Protein AF-A0AAD8XWZ9-F1 (afdb_monomer)

Nearest PDB structures (foldseek):
  2anh-assembly1_B  TM=2.831E-01  e=2.681E-04  Escherichia coli
  3dyc-assembly1_B  TM=2.894E-01  e=3.676E-04  Escherichia coli
  7tm9-assembly3_F  TM=2.768E-01  e=7.283E-04  Klebsiella pneumoniae subsp. pneumoniae HS11286
  3cmr-assembly1_B  TM=2.743E-01  e=2.712E-03  Escherichia coli
  4km4-assembly1_B  TM=2.842E-01  e=8.628E-03  Escherichia coli K-12

Organism: NCBI:txid267567

Sequence (1174 aa):
MTNTEPSVSEASLNFFKTPWTNGHFPSLNDCLSIGSCHVHDDESCICDTEVAVNDVFTSSSEISSIADLKAALHIGAADPNPSKMVILLTSAAVKLMAWLCILPVVTARASIWKSKPLFLKNIKSEVHISGSSFVFRNPVQFISVVQTEARDAYHETDEVLDSLFYHPSHPPYLAMVLAQRFGLSNASPSLIERAVTAYEAGSYESNNLQFGSGKYGDLGSLIAVILLDPESREAVLDADQSHGHAKAPLDKVISVFRSMGLKFESPLVMPTLLDSYDTIGQGSYESPSVFNFYLVEFAHPGAVQDASLTSPETSLYQSYRLLYLLDALSTTVKFGVNDCPRVPTFEGWKISSPFQCSTVEGNTNFSPARFSYWPSSVESVQSIVSELSLLLTSSRMTTSNEALITSLVQPIFDTGDISKAIRAAQQYILTTPEAHTTGIARISGNERQITGYESKPRGAYKALVFLNFAGGVDSYNLLVPKGQCGSGEDGYAAYAASRGNAVPLAGLTSISTSDQVCQEFGVHSDFSLLADLYNQTIFFANIGTLFKPLTRHDDWNNGDLFAHNAMQYNLARGDPHGEVPDTGVFGRLLDMLQKQGHHTSANNLKGEKQMLQGFPEYKNTITEVTLSNPKDLNQYPTVTNLFDVAKQLNGVGELGNSFFGEAWADSVSTALFEHEQLMAIAAAGIEVTDYPLNGDSSLSKGLNAIANHMLSRDFRNVNRDIYVLREGGFDMHFSSDGLAPAFQDMNAELGKFINEMKRQGIWEDVAIVFGSEFGRAIPTNSNGGTDHGWGGHAFLIGGGVNGGKILGDYPHPLNSAHDQYLRGRMIPTTPHEFVWNGVAQWLGVRADSDLDLVLPNRKSFSECDHFTDKDLFVDGACDCTIIDGACSCQCDTVTYSPTVTPTSSPSEPSPTDSPTADLPDGGTLVNSIIDSEGSYEPFGCNTSNRAYASVDGSLEKFSCDRTDRHDVSSGIVFSPPSVQATIAKKVRVYVGDGGTGLDPIRVALKGRINPEASWESIGSGALEYSNDDARNVRSSALYIESTYESGDVNYTYAEVGFPVTTKSILTTRYHSQQRGITIQLGSKLLKLRFLDFPDNAQAVNTVLYPGSVESFGCSRTVRAGDAIAPTTEKYMCDHLDMPQQDGMWVDSMIISPAHEKLSVAKDLRLTLIVIVKL

Radius of gyration: 38.25 Å; Cα contacts (8 Å, |Δi|>4): 2109; chains: 1; bounding box: 79×114×107 Å

Secondary structure (DSSP, 8-state):
---------TT--------BGGG----HHHHHHSTTEEEETTTEEEE-EEEEEEES-SSGGG---HHHHHHH--SB-----GGGEEEEEE-SSEEEEEE-SSSS--EEEEEETTSPPEEEESEEEEEEETTSS-EEEPPP----SS---HHHHHHHHHHHHHHHHT-TTHHHHHHHHHHHHTT-TT--HHHHHHHHHHHHHT-EEETTEEES-SSTT-HHHHHHHHHHSGGGT-GGGGGSTTSS-BPPHHHHHHHHHHHTTEEES-GGGGGGTT--HHHHS--TT--SSTT-SS-TT---TTHHHHTT---GGGGG--HHHHHHHHHHHHHHHHH-B-B-TTS-------S--S-BPPSSTT--TT-SEEE----S--SSHHHHHHHHHHHHHTT---HHHHHHHHHHHHHHHTTT-HHHHHHHHHHHHHHSHHHHBSSPP-B-SPPP-----SSPPSS--EEEEEEEETT---GGGTEEEEEEETTTEEHHHHHHHHHSSPPPGGGEEEEE-SSSSEEEEEEEGGGTHHHHTGGGEEEEEEEE--SS---TTS--TTS--S-HHHHHHHHHH--TT-SSTT--HHHHHHHHHHHTT--EEEEEESS-GGGG---GGG---EEE--SSPPP-TTSS-SSTTHHHHHHHHTSPBPTT--HHHHHHHHHHHHHHHHHHHHHHHHHTT-S-SS-------HHHHHHHHHHHHHHGGGTTT-SEEEEEEEE----TTS-STTHHHHHHHHHHHHHHHHHHHHHTT-GGGEEEEEE-S--EEEEE-TTSSEEE-S-EEEEEEETTB--SEEES---SSSSTTSTTEETTEEPPSEEHHHHHHHHHHHHT---HHHHHHH-GGGGGS-GGGSPPHHHHBTT--EEEEEETTEEEEEE--------------PPP----------PPPS----S-SS-TT-EEEEES-SEEEEPS--TTSS-PPEEEE-TT--SS-EEEEEE-SSSS----SEEEE---S--TT-S-SEEEEEEESSTTSPPEEEEEEE-----S--S-----PEEEE-SS-TT-TT--EEEEEEP--S-------------------TT-------PPPPS-----PPPP---------------S------------------------------------------------------

Solvent-accessible surface area (backbone atoms only — not comparable to full-atom values): 68471 Å² total; per-residue (Å²): 140,79,92,77,86,85,82,64,66,91,85,67,81,83,83,75,93,70,70,29,54,94,74,47,69,83,48,75,73,48,36,77,69,28,92,47,35,47,76,46,96,83,66,15,34,32,61,44,69,43,81,46,79,43,67,67,43,81,42,76,83,74,62,84,44,71,66,57,45,60,75,62,37,81,32,37,32,63,89,66,71,70,94,59,47,44,79,77,50,78,57,100,58,37,43,34,32,29,38,68,68,94,71,44,48,52,33,38,37,44,37,42,76,97,54,80,70,45,40,27,18,39,40,42,51,36,31,30,38,45,91,57,90,45,36,27,56,54,71,88,74,49,65,58,94,86,66,82,58,74,20,58,57,56,39,48,49,52,52,51,50,50,52,51,67,70,31,86,64,38,47,47,53,52,38,50,57,48,30,35,77,73,48,27,43,61,67,51,73,68,57,36,53,51,19,29,53,13,16,55,50,0,36,38,79,56,95,94,42,80,35,50,82,63,38,70,71,20,62,58,4,22,50,48,39,56,67,67,35,64,92,63,65,46,73,74,45,40,64,37,34,75,42,32,29,46,52,37,60,52,55,45,51,51,49,50,39,59,58,34,41,58,41,62,78,46,86,88,61,61,78,30,72,30,56,22,38,92,53,39,63,42,28,67,93,55,52,87,45,98,70,47,85,49,52,84,77,35,45,39,80,49,64,29,38,78,67,75,39,44,31,30,45,51,75,55,72,38,36,69,31,52,54,36,44,49,35,18,53,44,40,29,69,36,26,16,51,41,53,40,90,89,48,57,45,80,52,54,71,91,57,100,64,94,35,51,53,56,95,51,85,66,41,38,88,51,23,59,29,30,67,68,61,71,73,94,46,82,90,42,56,60,53,40,50,54,54,47,29,39,57,58,30,70,58,36,58,34,74,67,58,50,51,50,52,34,64,68,29,41,69,45,38,74,71,67,43,53,71,58,22,52,48,42,45,51,43,56,51,64,50,27,32,22,44,48,22,60,21,32,42,40,56,69,60,41,64,61,83,82,84,79,56,96,54,78,49,71,71,78,61,40,35,42,37,38,40,36,33,43,57,21,37,62,28,65,60,40,58,33,50,22,57,58,20,76,97,65,46,52,26,42,60,54,50,45,74,40,19,80,76,54,71,55,77,89,48,39,43,77,48,64,38,91,73,53,62,33,48,30,32,23,32,26,45,54,37,42,56,58,60,77,39,22,65,24,20,32,37,34,24,23,29,18,84,60,77,49,91,63,44,63,88,51,92,66,87,90,55,70,69,76,39,70,69,49,24,42,50,41,60,29,24,44,38,82,82,52,85,62,70,91,34,6,29,54,7,35,43,44,42,54,39,40,76,72,61,42,29,62,43,36,32,30,26,82,76,60,51,60,22,42,27,34,58,71,92,67,62,69,65,72,39,67,57,52,66,57,81,79,69,70,75,61,82,76,58,89,52,94,52,59,66,64,50,30,36,33,55,23,17,37,67,40,93,70,31,9,27,45,22,47,46,48,18,51,47,50,41,51,27,52,53,52,49,51,53,48,46,52,39,54,73,70,66,60,63,73,86,84,68,85,76,86,51,94,48,70,64,40,30,46,49,49,30,49,52,34,54,60,70,40,27,74,84,54,21,46,23,36,41,40,36,41,40,53,41,75,81,33,53,30,52,58,39,52,80,54,53,56,62,50,31,38,50,50,32,56,42,49,52,51,45,53,54,45,32,50,74,74,72,44,29,59,37,34,42,36,36,43,44,45,46,24,6,33,22,48,40,51,42,99,68,60,7,26,46,76,17,39,14,19,50,32,39,38,40,23,58,38,26,44,26,47,43,57,44,62,57,62,76,73,61,75,43,83,88,26,64,34,38,49,95,50,17,37,54,35,84,27,39,58,60,27,58,50,46,10,52,38,34,64,77,63,51,70,52,67,73,59,42,40,67,30,29,54,54,57,76,55,49,58,79,62,72,46,40,31,12,39,65,49,20,70,82,35,51,32,48,61,46,75,55,97,88,38,71,48,73,50,64,64,83,81,74,83,68,88,84,71,80,84,82,74,87,80,79,86,80,87,89,81,84,83,94,78,89,82,84,85,90,73,90,70,81,71,74,49,84,64,54,94,76,31,55,68,50,66,40,66,44,81,43,78,48,76,60,86,83,71,101,73,88,50,71,90,54,80,43,61,26,27,75,89,55,94,85,65,80,34,31,46,35,47,32,62,70,56,101,65,55,59,67,66,50,62,46,78,46,75,63,77,99,70,66,96,80,30,66,70,55,40,42,34,34,29,33,17,59,46,97,85,51,74,79,40,85,46,30,62,41,69,52,91,78,78,90,71,94,62,103,78,73,81,60,72,64,42,69,32,53,34,82,60,66,95,81,59,78,63,31,37,34,39,34,47,33,49,65,93,68,65,77,54,69,42,81,91,73,96,69,94,73,86,88,76,88,87,80,89,67,81,97,66,91,83,90,86,87,82,88,84,80,86,94,83,78,89,84,82,90,81,87,88,83,89,82,88,83,85,85,86,84,85,89,80,91,81,78,93,81,86,85,83,89,89,89,87,87,87,82,89,84,84,90,89,87,90,83,93,81,86,84,82,92,76,93,74,86,83,80,77,92,84,84,90,86,87,88,86,88,89,87,90,85,76,71,75,85,90,82,51,69,80

pLDDT: mean 71.76, std 23.34, range [20.38, 98.5]

Foldseek 3Di:
DDDDDDDDDPPDPPDFDFQWVVNDDDDLVNQVVFPQWDADPVSWIFFDKDKDKFFQDFALVVCPDPVVVVVRFLFFADDPDPVQWDFSDDDPFWTKIFRDDPTDGQWIWIDGPPDDITITGRMFMWMDRPRDPIITGDPQFFDDPVDDDPRSQVSSVVSVVVRCLPPPVNQLVVLQVVLVVLWWLPDDPVLSVQLSVQQQQQWDDDPNDIWGDRHHRNPRRSVCSSCRPCLNDPPVCLLPQNGTAFDALVRLVVLLCVLLVKDFPDPVPPPQLQPCCVQQVHGHVVAVDPCGSWDSLDAFPDPRVVVVTHHTRCLSLALRNLLLSLLQQLVCLFANQFDEVQTRHSDRDPDPDPLYGDPDTNHNVSPRMHGPDDQPDLPALLSLLQSLCCRQQVVLEDPVLSVVQRVQLRVVVVVVPSSLSSSSSSSLSSLFLSNGINHRFFFPLAFADPDDDPDFAPDAFFEEEEEAEEAAFQQCLFKFAAAAFAPGDGRRVLLCVQAVLHDDPVQFDWAAADPARGRIITGGNLQCVCVVQQQQKEKAAFEAADLFFDFPVDDPVLAPPQDRVRLLLCQLALCRPCPPPQAALQLLLQLVCVVVRAREAAEEEPRSCSNNGHDSVSVRDHHYQDLDQQGPRPPPDSPDCSLVSSSSSLRDTDPSGHSNSVSSSVSNSRSSVNSVLSVVCVVVVQADDPQPPPDPDPLLSQLRSVLSVVSCCRVSSHRYYYYYHYHYQSNQLQAPPSNSVVSNCVNVSVVSSLVSCVVSVCQLNYKYKYDYSAHFFSYADPNHGTGTAGTHMIMIGTNFWSGSHYDAYHDPSQDPVGRQDDPRHGNGSHYPLLVVAQVSVVSPPDDVVSSCSSNVSCVSDAPQSRHHVVNTGVPTFKDWDQDPNHIDIDGDPPDPDVPDDDDDDDDDDDDDDDDDDDDDDDPDPQLELEDPQWDKDWDQFPDWDFDPDDDPPRYTDIFGFNQPGQDDWGWMKTFHPDPAAGDDQKDKDWDDQDDPDQDQQKKWKWFALDPVGDTDTFWMDGDDDDPDDDSDDPTDIDITGGPDDPPDNGGRMMIITGDDDDHHGGDDDDDDDDDDDDDDDPDDDDDDDDDDDDDDDDDDDDDDDDDDDDDDDDDDDDDDDDDDDDDDDDDDDDDDDDDDDDDDDDDDDDDDDDDDDDDDDDDDGDRDDDTTID

Structure (mmCIF, N/CA/C/O backbone):
data_AF-A0AAD8XWZ9-F1
#
_entry.id   AF-A0AAD8XWZ9-F1
#
loop_
_atom_site.group_PDB
_atom_site.id
_atom_site.type_symbol
_atom_site.label_atom_id
_atom_site.label_alt_id
_atom_site.label_comp_id
_atom_site.label_asym_id
_atom_site.label_entity_id
_atom_site.label_seq_id
_atom_site.pdbx_PDB_ins_code
_atom_site.Cartn_x
_atom_site.Cartn_y
_atom_site.Cartn_z
_atom_site.occupancy
_atom_site.B_iso_or_equiv
_atom_site.auth_seq_id
_atom_site.auth_comp_id
_atom_site.auth_asym_id
_atom_site.auth_atom_id
_atom_site.pdbx_PDB_model_num
ATOM 1 N N . MET A 1 1 ? 22.453 23.728 -44.745 1.00 27.84 1 MET A N 1
ATOM 2 C CA . MET A 1 1 ? 22.728 25.185 -44.751 1.00 27.84 1 MET A CA 1
ATOM 3 C C . MET A 1 1 ? 21.422 25.834 -45.183 1.00 27.84 1 MET A C 1
ATOM 5 O O . MET A 1 1 ? 20.980 25.492 -46.264 1.00 27.84 1 MET A O 1
ATOM 9 N N . THR A 1 2 ? 20.682 26.607 -44.399 1.00 22.20 2 THR A N 1
ATOM 10 C CA . THR A 1 2 ? 21.031 27.611 -43.381 1.00 22.20 2 THR A CA 1
ATOM 11 C C . THR A 1 2 ? 20.010 27.621 -42.233 1.00 22.20 2 THR A C 1
ATOM 13 O O . THR A 1 2 ? 18.851 27.287 -42.442 1.00 22.20 2 THR A O 1
ATOM 16 N N . ASN A 1 3 ? 20.480 28.014 -41.046 1.00 30.30 3 ASN A N 1
ATOM 17 C CA . ASN A 1 3 ? 19.724 28.305 -39.823 1.00 30.30 3 ASN A CA 1
ATOM 18 C C . ASN A 1 3 ? 18.472 29.162 -40.058 1.00 30.30 3 ASN A C 1
ATOM 20 O O . ASN A 1 3 ? 18.602 30.175 -40.738 1.00 30.30 3 ASN A O 1
ATOM 24 N N . THR A 1 4 ? 17.364 28.805 -39.395 1.00 26.78 4 THR A N 1
ATOM 25 C CA . THR A 1 4 ? 16.493 29.676 -38.569 1.00 26.78 4 THR A CA 1
ATOM 26 C C . THR A 1 4 ? 15.402 28.809 -37.919 1.00 26.78 4 THR A C 1
ATOM 28 O O . THR A 1 4 ? 14.556 28.268 -38.622 1.00 26.78 4 THR A O 1
ATOM 31 N N . GLU A 1 5 ? 15.430 28.677 -36.591 1.00 23.91 5 GLU A N 1
ATOM 32 C CA . GLU A 1 5 ? 14.229 28.441 -35.765 1.00 23.91 5 GLU A CA 1
ATOM 33 C C . GLU A 1 5 ? 13.248 29.636 -35.890 1.00 23.91 5 GLU A C 1
ATOM 35 O O . GLU A 1 5 ? 13.718 30.700 -36.316 1.00 23.91 5 GLU A O 1
ATOM 40 N N . PRO A 1 6 ? 11.952 29.551 -35.485 1.00 31.11 6 PRO A N 1
ATOM 41 C CA . PRO A 1 6 ? 11.327 28.511 -34.643 1.00 31.11 6 PRO A CA 1
ATOM 42 C C . PRO A 1 6 ? 9.891 28.062 -35.049 1.00 31.11 6 PRO A C 1
ATOM 44 O O . PRO A 1 6 ? 9.222 28.722 -35.837 1.00 31.11 6 PRO A O 1
ATOM 47 N N . SER A 1 7 ? 9.344 27.008 -34.424 1.00 25.34 7 SER A N 1
ATOM 48 C CA . SER A 1 7 ? 7.879 26.869 -34.291 1.00 25.34 7 SER A CA 1
ATOM 49 C C . SER A 1 7 ? 7.469 26.161 -33.000 1.00 25.34 7 SER A C 1
ATOM 51 O O . SER A 1 7 ? 7.888 25.036 -32.732 1.00 25.34 7 SER A O 1
ATOM 53 N N . VAL A 1 8 ? 6.597 26.825 -32.251 1.00 28.89 8 VAL A N 1
ATOM 54 C CA . VAL A 1 8 ? 5.677 26.246 -31.266 1.00 28.89 8 VAL A CA 1
ATOM 55 C C . VAL A 1 8 ? 4.543 25.625 -32.039 1.00 28.89 8 VAL A C 1
ATOM 57 O O . VAL A 1 8 ? 4.032 26.237 -32.975 1.00 28.89 8 VAL A O 1
ATOM 60 N N . SER A 1 9 ? 4.179 24.401 -31.686 1.00 32.72 9 SER A N 1
ATOM 61 C CA . SER A 1 9 ? 3.035 23.735 -32.290 1.00 32.72 9 SER A CA 1
ATOM 62 C C . SER A 1 9 ? 1.741 24.463 -31.925 1.00 32.72 9 SER A C 1
ATOM 64 O O . SER A 1 9 ? 1.513 24.753 -30.752 1.00 32.72 9 SER A O 1
ATOM 66 N N . GLU A 1 10 ? 0.862 24.660 -32.908 1.00 32.09 10 GLU A N 1
ATOM 67 C CA . GLU A 1 10 ? -0.479 25.256 -32.764 1.00 32.09 10 GLU A CA 1
ATOM 68 C C . GLU A 1 10 ? -1.384 24.560 -31.719 1.00 32.09 10 GLU A C 1
ATOM 70 O O . GLU A 1 10 ? -2.413 25.108 -31.339 1.00 32.09 10 GLU A O 1
ATOM 75 N N . ALA A 1 11 ? -1.015 23.370 -31.230 1.00 31.36 11 ALA A N 1
ATOM 76 C CA . ALA A 1 11 ? -1.833 22.543 -30.341 1.00 31.36 11 ALA A CA 1
ATOM 77 C C . ALA A 1 11 ? -1.728 22.880 -28.838 1.00 31.36 11 ALA A C 1
ATOM 79 O O . ALA A 1 11 ? -2.572 22.431 -28.066 1.00 31.36 11 ALA A O 1
ATOM 80 N N . SER A 1 12 ? -0.736 23.665 -28.397 1.00 33.50 12 SER A N 1
ATOM 81 C CA . SER A 1 12 ? -0.554 24.016 -26.978 1.00 33.50 12 SER A CA 1
ATOM 82 C C . SER A 1 12 ? -0.741 25.516 -26.755 1.00 33.50 12 SER A C 1
ATOM 84 O O . SER A 1 12 ? 0.227 26.270 -26.625 1.00 33.50 12 SER A O 1
ATOM 86 N N . LEU A 1 13 ? -1.990 25.971 -26.724 1.00 36.59 13 LEU A N 1
ATOM 87 C CA . LEU A 1 13 ? -2.297 27.344 -26.331 1.00 36.59 13 LEU A CA 1
ATOM 88 C C . LEU A 1 13 ? -2.220 27.454 -24.799 1.00 36.59 13 LEU A C 1
ATOM 90 O O . LEU A 1 13 ? -3.223 27.353 -24.098 1.00 36.59 13 LEU A O 1
ATOM 94 N N . ASN A 1 14 ? -1.009 27.628 -24.267 1.00 38.09 14 ASN A N 1
ATOM 95 C CA . ASN A 1 14 ? -0.817 28.012 -22.869 1.00 38.09 14 ASN A CA 1
ATOM 96 C C . ASN A 1 14 ? -1.188 29.496 -22.723 1.00 38.09 14 ASN A C 1
ATOM 98 O O . ASN A 1 14 ? -0.430 30.375 -23.136 1.00 38.09 14 ASN A O 1
ATOM 102 N N . PHE A 1 15 ? -2.364 29.778 -22.166 1.00 43.88 15 PHE A N 1
ATOM 103 C CA . PHE A 1 15 ? -2.833 31.142 -21.926 1.00 43.88 15 PHE A CA 1
ATOM 104 C C . PHE A 1 15 ? -2.417 31.622 -20.533 1.00 43.88 15 PHE A C 1
ATOM 106 O O . PHE A 1 15 ? -2.672 30.949 -19.537 1.00 43.88 15 PHE A O 1
ATOM 113 N N . PHE A 1 16 ? -1.847 32.824 -20.449 1.00 43.16 16 PHE A N 1
ATOM 114 C CA . PHE A 1 16 ? -1.529 33.484 -19.182 1.00 43.16 16 PHE A CA 1
ATOM 115 C C . PHE A 1 16 ? -2.215 34.846 -19.135 1.00 43.16 16 PHE A C 1
ATOM 117 O O . PHE A 1 16 ? -2.169 35.608 -20.102 1.00 43.16 16 PHE A O 1
ATOM 124 N N . LYS A 1 17 ? -2.846 35.178 -18.004 1.00 49.78 17 LYS A N 1
ATOM 125 C CA . LYS A 1 17 ? -3.407 36.518 -17.801 1.00 49.78 17 LYS A CA 1
ATOM 126 C C . LYS A 1 17 ? -2.262 37.514 -17.644 1.00 49.78 17 LYS A C 1
ATOM 128 O O . LYS A 1 17 ? -1.539 37.477 -16.654 1.00 49.78 17 LYS A O 1
ATOM 133 N N . THR A 1 18 ? -2.120 38.433 -18.593 1.00 52.81 18 THR A N 1
ATOM 134 C CA . THR A 1 18 ? -1.148 39.525 -18.497 1.00 52.81 18 THR A CA 1
ATOM 135 C C . THR A 1 18 ? -1.808 40.775 -17.917 1.00 52.81 18 THR A C 1
ATOM 137 O O . THR A 1 18 ? -2.784 41.266 -18.494 1.00 52.81 18 THR A O 1
ATOM 140 N N . PRO A 1 19 ? -1.298 41.340 -16.809 1.00 57.91 19 PRO A N 1
ATOM 141 C CA . PRO A 1 19 ? -1.782 42.619 -16.315 1.00 57.91 19 PRO A CA 1
ATOM 142 C C . PRO A 1 19 ? -1.382 43.727 -17.297 1.00 57.91 19 PRO A C 1
ATOM 144 O O . PRO A 1 19 ? -0.201 44.006 -17.517 1.00 57.91 19 PRO A O 1
ATOM 147 N N . TRP A 1 20 ? -2.386 44.357 -17.901 1.00 71.88 20 TRP A N 1
ATOM 148 C CA . TRP A 1 20 ? -2.197 45.501 -18.784 1.00 71.88 20 TRP A CA 1
ATOM 149 C C . TRP A 1 20 ? -1.879 46.756 -17.979 1.00 71.88 20 TRP A C 1
ATOM 151 O O . TRP A 1 20 ? -2.440 46.984 -16.900 1.00 71.88 20 TRP A O 1
ATOM 161 N N . THR A 1 21 ? -0.997 47.601 -18.508 1.00 71.12 21 THR A N 1
ATOM 162 C CA . THR A 1 21 ? -0.609 48.845 -17.842 1.00 71.12 21 THR A CA 1
ATOM 163 C C . THR A 1 21 ? -1.847 49.720 -17.615 1.00 71.12 21 THR A C 1
ATOM 165 O O . THR A 1 21 ? -2.623 49.974 -18.534 1.00 71.12 21 THR A O 1
ATOM 168 N N . ASN A 1 22 ? -2.055 50.171 -16.371 1.00 70.00 22 ASN A N 1
ATOM 169 C CA . ASN A 1 22 ? -3.239 50.926 -15.925 1.00 70.00 22 ASN A CA 1
ATOM 170 C C . ASN A 1 22 ? -4.593 50.208 -16.128 1.00 70.00 22 ASN A C 1
ATOM 172 O O . ASN A 1 22 ? -5.630 50.870 -16.157 1.00 70.00 22 ASN A O 1
ATOM 176 N N . GLY A 1 23 ? -4.603 48.879 -16.285 1.00 66.88 23 GLY A N 1
ATOM 177 C CA . GLY A 1 23 ? -5.822 48.107 -16.557 1.00 66.88 23 GLY A CA 1
ATOM 178 C C . GLY A 1 23 ? -6.421 48.370 -17.942 1.00 66.88 23 GLY A C 1
ATOM 179 O O . GLY A 1 23 ? -7.591 48.072 -18.167 1.00 66.88 23 GLY A O 1
ATOM 180 N N . HIS A 1 24 ? -5.644 48.954 -18.858 1.00 73.88 24 HIS A N 1
ATOM 181 C CA . HIS A 1 24 ? -6.098 49.328 -20.191 1.00 73.88 24 HIS A CA 1
ATOM 182 C C . HIS A 1 24 ? -5.710 48.256 -21.216 1.00 73.88 24 HIS A C 1
ATOM 184 O O . HIS A 1 24 ? -4.563 48.196 -21.655 1.00 73.88 24 HIS A O 1
ATOM 190 N N . PHE A 1 25 ? -6.672 47.409 -21.576 1.00 74.62 25 PHE A N 1
ATOM 191 C CA . PHE A 1 25 ? -6.506 46.293 -22.508 1.00 74.62 25 PHE A CA 1
ATOM 192 C C . PHE A 1 25 ? -7.285 46.534 -23.812 1.00 74.62 25 PHE A C 1
ATOM 194 O O . PHE A 1 25 ? -8.304 47.231 -23.780 1.00 74.62 25 PHE A O 1
ATOM 201 N N . PRO A 1 26 ? -6.814 45.998 -24.952 1.00 70.88 26 PRO A N 1
ATOM 202 C CA . PRO A 1 26 ? -7.476 46.180 -26.239 1.00 70.88 26 PRO A CA 1
ATOM 203 C C . PRO A 1 26 ? -8.836 45.477 -26.261 1.00 70.88 26 PRO A C 1
ATOM 205 O O . PRO A 1 26 ? -8.955 44.317 -25.872 1.00 70.88 26 PRO A O 1
ATOM 208 N N . SER A 1 27 ? -9.866 46.182 -26.727 1.00 75.00 27 SER A N 1
ATOM 209 C CA . SER A 1 27 ? -11.171 45.599 -27.044 1.00 75.00 27 SER A CA 1
ATOM 210 C C . SER A 1 27 ? -11.212 45.070 -28.481 1.00 75.00 27 SER A C 1
ATOM 212 O O . SER A 1 27 ? -10.350 45.381 -29.308 1.00 75.00 27 SER A O 1
ATOM 214 N N . LEU A 1 28 ? -12.270 44.327 -28.819 1.00 70.38 28 LEU A N 1
ATOM 215 C CA . LEU A 1 28 ? -12.486 43.808 -30.173 1.00 70.38 28 LEU A CA 1
ATOM 216 C C . LEU A 1 28 ? -12.459 44.912 -31.246 1.00 70.38 28 LEU A C 1
ATOM 218 O O . LEU A 1 28 ? -11.893 44.748 -32.326 1.00 70.38 28 LEU A O 1
ATOM 222 N N . ASN A 1 29 ? -13.018 46.077 -30.913 1.00 76.44 29 ASN A N 1
ATOM 223 C CA . ASN A 1 29 ? -13.034 47.244 -31.792 1.00 76.44 29 ASN A CA 1
ATOM 224 C C . ASN A 1 29 ? -11.649 47.887 -31.937 1.00 76.44 29 ASN A C 1
ATOM 226 O O . ASN A 1 29 ? -11.332 48.416 -33.003 1.00 76.44 29 ASN A O 1
ATOM 230 N N . ASP A 1 30 ? -10.824 47.827 -30.891 1.00 76.38 30 ASP A N 1
ATOM 231 C CA . ASP A 1 30 ? -9.466 48.362 -30.930 1.00 76.38 30 ASP A CA 1
ATOM 232 C C . ASP A 1 30 ? -8.584 47.520 -31.854 1.00 76.38 30 ASP A C 1
ATOM 234 O O . ASP A 1 30 ? -7.868 48.083 -32.681 1.00 76.38 30 ASP A O 1
ATOM 238 N N . CYS A 1 31 ? -8.712 46.189 -31.815 1.00 74.88 31 CYS A N 1
ATOM 239 C CA . CYS A 1 31 ? -7.989 45.291 -32.719 1.00 74.88 31 CYS A CA 1
ATOM 240 C C . CYS A 1 31 ? -8.270 45.583 -34.201 1.00 74.88 31 CYS A C 1
ATOM 242 O O . CYS A 1 31 ? -7.342 45.668 -34.999 1.00 74.88 31 CYS A O 1
ATOM 244 N N . LEU A 1 32 ? -9.536 45.809 -34.569 1.00 75.75 32 LEU A N 1
ATOM 245 C CA . LEU A 1 32 ? -9.919 46.146 -35.948 1.00 75.75 32 LEU A CA 1
ATOM 246 C C . LEU A 1 32 ? -9.350 47.495 -36.420 1.00 75.75 32 LEU A C 1
ATOM 248 O O . LEU A 1 32 ? -9.280 47.754 -37.622 1.00 75.75 32 LEU A O 1
ATOM 252 N N . SER A 1 33 ? -8.977 48.371 -35.484 1.00 75.88 33 SER A N 1
ATOM 253 C CA . SER A 1 33 ? -8.453 49.710 -35.767 1.00 75.88 33 SER A CA 1
ATOM 254 C C . SER A 1 33 ? -6.923 49.774 -35.841 1.00 75.88 33 SER A C 1
ATOM 256 O O . SER A 1 33 ? -6.374 50.740 -36.379 1.00 75.88 33 SER A O 1
ATOM 258 N N . ILE A 1 34 ? -6.231 48.752 -35.330 1.00 80.19 34 ILE A N 1
ATOM 259 C CA . ILE A 1 34 ? -4.772 48.684 -35.287 1.00 80.19 34 ILE A CA 1
ATOM 260 C C . ILE A 1 34 ? -4.286 47.888 -36.502 1.00 80.19 34 ILE A C 1
ATOM 262 O O . ILE A 1 34 ? -4.568 46.707 -36.650 1.00 80.19 34 ILE A O 1
ATOM 266 N N . GLY A 1 35 ? -3.529 48.533 -37.392 1.00 75.88 35 GLY A N 1
ATOM 267 C CA . GLY A 1 35 ? -3.124 47.931 -38.672 1.00 75.88 35 GLY A CA 1
ATOM 268 C C . GLY A 1 35 ? -2.182 46.722 -38.578 1.00 75.88 35 GLY A C 1
ATOM 269 O O . GLY A 1 35 ? -1.980 46.053 -39.586 1.00 75.88 35 GLY A O 1
ATOM 270 N N . SER A 1 36 ? -1.608 46.457 -37.404 1.00 75.06 36 SER A N 1
ATOM 271 C CA . SER A 1 36 ? -0.753 45.301 -37.094 1.00 75.06 36 SER A CA 1
ATOM 272 C C . SER A 1 36 ? -1.520 44.135 -36.456 1.00 75.06 36 SER A C 1
ATOM 274 O O . SER A 1 36 ? -0.911 43.168 -36.004 1.00 75.06 36 SER A O 1
ATOM 276 N N . CYS A 1 37 ? -2.846 44.250 -36.372 1.00 76.19 37 CYS A N 1
ATOM 277 C CA . CYS A 1 37 ? -3.719 43.325 -35.677 1.00 76.19 37 CYS A CA 1
ATOM 278 C C . CYS A 1 37 ? -4.731 42.662 -36.632 1.00 76.19 37 CYS A C 1
ATOM 280 O O . CYS A 1 37 ? -5.207 43.272 -37.593 1.00 76.19 37 CYS A O 1
ATOM 282 N N . HIS A 1 38 ? -5.082 41.405 -36.361 1.00 78.69 38 HIS A N 1
ATOM 283 C CA . HIS A 1 38 ? -5.972 40.571 -37.166 1.00 78.69 38 HIS A CA 1
ATOM 284 C C . HIS A 1 38 ? -6.963 39.815 -36.275 1.00 78.69 38 HIS A C 1
ATOM 286 O O . HIS A 1 38 ? -6.549 39.123 -35.350 1.00 78.69 38 HIS A O 1
ATOM 292 N N . VAL A 1 39 ? -8.263 39.921 -36.572 1.00 75.62 39 VAL A N 1
ATOM 293 C CA . VAL A 1 39 ? -9.331 39.192 -35.864 1.00 75.62 39 VAL A CA 1
ATOM 294 C C . VAL A 1 39 ? -9.580 37.834 -36.534 1.00 75.62 39 VAL A C 1
ATOM 296 O O . VAL A 1 39 ? -9.770 37.772 -37.747 1.00 75.62 39 VAL A O 1
ATOM 299 N N . HIS A 1 40 ? -9.586 36.768 -35.743 1.00 70.12 40 HIS A N 1
ATOM 300 C CA . HIS A 1 40 ? -9.904 35.387 -36.095 1.00 70.12 40 HIS A CA 1
ATOM 301 C C . HIS A 1 40 ? -11.398 35.076 -35.931 1.00 70.12 40 HIS A C 1
ATOM 303 O O . HIS A 1 40 ? -12.150 35.819 -35.302 1.00 70.12 40 HIS A O 1
ATOM 309 N N . ASP A 1 41 ? -11.812 33.937 -36.488 1.00 65.81 41 ASP A N 1
ATOM 310 C CA . ASP A 1 41 ? -13.215 33.517 -36.592 1.00 65.81 41 ASP A CA 1
ATOM 311 C C . ASP A 1 41 ? -13.926 33.304 -35.245 1.00 65.81 41 ASP A C 1
ATOM 313 O O . ASP A 1 41 ? -15.152 33.359 -35.191 1.00 65.81 41 ASP A O 1
ATOM 317 N N . ASP A 1 42 ? -13.191 33.084 -34.156 1.00 63.47 42 ASP A N 1
ATOM 318 C CA . ASP A 1 42 ? -13.734 32.976 -32.796 1.00 63.47 42 ASP A CA 1
ATOM 319 C C . ASP A 1 42 ? -13.693 34.303 -32.027 1.00 63.47 42 ASP A C 1
ATOM 321 O O . ASP A 1 42 ? -13.587 34.314 -30.807 1.00 63.47 42 ASP A O 1
ATOM 325 N N . GLU A 1 43 ? -13.786 35.413 -32.764 1.00 65.25 43 GLU A N 1
ATOM 326 C CA . GLU A 1 43 ? -13.793 36.783 -32.244 1.00 65.25 43 GLU A CA 1
ATOM 327 C C . GLU A 1 43 ? -12.495 37.176 -31.544 1.00 65.25 43 GLU A C 1
ATOM 329 O O . GLU A 1 43 ? -12.509 38.021 -30.662 1.00 65.25 43 GLU A O 1
ATOM 334 N N . SER A 1 44 ? -11.368 36.614 -31.980 1.00 67.31 44 SER A N 1
ATOM 335 C CA . SER A 1 44 ? -10.111 36.684 -31.254 1.00 67.31 44 SER A CA 1
ATOM 336 C C . SER A 1 44 ? -8.996 37.489 -31.995 1.00 67.31 44 SER A C 1
ATOM 338 O O . SER A 1 44 ? -8.846 37.310 -33.190 1.00 67.31 44 SER A O 1
ATOM 340 N N . CYS A 1 45 ? -8.213 38.412 -31.396 1.00 70.81 45 CYS A N 1
ATOM 341 C CA . CYS A 1 45 ? -7.178 39.217 -32.093 1.00 70.81 45 CYS A CA 1
ATOM 342 C C . CYS A 1 45 ? -5.755 38.738 -31.903 1.00 70.81 45 CYS A C 1
ATOM 344 O O . CYS A 1 45 ? -5.273 38.726 -30.774 1.00 70.81 45 CYS A O 1
ATOM 346 N N . ILE A 1 46 ? -5.036 38.589 -33.009 1.00 75.19 46 ILE A N 1
ATOM 347 C CA . ILE A 1 46 ? -3.578 38.490 -33.047 1.00 75.19 46 ILE A CA 1
ATOM 348 C C . ILE A 1 46 ? -2.996 39.843 -33.433 1.00 75.19 46 ILE A C 1
ATOM 350 O O . ILE A 1 46 ? -3.403 40.397 -34.444 1.00 75.19 46 ILE A O 1
ATOM 354 N N . CYS A 1 47 ? -2.004 40.340 -32.698 1.00 74.06 47 CYS A N 1
ATOM 355 C CA . CYS A 1 47 ? -1.291 41.572 -33.031 1.00 74.06 47 CYS A CA 1
ATOM 356 C C . CYS A 1 47 ? 0.218 41.355 -33.120 1.00 74.06 47 CYS A C 1
ATOM 358 O O . CYS A 1 47 ? 0.768 40.597 -32.318 1.00 74.06 47 CYS A O 1
ATOM 360 N N . ASP A 1 48 ? 0.896 42.098 -33.998 1.00 77.44 48 ASP A N 1
ATOM 361 C CA . ASP A 1 48 ? 2.350 42.240 -33.908 1.00 77.44 48 ASP A CA 1
ATOM 362 C C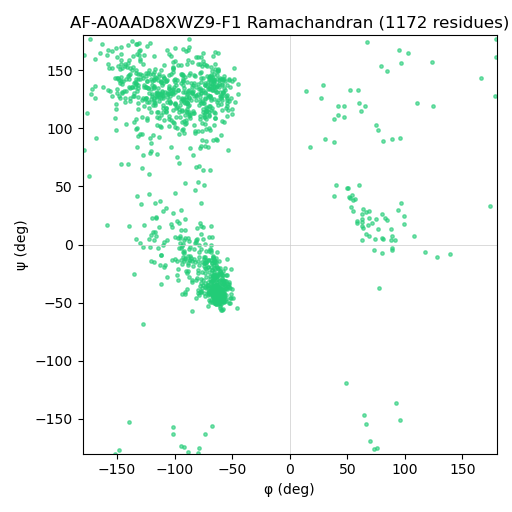 . ASP A 1 48 ? 2.726 43.013 -32.637 1.00 77.44 48 ASP A C 1
ATOM 364 O O . ASP A 1 48 ? 2.054 43.968 -32.228 1.00 77.44 48 ASP A O 1
ATOM 368 N N . THR A 1 49 ? 3.835 42.614 -32.015 1.00 74.00 49 THR A N 1
ATOM 369 C CA . THR A 1 49 ? 4.311 43.221 -30.772 1.00 74.00 49 THR A CA 1
ATOM 370 C C . THR A 1 49 ? 5.784 43.609 -30.822 1.00 74.00 49 THR A C 1
ATOM 372 O O . THR A 1 49 ? 6.609 42.882 -31.373 1.00 74.00 49 THR A O 1
ATOM 375 N N . GLU A 1 50 ? 6.130 44.694 -30.136 1.00 74.62 50 GLU A N 1
ATOM 376 C CA . GLU A 1 50 ? 7.494 45.167 -29.900 1.00 74.62 50 GLU A CA 1
ATOM 377 C C . GLU A 1 50 ? 7.842 45.090 -28.411 1.00 74.62 50 GLU A C 1
ATOM 379 O O . GLU A 1 50 ? 7.102 45.582 -27.560 1.00 74.62 50 GLU A O 1
ATOM 384 N N . VAL A 1 51 ? 8.995 44.503 -28.080 1.00 68.69 51 VAL A N 1
ATOM 385 C CA . VAL A 1 51 ? 9.488 44.431 -26.697 1.00 68.69 51 VAL A CA 1
ATOM 386 C C . VAL A 1 51 ? 10.459 45.581 -26.431 1.00 68.69 51 VAL A C 1
ATOM 388 O O . VAL A 1 51 ? 11.518 45.661 -27.055 1.00 68.69 51 VAL A O 1
ATOM 391 N N . ALA A 1 52 ? 10.137 46.438 -25.466 1.00 72.50 52 ALA A N 1
ATOM 392 C CA . ALA A 1 52 ? 11.019 47.479 -24.951 1.00 72.50 52 ALA A CA 1
ATOM 393 C C . ALA A 1 52 ? 11.575 47.077 -23.577 1.00 72.50 52 ALA A C 1
ATOM 395 O O . ALA A 1 52 ? 10.848 46.592 -22.710 1.00 72.50 52 ALA A O 1
ATOM 396 N N . VAL A 1 53 ? 12.874 47.292 -23.355 1.00 69.44 53 VAL A N 1
ATOM 397 C CA . VAL A 1 53 ? 13.514 47.119 -22.043 1.00 69.44 53 VAL A CA 1
ATOM 398 C C . VAL A 1 53 ? 14.011 48.480 -21.584 1.00 69.44 53 VAL A C 1
ATOM 400 O O . VAL A 1 53 ? 14.902 49.054 -22.205 1.00 69.44 53 VAL A O 1
ATOM 403 N N . ASN A 1 54 ? 13.424 48.986 -20.505 1.00 73.81 54 ASN A N 1
ATOM 404 C CA . ASN A 1 54 ? 13.687 50.320 -19.975 1.00 73.81 54 ASN A CA 1
ATOM 405 C C . ASN A 1 54 ? 14.179 50.222 -18.529 1.00 73.81 54 ASN A C 1
ATOM 407 O O . ASN A 1 54 ? 13.714 49.365 -17.775 1.00 73.81 54 ASN A O 1
ATOM 411 N N . ASP A 1 55 ? 15.068 51.122 -18.116 1.00 73.56 55 ASP A N 1
ATOM 412 C CA . ASP A 1 55 ? 15.398 51.275 -16.698 1.00 73.56 55 ASP A CA 1
ATOM 413 C C . ASP A 1 55 ? 14.151 51.751 -15.935 1.00 73.56 55 ASP A C 1
ATOM 415 O O . ASP A 1 55 ? 13.429 52.636 -16.402 1.00 73.56 55 ASP A O 1
ATOM 419 N N . VAL A 1 56 ? 13.871 51.160 -14.769 1.00 74.25 56 VAL A N 1
ATOM 420 C CA . VAL A 1 56 ? 12.713 51.573 -13.945 1.00 74.25 56 VAL A CA 1
ATOM 421 C C . VAL A 1 56 ? 13.032 52.830 -13.154 1.00 74.25 56 VAL A C 1
ATOM 423 O O . VAL A 1 56 ? 12.205 53.732 -13.068 1.00 74.25 56 VAL A O 1
ATOM 426 N N . PHE A 1 57 ? 14.241 52.888 -12.605 1.00 74.44 57 PHE A N 1
ATOM 427 C CA . PHE A 1 57 ? 14.758 54.028 -11.870 1.00 74.44 57 PHE A CA 1
ATOM 428 C C . PHE A 1 57 ? 15.974 54.595 -12.593 1.00 74.44 57 PHE A C 1
ATOM 430 O O . PHE A 1 57 ? 16.984 53.915 -12.763 1.00 74.44 57 PHE A O 1
ATOM 437 N N . THR A 1 58 ? 15.943 55.863 -12.975 1.00 72.12 58 THR A N 1
ATOM 438 C CA . THR A 1 58 ? 17.120 56.496 -13.604 1.00 72.12 58 THR A CA 1
ATOM 439 C C . THR A 1 58 ? 18.077 57.089 -12.569 1.00 72.12 58 THR A C 1
ATOM 441 O O . THR A 1 58 ? 19.237 57.386 -12.860 1.00 72.12 58 THR A O 1
ATOM 444 N N . SER A 1 59 ? 17.621 57.201 -11.320 1.00 68.06 59 SER A N 1
ATOM 445 C CA . SER A 1 59 ? 18.395 57.696 -10.187 1.00 68.06 59 SER A CA 1
ATOM 446 C C . SER A 1 59 ? 17.991 57.011 -8.879 1.00 68.06 59 SER A C 1
ATOM 448 O O . SER A 1 59 ? 16.843 56.624 -8.677 1.00 68.06 59 SER A O 1
ATOM 450 N N . SER A 1 60 ? 18.926 56.901 -7.931 1.00 63.19 60 SER A N 1
ATOM 451 C CA . SER A 1 60 ? 18.633 56.339 -6.603 1.00 63.19 60 SER A CA 1
ATOM 452 C C . SER A 1 60 ? 17.661 57.190 -5.774 1.00 63.19 60 SER A C 1
ATOM 454 O O . SER A 1 60 ? 17.109 56.695 -4.799 1.00 63.19 60 SER A O 1
ATOM 456 N N . SER A 1 61 ? 17.461 58.461 -6.137 1.00 68.00 61 SER A N 1
ATOM 457 C CA . SER A 1 61 ? 16.505 59.377 -5.500 1.00 68.00 61 SER A CA 1
ATOM 458 C C . SER A 1 61 ? 15.040 59.084 -5.830 1.00 68.00 61 SER A C 1
ATOM 460 O O . SER A 1 61 ? 14.167 59.582 -5.128 1.00 68.00 61 SER A O 1
ATOM 462 N N . GLU A 1 62 ? 14.763 58.288 -6.867 1.00 69.62 62 GLU A N 1
ATOM 463 C CA . GLU A 1 62 ? 13.400 57.876 -7.242 1.00 69.62 62 GLU A CA 1
ATOM 464 C C . GLU A 1 62 ? 12.854 56.747 -6.350 1.00 69.62 62 GLU A C 1
ATOM 466 O O . GLU A 1 62 ? 11.664 56.450 -6.377 1.00 69.62 62 GLU A O 1
ATOM 471 N N . ILE A 1 63 ? 13.707 56.131 -5.526 1.00 70.31 63 ILE A N 1
ATOM 472 C CA . ILE A 1 63 ? 13.334 55.038 -4.629 1.00 70.31 63 ILE A CA 1
ATOM 473 C C . ILE A 1 63 ? 12.945 55.628 -3.267 1.00 70.31 63 ILE A C 1
ATOM 475 O O . ILE A 1 63 ? 13.804 55.892 -2.424 1.00 70.31 63 ILE A O 1
ATOM 479 N N . SER A 1 64 ? 11.646 55.833 -3.039 1.00 67.44 64 SER A N 1
ATOM 480 C CA . SER A 1 64 ? 11.108 56.399 -1.790 1.00 67.44 64 SER A CA 1
ATOM 481 C C . SER A 1 64 ? 10.892 55.370 -0.679 1.00 67.44 64 SER A C 1
ATOM 483 O O . SER A 1 64 ? 11.018 55.698 0.503 1.00 67.44 64 SER A O 1
ATOM 485 N N . SER A 1 65 ? 10.590 54.117 -1.025 1.00 67.25 65 SER A N 1
ATOM 486 C CA . SER A 1 65 ? 10.390 53.040 -0.057 1.00 67.25 65 SER A CA 1
ATOM 487 C C . SER A 1 65 ? 10.667 51.659 -0.656 1.00 67.25 65 SER A C 1
ATOM 489 O O . SER A 1 65 ? 10.767 51.474 -1.867 1.00 67.25 65 SER A O 1
ATOM 491 N N . ILE A 1 66 ? 10.779 50.651 0.212 1.00 61.81 66 ILE A N 1
ATOM 492 C CA . ILE A 1 66 ? 10.902 49.247 -0.212 1.00 61.81 66 ILE A CA 1
ATOM 493 C C . ILE A 1 66 ? 9.612 48.751 -0.880 1.00 61.81 66 ILE A C 1
ATOM 495 O O . ILE A 1 66 ? 9.689 47.892 -1.753 1.00 61.81 66 ILE A O 1
ATOM 499 N N . ALA A 1 67 ? 8.447 49.274 -0.481 1.00 63.72 67 ALA A N 1
ATOM 500 C CA . ALA A 1 67 ? 7.175 48.932 -1.110 1.00 63.72 67 ALA A CA 1
ATOM 501 C C . ALA A 1 67 ? 7.137 49.432 -2.560 1.00 63.72 67 ALA A C 1
ATOM 503 O O . ALA A 1 67 ? 6.793 48.659 -3.446 1.00 63.72 67 ALA A O 1
ATOM 504 N N . ASP A 1 68 ? 7.610 50.658 -2.809 1.00 67.62 68 ASP A N 1
ATOM 505 C CA . ASP A 1 68 ? 7.698 51.230 -4.161 1.00 67.62 68 ASP A CA 1
ATOM 506 C C . ASP A 1 68 ? 8.676 50.443 -5.038 1.00 67.62 68 ASP A C 1
ATOM 508 O O . ASP A 1 68 ? 8.403 50.170 -6.200 1.00 67.62 68 ASP A O 1
ATOM 512 N N . LEU A 1 69 ? 9.801 50.004 -4.464 1.00 68.50 69 LEU A N 1
ATOM 513 C CA . LEU A 1 69 ? 10.777 49.186 -5.181 1.00 68.50 69 LEU A CA 1
ATOM 514 C C . LEU A 1 69 ? 10.222 47.802 -5.538 1.00 68.50 69 LEU A C 1
ATOM 516 O O . LEU A 1 69 ? 10.433 47.348 -6.656 1.00 68.50 69 LEU A O 1
ATOM 520 N N . LYS A 1 70 ? 9.504 47.144 -4.620 1.00 65.00 70 LYS A N 1
ATOM 521 C CA . LYS A 1 70 ? 8.850 45.850 -4.882 1.00 65.00 70 LYS A CA 1
ATOM 522 C C . LYS A 1 70 ? 7.686 45.960 -5.868 1.00 65.00 70 LYS A C 1
ATOM 524 O O . LYS A 1 70 ? 7.452 45.018 -6.605 1.00 65.00 70 LYS A O 1
ATOM 529 N N . ALA A 1 71 ? 6.981 47.090 -5.873 1.00 66.56 71 ALA A N 1
ATOM 530 C CA . ALA A 1 71 ? 5.890 47.362 -6.804 1.00 66.56 71 ALA A CA 1
ATOM 531 C C . ALA A 1 71 ? 6.374 47.805 -8.195 1.00 66.56 71 ALA A C 1
ATOM 533 O O . ALA A 1 71 ? 5.578 47.850 -9.126 1.00 66.56 71 ALA A O 1
ATOM 534 N N . ALA A 1 72 ? 7.648 48.176 -8.342 1.00 68.75 72 ALA A N 1
ATOM 535 C CA . ALA A 1 72 ? 8.200 48.681 -9.597 1.00 68.75 72 ALA A CA 1
ATOM 536 C C . ALA A 1 72 ? 9.217 47.717 -10.235 1.00 68.75 72 ALA A C 1
ATOM 538 O O . ALA A 1 72 ? 9.284 47.619 -11.461 1.00 68.75 72 ALA A O 1
ATOM 539 N N . LEU A 1 73 ? 9.995 46.983 -9.429 1.00 69.62 73 LEU A N 1
ATOM 540 C CA . LEU A 1 73 ? 10.991 46.016 -9.893 1.00 69.62 73 LEU A CA 1
ATOM 541 C C . LEU A 1 73 ? 10.493 44.591 -9.700 1.00 69.62 73 LEU A C 1
ATOM 543 O O . LEU A 1 73 ? 10.495 44.057 -8.594 1.00 69.62 73 LEU A O 1
ATOM 547 N N . HIS A 1 74 ? 10.169 43.962 -10.819 1.00 61.47 74 HIS A N 1
ATOM 548 C CA . HIS A 1 74 ? 9.691 42.586 -10.877 1.00 61.47 74 HIS A CA 1
ATOM 549 C C . HIS A 1 74 ? 10.624 41.707 -11.706 1.00 61.47 74 HIS A C 1
ATOM 551 O O . HIS A 1 74 ? 10.182 40.714 -12.269 1.00 61.47 74 HIS A O 1
ATOM 557 N N . ILE A 1 75 ? 11.895 42.093 -11.869 1.00 60.00 75 ILE A N 1
ATOM 558 C CA . ILE A 1 75 ? 12.893 41.272 -12.561 1.00 60.00 75 ILE A CA 1
ATOM 559 C C . ILE A 1 75 ? 14.149 41.157 -11.706 1.00 60.00 75 ILE A C 1
ATOM 561 O O . ILE A 1 75 ? 14.544 42.119 -11.057 1.00 60.00 75 ILE A O 1
ATOM 565 N N . GLY A 1 76 ? 14.778 39.987 -11.706 1.00 59.34 76 GLY A N 1
ATOM 566 C CA . GLY A 1 76 ? 15.725 39.592 -10.656 1.00 59.34 76 GLY A CA 1
ATOM 567 C C . GLY A 1 76 ? 17.124 40.024 -10.953 1.00 59.34 76 GLY A C 1
ATOM 568 O O . GLY A 1 76 ? 17.368 40.613 -11.995 1.00 59.34 76 GLY A O 1
ATOM 569 N N . ALA A 1 77 ? 18.071 39.698 -10.093 1.00 58.91 77 ALA A N 1
ATOM 570 C CA . ALA A 1 77 ? 19.489 39.867 -10.365 1.00 58.91 77 ALA A CA 1
ATOM 571 C C . ALA A 1 77 ? 20.290 38.707 -9.764 1.00 58.91 77 ALA A C 1
ATOM 573 O O . ALA A 1 77 ? 19.879 38.112 -8.772 1.00 58.91 77 ALA A O 1
ATOM 574 N N . ALA A 1 78 ? 21.452 38.397 -10.344 1.00 55.94 78 ALA A N 1
ATOM 575 C CA . ALA A 1 78 ? 22.435 37.547 -9.675 1.00 55.94 78 ALA A CA 1
ATOM 576 C C . ALA A 1 78 ? 22.921 38.225 -8.381 1.00 55.94 78 ALA A C 1
ATOM 578 O O . ALA A 1 78 ? 22.965 39.456 -8.337 1.00 55.94 78 ALA A O 1
ATOM 579 N N . ASP A 1 79 ? 23.310 37.440 -7.365 1.00 62.62 79 ASP A N 1
ATOM 580 C CA . ASP A 1 79 ? 23.882 37.957 -6.112 1.00 62.62 79 ASP A CA 1
ATOM 581 C C . ASP A 1 79 ? 25.136 38.799 -6.430 1.00 62.62 79 ASP A C 1
ATOM 583 O O . ASP A 1 79 ? 26.174 38.254 -6.828 1.00 62.62 79 ASP A O 1
ATOM 587 N N . PRO A 1 80 ? 25.055 40.139 -6.348 1.00 61.19 80 PRO A N 1
ATOM 588 C CA . PRO A 1 80 ? 26.171 40.996 -6.683 1.00 61.19 80 PRO A CA 1
ATOM 589 C C . PRO A 1 80 ? 27.174 40.969 -5.531 1.00 61.19 80 PRO A C 1
ATOM 591 O O . PRO A 1 80 ? 26.796 40.979 -4.363 1.00 61.19 80 PRO A O 1
ATOM 594 N N . ASN A 1 81 ? 28.473 41.013 -5.845 1.00 62.75 81 ASN A N 1
ATOM 595 C CA . ASN A 1 81 ? 29.522 41.005 -4.825 1.00 62.75 81 ASN A CA 1
ATOM 596 C C . ASN A 1 81 ? 29.241 42.076 -3.736 1.00 62.75 81 ASN A C 1
ATOM 598 O O . ASN A 1 81 ? 29.342 43.278 -4.023 1.00 62.75 81 ASN A O 1
ATOM 602 N N . PRO A 1 82 ? 28.929 41.671 -2.486 1.00 57.75 82 PRO A N 1
ATOM 603 C CA . PRO A 1 82 ? 28.396 42.572 -1.464 1.00 57.75 82 PRO A CA 1
ATOM 604 C C . PRO A 1 82 ? 29.401 43.645 -1.041 1.00 57.75 82 PRO A C 1
ATOM 606 O O . PRO A 1 82 ? 29.008 44.701 -0.552 1.00 57.75 82 PRO A O 1
ATOM 609 N N . SER A 1 83 ? 30.695 43.419 -1.292 1.00 58.34 83 SER A N 1
ATOM 610 C CA . SER A 1 83 ? 31.764 44.389 -1.022 1.00 58.34 83 SER A CA 1
ATOM 611 C C . SER A 1 83 ? 31.699 45.656 -1.887 1.00 58.34 83 SER A C 1
ATOM 613 O O . SER A 1 83 ? 32.411 46.618 -1.604 1.00 58.34 83 SER A O 1
ATOM 615 N N . LYS A 1 84 ? 30.848 45.685 -2.922 1.00 58.97 84 LYS A N 1
ATOM 616 C CA . LYS A 1 84 ? 30.678 46.831 -3.830 1.00 58.97 84 LYS A CA 1
ATOM 617 C C . LYS A 1 84 ? 29.283 47.471 -3.778 1.00 58.97 84 LYS A C 1
ATOM 619 O O . LYS A 1 84 ? 28.983 48.320 -4.613 1.00 58.97 84 LYS A O 1
ATOM 624 N N . MET A 1 85 ? 28.417 47.062 -2.850 1.00 64.62 85 MET A N 1
ATOM 625 C CA . MET A 1 85 ? 27.076 47.639 -2.712 1.00 64.62 85 MET A CA 1
ATOM 626 C C . MET A 1 85 ? 27.057 48.813 -1.727 1.00 64.62 85 MET A C 1
ATOM 628 O O . MET A 1 85 ? 27.724 48.782 -0.695 1.00 64.62 85 MET A O 1
ATOM 632 N N . VAL A 1 86 ? 26.238 49.825 -2.012 1.00 62.34 86 VAL A N 1
ATOM 633 C CA . VAL A 1 86 ? 25.997 50.975 -1.129 1.00 62.34 86 VAL A CA 1
ATOM 634 C C . VAL A 1 86 ? 24.602 50.855 -0.520 1.00 62.34 86 VAL A C 1
ATOM 636 O O . VAL A 1 86 ? 23.655 50.444 -1.187 1.00 62.34 86 VAL A O 1
ATOM 639 N N . ILE A 1 87 ? 24.463 51.200 0.757 1.00 66.56 87 ILE A N 1
ATOM 640 C CA . ILE A 1 87 ? 23.167 51.220 1.442 1.00 66.56 87 ILE A CA 1
ATOM 641 C C . ILE A 1 87 ? 22.376 52.440 0.961 1.00 66.56 87 ILE A C 1
ATOM 643 O O . ILE A 1 87 ? 22.840 53.566 1.124 1.00 66.56 87 ILE A O 1
ATOM 647 N N . LEU A 1 88 ? 21.190 52.210 0.395 1.00 64.12 88 LEU A N 1
ATOM 648 C CA . LEU A 1 88 ? 20.299 53.278 -0.069 1.00 64.12 88 LEU A CA 1
ATOM 649 C C . LEU A 1 88 ? 19.281 53.682 1.002 1.00 64.12 88 LEU A C 1
ATOM 651 O O . LEU A 1 88 ? 19.038 54.866 1.201 1.00 64.12 88 LEU A O 1
ATOM 655 N N . LEU A 1 89 ? 18.698 52.702 1.704 1.00 62.09 89 LEU A N 1
ATOM 656 C CA . LEU A 1 89 ? 17.655 52.910 2.714 1.00 62.09 89 LEU A CA 1
ATOM 657 C C . LEU A 1 89 ? 17.775 51.869 3.838 1.00 62.09 89 LEU A C 1
ATOM 659 O O . LEU A 1 89 ? 18.086 50.697 3.592 1.00 62.09 89 LEU A O 1
ATOM 663 N N . THR A 1 90 ? 17.486 52.273 5.077 1.00 57.69 90 THR A N 1
ATOM 664 C CA . THR A 1 90 ? 17.442 51.381 6.248 1.00 57.69 90 THR A CA 1
ATOM 665 C C . THR A 1 90 ? 16.187 51.617 7.084 1.00 57.69 90 THR A C 1
ATOM 667 O O . THR A 1 90 ? 15.793 52.751 7.337 1.00 57.69 90 THR A O 1
ATOM 670 N N . SER A 1 91 ? 15.567 50.528 7.543 1.00 58.91 91 SER A N 1
ATOM 671 C CA . SER A 1 91 ? 14.500 50.537 8.554 1.00 58.91 91 SER A CA 1
ATOM 672 C C . SER A 1 91 ? 14.778 49.475 9.624 1.00 58.91 91 SER A C 1
ATOM 674 O O . SER A 1 91 ? 15.690 48.659 9.469 1.00 58.91 91 SER A O 1
ATOM 676 N N . ALA A 1 92 ? 13.983 49.450 10.700 1.00 49.56 92 ALA A N 1
ATOM 677 C CA . ALA A 1 92 ? 14.120 48.466 11.779 1.00 49.56 92 ALA A CA 1
ATOM 678 C C . ALA A 1 92 ? 13.934 47.003 11.315 1.00 49.56 92 ALA A C 1
ATOM 680 O O . ALA A 1 92 ? 14.467 46.097 11.950 1.00 49.56 92 ALA A O 1
ATOM 681 N N . ALA A 1 93 ? 13.227 46.769 10.202 1.00 48.62 93 ALA A N 1
ATOM 682 C CA . ALA A 1 93 ? 12.910 45.429 9.702 1.00 48.62 93 ALA A CA 1
ATOM 683 C C . ALA A 1 93 ? 13.671 45.032 8.419 1.00 48.62 93 ALA A C 1
ATOM 685 O O . ALA A 1 93 ? 13.753 43.842 8.110 1.00 48.62 93 ALA A O 1
ATOM 686 N N . VAL A 1 94 ? 14.219 45.990 7.653 1.00 54.28 94 VAL A N 1
ATOM 687 C CA . VAL A 1 94 ? 14.758 45.733 6.300 1.00 54.28 94 VAL A CA 1
ATOM 688 C C . VAL A 1 94 ? 15.939 46.653 5.950 1.00 54.28 94 VAL A C 1
ATOM 690 O O . VAL A 1 94 ? 15.905 47.850 6.249 1.00 54.28 94 VAL A O 1
ATOM 693 N N . LYS A 1 95 ? 16.957 46.117 5.254 1.00 59.03 95 LYS A N 1
ATOM 694 C CA . LYS A 1 95 ? 18.059 46.883 4.626 1.00 59.03 95 LYS A CA 1
ATOM 695 C C . LYS A 1 95 ? 17.977 46.817 3.097 1.00 59.03 95 LYS A C 1
ATOM 697 O O . LYS A 1 95 ? 17.908 45.713 2.554 1.00 59.03 95 LYS A O 1
ATOM 702 N N . LEU A 1 96 ? 18.039 47.972 2.427 1.00 61.41 96 LEU A N 1
ATOM 703 C CA . LEU A 1 96 ? 18.161 48.080 0.970 1.00 61.41 96 LEU A CA 1
ATOM 704 C C . LEU A 1 96 ? 19.594 48.469 0.589 1.00 61.41 96 LEU A C 1
ATOM 706 O O . LEU A 1 96 ? 20.103 49.510 1.012 1.00 61.41 96 LEU A O 1
ATOM 710 N N . MET A 1 97 ? 20.231 47.641 -0.231 1.00 64.31 97 MET A N 1
ATOM 711 C CA . MET A 1 97 ? 21.568 47.884 -0.774 1.00 64.31 97 MET A CA 1
ATOM 712 C C . MET A 1 97 ? 21.494 47.903 -2.299 1.00 64.31 97 MET A C 1
ATOM 714 O O . MET A 1 97 ? 20.771 47.094 -2.867 1.00 64.31 97 MET A O 1
ATOM 718 N N . ALA A 1 98 ? 22.245 48.768 -2.975 1.00 59.97 98 ALA A N 1
ATOM 719 C CA . ALA A 1 98 ? 22.323 48.796 -4.436 1.00 59.97 98 ALA A CA 1
ATOM 720 C C . ALA A 1 98 ? 23.766 48.760 -4.938 1.00 59.97 98 ALA A C 1
ATOM 722 O O . ALA A 1 98 ? 24.663 49.331 -4.313 1.00 59.97 98 ALA A O 1
ATOM 723 N N . TRP A 1 99 ? 23.991 48.106 -6.078 1.00 58.91 99 TRP A N 1
ATOM 724 C CA . TRP A 1 99 ? 25.273 48.167 -6.777 1.00 58.91 99 TRP A CA 1
ATOM 725 C C . TRP A 1 99 ? 25.315 49.423 -7.659 1.00 58.91 99 TRP A C 1
ATOM 727 O O . TRP A 1 99 ? 24.535 49.555 -8.603 1.00 58.91 99 TRP A O 1
ATOM 737 N N . LEU A 1 100 ? 26.197 50.366 -7.316 1.00 56.56 100 LEU A N 1
ATOM 738 C CA . LEU A 1 100 ? 26.359 51.649 -8.006 1.00 56.56 100 LEU A CA 1
ATOM 739 C C . LEU A 1 100 ? 27.715 51.674 -8.717 1.00 56.56 100 LEU A C 1
ATOM 741 O O . LEU A 1 100 ? 28.745 51.926 -8.095 1.00 56.56 100 LEU A O 1
ATOM 745 N N . CYS A 1 101 ? 27.714 51.452 -10.030 1.00 50.84 101 CYS A N 1
ATOM 746 C CA . CYS A 1 101 ? 28.866 51.728 -10.885 1.00 50.84 101 CYS A CA 1
ATOM 747 C C . CYS A 1 101 ? 28.502 52.878 -11.835 1.00 50.84 101 CYS A C 1
ATOM 749 O O . CYS A 1 101 ? 27.952 52.644 -12.893 1.00 50.84 101 CYS A O 1
ATOM 751 N N . ILE A 1 102 ? 28.800 54.121 -11.434 1.00 50.88 102 ILE A N 1
ATOM 752 C CA . ILE A 1 102 ? 28.852 55.321 -12.301 1.00 50.88 102 ILE A CA 1
ATOM 753 C C . ILE A 1 102 ? 27.603 55.524 -13.221 1.00 50.88 102 ILE A C 1
ATOM 755 O O . ILE A 1 102 ? 27.766 55.859 -14.390 1.00 50.88 102 ILE A O 1
ATOM 759 N N . LEU A 1 103 ? 26.388 55.430 -12.628 1.00 42.09 103 LEU A N 1
ATOM 760 C CA . LEU A 1 103 ? 25.003 55.587 -13.179 1.00 42.09 103 LEU A CA 1
ATOM 761 C C . LEU A 1 103 ? 24.384 54.327 -13.843 1.00 42.09 103 LEU A C 1
ATOM 763 O O . LEU A 1 103 ? 25.114 53.629 -14.538 1.00 42.09 103 LEU A O 1
ATOM 767 N N . PRO A 1 104 ? 23.042 54.112 -13.811 1.00 55.78 104 PRO A N 1
ATOM 768 C CA . PRO A 1 104 ? 22.068 54.181 -12.705 1.00 55.78 104 PRO A CA 1
ATOM 769 C C . PRO A 1 104 ? 22.126 52.910 -11.813 1.00 55.78 104 PRO A C 1
ATOM 771 O O . PRO A 1 104 ? 23.027 52.088 -11.958 1.00 55.78 104 PRO A O 1
ATOM 774 N N . VAL A 1 105 ? 21.239 52.762 -10.815 1.00 54.50 105 VAL A N 1
ATOM 775 C CA . VAL A 1 105 ? 21.173 51.557 -9.950 1.00 54.50 105 VAL A CA 1
ATOM 776 C C . VAL A 1 105 ? 21.034 50.329 -10.850 1.00 54.50 105 VAL A C 1
ATOM 778 O O . VAL A 1 105 ? 20.072 50.263 -11.588 1.00 54.50 105 VAL A O 1
ATOM 781 N N . VAL A 1 106 ? 21.962 49.370 -10.845 1.00 57.75 106 VAL A N 1
ATOM 782 C CA . VAL A 1 106 ? 21.852 48.209 -11.762 1.00 57.75 106 VAL A CA 1
ATOM 783 C C . VAL A 1 106 ? 21.090 47.071 -11.090 1.00 57.75 106 VAL A C 1
ATOM 785 O O . VAL A 1 106 ? 20.241 46.419 -11.696 1.00 57.75 106 VAL A O 1
ATOM 788 N N . THR A 1 107 ? 21.373 46.853 -9.808 1.00 57.50 107 THR A N 1
ATOM 789 C CA . THR A 1 107 ? 20.781 45.791 -8.997 1.00 57.50 107 THR A CA 1
ATOM 790 C C . THR A 1 107 ? 20.533 46.284 -7.574 1.00 57.50 107 THR A C 1
ATOM 792 O O . THR A 1 107 ? 21.331 47.044 -7.015 1.00 57.50 107 THR A O 1
ATOM 795 N N . ALA A 1 108 ? 19.425 45.850 -6.982 1.00 61.56 108 ALA A N 1
ATOM 796 C CA . ALA A 1 108 ? 19.000 46.151 -5.627 1.00 61.56 108 ALA A CA 1
ATOM 797 C C . ALA A 1 108 ? 18.864 44.852 -4.823 1.00 61.56 108 ALA A C 1
ATOM 799 O O . ALA A 1 108 ? 18.266 43.884 -5.279 1.00 61.56 108 ALA A O 1
ATOM 800 N N . ARG A 1 109 ? 19.407 44.837 -3.606 1.00 63.19 109 ARG A N 1
ATOM 801 C CA . ARG A 1 109 ? 19.249 43.771 -2.618 1.00 63.19 109 ARG A CA 1
ATOM 802 C C . ARG A 1 109 ? 18.340 44.266 -1.504 1.00 63.19 109 ARG A C 1
ATOM 804 O O . ARG A 1 109 ? 18.739 45.143 -0.733 1.00 63.19 109 ARG A O 1
ATOM 811 N N . ALA A 1 110 ? 17.166 43.665 -1.369 1.00 59.34 110 ALA A N 1
ATOM 812 C CA . ALA A 1 110 ? 16.292 43.861 -0.220 1.00 59.34 110 ALA A CA 1
ATOM 813 C C . ALA A 1 110 ? 16.497 42.709 0.775 1.00 59.34 110 ALA A C 1
ATOM 815 O O . ALA A 1 110 ? 16.283 41.543 0.452 1.00 59.34 110 ALA A O 1
ATOM 816 N N . SER A 1 111 ? 16.943 43.023 1.993 1.00 55.94 111 SER A N 1
ATOM 817 C CA . SER A 1 111 ? 17.135 42.030 3.061 1.00 55.94 111 SER A CA 1
ATOM 818 C C . SER A 1 111 ? 16.130 42.279 4.178 1.00 55.94 111 SER A C 1
ATOM 820 O O . SER A 1 111 ? 16.329 43.205 4.966 1.00 55.94 111 SER A O 1
ATOM 822 N N . ILE A 1 112 ? 15.057 41.485 4.242 1.00 55.19 112 ILE A N 1
ATOM 823 C CA . ILE A 1 112 ? 14.087 41.519 5.349 1.00 55.19 112 ILE A CA 1
ATOM 824 C C . ILE A 1 112 ? 14.626 40.628 6.471 1.00 55.19 112 ILE A C 1
ATOM 826 O O . ILE A 1 112 ? 15.137 39.535 6.203 1.00 55.19 112 ILE A O 1
ATOM 830 N N . TRP A 1 113 ? 14.554 41.092 7.719 1.00 40.16 113 TRP A N 1
ATOM 831 C CA . TRP A 1 113 ? 15.062 40.365 8.884 1.00 40.16 113 TRP A CA 1
ATOM 832 C C . TRP A 1 113 ? 14.518 38.920 8.902 1.00 40.16 113 TRP A C 1
ATOM 834 O O . TRP A 1 113 ? 13.316 38.706 8.786 1.00 40.16 113 TRP A O 1
ATOM 844 N N . LYS A 1 114 ? 15.423 37.931 8.992 1.00 43.09 114 LYS A N 1
ATOM 845 C CA . LYS A 1 114 ? 15.174 36.473 8.901 1.00 43.09 114 LYS A CA 1
ATOM 846 C C . LYS A 1 114 ? 14.750 35.896 7.534 1.00 43.09 114 LYS A C 1
ATOM 848 O O . LYS A 1 114 ? 14.493 34.700 7.485 1.00 43.09 114 LYS A O 1
ATOM 853 N N . SER A 1 115 ? 14.736 36.628 6.416 1.00 53.34 115 SER A N 1
ATOM 854 C CA . SER A 1 115 ? 14.423 36.090 5.062 1.00 53.34 115 SER A CA 1
ATOM 855 C C . SER A 1 115 ? 15.665 35.916 4.162 1.00 53.34 115 SER A C 1
ATOM 857 O O . SER A 1 115 ? 16.727 36.459 4.472 1.00 53.34 115 SER A O 1
ATOM 859 N N . LYS A 1 116 ? 15.551 35.150 3.058 1.00 55.97 116 LYS A N 1
ATOM 860 C CA . LYS A 1 116 ? 16.586 35.132 2.003 1.00 55.97 116 LYS A CA 1
ATOM 861 C C . LYS A 1 116 ? 16.638 36.523 1.340 1.00 55.97 116 LYS A C 1
ATOM 863 O O . LYS A 1 116 ? 15.586 37.132 1.160 1.00 55.97 116 LYS A O 1
ATOM 868 N N . PRO A 1 117 ? 17.827 37.055 1.008 1.00 61.62 117 PRO A N 1
ATOM 869 C CA . PRO A 1 117 ? 17.932 38.343 0.328 1.00 61.62 117 PRO A CA 1
ATOM 870 C C . PRO A 1 117 ? 17.300 38.270 -1.068 1.00 61.62 117 PRO A C 1
ATOM 872 O O . PRO A 1 117 ? 17.601 37.353 -1.825 1.00 61.62 117 PRO A O 1
ATOM 875 N N . LEU A 1 118 ? 16.446 39.240 -1.396 1.00 63.09 118 LEU A N 1
ATOM 876 C CA . LEU A 1 118 ? 15.839 39.379 -2.720 1.00 63.09 118 LEU A CA 1
ATOM 877 C C . LEU A 1 118 ? 16.722 40.289 -3.578 1.00 63.09 118 LEU A C 1
ATOM 879 O O . LEU A 1 118 ? 17.019 41.411 -3.158 1.00 63.09 118 LEU A O 1
ATOM 883 N N . PHE A 1 119 ? 17.131 39.813 -4.752 1.00 67.81 119 PHE A N 1
ATOM 884 C CA . PHE A 1 119 ? 17.971 40.550 -5.694 1.00 67.81 119 PHE A CA 1
ATOM 885 C C . PHE A 1 119 ? 17.150 40.931 -6.923 1.00 67.81 119 PHE A C 1
ATOM 887 O O . PHE A 1 119 ? 16.686 40.056 -7.642 1.00 67.81 119 PHE A O 1
ATOM 894 N N . LEU A 1 120 ? 16.983 42.228 -7.160 1.00 68.50 120 LEU A N 1
ATOM 895 C CA . LEU A 1 120 ? 16.149 42.793 -8.219 1.00 68.50 120 LEU A CA 1
ATOM 896 C C . LEU A 1 120 ? 17.018 43.625 -9.162 1.00 68.50 120 LEU A C 1
ATOM 898 O O . LEU A 1 120 ? 17.880 44.374 -8.704 1.00 68.50 120 LEU A O 1
ATOM 902 N N . LYS A 1 121 ? 16.824 43.512 -10.472 1.00 67.25 121 LYS A N 1
ATOM 903 C CA . LYS A 1 121 ? 17.472 44.353 -11.482 1.00 67.25 121 LYS A CA 1
ATOM 904 C C . LYS A 1 121 ? 16.574 45.535 -11.793 1.00 67.25 121 LYS A C 1
ATOM 906 O O . LYS A 1 121 ? 15.357 45.409 -11.880 1.00 67.25 121 LYS A O 1
ATOM 911 N N . ASN A 1 122 ? 17.194 46.689 -11.968 1.00 73.56 122 ASN A N 1
ATOM 912 C CA . ASN A 1 122 ? 16.503 47.949 -12.188 1.00 73.56 122 ASN A CA 1
ATOM 913 C C . ASN A 1 122 ? 16.037 48.123 -13.641 1.00 73.56 122 ASN A C 1
ATOM 915 O O . ASN A 1 122 ? 16.383 49.096 -14.303 1.00 73.56 122 ASN A O 1
ATOM 919 N N . ILE A 1 123 ? 15.293 47.154 -14.159 1.00 68.94 123 ILE A N 1
ATOM 920 C CA . ILE A 1 123 ? 14.748 47.211 -15.512 1.00 68.94 123 ILE A CA 1
ATOM 921 C C . ILE A 1 123 ? 13.316 46.685 -15.523 1.00 68.94 123 ILE A C 1
ATOM 923 O O . ILE A 1 123 ? 12.976 45.772 -14.769 1.00 68.94 123 ILE A O 1
ATOM 927 N N . LYS A 1 124 ? 12.492 47.253 -16.399 1.00 71.12 124 LYS A N 1
ATOM 928 C CA . LYS A 1 124 ? 11.180 46.733 -16.777 1.00 71.12 124 LYS A CA 1
ATOM 929 C C . LYS A 1 124 ? 11.221 46.335 -18.243 1.00 71.12 124 LYS A C 1
ATOM 931 O O . LYS A 1 124 ? 11.855 47.001 -19.057 1.00 71.12 124 LYS A O 1
ATOM 936 N N . SER A 1 125 ? 10.561 45.229 -18.559 1.00 69.38 125 SER A N 1
ATOM 937 C CA . SER A 1 125 ? 10.346 44.786 -19.930 1.00 69.38 125 SER A CA 1
ATOM 938 C C . SER A 1 125 ? 8.865 44.950 -20.240 1.00 69.38 125 SER A C 1
ATOM 940 O O . SER A 1 125 ? 8.018 44.386 -19.546 1.00 69.38 125 SER A O 1
ATOM 942 N N . GLU A 1 126 ? 8.566 45.762 -21.242 1.00 72.38 126 GLU A N 1
ATOM 943 C CA . GLU A 1 126 ? 7.217 46.128 -21.664 1.00 72.38 126 GLU A CA 1
ATOM 944 C C . GLU A 1 126 ? 7.009 45.640 -23.096 1.00 72.38 126 GLU A C 1
ATOM 946 O O . GLU A 1 126 ? 7.894 45.777 -23.939 1.00 72.38 126 GLU A O 1
ATOM 951 N N . VAL A 1 127 ? 5.855 45.040 -23.359 1.00 75.25 127 VAL A N 1
ATOM 952 C CA . VAL A 1 127 ? 5.426 44.621 -24.688 1.00 75.25 127 VAL A CA 1
ATOM 953 C C . VAL A 1 127 ? 4.386 45.611 -25.168 1.00 75.25 127 VAL A C 1
ATOM 955 O O . VAL A 1 127 ? 3.362 45.834 -24.521 1.00 75.25 127 VAL A O 1
ATOM 958 N N . HIS A 1 128 ? 4.685 46.222 -26.300 1.00 83.56 128 HIS A N 1
ATOM 959 C CA . HIS A 1 128 ? 3.838 47.173 -26.988 1.00 83.56 128 HIS A CA 1
ATOM 960 C C . HIS A 1 128 ? 3.178 46.458 -28.157 1.00 83.56 128 HIS A C 1
ATOM 962 O O . HIS A 1 128 ? 3.872 45.830 -28.952 1.00 83.56 128 HIS A O 1
ATOM 968 N N . ILE A 1 129 ? 1.862 46.578 -28.307 1.00 81.75 129 ILE A N 1
ATOM 969 C CA . ILE A 1 129 ? 1.232 46.209 -29.578 1.00 81.75 129 ILE A CA 1
ATOM 970 C C . ILE A 1 129 ? 1.668 47.243 -30.622 1.00 81.75 129 ILE A C 1
ATOM 972 O O . ILE A 1 129 ? 1.400 48.442 -30.455 1.00 81.75 129 ILE A O 1
ATOM 976 N N . SER A 1 130 ? 2.350 46.789 -31.677 1.00 79.75 130 SER A N 1
ATOM 977 C CA . SER A 1 130 ? 2.961 47.647 -32.695 1.00 79.75 130 SER A CA 1
ATOM 978 C C . SER A 1 130 ? 1.925 48.590 -33.302 1.00 79.75 130 SER A C 1
ATOM 980 O O . SER A 1 130 ? 0.867 48.165 -33.748 1.00 79.75 130 SER A O 1
ATOM 982 N N . GLY A 1 131 ? 2.203 49.894 -33.322 1.00 77.38 131 GLY A N 1
ATOM 983 C CA . GLY A 1 131 ? 1.264 50.888 -33.856 1.00 77.38 131 GLY A CA 1
ATOM 984 C C . GLY A 1 131 ? 0.079 51.241 -32.943 1.00 77.38 131 GLY A C 1
ATOM 985 O O . GLY A 1 131 ? -0.851 51.896 -33.411 1.00 77.38 131 GLY A O 1
ATOM 986 N N . SER A 1 132 ? 0.110 50.867 -31.658 1.00 81.19 132 SER A N 1
ATOM 987 C CA . SER A 1 132 ? -0.914 51.231 -30.666 1.00 81.19 132 SER A CA 1
ATOM 988 C C . SER A 1 132 ? -0.315 51.787 -29.363 1.00 81.19 132 SER A C 1
ATOM 990 O O . SER A 1 132 ? 0.898 51.775 -29.158 1.00 81.19 132 SER A O 1
ATOM 992 N N . SER A 1 133 ? -1.176 52.272 -28.460 1.00 83.88 133 SER A N 1
ATOM 993 C CA . SER A 1 133 ? -0.802 52.648 -27.088 1.00 83.88 133 SER A CA 1
ATOM 994 C C . SER A 1 133 ? -0.976 51.516 -26.073 1.00 83.88 133 SER A C 1
ATOM 996 O O . SER A 1 133 ? -0.802 51.752 -24.877 1.00 83.88 133 SER A O 1
ATOM 998 N N . PHE A 1 134 ? -1.363 50.316 -26.513 1.00 83.50 134 PHE A N 1
ATOM 999 C CA . PHE A 1 134 ? -1.574 49.186 -25.620 1.00 83.50 134 PHE A CA 1
ATOM 1000 C C . PHE A 1 134 ? -0.233 48.591 -25.212 1.00 83.50 134 PHE A C 1
ATOM 1002 O O . PHE A 1 134 ? 0.576 48.185 -26.050 1.00 83.50 134 PHE A O 1
ATOM 1009 N N . VAL A 1 135 ? -0.014 48.574 -23.900 1.00 79.62 135 VAL A N 1
ATOM 1010 C CA . VAL A 1 135 ? 1.223 48.117 -23.283 1.00 79.62 135 VAL A CA 1
ATOM 1011 C C . VAL A 1 135 ? 0.878 47.177 -22.151 1.00 79.62 135 VAL A C 1
ATOM 1013 O O . VAL A 1 135 ? 0.049 47.489 -21.291 1.00 79.62 135 VAL A O 1
ATOM 1016 N N . PHE A 1 136 ? 1.558 46.048 -22.127 1.00 71.88 136 PHE A N 1
ATOM 1017 C CA . PHE A 1 136 ? 1.532 45.122 -21.012 1.00 71.88 136 PHE A CA 1
ATOM 1018 C C . PHE A 1 136 ? 2.959 44.750 -20.644 1.00 71.88 136 PHE A C 1
ATOM 1020 O O . PHE A 1 136 ? 3.910 44.994 -21.389 1.00 71.88 136 PHE A O 1
ATOM 1027 N N . ARG A 1 137 ? 3.141 44.201 -19.451 1.00 66.75 137 ARG A N 1
ATOM 1028 C CA . ARG A 1 137 ? 4.443 43.668 -19.056 1.00 66.75 137 ARG A CA 1
ATOM 1029 C C . ARG A 1 137 ? 4.781 42.459 -19.931 1.00 66.75 137 ARG A C 1
ATOM 1031 O O . ARG A 1 137 ? 3.898 41.660 -20.222 1.00 66.75 137 ARG A O 1
ATOM 1038 N N . ASN A 1 138 ? 6.049 42.320 -20.316 1.00 61.28 138 ASN A N 1
ATOM 1039 C CA . ASN A 1 138 ? 6.503 41.167 -21.091 1.00 61.28 138 ASN A CA 1
ATOM 1040 C C . ASN A 1 138 ? 6.142 39.856 -20.376 1.00 61.28 138 ASN A C 1
ATOM 1042 O O . ASN A 1 138 ? 6.541 39.701 -19.216 1.00 61.28 138 ASN A O 1
ATOM 1046 N N . PRO A 1 139 ? 5.376 38.955 -21.021 1.00 51.06 139 PRO A N 1
ATOM 1047 C CA . PRO A 1 139 ? 5.035 37.671 -20.439 1.00 51.06 139 PRO A CA 1
ATOM 1048 C C . PRO A 1 139 ? 6.299 36.824 -20.304 1.00 51.06 139 PRO A C 1
ATOM 1050 O O . PRO A 1 139 ? 7.332 37.104 -20.917 1.00 51.06 139 PRO A O 1
ATOM 1053 N N . VAL A 1 140 ? 6.219 35.788 -19.474 1.00 48.09 140 VAL A N 1
ATOM 1054 C CA . VAL A 1 140 ? 7.326 34.863 -19.224 1.00 48.09 140 VAL A CA 1
ATOM 1055 C C . VAL A 1 140 ? 7.906 34.361 -20.554 1.00 48.09 140 VAL A C 1
ATOM 1057 O O . VAL A 1 140 ? 7.228 33.689 -21.327 1.00 48.09 140 VAL A O 1
ATOM 1060 N N . GLN A 1 141 ? 9.172 34.684 -20.830 1.00 44.41 141 GLN A N 1
ATOM 1061 C CA . GLN A 1 141 ? 9.948 33.955 -21.825 1.00 44.41 141 GLN A CA 1
ATOM 1062 C C . GLN A 1 141 ? 10.619 32.805 -21.103 1.00 44.41 141 GLN A C 1
ATOM 1064 O O . GLN A 1 141 ? 11.496 33.041 -20.290 1.00 44.41 141 GLN A O 1
ATOM 1069 N N . PHE A 1 142 ? 10.243 31.578 -21.434 1.00 43.75 142 PHE A N 1
ATOM 1070 C CA . PHE A 1 142 ? 10.980 30.390 -21.033 1.00 43.75 142 PHE A CA 1
ATOM 1071 C C . PHE A 1 142 ? 12.414 30.463 -21.579 1.00 43.75 142 PHE A C 1
ATOM 1073 O O . PHE A 1 142 ? 12.650 30.112 -22.729 1.00 43.75 142 PHE A O 1
ATOM 1080 N N . ILE A 1 143 ? 13.346 30.968 -20.781 1.00 45.41 143 ILE A N 1
ATOM 1081 C CA . ILE A 1 143 ? 14.804 30.846 -20.884 1.00 45.41 143 ILE A CA 1
ATOM 1082 C C . ILE A 1 143 ? 15.447 30.618 -22.275 1.00 45.41 143 ILE A C 1
ATOM 1084 O O . ILE A 1 143 ? 15.274 29.598 -22.944 1.00 45.41 143 ILE A O 1
ATOM 1088 N N . SER A 1 144 ? 16.405 31.489 -22.612 1.00 39.88 144 SER A N 1
ATOM 1089 C CA . SER A 1 144 ? 17.395 31.218 -23.662 1.00 39.88 144 SER A CA 1
ATOM 1090 C C . SER A 1 144 ? 18.267 30.003 -23.315 1.00 39.88 144 SER A C 1
ATOM 1092 O O . SER A 1 144 ? 19.013 30.012 -22.333 1.00 39.88 144 SER A O 1
ATOM 1094 N N . VAL A 1 145 ? 18.229 28.979 -24.172 1.00 38.34 145 VAL A N 1
ATOM 1095 C CA . VAL A 1 145 ? 19.028 27.738 -24.075 1.00 38.34 145 VAL A CA 1
ATOM 1096 C C . VAL A 1 145 ? 20.541 27.977 -24.212 1.00 38.34 145 VAL A C 1
ATOM 1098 O O . VAL A 1 145 ? 21.339 27.078 -23.963 1.00 38.34 145 VAL A O 1
ATOM 1101 N N . VAL A 1 146 ? 20.945 29.183 -24.626 1.00 37.09 146 VAL A N 1
ATOM 1102 C CA . VAL A 1 146 ? 22.331 29.512 -24.995 1.00 37.09 146 VAL A CA 1
ATOM 1103 C C . VAL A 1 146 ? 23.024 30.377 -23.938 1.00 37.09 146 VAL A C 1
ATOM 1105 O O . VAL A 1 146 ? 24.243 30.302 -23.793 1.00 37.09 146 VAL A O 1
ATOM 1108 N N . GLN A 1 147 ? 22.279 31.188 -23.178 1.00 42.59 147 GLN A N 1
ATOM 1109 C CA . GLN A 1 147 ? 22.826 32.008 -22.092 1.00 42.59 147 GLN A CA 1
ATOM 1110 C C . GLN A 1 147 ? 21.849 32.059 -20.923 1.00 42.59 147 GLN A C 1
ATOM 1112 O O . GLN A 1 147 ? 20.843 32.760 -20.951 1.00 42.59 147 GLN A O 1
ATOM 1117 N N . THR A 1 148 ? 22.167 31.295 -19.885 1.00 47.44 148 THR A N 1
ATOM 1118 C CA . THR A 1 148 ? 21.358 31.162 -18.680 1.00 47.44 148 THR A CA 1
ATOM 1119 C C . THR A 1 148 ? 21.867 32.102 -17.583 1.00 47.44 148 THR A C 1
ATOM 1121 O O . THR A 1 148 ? 22.964 31.882 -17.067 1.00 47.44 148 THR A O 1
ATOM 1124 N N . GLU A 1 149 ? 21.088 33.108 -17.170 1.00 48.00 149 GLU A N 1
ATOM 1125 C CA . GLU A 1 149 ? 21.341 33.828 -15.911 1.00 48.00 149 GLU A CA 1
ATOM 1126 C C . GLU A 1 149 ? 20.441 33.275 -14.788 1.00 48.00 149 GLU A C 1
ATOM 1128 O O . GLU A 1 149 ? 19.268 32.966 -15.003 1.00 48.00 149 GLU A O 1
ATOM 1133 N N . ALA A 1 150 ? 20.971 33.172 -13.559 1.00 50.06 150 ALA A N 1
ATOM 1134 C CA . ALA A 1 150 ? 20.214 32.728 -12.373 1.00 50.06 150 ALA A CA 1
ATOM 1135 C C . ALA A 1 150 ? 19.006 33.636 -12.057 1.00 50.06 150 ALA A C 1
ATOM 1137 O O . ALA A 1 150 ? 18.023 33.207 -11.464 1.00 50.06 150 ALA A O 1
ATOM 1138 N N . ARG A 1 151 ? 19.080 34.896 -12.494 1.00 49.72 151 ARG A N 1
ATOM 1139 C CA . ARG A 1 151 ? 18.020 35.906 -12.445 1.00 49.72 151 ARG A CA 1
ATOM 1140 C C . ARG A 1 151 ? 16.720 35.451 -13.111 1.00 49.72 151 ARG A C 1
ATOM 1142 O O . ARG A 1 151 ? 15.653 35.728 -12.571 1.00 49.72 151 ARG A O 1
ATOM 1149 N N . ASP A 1 152 ? 16.829 34.819 -14.276 1.00 50.75 152 ASP A N 1
ATOM 1150 C CA . ASP A 1 152 ? 15.664 34.475 -15.093 1.00 50.75 152 ASP A CA 1
ATOM 1151 C C . ASP A 1 152 ? 14.893 33.326 -14.426 1.00 50.75 152 ASP A C 1
ATOM 1153 O O . ASP A 1 152 ? 13.677 33.374 -14.323 1.00 50.75 152 ASP A O 1
ATOM 1157 N N . ALA A 1 153 ? 15.601 32.383 -13.790 1.00 52.34 153 ALA A N 1
ATOM 1158 C CA . ALA A 1 153 ? 14.980 31.281 -13.050 1.00 52.34 153 ALA A CA 1
ATOM 1159 C C . ALA A 1 153 ? 14.114 31.751 -11.864 1.00 52.34 153 ALA A C 1
ATOM 1161 O O . ALA A 1 153 ? 12.997 31.270 -11.696 1.00 52.34 153 ALA A O 1
ATOM 1162 N N . TYR A 1 154 ? 14.595 32.705 -11.052 1.00 51.62 154 TYR A N 1
ATOM 1163 C CA . TYR A 1 154 ? 13.831 33.192 -9.893 1.00 51.62 154 TYR A CA 1
ATOM 1164 C C . TYR A 1 154 ? 12.553 33.930 -10.297 1.00 51.62 154 TYR A C 1
ATOM 1166 O O . TYR A 1 154 ? 11.511 33.716 -9.690 1.00 51.62 154 TYR A O 1
ATOM 1174 N N . HIS A 1 155 ? 12.620 34.766 -11.332 1.00 51.06 155 HIS A N 1
ATOM 1175 C CA . HIS A 1 155 ? 11.451 35.533 -11.763 1.00 51.06 155 HIS A CA 1
ATOM 1176 C C . HIS A 1 155 ? 10.435 34.696 -12.510 1.00 51.06 155 HIS A C 1
ATOM 1178 O O . HIS A 1 155 ? 9.242 34.900 -12.335 1.00 51.06 155 HIS A O 1
ATOM 1184 N N . GLU A 1 156 ? 10.888 33.727 -13.294 1.00 54.41 156 GLU A N 1
ATOM 1185 C CA . GLU A 1 156 ? 9.982 32.775 -13.924 1.00 54.41 156 GLU A CA 1
ATOM 1186 C C . GLU A 1 156 ? 9.306 31.877 -12.891 1.00 54.41 156 GLU A C 1
ATOM 1188 O O . GLU A 1 156 ? 8.123 31.587 -13.023 1.00 54.41 156 GLU A O 1
ATOM 1193 N N . THR A 1 157 ? 10.017 31.508 -11.822 1.00 56.97 157 THR A N 1
ATOM 1194 C CA . THR A 1 157 ? 9.411 30.785 -10.698 1.00 56.97 157 THR A CA 1
ATOM 1195 C C . THR A 1 157 ? 8.303 31.614 -10.050 1.00 56.97 157 THR A C 1
ATOM 1197 O O . THR A 1 157 ? 7.199 31.103 -9.891 1.00 56.97 157 THR A O 1
ATOM 1200 N N . ASP A 1 158 ? 8.561 32.884 -9.716 1.00 56.81 158 ASP A N 1
ATOM 1201 C CA . ASP A 1 158 ? 7.562 33.755 -9.080 1.00 56.81 158 ASP A CA 1
ATOM 1202 C C . ASP A 1 158 ? 6.322 33.968 -9.977 1.00 56.81 158 ASP A C 1
ATOM 1204 O O . ASP A 1 158 ? 5.198 33.852 -9.498 1.00 56.81 158 ASP A O 1
ATOM 1208 N N . GLU A 1 159 ? 6.490 34.182 -11.287 1.00 57.94 159 GLU A N 1
ATOM 1209 C CA . GLU A 1 159 ? 5.351 34.359 -12.209 1.00 57.94 159 GLU A CA 1
ATOM 1210 C C . GLU A 1 159 ? 4.562 33.059 -12.451 1.00 57.94 159 GLU A C 1
ATOM 1212 O O . GLU A 1 159 ? 3.339 33.096 -12.589 1.00 57.94 159 GLU A O 1
ATOM 1217 N N . VAL A 1 160 ? 5.226 31.895 -12.485 1.00 61.12 160 VAL A N 1
ATOM 1218 C CA . VAL A 1 160 ? 4.533 30.593 -12.541 1.00 61.12 160 VAL A CA 1
ATOM 1219 C C . VAL A 1 160 ? 3.733 30.367 -11.261 1.00 61.12 160 VAL A C 1
ATOM 1221 O O . VAL A 1 160 ? 2.590 29.917 -11.332 1.00 61.12 160 VAL A O 1
ATOM 1224 N N . LEU A 1 161 ? 4.297 30.705 -10.097 1.00 64.62 161 LEU A N 1
ATOM 1225 C CA . LEU A 1 161 ? 3.580 30.633 -8.825 1.00 64.62 161 LEU A CA 1
ATOM 1226 C C . LEU A 1 161 ? 2.357 31.557 -8.819 1.00 64.62 161 LEU A C 1
ATOM 1228 O O . LEU A 1 161 ? 1.278 31.104 -8.439 1.00 64.62 161 LEU A O 1
ATOM 1232 N N . ASP A 1 162 ? 2.490 32.795 -9.300 1.00 66.62 162 ASP A N 1
ATOM 1233 C CA . ASP A 1 162 ? 1.362 33.722 -9.437 1.00 66.62 162 ASP A CA 1
ATOM 1234 C C . ASP A 1 162 ? 0.307 33.173 -10.411 1.00 66.62 162 ASP A C 1
ATOM 1236 O O . ASP A 1 162 ? -0.885 33.169 -10.101 1.00 66.62 162 ASP A O 1
ATOM 1240 N N . SER A 1 163 ? 0.716 32.626 -11.558 1.00 65.25 163 SER A N 1
ATOM 1241 C CA . SER A 1 163 ? -0.218 32.018 -12.511 1.00 65.25 163 SER A CA 1
ATOM 1242 C C . SER A 1 163 ? -0.970 30.828 -11.916 1.00 65.25 163 SER A C 1
ATOM 1244 O O . SER A 1 163 ? -2.158 30.679 -12.194 1.00 65.25 163 SER A O 1
ATOM 1246 N N . LEU A 1 164 ? -0.306 29.978 -11.127 1.00 72.25 164 LEU A N 1
ATOM 1247 C CA . LEU A 1 164 ? -0.946 28.853 -10.440 1.00 72.25 164 LEU A CA 1
ATOM 1248 C C . LEU A 1 164 ? -1.903 29.344 -9.349 1.00 72.25 164 LEU A C 1
ATOM 1250 O O . LEU A 1 164 ? -3.006 28.819 -9.224 1.00 72.25 164 LEU A O 1
ATOM 1254 N N . PHE A 1 165 ? -1.508 30.370 -8.595 1.00 79.38 165 PHE A N 1
ATOM 1255 C CA . PHE A 1 165 ? -2.315 30.969 -7.531 1.00 79.38 165 PHE A CA 1
ATOM 1256 C C . PHE A 1 165 ? -3.594 31.642 -8.064 1.00 79.38 165 PHE A C 1
ATOM 1258 O O . PHE A 1 165 ? -4.670 31.505 -7.477 1.00 79.38 165 PHE A O 1
ATOM 1265 N N . TYR A 1 166 ? -3.506 32.323 -9.209 1.00 78.44 166 TYR A N 1
ATOM 1266 C CA . TYR A 1 166 ? -4.649 32.960 -9.877 1.00 78.44 166 TYR A CA 1
ATOM 1267 C C . TYR A 1 166 ? -5.356 32.056 -10.901 1.00 78.44 166 TYR A C 1
ATOM 1269 O O . TYR A 1 166 ? -6.252 32.519 -11.618 1.00 78.44 166 TYR A O 1
ATOM 1277 N N . HIS A 1 167 ? -4.970 30.780 -11.003 1.00 81.69 167 HIS A N 1
ATOM 1278 C CA . HIS A 1 167 ? -5.622 29.849 -11.914 1.00 81.69 167 HIS A CA 1
ATOM 1279 C C . HIS A 1 167 ? -7.054 29.546 -11.432 1.00 81.69 167 HIS A C 1
ATOM 1281 O O . HIS A 1 167 ? -7.229 29.223 -10.258 1.00 81.69 167 HIS A O 1
ATOM 1287 N N . PRO A 1 168 ? -8.085 29.563 -12.303 1.00 82.81 168 PRO A N 1
ATOM 1288 C CA . PRO A 1 168 ? -9.476 29.351 -11.882 1.00 82.81 168 PRO A CA 1
ATOM 1289 C C . PRO A 1 168 ? -9.756 28.006 -11.196 1.00 82.81 168 PRO A C 1
ATOM 1291 O O . PRO A 1 168 ? -10.708 27.898 -10.431 1.00 82.81 168 PRO A O 1
ATOM 1294 N N . SER A 1 169 ? -8.943 26.973 -11.449 1.00 85.38 169 SER A N 1
ATOM 1295 C CA . SER A 1 169 ? -9.079 25.677 -10.763 1.00 85.38 169 SER A CA 1
ATOM 1296 C C . SER A 1 169 ? -8.420 25.631 -9.382 1.00 85.38 169 SER A C 1
ATOM 1298 O O . SER A 1 169 ? -8.717 24.718 -8.612 1.00 85.38 169 SER A O 1
ATOM 1300 N N . HIS A 1 170 ? -7.554 26.593 -9.042 1.00 88.25 170 HIS A N 1
ATOM 1301 C CA . HIS A 1 170 ? -6.841 26.589 -7.767 1.00 88.25 170 HIS A CA 1
ATOM 1302 C C . HIS A 1 170 ? -7.785 26.761 -6.565 1.00 88.25 170 HIS A C 1
ATOM 1304 O O . HIS A 1 170 ? -7.728 25.914 -5.669 1.00 88.25 170 HIS A O 1
ATOM 1310 N N . PRO A 1 171 ? -8.693 27.761 -6.529 1.00 93.19 171 PRO A N 1
ATOM 1311 C CA . PRO A 1 171 ? -9.610 27.914 -5.403 1.00 93.19 171 PRO A CA 1
ATOM 1312 C C . PRO A 1 171 ? -10.547 26.707 -5.198 1.00 93.19 171 PRO A C 1
ATOM 1314 O O . PRO A 1 171 ? -10.630 26.245 -4.059 1.00 93.19 171 PRO A O 1
ATOM 1317 N N . PRO A 1 172 ? -11.214 26.140 -6.233 1.00 94.88 172 PRO A N 1
ATOM 1318 C CA . PRO A 1 172 ? -12.065 24.959 -6.058 1.00 94.88 172 PRO A CA 1
ATOM 1319 C C . PRO A 1 172 ? -11.302 23.736 -5.546 1.00 94.88 172 PRO A C 1
ATOM 1321 O O . PRO A 1 172 ? -11.763 23.071 -4.619 1.00 94.88 172 PRO A O 1
ATOM 1324 N N . TYR A 1 173 ? -10.117 23.465 -6.103 1.00 91.75 173 TYR A N 1
ATOM 1325 C CA . TYR A 1 173 ? -9.274 22.353 -5.661 1.00 91.75 173 TYR A CA 1
ATOM 1326 C C . TYR A 1 173 ? -8.863 22.518 -4.194 1.00 91.75 173 TYR A C 1
ATOM 1328 O O . TYR A 1 173 ? -8.998 21.597 -3.389 1.00 91.75 173 TYR A O 1
ATOM 1336 N N . LEU A 1 174 ? -8.412 23.716 -3.818 1.00 93.12 174 LEU A N 1
ATOM 1337 C CA . LEU A 1 174 ? -8.010 24.009 -2.449 1.00 93.12 174 LEU A CA 1
ATOM 1338 C C . LEU A 1 174 ? -9.188 23.927 -1.468 1.00 93.12 174 LEU A C 1
ATOM 1340 O O . LEU A 1 174 ? -9.029 23.384 -0.374 1.00 93.12 174 LEU A O 1
ATOM 1344 N N . ALA A 1 175 ? -10.364 24.429 -1.856 1.00 95.50 175 ALA A N 1
ATOM 1345 C CA . ALA A 1 175 ? -11.585 24.331 -1.063 1.00 95.50 175 ALA A CA 1
ATOM 1346 C C . ALA A 1 175 ? -11.985 22.870 -0.824 1.00 95.50 175 ALA A C 1
ATOM 1348 O O . ALA A 1 175 ? -12.276 22.508 0.314 1.00 95.50 175 ALA A O 1
ATOM 1349 N N . MET A 1 176 ? -11.926 22.024 -1.856 1.00 93.81 176 MET A N 1
ATOM 1350 C CA . MET A 1 176 ? -12.203 20.589 -1.750 1.00 93.81 176 MET A CA 1
ATOM 1351 C C . MET A 1 176 ? -11.235 19.899 -0.781 1.00 93.81 176 MET A C 1
ATOM 1353 O O . MET A 1 176 ? -11.671 19.269 0.180 1.00 93.81 176 MET A O 1
ATOM 1357 N N . VAL A 1 177 ? -9.922 20.069 -0.975 1.00 91.38 177 VAL A N 1
ATOM 1358 C CA . VAL A 1 177 ? -8.905 19.435 -0.117 1.00 91.38 177 VAL A CA 1
ATOM 1359 C C . VAL A 1 177 ? -9.039 19.892 1.336 1.00 91.38 177 VAL A C 1
ATOM 1361 O O . VAL A 1 177 ? -8.942 19.079 2.255 1.00 91.38 177 VAL A O 1
ATOM 1364 N N . LEU A 1 178 ? -9.277 21.184 1.574 1.00 93.50 178 LEU A N 1
ATOM 1365 C CA . LEU A 1 178 ? -9.468 21.691 2.932 1.00 93.50 178 LEU A CA 1
ATOM 1366 C C . LEU A 1 178 ? -10.784 21.203 3.543 1.00 93.50 178 LEU A C 1
ATOM 1368 O O . LEU A 1 178 ? -10.785 20.865 4.723 1.00 93.50 178 LEU A O 1
ATOM 1372 N N . ALA A 1 179 ? -11.867 21.092 2.772 1.00 93.81 179 ALA A N 1
ATOM 1373 C CA . ALA A 1 179 ? -13.132 20.548 3.265 1.00 93.81 179 ALA A CA 1
ATOM 1374 C C . ALA A 1 179 ? -12.965 19.105 3.761 1.00 93.81 179 ALA A C 1
ATOM 1376 O O . ALA A 1 179 ? -13.378 18.797 4.880 1.00 93.81 179 ALA A O 1
ATOM 1377 N N . GLN A 1 180 ? -12.242 18.271 3.007 1.00 91.50 180 GLN A N 1
ATOM 1378 C CA . GLN A 1 180 ? -11.891 16.912 3.431 1.00 91.50 180 GLN A CA 1
ATOM 1379 C C . GLN A 1 180 ? -11.113 16.917 4.754 1.00 91.50 180 GLN A C 1
ATOM 1381 O O . GLN A 1 180 ? -11.465 16.206 5.692 1.00 91.50 180 GLN A O 1
ATOM 1386 N N . ARG A 1 181 ? -10.105 17.791 4.888 1.00 88.31 181 ARG A N 1
ATOM 1387 C CA . ARG A 1 181 ? -9.303 17.924 6.123 1.00 88.31 181 ARG A CA 1
ATOM 1388 C C . ARG A 1 181 ? -10.078 18.498 7.313 1.00 88.31 181 ARG A C 1
ATOM 1390 O O . ARG A 1 181 ? -9.652 18.308 8.449 1.00 88.31 181 ARG A O 1
ATOM 1397 N N . PHE A 1 182 ? -11.198 19.174 7.069 1.00 89.75 182 PHE A N 1
ATOM 1398 C CA . PHE A 1 182 ? -12.100 19.692 8.100 1.00 89.75 182 PHE A CA 1
ATOM 1399 C C . PHE A 1 182 ? -13.361 18.840 8.296 1.00 89.75 182 PHE A C 1
ATOM 1401 O O . PHE A 1 182 ? -14.288 19.263 8.985 1.00 89.75 182 PHE A O 1
ATOM 1408 N N . GLY A 1 183 ? -13.359 17.613 7.776 1.00 87.56 183 GLY A N 1
ATOM 1409 C CA . GLY A 1 183 ? -14.317 16.578 8.141 1.00 87.56 183 GLY A CA 1
ATOM 1410 C C . GLY A 1 183 ? -15.483 16.373 7.177 1.00 87.56 183 GLY A C 1
ATOM 1411 O O . GLY A 1 183 ? -16.480 15.754 7.558 1.00 87.56 183 GLY A O 1
ATOM 1412 N N . LEU A 1 184 ? -15.353 16.863 5.945 1.00 91.62 184 LEU A N 1
ATOM 1413 C CA . LEU A 1 184 ? -16.310 16.666 4.860 1.00 91.62 184 LEU A CA 1
ATOM 1414 C C . LEU A 1 184 ? -15.617 15.993 3.676 1.00 91.62 184 LEU A C 1
ATOM 1416 O O . LEU A 1 184 ? -15.068 16.679 2.814 1.00 91.62 184 LEU A O 1
ATOM 1420 N N . SER A 1 185 ? -15.648 14.657 3.607 1.00 92.44 185 SER A N 1
ATOM 1421 C CA . SER A 1 185 ? -15.017 13.942 2.486 1.00 92.44 185 SER A CA 1
ATOM 1422 C C . SER A 1 185 ? -15.660 14.311 1.144 1.00 92.44 185 SER A C 1
ATOM 1424 O O . SER A 1 185 ? -14.965 14.403 0.138 1.00 92.44 185 SER A O 1
ATOM 1426 N N . ASN A 1 186 ? -16.973 14.575 1.142 1.00 93.75 186 ASN A N 1
ATOM 1427 C CA . ASN A 1 186 ? -17.764 14.860 -0.058 1.00 93.75 186 ASN A CA 1
ATOM 1428 C C . ASN A 1 186 ? -18.578 16.151 0.107 1.00 93.75 186 ASN A C 1
ATOM 1430 O O . ASN A 1 186 ? -19.804 16.120 0.181 1.00 93.75 186 ASN A O 1
ATOM 1434 N N . ALA A 1 187 ? -17.888 17.289 0.204 1.00 93.19 187 ALA A N 1
ATOM 1435 C CA . ALA A 1 187 ? -18.528 18.604 0.232 1.00 93.19 187 ALA A CA 1
ATOM 1436 C C . ALA A 1 187 ? -19.371 18.851 -1.031 1.00 93.19 187 ALA A C 1
ATOM 1438 O O . ALA A 1 187 ? -18.928 18.568 -2.150 1.00 93.19 187 ALA A O 1
ATOM 1439 N N . SER A 1 188 ? -20.568 19.418 -0.868 1.00 94.06 188 SER A N 1
ATOM 1440 C CA . SER A 1 188 ? -21.441 19.701 -2.003 1.00 94.06 188 SER A CA 1
ATOM 1441 C C . SER A 1 188 ? -20.825 20.743 -2.947 1.00 94.06 188 SER A C 1
ATOM 1443 O O . SER A 1 188 ? -20.129 21.663 -2.498 1.00 94.06 188 SER A O 1
ATOM 1445 N N . PRO A 1 189 ? -21.146 20.697 -4.255 1.00 95.00 189 PRO A N 1
ATOM 1446 C CA . PRO A 1 189 ? -20.724 21.734 -5.198 1.00 95.00 189 PRO A CA 1
ATOM 1447 C C . PRO A 1 189 ? -21.096 23.151 -4.737 1.00 95.00 189 PRO A C 1
ATOM 1449 O O . PRO A 1 189 ? -20.336 24.093 -4.944 1.00 95.00 189 PRO A O 1
ATOM 1452 N N . SER A 1 190 ? -22.232 23.291 -4.046 1.00 95.25 190 SER A N 1
ATOM 1453 C CA . SER A 1 190 ? -22.700 24.569 -3.505 1.00 95.25 190 SER A CA 1
ATOM 1454 C C . SER A 1 190 ? -21.804 25.095 -2.377 1.00 95.25 190 SER A C 1
ATOM 1456 O O . SER A 1 190 ? -21.576 26.302 -2.291 1.00 95.25 190 SER A O 1
ATOM 1458 N N . LEU A 1 191 ? -21.318 24.224 -1.483 1.00 95.56 191 LEU A N 1
ATOM 1459 C CA . LEU A 1 191 ? -20.364 24.615 -0.439 1.00 95.56 191 LEU A CA 1
ATOM 1460 C C . LEU A 1 191 ? -19.029 25.035 -1.057 1.00 95.56 191 LEU A C 1
ATOM 1462 O O . LEU A 1 191 ? -18.477 26.069 -0.676 1.00 95.56 191 LEU A O 1
ATOM 1466 N N . ILE A 1 192 ? -18.545 24.281 -2.047 1.00 97.00 192 ILE A N 1
ATOM 1467 C CA . ILE A 1 192 ? -17.316 24.622 -2.773 1.00 97.00 192 ILE A CA 1
ATOM 1468 C C . ILE A 1 192 ? -17.443 25.995 -3.439 1.00 97.00 192 ILE A C 1
ATOM 1470 O O . ILE A 1 192 ? -16.561 26.832 -3.265 1.00 97.00 192 ILE A O 1
ATOM 1474 N N . GLU A 1 193 ? -18.557 26.283 -4.112 1.00 97.12 193 GLU A N 1
ATOM 1475 C CA . GLU A 1 193 ? -18.810 27.594 -4.726 1.00 97.12 193 GLU A CA 1
ATOM 1476 C C . GLU A 1 193 ? -18.746 28.747 -3.705 1.00 97.12 193 GLU A C 1
ATOM 1478 O O . GLU A 1 193 ? -18.109 29.777 -3.955 1.00 97.12 193 GLU A O 1
ATOM 1483 N N . ARG A 1 194 ? -19.345 28.575 -2.518 1.00 97.06 194 ARG A N 1
ATOM 1484 C CA . ARG A 1 194 ? -19.291 29.586 -1.445 1.00 97.06 194 ARG A CA 1
ATOM 1485 C C . ARG A 1 194 ? -17.879 29.765 -0.889 1.00 97.06 194 ARG A C 1
ATOM 1487 O O . ARG A 1 194 ? -17.460 30.899 -0.653 1.00 97.06 194 ARG A O 1
ATOM 1494 N N . ALA A 1 195 ? -17.141 28.673 -0.699 1.00 97.25 195 ALA A N 1
ATOM 1495 C CA . ALA A 1 195 ? -15.767 28.710 -0.206 1.00 97.25 195 ALA A CA 1
ATOM 1496 C C . ALA A 1 195 ? -14.824 29.401 -1.205 1.00 97.25 195 ALA A C 1
ATOM 1498 O O . ALA A 1 195 ? -14.000 30.225 -0.804 1.00 97.25 195 ALA A O 1
ATOM 1499 N N . VAL A 1 196 ? -14.998 29.126 -2.502 1.00 97.62 196 VAL A N 1
ATOM 1500 C CA . VAL A 1 196 ? -14.299 29.811 -3.599 1.00 97.62 196 VAL A CA 1
ATOM 1501 C C . VAL A 1 196 ? -14.625 31.300 -3.591 1.00 97.62 196 VAL A C 1
ATOM 1503 O O . VAL A 1 196 ? -13.714 32.122 -3.571 1.00 97.62 196 VAL A O 1
ATOM 1506 N N . THR A 1 197 ? -15.906 31.659 -3.497 1.00 97.25 197 THR A N 1
ATOM 1507 C CA . THR A 1 197 ? -16.334 33.066 -3.450 1.00 97.25 197 THR A CA 1
ATOM 1508 C C . THR A 1 197 ? -15.676 33.818 -2.289 1.00 97.25 197 THR A C 1
ATOM 1510 O O . THR A 1 197 ? -15.180 34.930 -2.472 1.00 97.25 197 THR A O 1
ATOM 1513 N N . ALA A 1 198 ? -15.625 33.213 -1.098 1.00 97.19 198 ALA A N 1
ATOM 1514 C CA . ALA A 1 198 ? -14.964 33.815 0.057 1.00 97.19 198 ALA A CA 1
ATOM 1515 C C . ALA A 1 198 ? -13.450 33.955 -0.146 1.00 97.19 198 ALA A C 1
ATOM 1517 O O . ALA A 1 198 ? -12.914 35.031 0.113 1.00 97.19 198 ALA A O 1
ATOM 1518 N N . TYR A 1 199 ? -12.782 32.915 -0.660 1.00 96.62 199 TYR A N 1
ATOM 1519 C CA . TYR A 1 199 ? -11.351 32.934 -0.985 1.00 96.62 199 TYR A CA 1
ATOM 1520 C C . TYR A 1 199 ? -10.995 34.076 -1.941 1.00 96.62 199 TYR A C 1
ATOM 1522 O O . TYR A 1 199 ? -10.036 34.812 -1.702 1.00 96.62 199 TYR A O 1
ATOM 1530 N N . GLU A 1 200 ? -11.778 34.252 -3.005 1.00 95.19 200 GLU A N 1
ATOM 1531 C CA . GLU A 1 200 ? -11.555 35.294 -4.009 1.00 95.19 200 GLU A CA 1
ATOM 1532 C C . GLU A 1 200 ? -11.858 36.695 -3.465 1.00 95.19 200 GLU A C 1
ATOM 1534 O O . GLU A 1 200 ? -11.089 37.631 -3.694 1.00 95.19 200 GLU A O 1
ATOM 1539 N N . ALA A 1 201 ? -12.949 36.844 -2.706 1.00 95.00 201 ALA A N 1
ATOM 1540 C CA . ALA A 1 201 ? -13.315 38.104 -2.058 1.00 95.00 201 ALA A CA 1
ATOM 1541 C C . ALA A 1 201 ? -12.388 38.460 -0.883 1.00 95.00 201 ALA A C 1
ATOM 1543 O O . ALA A 1 201 ? -12.372 39.601 -0.414 1.00 95.00 201 ALA A O 1
ATOM 1544 N N . GLY A 1 202 ? -11.666 37.474 -0.356 1.00 96.19 202 GLY A N 1
ATOM 1545 C CA . GLY A 1 202 ? -10.889 37.580 0.865 1.00 96.19 202 GLY A CA 1
ATOM 1546 C C . GLY A 1 202 ? -11.719 37.871 2.108 1.00 96.19 202 GLY A C 1
ATOM 1547 O O . GLY A 1 202 ? -11.182 38.413 3.075 1.00 96.19 202 GLY A O 1
ATOM 1548 N N . SER A 1 203 ? -13.027 37.621 2.065 1.00 96.19 203 SER A N 1
ATOM 1549 C CA . SER A 1 203 ? -13.949 37.991 3.134 1.00 96.19 203 SER A CA 1
ATOM 1550 C C . SER A 1 203 ? -15.123 37.027 3.247 1.00 96.19 203 SER A C 1
ATOM 1552 O O . SER A 1 203 ? -15.627 36.516 2.249 1.00 96.19 203 SER A O 1
ATOM 1554 N N . TYR A 1 204 ? -15.554 36.777 4.481 1.00 96.19 204 TYR A N 1
ATOM 1555 C CA . TYR A 1 204 ? -16.751 35.999 4.784 1.00 96.19 204 TYR A CA 1
ATOM 1556 C C . TYR A 1 204 ? -17.410 36.519 6.060 1.00 96.19 204 TYR A C 1
ATOM 1558 O O . TYR A 1 204 ? -16.724 36.815 7.040 1.00 96.19 204 TYR A O 1
ATOM 1566 N N . GLU A 1 205 ? -18.738 36.598 6.059 1.00 93.50 205 GLU A N 1
ATOM 1567 C CA . GLU A 1 205 ? -19.525 37.026 7.209 1.00 93.50 205 GLU A CA 1
ATOM 1568 C C . GLU A 1 205 ? -20.412 35.885 7.703 1.00 93.50 205 GLU A C 1
ATOM 1570 O O . GLU A 1 205 ? -21.189 35.309 6.943 1.00 93.50 205 GLU A O 1
ATOM 1575 N N . SER A 1 206 ? -20.339 35.591 8.999 1.00 90.38 206 SER A N 1
ATOM 1576 C CA . SER A 1 206 ? -21.245 34.647 9.651 1.00 90.38 206 SER A CA 1
ATOM 1577 C C . SER A 1 206 ? -21.532 35.100 11.076 1.00 90.38 206 SER A C 1
ATOM 1579 O O . SER A 1 206 ? -20.617 35.443 11.821 1.00 90.38 206 SER A O 1
ATOM 1581 N N . ASN A 1 207 ? -22.809 35.124 11.470 1.00 87.19 207 ASN A N 1
ATOM 1582 C CA . ASN A 1 207 ? -23.253 35.515 12.816 1.00 87.19 207 ASN A CA 1
ATOM 1583 C C . ASN A 1 207 ? -22.692 36.872 13.306 1.00 87.19 207 ASN A C 1
ATOM 1585 O O . ASN A 1 207 ? -22.335 37.015 14.475 1.00 87.19 207 ASN A O 1
ATOM 1589 N N . ASN A 1 208 ? -22.634 37.877 12.421 1.00 88.75 208 ASN A N 1
ATOM 1590 C CA . ASN A 1 208 ? -22.040 39.205 12.659 1.00 88.75 208 ASN A CA 1
ATOM 1591 C C . ASN A 1 208 ? -20.523 39.196 12.950 1.00 88.75 208 ASN A C 1
ATOM 1593 O O . ASN A 1 208 ? -19.985 40.185 13.455 1.00 88.75 208 ASN A O 1
ATOM 1597 N N . LEU A 1 209 ? -19.826 38.096 12.658 1.00 90.56 209 LEU A N 1
ATOM 1598 C CA . LEU A 1 209 ? -18.368 38.015 12.668 1.00 90.56 209 LEU A CA 1
ATOM 1599 C C . LEU A 1 209 ? -17.856 38.091 11.229 1.00 90.56 209 LEU A C 1
ATOM 1601 O O . LEU A 1 209 ? -18.375 37.413 10.346 1.00 90.56 209 LEU A O 1
ATOM 1605 N N . GLN A 1 210 ? -16.835 38.919 11.019 1.00 93.50 210 GLN A N 1
ATOM 1606 C CA . GLN A 1 210 ? -16.157 39.099 9.737 1.00 93.50 210 GLN A CA 1
ATOM 1607 C C . GLN A 1 210 ? -14.820 38.363 9.760 1.00 93.50 210 GLN A C 1
ATOM 1609 O O . GLN A 1 210 ? -14.026 38.536 10.690 1.00 93.50 210 GLN A O 1
ATOM 1614 N N . PHE A 1 211 ? -14.569 37.570 8.727 1.00 95.75 211 PHE A N 1
ATOM 1615 C CA . PHE A 1 211 ? -13.345 36.802 8.536 1.00 95.75 211 PHE A CA 1
ATOM 1616 C C . PHE A 1 211 ? -12.632 37.267 7.270 1.00 95.75 211 PHE A C 1
ATOM 1618 O O . PHE A 1 211 ? -13.283 37.642 6.300 1.00 95.75 211 PHE A O 1
ATOM 1625 N N . GLY A 1 212 ? -11.302 37.181 7.271 1.00 93.69 212 GLY A N 1
ATOM 1626 C CA . GLY A 1 212 ? -10.456 37.450 6.111 1.00 93.69 212 GLY A CA 1
ATOM 1627 C C . GLY A 1 212 ? -9.884 38.868 6.024 1.00 93.69 212 GLY A C 1
ATOM 1628 O O . GLY A 1 212 ? -10.242 39.774 6.778 1.00 93.69 212 GLY A O 1
ATOM 1629 N N . SER A 1 213 ? -8.914 39.037 5.129 1.00 91.62 213 SER A N 1
ATOM 1630 C CA . SER A 1 213 ? -8.134 40.264 4.930 1.00 91.62 213 SER A CA 1
ATOM 1631 C C . SER A 1 213 ? -8.674 41.198 3.839 1.00 91.62 213 SER A C 1
ATOM 1633 O O . SER A 1 213 ? -8.102 42.271 3.625 1.00 91.62 213 SER A O 1
ATOM 1635 N N . GLY A 1 214 ? -9.745 40.808 3.142 1.00 89.69 214 GLY A N 1
ATOM 1636 C CA . GLY A 1 214 ? -10.291 41.504 1.971 1.00 89.69 214 GLY A CA 1
ATOM 1637 C C . GLY A 1 214 ? -9.418 41.387 0.718 1.00 89.69 214 GLY A C 1
ATOM 1638 O O . GLY A 1 214 ? -9.522 42.218 -0.183 1.00 89.69 214 GLY A O 1
ATOM 1639 N N . LYS A 1 215 ? -8.502 40.411 0.683 1.00 90.00 215 LYS A N 1
ATOM 1640 C CA . LYS A 1 215 ? -7.597 40.151 -0.441 1.00 90.00 215 LYS A CA 1
ATOM 1641 C C . LYS A 1 215 ? -7.862 38.777 -1.040 1.00 90.00 215 LYS A C 1
ATOM 1643 O O . LYS A 1 215 ? -8.105 37.831 -0.300 1.00 90.00 215 LYS A O 1
ATOM 1648 N N . TYR A 1 216 ? -7.722 38.673 -2.359 1.00 90.94 216 TYR A N 1
ATOM 1649 C CA . TYR A 1 216 ? -7.770 37.393 -3.057 1.00 90.94 216 TYR A CA 1
ATOM 1650 C C . TYR A 1 216 ? -6.797 36.391 -2.427 1.00 90.94 216 TYR A C 1
ATOM 1652 O O . TYR A 1 216 ? -5.643 36.715 -2.129 1.00 90.94 216 TYR A O 1
ATOM 1660 N N . GLY A 1 217 ? -7.286 35.175 -2.253 1.00 88.31 217 GLY A N 1
ATOM 1661 C CA . GLY A 1 217 ? -6.554 34.047 -1.712 1.00 88.31 217 GLY A CA 1
ATOM 1662 C C . GLY A 1 217 ? -6.432 34.005 -0.198 1.00 88.31 217 GLY A C 1
ATOM 1663 O O . GLY A 1 217 ? -5.494 33.416 0.343 1.00 88.31 217 GLY A O 1
ATOM 1664 N N . ASP A 1 218 ? -7.386 34.613 0.504 1.00 94.00 218 ASP A N 1
ATOM 1665 C CA . ASP A 1 218 ? -7.424 34.570 1.959 1.00 94.00 218 ASP A CA 1
ATOM 1666 C C . ASP A 1 218 ? -7.923 33.211 2.473 1.00 94.00 218 ASP A C 1
ATOM 1668 O O . ASP A 1 218 ? -9.122 32.915 2.486 1.00 94.00 218 ASP A O 1
ATOM 1672 N N . LEU A 1 219 ? -6.990 32.394 2.966 1.00 95.12 219 LEU A N 1
ATOM 1673 C CA . LEU A 1 219 ? -7.301 31.097 3.575 1.00 95.12 219 LEU A CA 1
ATOM 1674 C C . LEU A 1 219 ? -8.214 31.212 4.801 1.00 95.12 219 LEU A C 1
ATOM 1676 O O . LEU A 1 219 ? -8.987 30.296 5.063 1.00 95.12 219 LEU A O 1
ATOM 1680 N N . GLY A 1 220 ? -8.139 32.312 5.556 1.00 94.88 220 GLY A N 1
ATOM 1681 C CA . GLY A 1 220 ? -8.975 32.520 6.736 1.00 94.88 220 GLY A CA 1
ATOM 1682 C C . GLY A 1 220 ? -10.454 32.613 6.371 1.00 94.88 220 GLY A C 1
ATOM 1683 O O . GLY A 1 220 ? -11.283 31.986 7.028 1.00 94.88 220 GLY A O 1
ATOM 1684 N N . SER A 1 221 ? -10.777 33.337 5.298 1.00 96.75 221 SER A N 1
ATOM 1685 C CA . SER A 1 221 ? -12.142 33.435 4.768 1.00 96.75 221 SER A CA 1
ATOM 1686 C C . SER A 1 221 ? -12.652 32.104 4.202 1.00 96.75 221 SER A C 1
ATOM 1688 O O . SER A 1 221 ? -13.758 31.690 4.546 1.00 96.75 221 SER A O 1
ATOM 1690 N N . LEU A 1 222 ? -11.824 31.385 3.431 1.00 96.44 222 LEU A N 1
ATOM 1691 C CA . LEU A 1 222 ? -12.154 30.062 2.890 1.00 96.44 222 LEU A CA 1
ATOM 1692 C C . LEU A 1 222 ? -12.452 29.065 4.018 1.00 96.44 222 LEU A C 1
ATOM 1694 O O . LEU A 1 222 ? -13.495 28.411 4.017 1.00 96.44 222 LEU A O 1
ATOM 1698 N N . ILE A 1 223 ? -11.557 28.962 5.005 1.00 96.25 223 ILE A N 1
ATOM 1699 C CA . ILE A 1 223 ? -11.712 28.037 6.136 1.00 96.25 223 ILE A CA 1
ATOM 1700 C C . ILE A 1 223 ? -12.926 28.424 6.984 1.00 96.25 223 ILE A C 1
ATOM 1702 O O . ILE A 1 223 ? -13.650 27.548 7.454 1.00 96.25 223 ILE A O 1
ATOM 1706 N N . ALA A 1 224 ? -13.183 29.722 7.166 1.00 95.88 224 ALA A N 1
ATOM 1707 C CA . ALA A 1 224 ? -14.355 30.182 7.899 1.00 95.88 224 ALA A CA 1
ATOM 1708 C C . ALA A 1 224 ? -15.662 29.745 7.224 1.00 95.88 224 ALA A C 1
ATOM 1710 O O . ALA A 1 224 ? -16.564 29.315 7.939 1.00 95.88 224 ALA A O 1
ATOM 1711 N N . VAL A 1 225 ? -15.757 29.781 5.887 1.00 96.31 225 VAL A N 1
ATOM 1712 C CA . VAL A 1 225 ? -16.901 29.186 5.173 1.00 96.31 225 VAL A CA 1
ATOM 1713 C C . VAL A 1 225 ? -16.995 27.704 5.502 1.00 96.31 225 VAL A C 1
ATOM 1715 O O . VAL A 1 225 ? -18.001 27.280 6.057 1.00 96.31 225 VAL A O 1
ATOM 1718 N N . ILE A 1 226 ? -15.932 26.934 5.260 1.00 95.62 226 ILE A N 1
ATOM 1719 C CA . ILE A 1 226 ? -15.939 25.478 5.468 1.00 95.62 226 ILE A CA 1
ATOM 1720 C C . ILE A 1 226 ? -16.347 25.098 6.897 1.00 95.62 226 ILE A C 1
ATOM 1722 O O . ILE A 1 226 ? -17.045 24.114 7.075 1.00 95.62 226 ILE A O 1
ATOM 1726 N N . LEU A 1 227 ? -15.957 25.847 7.928 1.00 94.25 227 LEU A N 1
ATOM 1727 C CA . LEU A 1 227 ? -16.269 25.498 9.323 1.00 94.25 227 LEU A CA 1
ATOM 1728 C C . LEU A 1 227 ? -17.613 26.038 9.835 1.00 94.25 227 LEU A C 1
ATOM 1730 O O . LEU A 1 227 ? -18.131 25.546 10.846 1.00 94.25 227 LEU A O 1
ATOM 1734 N N . LEU A 1 228 ? -18.137 27.096 9.212 1.00 94.25 228 LEU A N 1
ATOM 1735 C CA . LEU A 1 228 ? -19.327 27.814 9.683 1.00 94.25 228 LEU A CA 1
ATOM 1736 C C . LEU A 1 228 ? -20.543 27.648 8.777 1.00 94.25 228 LEU A C 1
ATOM 1738 O O . LEU A 1 228 ? -21.630 28.079 9.164 1.00 94.25 228 LEU A O 1
ATOM 1742 N N . ASP A 1 229 ? -20.373 27.054 7.601 1.00 93.19 229 ASP A N 1
ATOM 1743 C CA . ASP A 1 229 ? -21.473 26.741 6.703 1.00 93.19 229 ASP A CA 1
ATOM 1744 C C . ASP A 1 229 ? -22.480 25.789 7.374 1.00 93.19 229 ASP A C 1
ATOM 1746 O O . ASP A 1 229 ? -22.068 24.899 8.129 1.00 93.19 229 ASP A O 1
ATOM 1750 N N . PRO A 1 230 ? -23.793 25.943 7.117 1.00 91.44 230 PRO A N 1
ATOM 1751 C CA . PRO A 1 230 ? -24.797 24.999 7.598 1.00 91.44 230 PRO A CA 1
ATOM 1752 C C . PRO A 1 230 ? -24.485 23.547 7.225 1.00 91.44 230 PRO A C 1
ATOM 1754 O O . PRO A 1 230 ? -24.695 22.657 8.047 1.00 91.44 230 PRO A O 1
ATOM 1757 N N . GLU A 1 231 ? -23.918 23.308 6.037 1.00 91.38 231 GLU A N 1
ATOM 1758 C CA . GLU A 1 231 ? -23.539 21.961 5.605 1.00 91.38 231 GLU A CA 1
ATOM 1759 C C . GLU A 1 231 ? -22.540 21.300 6.562 1.00 91.38 231 GLU A C 1
ATOM 1761 O O . GLU A 1 231 ? -22.576 20.096 6.747 1.00 91.38 231 GLU A O 1
ATOM 1766 N N . SER A 1 232 ? -21.711 22.075 7.253 1.00 89.88 232 SER A N 1
ATOM 1767 C CA . SER A 1 232 ? -20.677 21.553 8.153 1.00 89.88 232 SER A CA 1
ATOM 1768 C C . SER A 1 232 ? -21.130 21.408 9.607 1.00 89.88 232 SER A C 1
ATOM 1770 O O . SER A 1 232 ? -20.347 20.982 10.459 1.00 89.88 232 SER A O 1
ATOM 1772 N N . ARG A 1 233 ? -22.348 21.856 9.942 1.00 86.81 233 ARG A N 1
ATOM 1773 C CA . ARG A 1 233 ? -22.770 22.063 11.341 1.00 86.81 233 ARG A CA 1
ATOM 1774 C C . ARG A 1 233 ? -24.155 21.540 11.678 1.00 86.81 233 ARG A C 1
ATOM 1776 O O . ARG A 1 233 ? -24.431 21.312 12.856 1.00 86.81 233 ARG A O 1
ATOM 1783 N N . GLU A 1 234 ? -25.040 21.437 10.697 1.00 89.44 234 GLU A N 1
ATOM 1784 C CA . GLU A 1 234 ? -26.431 21.083 10.943 1.00 89.44 234 GLU A CA 1
ATOM 1785 C C . GLU A 1 234 ? -26.564 19.601 11.303 1.00 89.44 234 GLU A C 1
ATOM 1787 O O . GLU A 1 234 ? -26.305 18.718 10.492 1.00 89.44 234 GLU A O 1
ATOM 1792 N N . ALA A 1 235 ? -27.049 19.320 12.514 1.00 83.88 235 ALA A N 1
ATOM 1793 C CA . ALA A 1 235 ? -27.178 17.954 13.031 1.00 83.88 235 ALA A CA 1
ATOM 1794 C C . ALA A 1 235 ? -28.135 17.070 12.207 1.00 83.88 235 ALA A C 1
ATOM 1796 O O . ALA A 1 235 ? -28.072 15.848 12.278 1.00 83.88 235 ALA A O 1
ATOM 1797 N N . VAL A 1 236 ? -29.033 17.664 11.408 1.00 86.75 236 VAL A N 1
ATOM 1798 C CA . VAL A 1 236 ? -29.903 16.895 10.500 1.00 86.75 236 VAL A CA 1
ATOM 1799 C C . VAL A 1 236 ? -29.101 16.149 9.429 1.00 86.75 236 VAL A C 1
ATOM 1801 O O . VAL A 1 236 ? -29.548 15.104 8.961 1.00 86.75 236 VAL A O 1
ATOM 1804 N N . LEU A 1 237 ? -27.915 16.651 9.073 1.00 89.00 237 LEU A N 1
ATOM 1805 C CA . LEU A 1 237 ? -27.046 16.041 8.070 1.00 89.00 237 LEU A CA 1
ATOM 1806 C C . LEU A 1 237 ? -26.346 14.784 8.590 1.00 89.00 237 LEU A C 1
ATOM 1808 O O . LEU A 1 237 ? -25.986 13.939 7.784 1.00 89.00 237 LEU A O 1
ATOM 1812 N N . ASP A 1 238 ? -26.263 14.570 9.909 1.00 82.88 238 ASP A N 1
ATOM 1813 C CA . ASP A 1 238 ? -25.776 13.299 10.474 1.00 82.88 238 ASP A CA 1
ATOM 1814 C C . ASP A 1 238 ? -26.654 12.095 10.045 1.00 82.88 238 ASP A C 1
ATOM 1816 O O . ASP A 1 238 ? -26.218 10.944 10.113 1.00 82.88 238 ASP A O 1
ATOM 1820 N N . ALA A 1 239 ? -27.902 12.343 9.616 1.00 83.00 239 ALA A N 1
ATOM 1821 C CA . ALA A 1 239 ? -28.813 11.322 9.096 1.00 83.00 239 ALA A CA 1
ATOM 1822 C C . ALA A 1 239 ? -28.641 11.030 7.592 1.00 83.00 239 ALA A C 1
ATOM 1824 O O . ALA A 1 239 ? -29.221 10.053 7.105 1.00 83.00 239 ALA A O 1
ATOM 1825 N N . ASP A 1 240 ? -27.893 11.860 6.862 1.00 90.50 240 ASP A N 1
ATOM 1826 C CA . ASP A 1 240 ? -27.517 11.604 5.474 1.00 90.50 240 ASP A CA 1
ATOM 1827 C C . ASP A 1 240 ? -26.376 10.579 5.438 1.00 90.50 240 ASP A C 1
ATOM 1829 O O . ASP A 1 240 ? -25.347 10.732 6.093 1.00 90.50 240 ASP A O 1
ATOM 1833 N N . GLN A 1 241 ? -26.559 9.512 4.661 1.00 91.81 241 GLN A N 1
ATOM 1834 C CA . GLN A 1 241 ? -25.592 8.416 4.567 1.00 91.81 241 GLN A CA 1
ATOM 1835 C C . GLN A 1 241 ? -24.253 8.865 3.961 1.00 91.81 241 GLN A C 1
ATOM 1837 O O . GLN A 1 241 ? -23.218 8.263 4.260 1.00 91.81 241 GLN A O 1
ATOM 1842 N N . SER A 1 242 ? -24.283 9.906 3.120 1.00 91.25 242 SER A N 1
ATOM 1843 C CA . SER A 1 242 ? -23.135 10.444 2.380 1.00 91.25 242 SER A CA 1
ATOM 1844 C C . SER A 1 242 ? -22.384 11.553 3.108 1.00 91.25 242 SER A C 1
ATOM 1846 O O . SER A 1 242 ? -21.272 11.909 2.711 1.00 91.25 242 SER A O 1
ATOM 1848 N N . HIS A 1 243 ? -22.973 12.090 4.174 1.00 91.62 243 HIS A N 1
ATOM 1849 C CA . HIS A 1 243 ? -22.414 13.219 4.892 1.00 91.62 243 HIS A CA 1
ATOM 1850 C C . HIS A 1 243 ? -21.341 12.799 5.907 1.00 91.62 243 HIS A C 1
ATOM 1852 O O . HIS A 1 243 ? -21.415 11.744 6.543 1.00 91.62 243 HIS A O 1
ATOM 1858 N N . GLY A 1 244 ? -20.340 13.666 6.078 1.00 91.31 244 GLY A N 1
ATOM 1859 C CA . GLY A 1 244 ? -19.234 13.473 7.006 1.00 91.31 244 GLY A CA 1
ATOM 1860 C C . GLY A 1 244 ? -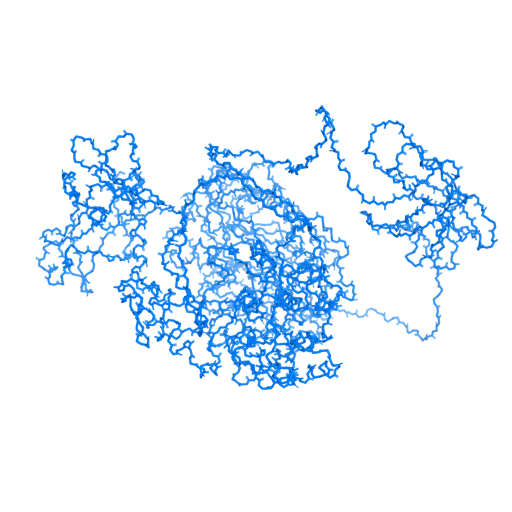17.982 12.876 6.367 1.00 91.31 244 GLY A C 1
ATOM 1861 O O . GLY A 1 244 ? -17.686 13.110 5.194 1.00 91.31 244 GLY A O 1
ATOM 1862 N N . HIS A 1 245 ? -17.213 12.151 7.178 1.00 92.94 245 HIS A N 1
ATOM 1863 C CA . HIS A 1 245 ? -15.983 11.487 6.767 1.00 92.94 245 HIS A CA 1
ATOM 1864 C C . HIS A 1 245 ? -15.621 10.325 7.699 1.00 92.94 245 HIS A C 1
ATOM 1866 O O . HIS A 1 245 ? -16.127 10.172 8.821 1.00 92.94 245 HIS A O 1
ATOM 1872 N N . ALA A 1 246 ? -14.668 9.527 7.232 1.00 93.88 246 ALA A N 1
ATOM 1873 C CA . ALA A 1 246 ? -13.908 8.607 8.054 1.00 93.88 246 ALA A CA 1
ATOM 1874 C C . ALA A 1 246 ? -12.728 9.357 8.694 1.00 93.88 246 ALA A C 1
ATOM 1876 O O . ALA A 1 246 ? -11.981 10.032 7.995 1.00 93.88 246 ALA A O 1
ATOM 1877 N N . LYS A 1 247 ? -12.512 9.241 10.010 1.00 93.12 247 LYS A N 1
ATOM 1878 C CA . LYS A 1 247 ? -11.393 9.946 10.664 1.00 93.12 247 LYS A CA 1
ATOM 1879 C C . LYS A 1 247 ? -10.052 9.344 10.219 1.00 93.12 247 LYS A C 1
ATOM 1881 O O . LYS A 1 247 ? -9.928 8.115 10.114 1.00 93.12 247 LYS A O 1
ATOM 1886 N N . ALA A 1 248 ? -9.029 10.176 10.029 1.00 90.69 248 ALA A N 1
ATOM 1887 C CA . ALA A 1 248 ? -7.672 9.684 9.798 1.00 90.69 248 ALA A CA 1
ATOM 1888 C C . ALA A 1 248 ? -7.105 9.014 11.072 1.00 90.69 248 ALA A C 1
ATOM 1890 O O . ALA A 1 248 ? -7.525 9.358 12.183 1.00 90.69 248 ALA A O 1
ATOM 1891 N N . PRO A 1 249 ? -6.168 8.051 10.961 1.00 89.56 249 PRO A N 1
ATOM 1892 C CA . PRO A 1 249 ? -5.627 7.331 12.117 1.00 89.56 249 PRO A CA 1
ATOM 1893 C C . PRO A 1 249 ? -5.111 8.235 13.243 1.00 89.56 249 PRO A C 1
ATOM 1895 O O . PRO A 1 249 ? -5.458 8.019 14.406 1.00 89.56 249 PRO A O 1
ATOM 1898 N N . LEU A 1 250 ? -4.342 9.277 12.916 1.00 87.81 250 LEU A N 1
ATOM 1899 C CA . LEU A 1 250 ? -3.812 10.196 13.925 1.00 87.81 250 LEU A CA 1
ATOM 1900 C C . LEU A 1 250 ? -4.925 11.037 14.575 1.00 87.81 250 LEU A C 1
ATOM 1902 O O . LEU A 1 250 ? -4.898 11.265 15.785 1.00 87.81 250 LEU A O 1
ATOM 1906 N N . ASP A 1 251 ? -5.946 11.425 13.808 1.00 89.69 251 ASP A N 1
ATOM 1907 C CA . ASP A 1 251 ? -7.090 12.190 14.318 1.00 89.69 251 ASP A CA 1
ATOM 1908 C C . ASP A 1 251 ? -7.929 11.370 15.301 1.00 89.69 251 ASP A C 1
ATOM 1910 O O . ASP A 1 251 ? -8.391 11.903 16.312 1.00 89.69 251 ASP A O 1
ATOM 1914 N N . LYS A 1 252 ? -8.070 10.056 15.072 1.00 91.56 252 LYS A N 1
ATOM 1915 C CA . LYS A 1 252 ? -8.714 9.130 16.022 1.00 91.56 252 LYS A CA 1
ATOM 1916 C C . LYS A 1 252 ? -7.993 9.141 17.367 1.00 91.56 252 LYS A C 1
ATOM 1918 O O . LYS A 1 252 ? -8.627 9.322 18.407 1.00 91.56 252 LYS A O 1
ATOM 1923 N N . VAL A 1 253 ? -6.667 9.013 17.348 1.00 89.50 253 VAL A N 1
ATOM 1924 C CA . VAL A 1 253 ? -5.835 9.018 18.561 1.00 89.50 253 VAL A CA 1
ATOM 1925 C C . VAL A 1 253 ? -5.928 10.362 19.283 1.00 89.50 253 VAL A C 1
ATOM 1927 O O . VAL A 1 253 ? -6.221 10.403 20.480 1.00 89.50 253 VAL A O 1
ATOM 1930 N N . ILE A 1 254 ? -5.750 11.470 18.557 1.00 88.62 254 ILE A N 1
ATOM 1931 C CA . ILE A 1 254 ? -5.819 12.823 19.125 1.00 88.62 254 ILE A CA 1
ATOM 1932 C C . ILE A 1 254 ? -7.212 13.103 19.700 1.00 88.62 254 ILE A C 1
ATOM 1934 O O . ILE A 1 254 ? -7.310 13.664 20.794 1.00 88.62 254 ILE A O 1
ATOM 1938 N N . SER A 1 255 ? -8.282 12.692 19.013 1.00 90.50 255 SER A N 1
ATOM 1939 C CA . SER A 1 255 ? -9.659 12.828 19.498 1.00 90.50 255 SER A CA 1
ATOM 1940 C C . SER A 1 255 ? -9.829 12.129 20.845 1.00 90.50 255 SER A C 1
ATOM 1942 O O . SER A 1 255 ? -10.290 12.753 21.798 1.00 90.50 255 SER A O 1
ATOM 1944 N N . VAL A 1 256 ? -9.393 10.871 20.967 1.00 92.00 256 VAL A N 1
ATOM 1945 C CA . VAL A 1 256 ? -9.484 10.122 22.231 1.00 92.00 256 VAL A CA 1
ATOM 1946 C C . VAL A 1 256 ? -8.638 10.777 23.320 1.00 92.00 256 VAL A C 1
ATOM 1948 O O . VAL A 1 256 ? -9.119 10.979 24.434 1.00 92.00 256 VAL A O 1
ATOM 1951 N N . PHE A 1 257 ? -7.400 11.167 23.013 1.00 90.00 257 PHE A N 1
ATOM 1952 C CA . PHE A 1 257 ? -6.505 11.796 23.986 1.00 90.00 257 PHE A CA 1
ATOM 1953 C C . PHE A 1 257 ? -7.061 13.111 24.524 1.00 90.00 257 PHE A C 1
ATOM 1955 O O . PHE A 1 257 ? -6.963 13.379 25.724 1.00 90.00 257 PHE A O 1
ATOM 1962 N N . ARG A 1 258 ? -7.668 13.924 23.657 1.00 90.69 258 ARG A N 1
ATOM 1963 C CA . ARG A 1 258 ? -8.315 15.177 24.055 1.00 90.69 258 ARG A CA 1
ATOM 1964 C C . ARG A 1 258 ? -9.568 14.910 24.882 1.00 90.69 258 ARG A C 1
ATOM 1966 O O . ARG A 1 258 ? -9.675 15.465 25.974 1.00 90.69 258 ARG A O 1
ATOM 1973 N N . SER A 1 259 ? -10.461 14.037 24.413 1.00 92.69 259 SER A N 1
ATOM 1974 C CA . SER A 1 259 ? -11.717 13.720 25.105 1.00 92.69 259 SER A CA 1
ATOM 1975 C C . SER A 1 259 ? -11.490 13.082 26.476 1.00 92.69 259 SER A C 1
ATOM 1977 O O . SER A 1 259 ? -12.194 13.402 27.428 1.00 92.69 259 SER A O 1
ATOM 1979 N N . MET A 1 260 ? -10.474 12.226 26.611 1.00 93.31 260 MET A N 1
ATOM 1980 C CA . MET A 1 260 ? -10.131 11.553 27.871 1.00 93.31 260 MET A CA 1
ATOM 1981 C C . MET A 1 260 ? -9.163 12.362 28.755 1.00 93.31 260 MET A C 1
ATOM 1983 O O . MET A 1 260 ? -8.720 11.890 29.808 1.00 93.31 260 MET A O 1
ATOM 1987 N N . GLY A 1 261 ? -8.834 13.594 28.352 1.00 91.00 261 GLY A N 1
ATOM 1988 C CA . GLY A 1 261 ? -8.005 14.514 29.126 1.00 91.00 261 GLY A CA 1
ATOM 1989 C C . GLY A 1 261 ? -6.603 13.973 29.401 1.00 91.00 261 GLY A C 1
ATOM 1990 O O . GLY A 1 261 ? -6.184 13.949 30.555 1.00 91.00 261 GLY A O 1
ATOM 1991 N N . LEU A 1 262 ? -5.881 13.517 28.374 1.00 87.69 262 LEU A N 1
ATOM 1992 C CA . LEU A 1 262 ? -4.515 13.007 28.518 1.00 87.69 262 LEU A CA 1
ATOM 1993 C C . LEU A 1 262 ? -3.617 14.027 29.248 1.00 87.69 262 LEU A C 1
ATOM 1995 O O . LEU A 1 262 ? -3.470 15.179 28.828 1.00 87.69 262 LEU A O 1
ATOM 1999 N N . LYS A 1 263 ? -3.009 13.597 30.356 1.00 86.44 263 LYS A N 1
ATOM 2000 C CA . LYS A 1 263 ? -2.057 14.370 31.159 1.00 86.44 263 LYS A CA 1
ATOM 2001 C C . LYS A 1 263 ? -0.669 13.772 31.034 1.00 86.44 263 LYS A C 1
ATOM 2003 O O . LYS A 1 263 ? -0.494 12.576 31.237 1.00 86.44 263 LYS A O 1
ATOM 2008 N N . PHE A 1 264 ? 0.311 14.630 30.782 1.00 80.38 264 PHE A N 1
ATOM 2009 C CA . PHE A 1 264 ? 1.723 14.271 30.746 1.00 80.38 264 PHE A CA 1
ATOM 2010 C C . PHE A 1 264 ? 2.358 14.489 32.114 1.00 80.38 264 PHE A C 1
ATOM 2012 O O . PHE A 1 264 ? 2.091 15.499 32.769 1.00 80.38 264 PHE A O 1
ATOM 2019 N N . GLU A 1 265 ? 3.241 13.581 32.523 1.00 71.56 265 GLU A N 1
ATOM 2020 C CA . GLU A 1 265 ? 4.069 13.790 33.715 1.00 71.56 265 GLU A CA 1
ATOM 2021 C C . GLU A 1 265 ? 5.134 14.879 33.493 1.00 71.56 265 GLU A C 1
ATOM 2023 O O . GLU A 1 265 ? 5.581 15.516 34.446 1.00 71.56 265 GLU A O 1
ATOM 2028 N N . SER A 1 266 ? 5.520 15.133 32.234 1.00 66.25 266 SER A N 1
ATOM 2029 C CA . SER A 1 266 ? 6.458 16.193 31.849 1.00 66.25 266 SER A CA 1
ATOM 2030 C C . SER A 1 266 ? 6.201 16.702 30.417 1.00 66.25 266 SER A C 1
ATOM 2032 O O . SER A 1 266 ? 5.930 15.890 29.532 1.00 66.25 266 SER A O 1
ATOM 2034 N N . PRO A 1 267 ? 6.352 18.014 30.130 1.00 57.34 267 PRO A N 1
ATOM 2035 C CA . PRO A 1 267 ? 6.200 18.575 28.779 1.00 57.34 267 PRO A CA 1
ATOM 2036 C C . PRO A 1 267 ? 7.175 18.003 27.737 1.00 57.34 267 PRO A C 1
ATOM 2038 O O . PRO A 1 267 ? 6.894 18.045 26.544 1.00 57.34 267 PRO A O 1
ATOM 2041 N N . LEU A 1 268 ? 8.316 17.456 28.176 1.00 54.69 268 LEU A N 1
ATOM 2042 C CA . LEU A 1 268 ? 9.345 16.868 27.304 1.00 54.69 268 LEU A CA 1
ATOM 2043 C C . LEU A 1 268 ? 8.931 15.518 26.685 1.00 54.69 268 LEU A C 1
ATOM 2045 O O . LEU A 1 268 ? 9.671 14.976 25.872 1.00 54.69 268 LEU A O 1
ATOM 2049 N N . VAL A 1 269 ? 7.773 14.974 27.074 1.00 57.06 269 VAL A N 1
ATOM 2050 C CA . VAL A 1 269 ? 7.277 13.643 26.675 1.00 57.06 269 VAL A CA 1
ATOM 2051 C C . VAL A 1 269 ? 6.399 13.690 25.412 1.00 57.06 269 VAL A C 1
ATOM 2053 O O . VAL A 1 269 ? 6.159 12.666 24.786 1.00 57.06 269 VAL A O 1
ATOM 2056 N N . MET A 1 270 ? 5.948 14.878 25.003 1.00 54.25 270 MET A N 1
ATOM 2057 C CA . MET A 1 270 ? 5.091 15.084 23.824 1.00 54.25 270 MET A CA 1
ATOM 2058 C C . MET A 1 270 ? 5.680 14.664 22.457 1.00 54.25 270 MET A C 1
ATOM 2060 O O . MET A 1 270 ? 4.909 14.169 21.638 1.00 54.25 270 MET A O 1
ATOM 2064 N N . PRO A 1 271 ? 6.986 14.843 22.156 1.00 51.69 271 PRO A N 1
ATOM 2065 C CA . PRO A 1 271 ? 7.496 14.659 20.792 1.00 51.69 271 PRO A CA 1
ATOM 2066 C C . PRO A 1 271 ? 7.471 13.221 20.253 1.00 51.69 271 PRO A C 1
ATOM 2068 O O . PRO A 1 271 ? 7.619 13.041 19.054 1.00 51.69 271 PRO A O 1
ATOM 2071 N N . THR A 1 272 ? 7.308 12.204 21.102 1.00 55.22 272 THR A N 1
ATOM 2072 C CA . THR A 1 272 ? 7.452 10.780 20.739 1.00 55.22 272 THR A CA 1
ATOM 2073 C C . THR A 1 272 ? 6.132 10.055 20.479 1.00 55.22 272 THR A C 1
ATOM 2075 O O . THR A 1 272 ? 6.146 8.990 19.886 1.00 55.22 272 THR A O 1
ATOM 2078 N N . LEU A 1 273 ? 4.976 10.640 20.820 1.00 56.59 273 LEU A N 1
ATOM 2079 C CA . LEU A 1 273 ? 3.662 10.158 20.345 1.00 56.59 273 LEU A CA 1
ATOM 2080 C C . LEU A 1 273 ? 3.458 10.380 18.832 1.00 56.59 273 LEU A C 1
ATOM 2082 O O . LEU A 1 273 ? 2.427 10.013 18.280 1.00 56.59 273 LEU A O 1
ATOM 2086 N N . LEU A 1 274 ? 4.416 11.046 18.190 1.00 58.72 274 LEU A N 1
ATOM 2087 C CA . LEU A 1 274 ? 4.353 11.521 16.818 1.00 58.72 274 LEU A CA 1
ATOM 2088 C C . LEU A 1 274 ? 4.967 10.537 15.808 1.00 58.72 274 LEU A C 1
ATOM 2090 O O . LEU A 1 274 ? 4.681 10.693 14.627 1.00 58.72 274 LEU A O 1
ATOM 2094 N N . ASP A 1 275 ? 5.720 9.528 16.263 1.00 66.31 275 ASP A N 1
ATOM 2095 C CA . ASP A 1 275 ? 6.344 8.484 15.430 1.00 66.31 275 ASP A CA 1
ATOM 2096 C C . ASP A 1 275 ? 5.460 7.233 15.395 1.00 66.31 275 ASP A C 1
ATOM 2098 O O . ASP A 1 275 ? 5.685 6.237 16.072 1.00 66.31 275 ASP A O 1
ATOM 2102 N N . SER A 1 276 ? 4.316 7.350 14.722 1.00 71.81 276 SER A N 1
ATOM 2103 C CA . SER A 1 276 ? 3.276 6.309 14.701 1.00 71.81 276 SER A CA 1
ATOM 2104 C C . SER A 1 276 ? 3.001 5.770 13.302 1.00 71.81 276 SER A C 1
ATOM 2106 O O . SER A 1 276 ? 2.033 5.023 13.116 1.00 71.81 276 SER A O 1
ATOM 2108 N N . TYR A 1 277 ? 3.840 6.096 12.314 1.00 74.75 277 TYR A N 1
ATOM 2109 C CA . TYR A 1 277 ? 3.657 5.605 10.951 1.00 74.75 277 TYR A CA 1
ATOM 2110 C C . TYR A 1 277 ? 3.664 4.072 10.869 1.00 74.75 277 TYR A C 1
ATOM 2112 O O . TYR A 1 277 ? 2.758 3.482 10.275 1.00 74.75 277 TYR A O 1
ATOM 2120 N N . ASP A 1 278 ? 4.609 3.407 11.532 1.00 68.19 278 ASP A N 1
ATOM 2121 C CA . ASP A 1 278 ? 4.679 1.938 11.535 1.00 68.19 278 ASP A CA 1
ATOM 2122 C C . ASP A 1 278 ? 3.503 1.289 12.285 1.00 68.19 278 ASP A C 1
ATOM 2124 O O . ASP A 1 278 ? 3.082 0.175 11.963 1.00 68.19 278 ASP A O 1
ATOM 2128 N N . THR A 1 279 ? 2.932 2.027 13.237 1.00 71.19 279 THR A N 1
ATOM 2129 C CA . THR A 1 279 ? 1.902 1.579 14.177 1.00 71.19 279 THR A CA 1
ATOM 2130 C C . THR A 1 279 ? 0.496 1.680 13.587 1.00 71.19 279 THR A C 1
ATOM 2132 O O . THR A 1 279 ? -0.239 0.696 13.521 1.00 71.19 279 THR A O 1
ATOM 2135 N N . ILE A 1 280 ? 0.109 2.882 13.154 1.00 78.88 280 ILE A N 1
ATOM 2136 C CA . ILE A 1 280 ? -1.256 3.204 12.707 1.00 78.88 280 ILE A CA 1
ATOM 2137 C C . ILE A 1 280 ? -1.295 3.725 11.267 1.00 78.88 280 ILE A C 1
ATOM 2139 O O . ILE A 1 280 ? -2.352 4.120 10.783 1.00 78.88 280 ILE A O 1
ATOM 2143 N N . GLY A 1 281 ? -0.157 3.731 10.568 1.00 78.75 281 GLY A N 1
ATOM 2144 C CA . GLY A 1 281 ? -0.055 4.185 9.179 1.00 78.75 281 GLY A CA 1
ATOM 2145 C C . GLY A 1 281 ? 0.025 5.692 8.999 1.00 78.75 281 GLY A C 1
ATOM 2146 O O . GLY A 1 281 ? 0.014 6.165 7.865 1.00 78.75 281 GLY A O 1
ATOM 2147 N N . GLN A 1 282 ? 0.112 6.443 10.096 1.00 83.94 282 GLN A N 1
ATOM 2148 C CA . GLN A 1 282 ? 0.215 7.892 10.075 1.00 83.94 282 GLN A CA 1
ATOM 2149 C C . GLN A 1 282 ? 0.995 8.382 11.298 1.00 83.94 282 GLN A C 1
ATOM 2151 O O . GLN A 1 282 ? 0.587 8.146 12.435 1.00 83.94 282 GLN A O 1
ATOM 2156 N N . GLY A 1 283 ? 2.100 9.082 11.051 1.00 80.94 283 GLY A N 1
ATOM 2157 C CA . GLY A 1 283 ? 2.869 9.812 12.058 1.00 80.94 283 GLY A CA 1
ATOM 2158 C C . GLY A 1 283 ? 2.891 11.306 11.746 1.00 80.94 283 GLY A C 1
ATOM 2159 O O . GLY A 1 283 ? 2.591 11.732 10.630 1.00 80.94 283 GLY A O 1
ATOM 2160 N N . SER A 1 284 ? 3.222 12.141 12.721 1.00 78.75 284 SER A N 1
ATOM 2161 C CA . SER A 1 284 ? 3.369 13.574 12.468 1.00 78.75 284 SER A CA 1
ATOM 2162 C C . SER A 1 284 ? 4.700 13.840 11.778 1.00 78.75 284 SER A C 1
ATOM 2164 O O . SER A 1 284 ? 5.739 13.400 12.252 1.00 78.75 284 SER A O 1
ATOM 2166 N N . TYR A 1 285 ? 4.674 14.593 10.677 1.00 76.75 285 TYR A N 1
ATOM 2167 C CA . TYR A 1 285 ? 5.846 14.871 9.831 1.00 76.75 285 TYR A CA 1
ATOM 2168 C C . TYR A 1 285 ? 6.462 13.641 9.135 1.00 76.75 285 TYR A C 1
ATOM 2170 O O . TYR A 1 285 ? 7.539 13.750 8.557 1.00 76.75 285 TYR A O 1
ATOM 2178 N N . GLU A 1 286 ? 5.754 12.510 9.109 1.00 75.94 286 GLU A N 1
ATOM 2179 C CA . GLU A 1 286 ? 6.214 11.236 8.525 1.00 75.94 286 GLU A CA 1
ATOM 2180 C C . GLU A 1 286 ? 5.500 10.899 7.215 1.00 75.94 286 GLU A C 1
ATOM 2182 O O . GLU A 1 286 ? 5.255 9.737 6.896 1.00 75.94 286 GLU A O 1
ATOM 2187 N N . SER A 1 287 ? 5.112 11.923 6.451 1.00 77.12 287 SER A N 1
ATOM 2188 C CA . SER A 1 287 ? 4.485 11.694 5.152 1.00 77.12 287 SER A CA 1
ATOM 2189 C C . SER A 1 287 ? 5.443 10.893 4.261 1.00 77.12 287 SER A C 1
ATOM 2191 O O . SER A 1 287 ? 6.562 11.356 4.025 1.00 77.12 287 SER A O 1
ATOM 2193 N N . PRO A 1 288 ? 5.025 9.732 3.726 1.00 62.31 288 PRO A N 1
ATOM 2194 C CA . PRO A 1 288 ? 5.903 8.868 2.939 1.00 62.31 288 PRO A CA 1
ATOM 2195 C C . PRO A 1 288 ? 6.255 9.475 1.574 1.00 62.31 288 PRO A C 1
ATOM 2197 O O . PRO A 1 288 ? 7.149 8.988 0.887 1.00 62.31 288 PRO A O 1
ATOM 2200 N N . SER A 1 289 ? 5.542 10.524 1.155 1.00 63.81 289 SER A N 1
ATOM 2201 C CA . SER A 1 289 ? 5.789 11.239 -0.092 1.00 63.81 289 SER A CA 1
ATOM 2202 C C . SER A 1 289 ? 5.467 12.730 0.040 1.00 63.81 289 SER A C 1
ATOM 2204 O O . SER A 1 289 ? 4.832 13.174 1.000 1.00 63.81 289 SER A O 1
ATOM 2206 N N . VAL A 1 290 ? 5.844 13.514 -0.972 1.00 60.25 290 VAL A N 1
ATOM 2207 C CA . VAL A 1 290 ? 5.424 14.922 -1.104 1.00 60.25 290 VAL A CA 1
ATOM 2208 C C . VAL A 1 290 ? 3.917 15.085 -1.364 1.00 60.25 290 VAL A C 1
ATOM 2210 O O . VAL A 1 290 ? 3.408 16.198 -1.281 1.00 60.25 290 VAL A O 1
ATOM 2213 N N . PHE A 1 291 ? 3.201 13.990 -1.641 1.00 59.44 291 PHE A N 1
ATOM 2214 C CA . PHE A 1 291 ? 1.764 13.954 -1.928 1.00 59.44 291 PHE A CA 1
ATOM 2215 C C . PHE A 1 291 ? 0.912 13.583 -0.704 1.00 59.44 291 PHE A C 1
ATOM 2217 O O . PHE A 1 291 ? -0.248 13.213 -0.853 1.00 59.44 291 PHE A O 1
ATOM 2224 N N . ASN A 1 292 ? 1.463 13.738 0.506 1.00 75.12 292 ASN A N 1
ATOM 2225 C CA . ASN A 1 292 ? 0.809 13.396 1.774 1.00 75.12 292 ASN A CA 1
ATOM 2226 C C . ASN A 1 292 ? 0.652 11.866 1.977 1.00 75.12 292 ASN A C 1
ATOM 2228 O O . ASN A 1 292 ? 1.264 11.065 1.266 1.00 75.12 292 ASN A O 1
ATOM 2232 N N . PHE A 1 293 ? -0.123 11.457 2.989 1.00 78.00 293 PHE A N 1
ATOM 2233 C CA . PHE A 1 293 ? -0.354 10.050 3.348 1.00 78.00 293 PHE A CA 1
ATOM 2234 C C . PHE A 1 293 ? -1.321 9.307 2.415 1.00 78.00 293 PHE A C 1
ATOM 2236 O O . PHE A 1 293 ? -1.280 8.080 2.365 1.00 78.00 293 PHE A O 1
ATOM 2243 N N . TYR A 1 294 ? -2.209 10.021 1.722 1.00 78.62 294 TYR A N 1
ATOM 2244 C CA . TYR A 1 294 ? -3.297 9.429 0.944 1.00 78.62 294 TYR A CA 1
ATOM 2245 C C . TYR A 1 294 ? -3.811 10.368 -0.153 1.00 78.62 294 TYR A C 1
ATOM 2247 O O . TYR A 1 294 ? -3.672 11.590 -0.053 1.00 78.62 294 TYR A O 1
ATOM 2255 N N . LEU A 1 295 ? -4.406 9.783 -1.198 1.00 75.69 295 LEU A N 1
ATOM 2256 C CA . LEU A 1 295 ? -4.944 10.502 -2.356 1.00 75.69 295 LEU A CA 1
ATOM 2257 C C . LEU A 1 295 ? -6.291 11.154 -2.031 1.00 75.69 295 LEU A C 1
ATOM 2259 O O . LEU A 1 295 ? -7.142 10.548 -1.389 1.00 75.69 295 LEU A O 1
ATOM 2263 N N . VAL A 1 296 ? -6.483 12.373 -2.532 1.00 81.44 296 VAL A N 1
ATOM 2264 C CA . VAL A 1 296 ? -7.698 13.195 -2.371 1.00 81.44 296 VAL A CA 1
ATOM 2265 C C . VAL A 1 296 ? -8.932 12.547 -3.009 1.00 81.44 296 VAL A C 1
ATOM 2267 O O . VAL A 1 296 ? -10.040 12.724 -2.516 1.00 81.44 296 VAL A O 1
ATOM 2270 N N . GLU A 1 297 ? -8.729 11.759 -4.062 1.00 79.94 297 GLU A N 1
ATOM 2271 C CA . GLU A 1 297 ? -9.795 11.099 -4.826 1.00 79.94 297 GLU A CA 1
ATOM 2272 C C . GLU A 1 297 ? -10.094 9.670 -4.332 1.00 79.94 297 GLU A C 1
ATOM 2274 O O . GLU A 1 297 ? -10.924 8.979 -4.916 1.00 79.94 297 GLU A O 1
ATOM 2279 N N . PHE A 1 298 ? -9.380 9.161 -3.317 1.00 79.38 298 PHE A N 1
ATOM 2280 C CA . PHE A 1 298 ? -9.488 7.745 -2.954 1.00 79.38 298 PHE A CA 1
ATOM 2281 C C . PHE A 1 298 ? -10.889 7.411 -2.425 1.00 79.38 298 PHE A C 1
ATOM 2283 O O . PHE A 1 298 ? -11.347 8.010 -1.453 1.00 79.38 298 PHE A O 1
ATOM 2290 N N . ALA A 1 299 ? -11.538 6.417 -3.029 1.00 81.44 299 ALA A N 1
ATOM 2291 C CA . ALA A 1 299 ? -12.827 5.872 -2.616 1.00 81.44 299 ALA A CA 1
ATOM 2292 C C . ALA A 1 299 ? -12.633 4.496 -1.965 1.00 81.44 299 ALA A C 1
ATOM 2294 O O . ALA A 1 299 ? -12.001 3.619 -2.556 1.00 81.44 299 ALA A O 1
ATOM 2295 N N . HIS A 1 300 ? -13.156 4.297 -0.748 1.00 80.00 300 HIS A N 1
ATOM 2296 C CA . HIS A 1 300 ? -13.081 2.987 -0.102 1.00 80.00 300 HIS A CA 1
ATOM 2297 C C . HIS A 1 300 ? -13.948 1.979 -0.862 1.00 80.00 300 HIS A C 1
ATOM 2299 O O . HIS A 1 300 ? -15.122 2.271 -1.114 1.00 80.00 300 HIS A O 1
ATOM 2305 N N . PRO A 1 301 ? -13.416 0.787 -1.153 1.00 69.12 301 PRO A N 1
ATOM 2306 C CA . PRO A 1 301 ? -14.188 -0.294 -1.742 1.00 69.12 301 PRO A CA 1
ATOM 2307 C C . PRO A 1 301 ? -15.474 -0.623 -0.981 1.00 69.12 301 PRO A C 1
ATOM 2309 O O . PRO A 1 301 ? -15.499 -0.619 0.249 1.00 69.12 301 PRO A O 1
ATOM 2312 N N . GLY A 1 302 ? -16.545 -0.932 -1.711 1.00 76.19 302 GLY A N 1
ATOM 2313 C CA . GLY A 1 302 ? -17.866 -1.198 -1.137 1.00 76.19 302 GLY A CA 1
ATOM 2314 C C . GLY A 1 302 ? -18.730 0.060 -1.068 1.00 76.19 302 GLY A C 1
ATOM 2315 O O . GLY A 1 302 ? -18.768 0.839 -2.012 1.00 76.19 302 GLY A O 1
ATOM 2316 N N . ALA A 1 303 ? -19.431 0.279 0.048 1.00 83.00 303 ALA A N 1
ATOM 2317 C CA . ALA A 1 303 ? -20.557 1.218 0.105 1.00 83.00 303 ALA A CA 1
ATOM 2318 C C . ALA A 1 303 ? -20.221 2.677 -0.286 1.00 83.00 303 ALA A C 1
ATOM 2320 O O . ALA A 1 303 ? -21.078 3.376 -0.821 1.00 83.00 303 ALA A O 1
ATOM 2321 N N . VAL A 1 304 ? -18.989 3.140 -0.035 1.00 87.06 304 VAL A N 1
ATOM 2322 C CA . VAL A 1 304 ? -18.527 4.482 -0.439 1.00 87.06 304 VAL A CA 1
ATOM 2323 C C . VAL A 1 304 ? -18.349 4.556 -1.958 1.00 87.06 304 VAL A C 1
ATOM 2325 O O . VAL A 1 304 ? -18.911 5.436 -2.609 1.00 87.06 304 VAL A O 1
ATOM 2328 N N . GLN A 1 305 ? -17.591 3.618 -2.521 1.00 75.69 305 GLN A N 1
ATOM 2329 C CA . GLN A 1 305 ? -17.336 3.522 -3.955 1.00 75.69 305 GLN A CA 1
ATOM 2330 C C . GLN A 1 305 ? -18.619 3.259 -4.761 1.00 75.69 305 GLN A C 1
ATOM 2332 O O . GLN A 1 305 ? -18.836 3.909 -5.782 1.00 75.69 305 GLN A O 1
ATOM 2337 N N . ASP A 1 306 ? -19.509 2.387 -4.274 1.00 79.31 306 ASP A N 1
ATOM 2338 C CA . ASP A 1 306 ? -20.812 2.086 -4.893 1.00 79.31 306 ASP A CA 1
ATOM 2339 C C . ASP A 1 306 ? -21.698 3.335 -5.014 1.00 79.31 306 ASP A C 1
ATOM 2341 O O . ASP A 1 306 ? -22.505 3.460 -5.937 1.00 79.31 306 ASP A O 1
ATOM 2345 N N . ALA A 1 307 ? -21.536 4.276 -4.081 1.00 87.00 307 ALA A N 1
ATOM 2346 C CA . ALA A 1 307 ? -22.216 5.564 -4.079 1.00 87.00 307 ALA A CA 1
ATOM 2347 C C . ALA A 1 307 ? -21.474 6.651 -4.886 1.00 87.00 307 ALA A C 1
ATOM 2349 O O . ALA A 1 307 ? -21.930 7.795 -4.913 1.00 87.00 307 ALA A O 1
ATOM 2350 N N . SER A 1 308 ? -20.351 6.315 -5.534 1.00 86.19 308 SER A N 1
ATOM 2351 C CA . SER A 1 308 ? -19.460 7.256 -6.233 1.00 86.19 308 SER A CA 1
ATOM 2352 C C . SER A 1 308 ? -18.968 8.400 -5.336 1.00 86.19 308 SER A C 1
ATOM 2354 O O . SER A 1 308 ? -18.869 9.551 -5.762 1.00 86.19 308 SER A O 1
ATOM 2356 N N . LEU A 1 309 ? -18.690 8.079 -4.072 1.00 91.38 309 LEU A N 1
ATOM 2357 C CA . LEU A 1 309 ? -18.156 9.001 -3.074 1.00 91.38 309 LEU A CA 1
ATOM 2358 C C . LEU A 1 309 ? -16.660 8.761 -2.859 1.00 91.38 309 LEU A C 1
ATOM 2360 O O . LEU A 1 309 ? -16.132 7.692 -3.153 1.00 91.38 309 LEU A O 1
ATOM 2364 N N . THR A 1 310 ? -15.984 9.744 -2.275 1.00 89.81 310 THR A N 1
ATOM 2365 C CA . THR A 1 310 ? -14.594 9.624 -1.821 1.00 89.81 310 THR A CA 1
ATOM 2366 C C . THR A 1 310 ? -14.526 9.419 -0.308 1.00 89.81 310 THR A C 1
ATOM 2368 O O . THR A 1 310 ? -15.385 9.878 0.448 1.00 89.81 310 THR A O 1
ATOM 2371 N N . SER A 1 311 ? -13.487 8.733 0.151 1.00 90.69 311 SER A N 1
ATOM 2372 C CA . SER A 1 311 ? -13.129 8.575 1.564 1.00 90.69 311 SER A CA 1
ATOM 2373 C C . SER A 1 311 ? -11.601 8.498 1.718 1.00 90.69 311 SER A C 1
ATOM 2375 O O . SER A 1 311 ? -11.059 7.431 2.041 1.00 90.69 311 SER A O 1
ATOM 2377 N N . PRO A 1 312 ? -10.884 9.608 1.477 1.00 87.19 312 PRO A N 1
ATOM 2378 C CA . PRO A 1 312 ? -9.423 9.637 1.361 1.00 87.19 312 PRO A CA 1
ATOM 2379 C C . PRO A 1 312 ? -8.675 8.964 2.518 1.00 87.19 312 PRO A C 1
ATOM 2381 O O . PRO A 1 312 ? -7.745 8.184 2.319 1.00 87.19 312 PRO A O 1
ATOM 2384 N N . GLU A 1 313 ? -9.134 9.207 3.742 1.00 89.25 313 GLU A N 1
ATOM 2385 C CA . GLU A 1 313 ? -8.523 8.757 4.994 1.00 89.25 313 GLU A CA 1
ATOM 2386 C C . GLU A 1 313 ? -8.500 7.229 5.125 1.00 89.25 313 GLU A C 1
ATOM 2388 O O . GLU A 1 313 ? -7.638 6.653 5.797 1.00 89.25 313 GLU A O 1
ATOM 2393 N N . THR A 1 314 ? -9.453 6.561 4.473 1.00 86.25 314 THR A N 1
ATOM 2394 C CA . THR A 1 314 ? -9.588 5.102 4.502 1.00 86.25 314 THR A CA 1
ATOM 2395 C C . THR A 1 314 ? -8.535 4.391 3.657 1.00 86.25 314 THR A C 1
ATOM 2397 O O . THR A 1 314 ? -8.371 3.182 3.801 1.00 86.25 314 THR A O 1
ATOM 2400 N N . SER A 1 315 ? -7.756 5.101 2.832 1.00 78.88 315 SER A N 1
ATOM 2401 C CA . SER A 1 315 ? -6.639 4.474 2.113 1.00 78.88 315 SER A CA 1
ATOM 2402 C C . SER A 1 315 ? -5.567 3.939 3.077 1.00 78.88 315 SER A C 1
ATOM 2404 O O . SER A 1 315 ? -4.764 3.079 2.717 1.00 78.88 315 SER A O 1
ATOM 2406 N N . LEU A 1 316 ? -5.562 4.433 4.321 1.00 81.12 316 LEU A N 1
ATOM 2407 C CA . LEU A 1 316 ? -4.685 3.982 5.399 1.00 81.12 316 LEU A CA 1
ATOM 2408 C C . LEU A 1 316 ? -5.249 2.784 6.185 1.00 81.12 316 LEU A C 1
ATOM 2410 O O . LEU A 1 316 ? -4.581 2.288 7.096 1.00 81.12 316 LEU A O 1
ATOM 2414 N N . TYR A 1 317 ? -6.457 2.307 5.867 1.00 81.75 317 TYR A N 1
ATOM 2415 C CA . TYR A 1 317 ? -7.114 1.211 6.587 1.00 81.75 317 TYR A CA 1
ATOM 2416 C C . TYR A 1 317 ? -6.494 -0.131 6.193 1.00 81.75 317 TYR A C 1
ATOM 2418 O O . TYR A 1 317 ? -6.911 -0.795 5.248 1.00 81.75 317 TYR A O 1
ATOM 2426 N N . GLN A 1 318 ? -5.462 -0.539 6.927 1.00 75.50 318 GLN A N 1
ATOM 2427 C CA . GLN A 1 318 ? -4.845 -1.863 6.819 1.00 75.50 318 GLN A CA 1
ATOM 2428 C C . GLN A 1 318 ? -5.280 -2.713 8.012 1.00 75.50 318 GLN A C 1
ATOM 2430 O O . GLN A 1 318 ? -5.209 -2.229 9.142 1.00 75.50 318 GLN A O 1
ATOM 2435 N N . SER A 1 319 ? -5.691 -3.964 7.777 1.00 77.69 319 SER A N 1
ATOM 2436 C CA . SER A 1 319 ? -6.245 -4.866 8.794 1.00 77.69 319 SER A CA 1
ATOM 2437 C C . SER A 1 319 ? -5.418 -4.871 10.078 1.00 77.69 319 SER A C 1
ATOM 2439 O O . SER A 1 319 ? -5.915 -4.533 11.150 1.00 77.69 319 SER A O 1
ATOM 2441 N N . TYR A 1 320 ? -4.113 -5.135 9.967 1.00 75.69 320 TYR A N 1
ATOM 2442 C CA . TYR A 1 320 ? -3.236 -5.193 11.135 1.00 75.69 320 TYR A CA 1
ATOM 2443 C C . TYR A 1 320 ? -3.109 -3.842 11.862 1.00 75.69 320 TYR A C 1
ATOM 2445 O O . TYR A 1 320 ? -3.080 -3.828 13.088 1.00 75.69 320 TYR A O 1
ATOM 2453 N N . ARG A 1 321 ? -3.083 -2.707 11.144 1.00 80.94 321 ARG A N 1
ATOM 2454 C CA . ARG A 1 321 ? -2.997 -1.354 11.736 1.00 80.94 321 ARG A CA 1
ATOM 2455 C C . ARG A 1 321 ? -4.289 -0.955 12.437 1.00 80.94 321 ARG A C 1
ATOM 2457 O O . ARG A 1 321 ? -4.239 -0.279 13.460 1.00 80.94 321 ARG A O 1
ATOM 2464 N N . LEU A 1 322 ? -5.438 -1.382 11.915 1.00 86.50 322 LEU A N 1
ATOM 2465 C CA . LEU A 1 322 ? -6.739 -1.165 12.547 1.00 86.50 322 LEU A CA 1
ATOM 2466 C C . LEU A 1 322 ? -6.839 -1.921 13.873 1.00 86.50 322 LEU A C 1
ATOM 2468 O O . LEU A 1 322 ? -7.199 -1.328 14.889 1.00 86.50 322 LEU A O 1
ATOM 2472 N N . LEU A 1 323 ? -6.457 -3.201 13.887 1.00 85.94 323 LEU A N 1
ATOM 2473 C CA . LEU A 1 323 ? -6.433 -3.996 15.119 1.00 85.94 323 LEU A CA 1
ATOM 2474 C C . LEU A 1 323 ? -5.405 -3.458 16.112 1.00 85.94 323 LEU A C 1
ATOM 2476 O O . LEU A 1 323 ? -5.704 -3.339 17.299 1.00 85.94 323 LEU A O 1
ATOM 2480 N N . TYR A 1 324 ? -4.226 -3.066 15.624 1.00 84.31 324 TYR A N 1
ATOM 2481 C CA . TYR A 1 324 ? -3.197 -2.452 16.455 1.00 84.31 324 TYR A CA 1
ATOM 2482 C C . TYR A 1 324 ? -3.688 -1.137 17.067 1.00 84.31 324 TYR A C 1
ATOM 2484 O O . TYR A 1 324 ? -3.493 -0.915 18.257 1.00 84.31 324 TYR A O 1
ATOM 2492 N N . LEU A 1 325 ? -4.370 -0.282 16.296 1.00 88.00 325 LEU A N 1
ATOM 2493 C CA . LEU A 1 325 ? -4.993 0.943 16.800 1.00 88.00 325 LEU A CA 1
ATOM 2494 C C . LEU A 1 325 ? -6.004 0.633 17.913 1.00 88.00 325 LEU A C 1
ATOM 2496 O O . LEU A 1 325 ? -5.941 1.252 18.975 1.00 88.00 325 LEU A O 1
ATOM 2500 N N . LEU A 1 326 ? -6.915 -0.321 17.696 1.00 89.88 326 LEU A N 1
ATOM 2501 C CA . LEU A 1 326 ? -7.926 -0.705 18.689 1.00 89.88 326 LEU A CA 1
ATOM 2502 C C . LEU A 1 326 ? -7.295 -1.256 19.973 1.00 89.88 326 LEU A C 1
ATOM 2504 O O . LEU A 1 326 ? -7.712 -0.886 21.077 1.00 89.88 326 LEU A O 1
ATOM 2508 N N . ASP A 1 327 ? -6.268 -2.094 19.850 1.00 86.50 327 ASP A N 1
ATOM 2509 C CA . ASP A 1 327 ? -5.582 -2.679 21.000 1.00 86.50 327 ASP A CA 1
ATOM 2510 C C . ASP A 1 327 ? -4.692 -1.653 21.724 1.00 86.50 327 ASP A C 1
ATOM 2512 O O . ASP A 1 327 ? -4.679 -1.603 22.954 1.00 86.50 327 ASP A O 1
ATOM 2516 N N . ALA A 1 328 ? -4.037 -0.743 20.995 1.00 85.50 328 ALA A N 1
ATOM 2517 C CA . ALA A 1 328 ? -3.253 0.353 21.567 1.00 85.50 328 ALA A CA 1
ATOM 2518 C C . ALA A 1 328 ? -4.134 1.368 22.310 1.00 85.50 328 ALA A C 1
ATOM 2520 O O . ALA A 1 328 ? -3.785 1.800 23.414 1.00 85.50 328 ALA A O 1
ATOM 2521 N N . LEU A 1 329 ? -5.309 1.710 21.771 1.00 88.69 329 LEU A N 1
ATOM 2522 C CA . LEU A 1 329 ? -6.305 2.524 22.475 1.00 88.69 329 LEU A CA 1
ATOM 2523 C C . LEU A 1 329 ? -6.792 1.810 23.745 1.00 88.69 329 LEU A C 1
ATOM 2525 O O . LEU A 1 329 ? -6.781 2.396 24.831 1.00 88.69 329 LEU A O 1
ATOM 2529 N N . SER A 1 330 ? -7.140 0.527 23.630 1.00 89.00 330 SER A N 1
ATOM 2530 C CA . SER A 1 330 ? -7.610 -0.293 24.753 1.00 89.00 330 SER A CA 1
ATOM 2531 C C . SER A 1 330 ? -6.555 -0.450 25.848 1.00 89.00 330 SER A C 1
ATOM 2533 O O . SER A 1 330 ? -6.877 -0.425 27.039 1.00 89.00 330 SER A O 1
ATOM 2535 N N . THR A 1 331 ? -5.288 -0.580 25.463 1.00 85.19 331 THR A N 1
ATOM 2536 C CA . THR A 1 331 ? -4.128 -0.655 26.361 1.00 85.19 331 THR A CA 1
ATOM 2537 C C . THR A 1 331 ? -3.853 0.685 27.029 1.00 85.19 331 THR A C 1
ATOM 2539 O O . THR A 1 331 ? -3.637 0.726 28.243 1.00 85.19 331 THR A O 1
ATOM 2542 N N . THR A 1 332 ? -3.994 1.788 26.292 1.00 86.88 332 THR A N 1
ATOM 2543 C CA . THR A 1 332 ? -3.876 3.146 26.842 1.00 86.88 332 THR A CA 1
ATOM 2544 C C . THR A 1 332 ? -4.935 3.418 27.914 1.00 86.88 332 THR A C 1
ATOM 2546 O O . THR A 1 332 ? -4.614 3.978 28.962 1.00 86.88 332 THR A O 1
ATOM 2549 N N . VAL A 1 333 ? -6.178 2.958 27.716 1.00 90.38 333 VAL A N 1
ATOM 2550 C CA . VAL A 1 333 ? -7.248 3.039 28.734 1.00 90.38 333 VAL A CA 1
ATOM 2551 C C . VAL A 1 333 ? -6.867 2.309 30.032 1.00 90.38 333 VAL A C 1
ATOM 2553 O O . VAL A 1 333 ? -7.184 2.776 31.126 1.00 90.38 333 VAL A O 1
ATOM 2556 N N . LYS A 1 334 ? -6.171 1.169 29.932 1.00 87.69 334 LYS A N 1
ATOM 2557 C CA . LYS A 1 334 ? -5.793 0.337 31.088 1.00 87.69 334 LYS A CA 1
ATOM 2558 C C . LYS A 1 334 ? -4.586 0.879 31.842 1.00 87.69 334 LYS A C 1
ATOM 2560 O O . LYS A 1 334 ? -4.575 0.852 33.073 1.00 87.69 334 LYS A O 1
ATOM 2565 N N . PHE A 1 335 ? -3.559 1.308 31.116 1.00 85.94 335 PHE A N 1
ATOM 2566 C CA . PHE A 1 335 ? -2.229 1.515 31.689 1.00 85.94 335 PHE A CA 1
ATOM 2567 C C . PHE A 1 335 ? -1.611 2.880 31.366 1.00 85.94 335 PHE A C 1
ATOM 2569 O O . PHE A 1 335 ? -0.502 3.155 31.824 1.00 85.94 335 PHE A O 1
ATOM 2576 N N . GLY A 1 336 ? -2.315 3.746 30.635 1.00 84.50 336 GLY A N 1
ATOM 2577 C CA . GLY A 1 336 ? -1.755 4.964 30.052 1.00 84.50 336 GLY A CA 1
ATOM 2578 C C . GLY A 1 336 ? -0.844 4.668 28.856 1.00 84.50 336 GLY A C 1
ATOM 2579 O O . GLY A 1 336 ? -0.700 3.525 28.430 1.00 84.50 336 GLY A O 1
ATOM 2580 N N . VAL A 1 337 ? -0.221 5.708 28.308 1.00 81.19 337 VAL A N 1
ATOM 2581 C CA . VAL A 1 337 ? 0.766 5.596 27.225 1.00 81.19 337 VAL A CA 1
ATOM 2582 C C . VAL A 1 337 ? 2.065 5.066 27.830 1.00 81.19 337 VAL A C 1
ATOM 2584 O O . VAL A 1 337 ? 2.669 5.754 28.652 1.00 81.19 337 VAL A O 1
ATOM 2587 N N . ASN A 1 338 ? 2.472 3.840 27.506 1.00 73.50 338 ASN A N 1
ATOM 2588 C CA . ASN A 1 338 ? 3.679 3.196 28.039 1.00 73.50 338 ASN A CA 1
ATOM 2589 C C . ASN A 1 338 ? 4.260 2.167 27.048 1.00 73.50 338 ASN A C 1
ATOM 2591 O O . ASN A 1 338 ? 3.723 1.978 25.958 1.00 73.50 338 ASN A O 1
ATOM 2595 N N . ASP A 1 339 ? 5.360 1.522 27.440 1.00 71.12 339 ASP A N 1
ATOM 2596 C CA . ASP A 1 339 ? 5.923 0.365 26.742 1.00 71.12 339 ASP A CA 1
ATOM 2597 C C . ASP A 1 339 ? 5.485 -0.917 27.476 1.00 71.12 339 ASP A C 1
ATOM 2599 O O . ASP A 1 339 ? 5.990 -1.257 28.554 1.00 71.12 339 ASP A O 1
ATOM 2603 N N . CYS A 1 340 ? 4.475 -1.596 26.927 1.00 69.75 340 CYS A N 1
ATOM 2604 C CA . CYS A 1 340 ? 4.044 -2.907 27.396 1.00 69.75 340 CYS A CA 1
ATOM 2605 C C . CYS A 1 340 ? 4.758 -3.993 26.584 1.00 69.75 340 CYS A C 1
ATOM 2607 O O . CYS A 1 340 ? 4.444 -4.169 25.404 1.00 69.75 340 CYS A O 1
ATOM 2609 N N . PRO A 1 341 ? 5.620 -4.823 27.201 1.00 64.62 341 PRO A N 1
ATOM 2610 C CA . PRO A 1 341 ? 6.183 -5.969 26.507 1.00 64.62 341 PRO A CA 1
ATOM 2611 C C . PRO A 1 341 ? 5.061 -6.845 25.942 1.00 64.62 341 PRO A C 1
ATOM 2613 O O . PRO A 1 341 ? 4.219 -7.328 26.698 1.00 64.62 341 PRO A O 1
ATOM 2616 N N . ARG A 1 342 ? 5.103 -7.088 24.625 1.00 62.19 342 ARG A N 1
ATOM 2617 C CA . ARG A 1 342 ? 4.187 -7.970 23.872 1.00 62.19 342 ARG A CA 1
ATOM 2618 C C . ARG A 1 342 ? 2.771 -7.434 23.622 1.00 62.19 342 ARG A C 1
ATOM 2620 O O . ARG A 1 342 ? 2.004 -8.154 22.993 1.00 62.19 342 ARG A O 1
ATOM 2627 N N . VAL A 1 343 ? 2.452 -6.191 23.990 1.00 67.88 343 VAL A N 1
ATOM 2628 C CA . VAL A 1 343 ? 1.142 -5.580 23.696 1.00 67.88 343 VAL A CA 1
ATOM 2629 C C . VAL A 1 343 ? 1.316 -4.352 22.802 1.00 67.88 343 VAL A C 1
ATOM 2631 O O . VAL A 1 343 ? 2.212 -3.553 23.062 1.00 67.88 343 VAL A O 1
ATOM 2634 N N . PRO A 1 344 ? 0.481 -4.180 21.767 1.00 70.12 344 PRO A N 1
ATOM 2635 C CA . PRO A 1 344 ? 0.395 -2.950 20.995 1.00 70.12 344 PRO A CA 1
ATOM 2636 C C . PRO A 1 344 ? 0.293 -1.676 21.850 1.00 70.12 344 PRO A C 1
ATOM 2638 O O . PRO A 1 344 ? -0.646 -1.515 22.630 1.00 70.12 344 PRO A O 1
ATOM 2641 N N . THR A 1 345 ? 1.227 -0.739 21.675 1.00 73.31 345 THR A N 1
ATOM 2642 C CA . THR A 1 345 ? 1.148 0.622 22.235 1.00 73.31 345 THR A CA 1
ATOM 2643 C C . THR A 1 345 ? 1.554 1.669 21.195 1.00 73.31 345 THR A C 1
ATOM 2645 O O . THR A 1 345 ? 2.162 1.345 20.174 1.00 73.31 345 THR A O 1
ATOM 2648 N N . PHE A 1 346 ? 1.183 2.934 21.425 1.00 74.44 346 PHE A N 1
ATOM 2649 C CA . PHE A 1 346 ? 1.645 4.067 20.616 1.00 74.44 346 PHE A CA 1
ATOM 2650 C C . PHE A 1 346 ? 3.136 4.315 20.918 1.00 74.44 346 PHE A C 1
ATOM 2652 O O . PHE A 1 346 ? 3.479 5.080 21.823 1.00 74.44 346 PHE A O 1
ATOM 2659 N N . GLU A 1 347 ? 4.015 3.567 20.246 1.00 57.47 347 GLU A N 1
ATOM 2660 C CA . GLU A 1 347 ? 5.462 3.585 20.467 1.00 57.47 347 GLU A CA 1
ATOM 2661 C C . GLU A 1 347 ? 6.127 4.853 19.912 1.00 57.47 347 GLU A C 1
ATOM 2663 O O . GLU A 1 347 ? 5.871 5.269 18.797 1.00 57.47 347 GLU A O 1
ATOM 2668 N N . GLY A 1 348 ? 7.050 5.403 20.704 1.00 50.38 348 GLY A N 1
ATOM 2669 C CA . GLY A 1 348 ? 8.141 6.299 20.291 1.00 50.38 348 GLY A CA 1
ATOM 2670 C C . GLY A 1 348 ? 9.278 6.314 21.325 1.00 50.38 348 GLY A C 1
ATOM 2671 O O . GLY A 1 348 ? 10.105 7.221 21.374 1.00 50.38 348 GLY A O 1
ATOM 2672 N N . TRP A 1 349 ? 9.308 5.317 22.217 1.00 46.88 349 TRP A N 1
ATOM 2673 C CA . TRP A 1 349 ? 10.204 5.249 23.372 1.00 46.88 349 TRP A CA 1
ATOM 2674 C C . TRP A 1 349 ? 11.058 3.978 23.339 1.00 46.88 349 TRP A C 1
ATOM 2676 O O . TRP A 1 349 ? 11.071 3.215 24.295 1.00 46.88 349 TRP A O 1
ATOM 2686 N N . LYS A 1 350 ? 11.885 3.788 22.304 1.00 44.28 350 LYS A N 1
ATOM 2687 C CA . LYS A 1 350 ? 13.027 2.846 22.378 1.00 44.28 350 LYS A CA 1
ATOM 2688 C C . LYS A 1 350 ? 14.203 3.429 23.172 1.00 44.28 350 LYS A C 1
ATOM 2690 O O . LYS A 1 350 ? 15.369 3.212 22.850 1.00 44.28 350 LYS A O 1
ATOM 2695 N N . ILE A 1 351 ? 13.920 4.194 24.224 1.00 39.84 351 ILE A N 1
ATOM 2696 C CA . ILE A 1 351 ? 14.935 4.493 25.229 1.00 39.84 351 ILE A CA 1
ATOM 2697 C C . ILE A 1 351 ? 14.947 3.271 26.134 1.00 39.84 351 ILE A C 1
ATOM 2699 O O . ILE A 1 351 ? 13.897 2.863 26.609 1.00 39.84 351 ILE A O 1
ATOM 2703 N N . SER A 1 352 ? 16.113 2.688 26.384 1.00 43.09 352 SER A N 1
ATOM 2704 C CA . SER A 1 352 ? 16.332 1.661 27.407 1.00 43.09 352 SER A CA 1
ATOM 2705 C C . SER A 1 352 ? 15.829 2.141 28.786 1.00 43.09 352 SER A C 1
ATOM 2707 O O . SER A 1 352 ? 16.611 2.676 29.577 1.00 43.09 352 SER A O 1
ATOM 2709 N N . SER A 1 353 ? 14.526 2.035 29.052 1.00 46.53 353 SER A N 1
ATOM 2710 C CA . SER A 1 353 ? 13.821 2.802 30.083 1.00 46.53 353 SER A CA 1
ATOM 2711 C C . SER A 1 353 ? 12.952 1.889 30.962 1.00 46.53 353 SER A C 1
ATOM 2713 O O . SER A 1 353 ? 12.362 0.940 30.455 1.00 46.53 353 SER A O 1
ATOM 2715 N N . PRO A 1 354 ? 12.856 2.136 32.283 1.00 50.38 354 PRO A N 1
ATOM 2716 C CA . PRO A 1 354 ? 12.205 1.250 33.258 1.00 50.38 354 PRO A CA 1
ATOM 2717 C C . PRO A 1 354 ? 10.659 1.290 33.264 1.00 50.38 354 PRO A C 1
ATOM 2719 O O . PRO A 1 354 ? 10.051 0.844 34.235 1.00 50.38 354 PRO A O 1
ATOM 2722 N N . PHE A 1 355 ? 10.008 1.832 32.231 1.00 57.00 355 PHE A N 1
ATOM 2723 C CA . PHE A 1 355 ? 8.560 2.099 32.206 1.00 57.00 355 PHE A CA 1
ATOM 2724 C C . PHE A 1 355 ? 7.743 0.934 31.638 1.00 57.00 355 PHE A C 1
ATOM 2726 O O . PHE A 1 355 ? 6.940 1.113 30.723 1.00 57.00 355 PHE A O 1
ATOM 2733 N N . GLN A 1 356 ? 7.949 -0.260 32.197 1.00 65.69 356 GLN A N 1
ATOM 2734 C CA . GLN A 1 356 ? 7.066 -1.393 31.927 1.00 65.69 356 GLN A CA 1
ATOM 2735 C C . GLN A 1 356 ? 5.660 -1.085 32.438 1.00 65.69 356 GLN A C 1
ATOM 2737 O O . GLN A 1 356 ? 5.492 -0.476 33.502 1.00 65.69 356 GLN A O 1
ATOM 2742 N N . CYS A 1 357 ? 4.644 -1.525 31.701 1.00 71.62 357 CYS A N 1
ATOM 2743 C CA . CYS A 1 357 ? 3.281 -1.390 32.181 1.00 71.62 357 CYS A CA 1
ATOM 2744 C C . CYS A 1 357 ? 3.027 -2.194 33.461 1.00 71.62 357 CYS A C 1
ATOM 2746 O O . CYS A 1 357 ? 3.660 -3.213 33.742 1.00 71.62 357 CYS A O 1
ATOM 2748 N N . SER A 1 358 ? 2.113 -1.678 34.281 1.00 75.38 358 SER A N 1
ATOM 2749 C CA . SER A 1 358 ? 1.729 -2.305 35.541 1.00 75.38 358 SER A CA 1
ATOM 2750 C C . SER A 1 358 ? 1.120 -3.690 35.305 1.00 75.38 358 SER A C 1
ATOM 2752 O O . SER A 1 358 ? 0.310 -3.870 34.404 1.00 75.38 358 SER A O 1
ATOM 2754 N N . THR A 1 359 ? 1.423 -4.651 36.180 1.00 75.62 359 THR A N 1
ATOM 2755 C CA . THR A 1 359 ? 0.722 -5.950 36.216 1.00 75.62 359 THR A CA 1
ATOM 2756 C C . THR A 1 359 ? -0.687 -5.850 36.809 1.00 75.62 359 THR A C 1
ATOM 2758 O O . THR A 1 359 ? -1.476 -6.784 36.710 1.00 75.62 359 THR A O 1
ATOM 2761 N N . VAL A 1 360 ? -1.007 -4.719 37.443 1.00 83.06 360 VAL A N 1
ATOM 2762 C CA . VAL A 1 360 ? -2.327 -4.395 37.991 1.00 83.06 360 VAL A CA 1
ATOM 2763 C C . VAL A 1 360 ? -3.062 -3.476 37.018 1.00 83.06 360 VAL A C 1
ATOM 2765 O O . VAL A 1 360 ? -2.576 -2.380 36.725 1.00 83.06 360 VAL A O 1
ATOM 2768 N N . GLU A 1 361 ? -4.229 -3.915 36.549 1.00 85.12 361 GLU A N 1
ATOM 2769 C CA . GLU A 1 361 ? -5.126 -3.150 35.674 1.00 85.12 361 GLU A CA 1
ATOM 2770 C C . GLU A 1 361 ? -5.490 -1.782 36.284 1.00 85.12 361 GLU A C 1
ATOM 2772 O O . GLU A 1 361 ? -5.773 -1.681 37.478 1.00 85.12 361 GLU A O 1
ATOM 2777 N N . GLY A 1 362 ? -5.493 -0.718 35.474 1.00 83.88 362 GLY A N 1
ATOM 2778 C CA . GLY A 1 362 ? -5.865 0.635 35.906 1.00 83.88 362 GLY A CA 1
ATOM 2779 C C . GLY A 1 362 ? -4.759 1.401 36.640 1.00 83.88 362 GLY A C 1
ATOM 2780 O O . GLY A 1 362 ? -4.918 2.588 36.920 1.00 83.88 362 GLY A O 1
ATOM 2781 N N . ASN A 1 363 ? -3.630 0.761 36.955 1.00 85.50 363 ASN A N 1
ATOM 2782 C CA . ASN A 1 363 ? -2.493 1.437 37.568 1.00 85.50 363 ASN A CA 1
ATOM 2783 C C . ASN A 1 363 ? -1.587 2.053 36.492 1.00 85.50 363 ASN A C 1
ATOM 2785 O O . ASN A 1 363 ? -0.846 1.362 35.795 1.00 85.50 363 ASN A O 1
ATOM 2789 N N . THR A 1 364 ? -1.619 3.381 36.416 1.00 84.38 364 THR A N 1
ATOM 2790 C CA . THR A 1 364 ? -0.884 4.190 35.436 1.00 84.38 364 THR A CA 1
ATOM 2791 C C . THR A 1 364 ? 0.357 4.872 36.027 1.00 84.38 364 THR A C 1
ATOM 2793 O O . THR A 1 364 ? 0.839 5.855 35.469 1.00 84.38 364 THR A O 1
ATOM 2796 N N . ASN A 1 365 ? 0.864 4.423 37.182 1.00 79.31 365 ASN A N 1
ATOM 2797 C CA . ASN A 1 365 ? 1.980 5.088 37.878 1.00 79.31 365 ASN A CA 1
ATOM 2798 C C . ASN A 1 365 ? 3.316 5.013 37.125 1.00 79.31 365 ASN A C 1
ATOM 2800 O O . ASN A 1 365 ? 4.206 5.813 37.385 1.00 79.31 365 ASN A O 1
ATOM 2804 N N . PHE A 1 366 ? 3.467 4.042 36.224 1.00 73.81 366 PHE A N 1
ATOM 2805 C CA . PHE A 1 366 ? 4.655 3.888 35.377 1.00 73.81 366 PHE A CA 1
ATOM 2806 C C . PHE A 1 366 ? 4.484 4.543 34.006 1.00 73.81 366 PHE A C 1
ATOM 2808 O O . PHE A 1 366 ? 5.379 4.455 33.171 1.00 73.81 366 PHE A O 1
ATOM 2815 N N . SER A 1 367 ? 3.331 5.169 33.759 1.00 79.81 367 SER A N 1
ATOM 2816 C CA . SER A 1 367 ? 3.032 5.768 32.472 1.00 79.81 367 SER A CA 1
ATOM 2817 C C . SER A 1 367 ? 3.417 7.246 32.447 1.00 79.81 367 SER A C 1
ATOM 2819 O O . SER A 1 367 ? 2.913 8.021 33.265 1.00 79.81 367 SER A O 1
ATOM 2821 N N . PRO A 1 368 ? 4.240 7.672 31.474 1.00 77.75 368 PRO A N 1
ATOM 2822 C CA . PRO A 1 368 ? 4.586 9.077 31.293 1.00 77.75 368 PRO A CA 1
ATOM 2823 C C . PRO A 1 368 ? 3.409 9.948 30.810 1.00 77.75 368 PRO A C 1
ATOM 2825 O O . PRO A 1 368 ? 3.504 11.180 30.877 1.00 77.75 368 PRO A O 1
ATOM 2828 N N . ALA A 1 369 ? 2.303 9.350 30.343 1.00 81.56 369 ALA A N 1
ATOM 2829 C CA . ALA A 1 369 ? 1.073 10.071 30.025 1.00 81.56 369 ALA A CA 1
ATOM 2830 C C . ALA A 1 369 ? -0.192 9.229 30.266 1.00 81.56 369 ALA A C 1
ATOM 2832 O O . ALA A 1 369 ? -0.337 8.138 29.727 1.00 81.56 369 ALA A O 1
ATOM 2833 N N . ARG A 1 370 ? -1.156 9.755 31.028 1.00 86.25 370 ARG A N 1
ATOM 2834 C CA . ARG A 1 370 ? -2.363 9.019 31.457 1.00 86.25 370 ARG A CA 1
ATOM 2835 C C . ARG A 1 370 ? -3.639 9.825 31.271 1.00 86.25 370 ARG A C 1
ATOM 2837 O O . ARG A 1 370 ? -3.618 11.051 31.372 1.00 86.25 370 ARG A O 1
ATOM 2844 N N . PHE A 1 371 ? -4.754 9.145 31.031 1.00 89.81 371 PHE A N 1
ATOM 2845 C CA . PHE A 1 371 ? -6.066 9.788 31.011 1.00 89.81 371 PHE A CA 1
ATOM 2846 C C . PHE A 1 371 ? -6.453 10.261 32.412 1.00 89.81 371 PHE A C 1
ATOM 2848 O O . PHE A 1 371 ? -6.248 9.548 33.394 1.00 89.81 371 PHE A O 1
ATOM 2855 N N . SER A 1 372 ? -6.985 11.481 32.507 1.00 90.06 372 SER A N 1
ATOM 2856 C CA . SER A 1 372 ? -7.485 12.043 33.768 1.00 90.06 372 SER A CA 1
ATOM 2857 C C . SER A 1 372 ? -9.003 12.176 33.810 1.00 90.06 372 SER A C 1
ATOM 2859 O O . SER A 1 372 ? -9.530 12.700 34.788 1.00 90.06 372 SER A O 1
ATOM 2861 N N . TYR A 1 373 ? -9.697 11.798 32.737 1.00 92.38 373 TYR A N 1
ATOM 2862 C CA . TYR A 1 373 ? -11.145 11.918 32.661 1.00 92.38 373 TYR A CA 1
ATOM 2863 C C . TYR A 1 373 ? -11.856 10.988 33.656 1.00 92.38 373 TYR A C 1
ATOM 2865 O O . TYR A 1 373 ? -11.463 9.836 33.845 1.00 92.38 373 TYR A O 1
ATOM 2873 N N . TRP A 1 374 ? -12.923 11.508 34.262 1.00 92.81 374 TRP A N 1
ATOM 2874 C CA . TRP A 1 374 ? -13.823 10.793 35.158 1.00 92.81 374 TRP A CA 1
ATOM 2875 C C . TRP A 1 374 ? -15.266 11.266 34.906 1.00 92.81 374 TRP A C 1
ATOM 2877 O O . TRP A 1 374 ? -15.463 12.485 34.859 1.00 92.81 374 TRP A O 1
ATOM 2887 N N . PRO A 1 375 ? -16.259 10.363 34.761 1.00 94.44 375 PRO A N 1
ATOM 2888 C CA . PRO A 1 375 ? -17.648 10.753 34.523 1.00 94.44 375 PRO A CA 1
ATOM 2889 C C . PRO A 1 375 ? -18.225 11.628 35.634 1.00 94.44 375 PRO A C 1
ATOM 2891 O O . PRO A 1 375 ? -17.980 11.393 36.821 1.00 94.44 375 PRO A O 1
ATOM 2894 N N . SER A 1 376 ? -19.038 12.609 35.254 1.00 94.19 376 SER A N 1
ATOM 2895 C CA . SER A 1 376 ? -19.718 13.505 36.193 1.00 94.19 376 SER A CA 1
ATOM 2896 C C . SER A 1 376 ? -20.757 12.785 37.063 1.00 94.19 376 SER A C 1
ATOM 2898 O O . SER A 1 376 ? -20.954 13.169 38.218 1.00 94.19 376 SER A O 1
ATOM 2900 N N . SER A 1 377 ? -21.375 11.713 36.547 1.00 93.56 377 SER A N 1
ATOM 2901 C CA . SER A 1 377 ? -22.293 10.842 37.290 1.00 93.56 377 SER A CA 1
ATOM 2902 C C . SER A 1 377 ? -21.966 9.361 37.104 1.00 93.56 377 SER A C 1
ATOM 2904 O O . SER A 1 377 ? -21.919 8.841 35.989 1.00 93.56 377 SER A O 1
ATOM 2906 N N . VAL A 1 378 ? -21.816 8.662 38.231 1.00 95.19 378 VAL A N 1
ATOM 2907 C CA . VAL A 1 378 ? -21.589 7.209 38.310 1.00 95.19 378 VAL A CA 1
ATOM 2908 C C . VAL A 1 378 ? -22.745 6.486 39.013 1.00 95.19 378 VAL A C 1
ATOM 2910 O O . VAL A 1 378 ? -22.561 5.410 39.575 1.00 95.19 378 VAL A O 1
ATOM 2913 N N . GLU A 1 379 ? -23.940 7.086 39.017 1.00 94.00 379 GLU A N 1
ATOM 2914 C CA . GLU A 1 379 ? -25.133 6.516 39.667 1.00 94.00 379 GLU A CA 1
ATOM 2915 C C . GLU A 1 379 ? -25.668 5.272 38.943 1.00 94.00 379 GLU A C 1
ATOM 2917 O O . GLU A 1 379 ? -26.295 4.412 39.562 1.00 94.00 379 GLU A O 1
ATOM 2922 N N . SER A 1 380 ? -25.428 5.165 37.635 1.00 96.56 380 SER A N 1
ATOM 2923 C CA . SER A 1 380 ? -25.847 4.029 36.816 1.00 96.56 380 SER A CA 1
ATOM 2924 C C . SER A 1 380 ? -24.883 3.803 35.653 1.00 96.56 380 SER A C 1
ATOM 2926 O O . SER A 1 380 ? -24.164 4.712 35.238 1.00 96.56 380 SER A O 1
ATOM 2928 N N . VAL A 1 381 ? -24.905 2.608 35.062 1.00 97.31 381 VAL A N 1
ATOM 2929 C CA . VAL A 1 381 ? -24.146 2.354 33.828 1.00 97.31 381 VAL A CA 1
ATOM 2930 C C . VAL A 1 381 ? -24.658 3.213 32.674 1.00 97.31 381 VAL A C 1
ATOM 2932 O O . VAL A 1 381 ? -23.855 3.696 31.883 1.00 97.31 381 VAL A O 1
ATOM 2935 N N . GLN A 1 382 ? -25.966 3.476 32.607 1.00 96.12 382 GLN A N 1
ATOM 2936 C CA . GLN A 1 382 ? -26.538 4.340 31.575 1.00 96.12 382 GLN A CA 1
ATOM 2937 C C . GLN A 1 382 ? -25.960 5.761 31.634 1.00 96.12 382 GLN A C 1
ATOM 2939 O O . GLN A 1 382 ? -25.606 6.308 30.595 1.00 96.12 382 GLN A O 1
ATOM 2944 N N . SER A 1 383 ? -25.810 6.352 32.829 1.00 96.31 383 SER A N 1
ATOM 2945 C CA . SER A 1 383 ? -25.227 7.698 32.953 1.00 96.31 383 SER A CA 1
ATOM 2946 C C . SER A 1 383 ? -23.763 7.733 32.510 1.00 96.31 383 SER A C 1
ATOM 2948 O O . SER A 1 383 ? -23.354 8.681 31.846 1.00 96.31 383 SER A O 1
ATOM 2950 N N . ILE A 1 384 ? -22.998 6.679 32.816 1.00 97.31 384 ILE A N 1
ATOM 2951 C CA . ILE A 1 384 ? -21.602 6.534 32.378 1.00 97.31 384 ILE A CA 1
ATOM 2952 C C . ILE A 1 384 ? -21.523 6.413 30.849 1.00 97.31 384 ILE A C 1
ATOM 2954 O O . ILE A 1 384 ? -20.749 7.130 30.216 1.00 97.31 384 ILE A O 1
ATOM 2958 N N . VAL A 1 385 ? -22.319 5.520 30.252 1.00 97.19 385 VAL A N 1
ATOM 2959 C CA . VAL A 1 385 ? -22.301 5.255 28.804 1.00 97.19 385 VAL A CA 1
ATOM 2960 C C . VAL A 1 385 ? -22.758 6.478 28.014 1.00 97.19 385 VAL A C 1
ATOM 2962 O O . VAL A 1 385 ? -22.071 6.858 27.071 1.00 97.19 385 VAL A O 1
ATOM 2965 N N . SER A 1 386 ? -23.840 7.150 28.417 1.00 95.31 386 SER A N 1
ATOM 2966 C CA . SER A 1 386 ? -24.326 8.341 27.707 1.00 95.31 386 SER A CA 1
ATOM 2967 C C . SER A 1 386 ? -23.346 9.524 27.785 1.00 95.31 386 SER A C 1
ATOM 2969 O O . SER A 1 386 ? -23.190 10.253 26.807 1.00 95.31 386 SER A O 1
ATOM 2971 N N . GLU A 1 387 ? -22.632 9.714 28.903 1.00 96.62 387 GLU A N 1
ATOM 2972 C CA . GLU A 1 387 ? -21.602 10.764 28.993 1.00 96.62 387 GLU A CA 1
ATOM 2973 C C . GLU A 1 387 ? -20.370 10.434 28.132 1.00 96.62 387 GLU A C 1
ATOM 2975 O O . GLU A 1 387 ? -19.851 11.296 27.419 1.00 96.62 387 GLU A O 1
ATOM 2980 N N . LEU A 1 388 ? -19.925 9.173 28.132 1.00 96.50 388 LEU A N 1
ATOM 2981 C CA . LEU A 1 388 ? -18.836 8.727 27.259 1.00 96.50 388 LEU A CA 1
ATOM 2982 C C . LEU A 1 388 ? -19.223 8.782 25.774 1.00 96.50 388 LEU A C 1
ATOM 2984 O O . LEU A 1 388 ? -18.392 9.158 24.949 1.00 96.50 388 LEU A O 1
ATOM 2988 N N . SER A 1 389 ? -20.473 8.459 25.438 1.00 95.00 389 SER A N 1
ATOM 2989 C CA . SER A 1 389 ? -21.047 8.587 24.093 1.00 95.00 389 SER A CA 1
ATOM 2990 C C . SER A 1 389 ? -20.946 10.031 23.595 1.00 95.00 389 SER A C 1
ATOM 2992 O O . SER A 1 389 ? -20.425 10.272 22.500 1.00 95.00 389 SER A O 1
ATOM 2994 N N . LEU A 1 390 ? -21.300 11.013 24.432 1.00 93.94 390 LEU A N 1
ATOM 2995 C CA . LEU A 1 390 ? -21.110 12.433 24.124 1.00 93.94 390 LEU A CA 1
ATOM 2996 C C . LEU A 1 390 ? -19.635 12.775 23.844 1.00 93.94 390 LEU A C 1
ATOM 2998 O O . LEU A 1 390 ? -19.334 13.459 22.868 1.00 93.94 390 LEU A O 1
ATOM 3002 N N . LEU A 1 391 ? -18.700 12.291 24.661 1.00 94.62 391 LEU A N 1
ATOM 3003 C CA . LEU A 1 391 ? -17.284 12.671 24.552 1.00 94.62 391 LEU A CA 1
ATOM 3004 C C . LEU A 1 391 ? -16.517 11.969 23.427 1.00 94.62 391 LEU A C 1
ATOM 3006 O O . LEU A 1 391 ? -15.608 12.564 22.844 1.00 94.62 391 LEU A O 1
ATOM 3010 N N . LEU A 1 392 ? -16.832 10.703 23.155 1.00 94.56 392 LEU A N 1
ATOM 3011 C CA . LEU A 1 392 ? -16.092 9.863 22.207 1.00 94.56 392 LEU A CA 1
ATOM 3012 C C . LEU A 1 392 ? -16.757 9.798 20.827 1.00 94.56 392 LEU A C 1
ATOM 3014 O O . LEU A 1 392 ? -16.057 9.612 19.833 1.00 94.56 392 LEU A O 1
ATOM 3018 N N . THR A 1 393 ? -18.076 9.995 20.755 1.00 93.06 393 THR A N 1
ATOM 3019 C CA . THR A 1 393 ? -18.850 9.900 19.501 1.00 93.06 393 THR A CA 1
ATOM 3020 C C . THR A 1 393 ? -19.606 11.184 19.150 1.00 93.06 393 THR A C 1
ATOM 3022 O O . THR A 1 393 ? -20.257 11.252 18.112 1.00 93.06 393 THR A O 1
ATOM 3025 N N . SER A 1 394 ? -19.531 12.220 19.998 1.00 90.44 394 SER A N 1
ATOM 3026 C CA . SER A 1 394 ? -20.374 13.423 19.885 1.00 90.44 394 SER A CA 1
ATOM 3027 C C . SER A 1 394 ? -21.872 13.093 19.905 1.00 90.44 394 SER A C 1
ATOM 3029 O O . SER A 1 394 ? -22.648 13.687 19.163 1.00 90.44 394 SER A O 1
ATOM 3031 N N . SER A 1 395 ? -22.265 12.133 20.750 1.00 89.19 395 SER A N 1
ATOM 3032 C CA . SER A 1 395 ? -23.644 11.638 20.896 1.00 89.19 395 SER A CA 1
ATOM 3033 C C . SER A 1 395 ? -24.230 10.986 19.640 1.00 89.19 395 SER A C 1
ATOM 3035 O O . SER A 1 395 ? -25.448 10.975 19.465 1.00 89.19 395 SER A O 1
ATOM 3037 N N . ARG A 1 396 ? -23.382 10.441 18.760 1.00 89.25 396 ARG A N 1
ATOM 3038 C CA . ARG A 1 396 ? -23.827 9.715 17.558 1.00 89.25 396 ARG A CA 1
ATOM 3039 C C . ARG A 1 396 ? -24.107 8.238 17.803 1.00 89.25 396 ARG A C 1
ATOM 3041 O O . ARG A 1 396 ? -24.672 7.591 16.925 1.00 89.25 396 ARG A O 1
ATOM 3048 N N . MET A 1 397 ? -23.735 7.710 18.971 1.00 90.81 397 MET A N 1
ATOM 3049 C CA . MET A 1 397 ? -24.006 6.319 19.318 1.00 90.81 397 MET A CA 1
ATOM 3050 C C . MET A 1 397 ? -25.504 6.021 19.274 1.00 90.81 397 MET A C 1
ATOM 3052 O O . MET A 1 397 ? -26.323 6.739 19.852 1.00 90.81 397 MET A O 1
ATOM 3056 N N . THR A 1 398 ? -25.872 4.946 18.584 1.00 89.75 398 THR A N 1
ATOM 3057 C CA . THR A 1 398 ? -27.283 4.561 18.486 1.00 89.75 398 THR A CA 1
ATOM 3058 C C . THR A 1 398 ? -27.817 4.006 19.799 1.00 89.75 398 THR A C 1
ATOM 3060 O O . THR A 1 398 ? -27.092 3.396 20.581 1.00 89.75 398 THR A O 1
ATOM 3063 N N . THR A 1 399 ? -29.130 4.131 20.016 1.00 89.31 399 THR A N 1
ATOM 3064 C CA . THR A 1 399 ? -29.797 3.560 21.197 1.00 89.31 399 THR A CA 1
ATOM 3065 C C . THR A 1 399 ? -29.573 2.049 21.318 1.00 89.31 399 THR A C 1
ATOM 3067 O O . THR A 1 399 ? -29.450 1.542 22.429 1.00 89.31 399 THR A O 1
ATOM 3070 N N . SER A 1 400 ? -29.484 1.331 20.192 1.00 89.31 400 SER A N 1
ATOM 3071 C CA . SER A 1 400 ? -29.176 -0.103 20.165 1.00 89.31 400 SER A CA 1
ATOM 3072 C C . SER A 1 400 ? -27.758 -0.394 20.668 1.00 89.31 400 SER A C 1
ATOM 3074 O O . SER A 1 400 ? -27.590 -1.252 21.535 1.00 89.31 400 SER A O 1
ATOM 3076 N N . ASN A 1 401 ? -26.756 0.352 20.187 1.00 91.81 401 ASN A N 1
ATOM 3077 C CA . ASN A 1 401 ? -25.367 0.211 20.631 1.00 91.81 401 ASN A CA 1
ATOM 3078 C C . ASN A 1 401 ? -25.195 0.635 22.096 1.00 91.81 401 ASN A C 1
ATOM 3080 O O . ASN A 1 401 ? -24.566 -0.092 22.864 1.00 91.81 401 ASN A O 1
ATOM 3084 N N . GLU A 1 402 ? -25.810 1.747 22.518 1.00 93.69 402 GLU A N 1
ATOM 3085 C CA . GLU A 1 402 ? -25.799 2.168 23.925 1.00 93.69 402 GLU A CA 1
ATOM 3086 C C . GLU A 1 402 ? -26.410 1.089 24.828 1.00 93.69 402 GLU A C 1
ATOM 3088 O O . GLU A 1 402 ? -25.788 0.696 25.812 1.00 93.69 402 GLU A O 1
ATOM 3093 N N . ALA A 1 403 ? -27.579 0.546 24.471 1.00 93.38 403 ALA A N 1
ATOM 3094 C CA . ALA A 1 403 ? -28.234 -0.500 25.255 1.00 93.38 403 ALA A CA 1
ATOM 3095 C C . ALA A 1 403 ? -27.389 -1.781 25.345 1.00 93.38 403 ALA A C 1
ATOM 3097 O O . ALA A 1 403 ? -27.285 -2.374 26.425 1.00 93.38 403 ALA A O 1
ATOM 3098 N N . LEU A 1 404 ? -26.756 -2.193 24.240 1.00 93.12 404 LEU A N 1
ATOM 3099 C CA . LEU A 1 404 ? -25.855 -3.344 24.222 1.00 93.12 404 LEU A CA 1
ATOM 3100 C C . LEU A 1 404 ? -24.653 -3.108 25.146 1.00 93.12 404 LEU A C 1
ATOM 3102 O O . LEU A 1 404 ? -24.411 -3.921 26.039 1.00 93.12 404 LEU A O 1
ATOM 3106 N N . ILE A 1 405 ? -23.955 -1.978 25.009 1.00 95.31 405 ILE A N 1
ATOM 3107 C CA . ILE A 1 405 ? -22.793 -1.640 25.846 1.00 95.31 405 ILE A CA 1
ATOM 3108 C C . ILE A 1 405 ? -23.196 -1.542 27.320 1.00 95.31 405 ILE A C 1
ATOM 3110 O O . ILE A 1 405 ? -22.525 -2.116 28.179 1.00 95.31 405 ILE A O 1
ATOM 3114 N N . THR A 1 406 ? -24.318 -0.889 27.632 1.00 96.81 406 THR A N 1
ATOM 3115 C CA . THR A 1 406 ? -24.851 -0.827 28.997 1.00 96.81 406 THR A CA 1
ATOM 3116 C C . THR A 1 406 ? -25.102 -2.226 29.556 1.00 96.81 406 THR A C 1
ATOM 3118 O O . THR A 1 406 ? -24.677 -2.512 30.675 1.00 96.81 406 THR A O 1
ATOM 3121 N N . SER A 1 407 ? -25.710 -3.126 28.776 1.00 95.75 407 SER A N 1
ATOM 3122 C CA . SER A 1 407 ? -25.964 -4.506 29.211 1.00 95.75 407 SER A CA 1
ATOM 3123 C C . SER A 1 407 ? -24.682 -5.311 29.460 1.00 95.75 407 SER A C 1
ATOM 3125 O O . SER A 1 407 ? -24.641 -6.113 30.391 1.00 95.75 407 SER A O 1
ATOM 3127 N N . LEU A 1 408 ? -23.621 -5.065 28.684 1.00 95.31 408 LEU A N 1
ATOM 3128 C CA . LEU A 1 408 ? -22.324 -5.737 28.817 1.00 95.31 408 LEU A CA 1
ATOM 3129 C C . LEU A 1 408 ? -21.497 -5.201 29.994 1.00 95.31 408 LEU A C 1
ATOM 3131 O O . LEU A 1 408 ? -20.710 -5.939 30.587 1.00 95.31 408 LEU A O 1
ATOM 3135 N N . VAL A 1 409 ? -21.666 -3.924 30.346 1.00 97.12 409 VAL A N 1
ATOM 3136 C CA . VAL A 1 409 ? -20.939 -3.270 31.447 1.00 97.12 409 VAL A CA 1
ATOM 3137 C C . VAL A 1 409 ? -21.649 -3.454 32.794 1.00 97.12 409 VAL A C 1
ATOM 3139 O O . VAL A 1 409 ? -20.978 -3.500 33.829 1.00 97.12 409 VAL A O 1
ATOM 3142 N N . GLN A 1 410 ? -22.977 -3.621 32.807 1.00 97.25 410 GLN A N 1
ATOM 3143 C CA . GLN A 1 410 ? -23.774 -3.791 34.030 1.00 97.25 410 GLN A CA 1
ATOM 3144 C C . GLN A 1 410 ? -23.241 -4.878 34.980 1.00 97.25 410 GLN A C 1
ATOM 3146 O O . GLN A 1 410 ? -23.056 -4.566 36.157 1.00 97.25 410 GLN A O 1
ATOM 3151 N N . PRO A 1 411 ? -22.869 -6.090 34.521 1.00 96.38 411 PRO A N 1
ATOM 3152 C CA . PRO A 1 411 ? -22.327 -7.116 35.409 1.00 96.38 411 PRO A CA 1
ATOM 3153 C C . PRO A 1 411 ? -21.025 -6.700 36.105 1.00 96.38 411 PRO A C 1
ATOM 3155 O O . PRO A 1 411 ? -20.778 -7.119 37.231 1.00 96.38 411 PRO A O 1
ATOM 3158 N N . ILE A 1 412 ? -20.191 -5.876 35.457 1.00 95.56 412 ILE A N 1
ATOM 3159 C CA . ILE A 1 412 ? -18.947 -5.354 36.044 1.00 95.56 412 ILE A CA 1
ATOM 3160 C C . ILE A 1 412 ? -19.279 -4.285 37.080 1.00 95.56 412 ILE A C 1
ATOM 3162 O O . ILE A 1 412 ? -18.735 -4.310 38.183 1.00 95.56 412 ILE A O 1
ATOM 3166 N N . PHE A 1 413 ? -20.200 -3.379 36.751 1.00 96.75 413 PHE A N 1
ATOM 3167 C CA . PHE A 1 413 ? -20.667 -2.342 37.667 1.00 96.75 413 PHE A CA 1
ATOM 3168 C C . PHE A 1 413 ? -21.276 -2.936 38.946 1.00 96.75 413 PHE A C 1
ATOM 3170 O O . PHE A 1 413 ? -20.962 -2.480 40.045 1.00 96.75 413 PHE A O 1
ATOM 3177 N N . ASP A 1 414 ? -22.052 -4.015 38.820 1.00 96.69 414 ASP A N 1
ATOM 3178 C CA . ASP A 1 414 ? -22.697 -4.709 39.941 1.00 96.69 414 ASP A CA 1
ATOM 3179 C C . ASP A 1 414 ? -21.695 -5.351 40.923 1.00 96.69 414 ASP A C 1
ATOM 3181 O O . ASP A 1 414 ? -22.044 -5.624 42.073 1.00 96.69 414 ASP A O 1
ATOM 3185 N N . THR A 1 415 ? -20.430 -5.547 40.522 1.00 96.00 415 THR A N 1
ATOM 3186 C CA . THR A 1 415 ? -19.357 -5.996 41.437 1.00 96.00 415 THR A CA 1
ATOM 3187 C C . THR A 1 415 ? -18.896 -4.911 42.415 1.00 96.00 415 THR A C 1
ATOM 3189 O O . THR A 1 415 ? -18.221 -5.218 43.399 1.00 96.00 415 THR A O 1
ATOM 3192 N N . GLY A 1 416 ? -19.243 -3.646 42.154 1.00 94.25 416 GLY A N 1
ATOM 3193 C CA . GLY A 1 416 ? -18.785 -2.475 42.902 1.00 94.25 416 GLY A CA 1
ATOM 3194 C C . GLY A 1 416 ? -17.477 -1.857 42.388 1.00 94.25 416 GLY A C 1
ATOM 3195 O O . GLY A 1 416 ? -17.084 -0.798 42.880 1.00 94.25 416 GLY A O 1
ATOM 3196 N N . ASP A 1 417 ? -16.808 -2.452 41.391 1.00 93.94 417 ASP A N 1
ATOM 3197 C CA . ASP A 1 417 ? -15.621 -1.863 40.752 1.00 93.94 417 ASP A CA 1
ATOM 3198 C C . ASP A 1 417 ? -16.014 -0.871 39.643 1.00 93.94 417 ASP A C 1
ATOM 3200 O O . ASP A 1 417 ? -15.953 -1.153 38.442 1.00 93.94 417 ASP A O 1
ATOM 3204 N N . ILE A 1 418 ? -16.429 0.327 40.065 1.00 95.31 418 ILE A N 1
ATOM 3205 C CA . ILE A 1 418 ? -16.864 1.409 39.163 1.00 95.31 418 ILE A CA 1
ATOM 3206 C C . ILE A 1 418 ? -15.744 1.803 38.190 1.00 95.31 418 ILE A C 1
ATOM 3208 O O . ILE A 1 418 ? -15.999 2.040 37.011 1.00 95.31 418 ILE A O 1
ATOM 3212 N N . SER A 1 419 ? -14.491 1.831 38.650 1.00 93.38 419 SER A N 1
ATOM 3213 C CA . SER A 1 419 ? -13.338 2.162 37.808 1.00 93.38 419 SER A CA 1
ATOM 3214 C C . SER A 1 419 ? -13.173 1.160 36.665 1.00 93.38 419 SER A C 1
ATOM 3216 O O . SER A 1 419 ? -12.885 1.557 35.534 1.00 93.38 419 SER A O 1
ATOM 3218 N N . LYS A 1 420 ? -13.372 -0.135 36.936 1.00 94.44 420 LYS A N 1
ATOM 3219 C CA . LYS A 1 420 ? -13.360 -1.175 35.903 1.00 94.44 420 LYS A CA 1
ATOM 3220 C C . LYS A 1 420 ? -14.556 -1.068 34.961 1.00 94.44 420 LYS A C 1
ATOM 3222 O O . LYS A 1 420 ? -14.374 -1.229 33.757 1.00 94.44 420 LYS A O 1
ATOM 3227 N N . ALA A 1 421 ? -15.742 -0.737 35.474 1.00 96.25 421 ALA A N 1
ATOM 3228 C CA . ALA A 1 421 ? -16.926 -0.508 34.645 1.00 96.25 421 ALA A CA 1
ATOM 3229 C C . ALA A 1 421 ? -16.729 0.662 33.661 1.00 96.25 421 ALA A C 1
ATOM 3231 O O . ALA A 1 421 ? -17.061 0.535 32.483 1.00 96.25 421 ALA A O 1
ATOM 3232 N N . ILE A 1 422 ? -16.114 1.765 34.105 1.00 96.06 422 ILE A N 1
ATOM 3233 C CA . ILE A 1 422 ? -15.770 2.904 33.237 1.00 96.06 422 ILE A CA 1
ATOM 3234 C C . ILE A 1 422 ? -14.774 2.480 32.150 1.00 96.06 422 ILE A C 1
ATOM 3236 O O . ILE A 1 422 ? -15.006 2.769 30.977 1.00 96.06 422 ILE A O 1
ATOM 3240 N N . ARG A 1 423 ? -13.701 1.756 32.507 1.00 94.69 423 ARG A N 1
ATOM 3241 C CA . ARG A 1 423 ? -12.719 1.258 31.523 1.00 94.69 423 ARG A CA 1
ATOM 3242 C C . ARG A 1 423 ? -13.346 0.312 30.499 1.00 94.69 423 ARG A C 1
ATOM 3244 O O . ARG A 1 423 ? -13.041 0.421 29.315 1.00 94.69 423 ARG A O 1
ATOM 3251 N N . ALA A 1 424 ? -14.239 -0.576 30.937 1.00 95.56 424 ALA A N 1
ATOM 3252 C CA . ALA A 1 424 ? -14.978 -1.470 30.049 1.00 95.56 424 ALA A CA 1
ATOM 3253 C C . ALA A 1 424 ? -15.862 -0.684 29.065 1.00 95.56 424 ALA A C 1
ATOM 3255 O O . ALA A 1 424 ? -15.811 -0.936 27.863 1.00 95.56 424 ALA A O 1
ATOM 3256 N N . ALA A 1 425 ? -16.612 0.313 29.550 1.00 96.69 425 ALA A N 1
ATOM 3257 C CA . ALA A 1 425 ? -17.421 1.182 28.695 1.00 96.69 425 ALA A CA 1
ATOM 3258 C C . ALA A 1 425 ? -16.559 1.947 27.676 1.00 96.69 425 ALA A C 1
ATOM 3260 O O . ALA A 1 425 ? -16.889 1.968 26.494 1.00 96.69 425 ALA A O 1
ATOM 3261 N N . GLN A 1 426 ? -15.425 2.512 28.107 1.00 95.44 426 GLN A N 1
ATOM 3262 C CA . GLN A 1 426 ? -14.470 3.177 27.214 1.00 95.44 426 GLN A CA 1
ATOM 3263 C C . GLN A 1 426 ? -13.985 2.232 26.108 1.00 95.44 426 GLN A C 1
ATOM 3265 O O . GLN A 1 426 ? -14.032 2.598 24.938 1.00 95.44 426 GLN A O 1
ATOM 3270 N N . GLN A 1 427 ? -13.559 1.016 26.455 1.00 94.50 427 GLN A N 1
ATOM 3271 C CA . GLN A 1 427 ? -13.062 0.047 25.476 1.00 94.50 427 GLN A CA 1
ATOM 3272 C C . GLN A 1 427 ? -14.132 -0.372 24.468 1.00 94.50 427 GLN A C 1
ATOM 3274 O O . GLN A 1 427 ? -13.855 -0.345 23.273 1.00 94.50 427 GLN A O 1
ATOM 3279 N N . TYR A 1 428 ? -15.354 -0.688 24.908 1.00 95.75 428 TYR A N 1
ATOM 3280 C CA . TYR A 1 428 ? -16.425 -1.046 23.975 1.00 95.75 428 TYR A CA 1
ATOM 3281 C C . TYR A 1 428 ? -16.774 0.106 23.031 1.00 95.75 428 TYR A C 1
ATOM 3283 O O . TYR A 1 428 ? -16.822 -0.099 21.820 1.00 95.75 428 TYR A O 1
ATOM 3291 N N . ILE A 1 429 ? -16.929 1.329 23.551 1.00 95.69 429 ILE A N 1
ATOM 3292 C CA . ILE A 1 429 ? -17.232 2.511 22.729 1.00 95.69 429 ILE A CA 1
ATOM 3293 C C . ILE A 1 429 ? -16.139 2.737 21.675 1.00 95.69 429 ILE A C 1
ATOM 3295 O O . ILE A 1 429 ? -16.451 2.998 20.516 1.00 95.69 429 ILE A O 1
ATOM 3299 N N . LEU A 1 430 ? -14.864 2.570 22.036 1.00 95.12 430 LEU A N 1
ATOM 3300 C CA . LEU A 1 430 ? -13.736 2.735 21.113 1.00 95.12 430 LEU A CA 1
ATOM 3301 C C . LEU A 1 430 ? -13.678 1.682 19.996 1.00 95.12 430 LEU A C 1
ATOM 3303 O O . LEU A 1 430 ? -12.918 1.872 19.051 1.00 95.12 430 LEU A O 1
ATOM 3307 N N . THR A 1 431 ? -14.462 0.604 20.065 1.00 94.38 431 THR A N 1
ATOM 3308 C CA . THR A 1 431 ? -14.588 -0.370 18.964 1.00 94.38 431 THR A CA 1
ATOM 3309 C C . THR A 1 431 ? -15.720 -0.043 17.987 1.00 94.38 431 THR A C 1
ATOM 3311 O O . THR A 1 431 ? -15.767 -0.630 16.911 1.00 94.38 431 THR A O 1
ATOM 3314 N N . THR A 1 432 ? -16.613 0.895 18.320 1.00 94.75 432 THR A N 1
ATOM 3315 C CA . THR A 1 432 ? -17.800 1.224 17.509 1.00 94.75 432 THR A CA 1
ATOM 3316 C C . THR A 1 432 ? -17.469 2.091 16.286 1.00 94.75 432 THR A C 1
ATOM 3318 O O . THR A 1 432 ? -16.591 2.953 16.387 1.00 94.75 432 THR A O 1
ATOM 3321 N N . PRO A 1 433 ? -18.179 1.954 15.150 1.00 94.44 433 PRO A N 1
ATOM 3322 C CA . PRO A 1 433 ? -17.991 2.844 14.001 1.00 94.44 433 PRO A CA 1
ATOM 3323 C C . PRO A 1 433 ? -18.194 4.335 14.317 1.00 94.44 433 PRO A C 1
ATOM 3325 O O . PRO A 1 433 ? -17.506 5.188 13.746 1.00 94.44 433 PRO A O 1
ATOM 3328 N N . GLU A 1 434 ? -19.077 4.668 15.262 1.00 93.06 434 GLU A N 1
ATOM 3329 C CA . GLU A 1 434 ? -19.366 6.046 15.684 1.00 93.06 434 GLU A CA 1
ATOM 3330 C C . GLU A 1 434 ? -18.168 6.730 16.372 1.00 93.06 434 GLU A C 1
ATOM 3332 O O . GLU A 1 434 ? -18.052 7.958 16.359 1.00 93.06 434 GLU A O 1
ATOM 3337 N N . ALA A 1 435 ? -17.235 5.965 16.950 1.00 94.38 435 ALA A N 1
ATOM 3338 C CA . ALA A 1 435 ? -15.989 6.522 17.483 1.00 94.38 435 ALA A CA 1
ATOM 3339 C C . ALA A 1 435 ? -15.003 6.923 16.365 1.00 94.38 435 ALA A C 1
ATOM 3341 O O . ALA A 1 435 ? -14.166 7.815 16.554 1.00 94.38 435 ALA A O 1
ATOM 3342 N N . HIS A 1 436 ? -15.122 6.315 15.183 1.00 94.94 436 HIS A N 1
ATOM 3343 C CA . HIS A 1 436 ? -14.126 6.371 14.104 1.00 94.94 436 HIS A CA 1
ATOM 3344 C C . HIS A 1 436 ? -14.567 7.144 12.865 1.00 94.94 436 HIS A C 1
ATOM 3346 O O . HIS A 1 436 ? -13.742 7.422 11.994 1.00 94.94 436 HIS A O 1
ATOM 3352 N N . THR A 1 437 ? -15.836 7.524 12.803 1.00 93.56 437 THR A N 1
ATOM 3353 C CA . THR A 1 437 ? -16.454 8.249 11.688 1.00 93.56 437 THR A CA 1
ATOM 3354 C C . THR A 1 437 ? -17.292 9.409 12.227 1.00 93.56 437 THR A C 1
ATOM 3356 O O . THR A 1 437 ? -17.426 9.565 13.444 1.00 93.56 437 THR A O 1
ATOM 3359 N N . THR A 1 438 ? -17.805 10.272 11.350 1.00 89.88 438 THR A N 1
ATOM 3360 C CA . THR A 1 438 ? -18.728 11.353 11.748 1.00 89.88 438 THR A CA 1
ATOM 3361 C C . THR A 1 438 ? -20.179 11.110 11.344 1.00 89.88 438 THR A C 1
ATOM 3363 O O . THR A 1 438 ? -21.007 11.977 11.586 1.00 89.88 438 THR A O 1
ATOM 3366 N N . GLY A 1 439 ? -20.501 9.958 10.754 1.00 87.44 439 GLY A N 1
ATOM 3367 C CA . GLY A 1 439 ? -21.877 9.572 10.436 1.00 87.44 439 GLY A CA 1
ATOM 3368 C C . GLY A 1 439 ? -22.531 8.745 11.545 1.00 87.44 439 GLY A C 1
ATOM 3369 O O . GLY A 1 439 ? -21.865 8.271 12.468 1.00 87.44 439 GLY A O 1
ATOM 3370 N N . ILE A 1 440 ? -23.848 8.549 11.455 1.00 88.25 440 ILE A N 1
ATOM 3371 C CA . ILE A 1 440 ? -24.582 7.655 12.363 1.00 88.25 440 ILE A CA 1
ATOM 3372 C C . ILE A 1 440 ? -24.436 6.209 11.881 1.00 88.25 440 ILE A C 1
ATOM 3374 O O . ILE A 1 440 ? -24.803 5.895 10.745 1.00 88.25 440 ILE A O 1
ATOM 3378 N N . ALA A 1 441 ? -23.956 5.327 12.764 1.00 88.75 441 ALA A N 1
ATOM 3379 C CA . ALA A 1 441 ? -23.803 3.910 12.465 1.00 88.75 441 ALA A CA 1
ATOM 3380 C C . ALA A 1 441 ? -24.965 3.064 13.013 1.00 88.75 441 ALA A C 1
ATOM 3382 O O . ALA A 1 441 ? -25.172 3.008 14.221 1.00 88.75 441 ALA A O 1
ATOM 3383 N N . ARG A 1 442 ? -25.736 2.395 12.151 1.00 87.94 442 ARG A N 1
ATOM 3384 C CA . ARG A 1 442 ? -26.897 1.565 12.532 1.00 87.94 442 ARG A CA 1
ATOM 3385 C C . ARG A 1 442 ? -26.607 0.103 12.234 1.00 87.94 442 ARG A C 1
ATOM 3387 O O . ARG A 1 442 ? -26.568 -0.271 11.068 1.00 87.94 442 ARG A O 1
ATOM 3394 N N . ILE A 1 443 ? -26.413 -0.710 13.270 1.00 87.81 443 ILE A N 1
ATOM 3395 C CA . ILE A 1 443 ? -25.996 -2.112 13.149 1.00 87.81 443 ILE A CA 1
ATOM 3396 C C . ILE A 1 443 ? -27.115 -3.039 13.626 1.00 87.81 443 ILE A C 1
ATOM 3398 O O . ILE A 1 443 ? -27.616 -2.899 14.739 1.00 87.81 443 ILE A O 1
ATOM 3402 N N . SER A 1 444 ? -27.462 -4.026 12.797 1.00 77.50 444 SER A N 1
ATOM 3403 C CA . SER A 1 444 ? -28.572 -4.968 13.026 1.00 77.50 444 SER A CA 1
ATOM 3404 C C . SER A 1 444 ? -28.306 -6.024 14.109 1.00 77.50 444 SER A C 1
ATOM 3406 O O . SER A 1 444 ? -29.134 -6.904 14.342 1.00 77.50 444 SER A O 1
ATOM 3408 N N . GLY A 1 445 ? -27.126 -5.979 14.740 1.00 71.56 445 GLY A N 1
ATOM 3409 C CA . GLY A 1 445 ? -26.650 -6.946 15.733 1.00 71.56 445 GLY A CA 1
ATOM 3410 C C . GLY A 1 445 ? -26.241 -8.310 15.163 1.00 71.56 445 GLY A C 1
ATOM 3411 O O . GLY A 1 445 ? -25.743 -9.143 15.917 1.00 71.56 445 GLY A O 1
ATOM 3412 N N . ASN A 1 446 ? -26.430 -8.543 13.860 1.00 82.69 446 ASN A N 1
ATOM 3413 C CA . ASN A 1 446 ? -25.947 -9.739 13.173 1.00 82.69 446 ASN A CA 1
ATOM 3414 C C . ASN A 1 446 ? -24.471 -9.582 12.816 1.00 82.69 446 ASN A C 1
ATOM 3416 O O . ASN A 1 446 ? -24.074 -8.551 12.269 1.00 82.69 446 ASN A O 1
ATOM 3420 N N . GLU A 1 447 ? -23.676 -10.623 13.052 1.00 80.38 447 GLU A N 1
ATOM 3421 C CA . GLU A 1 447 ? -22.288 -10.647 12.601 1.00 80.38 447 GLU A CA 1
ATOM 3422 C C . GLU A 1 447 ? -22.206 -10.582 11.075 1.00 80.38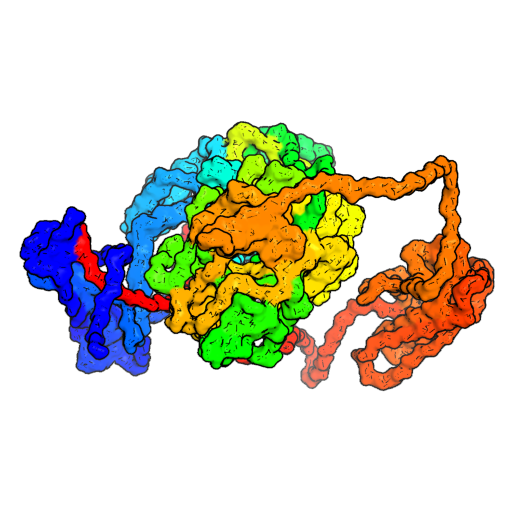 447 GLU A C 1
ATOM 3424 O O . GLU A 1 447 ? -22.943 -11.267 10.354 1.00 80.38 447 GLU A O 1
ATOM 3429 N N . ARG A 1 448 ? -21.270 -9.770 10.582 1.00 83.19 448 ARG A N 1
ATOM 3430 C CA . ARG A 1 448 ? -20.936 -9.722 9.164 1.00 83.19 448 ARG A CA 1
ATOM 3431 C C . ARG A 1 448 ? -20.292 -11.047 8.770 1.00 83.19 448 ARG A C 1
ATOM 3433 O O . ARG A 1 448 ? -19.243 -11.410 9.288 1.00 83.19 448 ARG A O 1
ATOM 3440 N N . GLN A 1 449 ? -20.930 -11.774 7.859 1.00 69.88 449 GLN A N 1
ATOM 3441 C CA . GLN A 1 449 ? -20.382 -13.022 7.339 1.00 69.88 449 GLN A CA 1
ATOM 3442 C C . GLN A 1 449 ? -19.301 -12.710 6.307 1.00 69.88 449 GLN A C 1
ATOM 3444 O O . GLN A 1 449 ? -19.603 -12.237 5.211 1.00 69.88 449 GLN A O 1
ATOM 3449 N N . ILE A 1 450 ? -18.053 -12.994 6.664 1.00 68.00 450 ILE A N 1
ATOM 3450 C CA . ILE A 1 450 ? -16.891 -12.884 5.782 1.00 68.00 450 ILE A CA 1
ATOM 3451 C C . ILE A 1 450 ? -16.564 -14.308 5.361 1.00 68.00 450 ILE A C 1
ATOM 3453 O O . ILE A 1 450 ? -15.830 -15.025 6.030 1.00 68.00 450 ILE A O 1
ATOM 3457 N N . THR A 1 451 ? -17.254 -14.785 4.327 1.00 53.59 451 THR A N 1
ATOM 3458 C CA . THR A 1 451 ? -17.090 -16.165 3.870 1.00 53.59 451 THR A CA 1
ATOM 3459 C C . THR A 1 451 ? -16.017 -16.224 2.799 1.00 53.59 451 THR A C 1
ATOM 3461 O O . THR A 1 451 ? -16.207 -15.784 1.672 1.00 53.59 451 THR A O 1
ATOM 3464 N N . GLY A 1 452 ? -14.902 -16.850 3.145 1.00 51.94 452 GLY A N 1
ATOM 3465 C CA . GLY A 1 452 ? -14.179 -17.693 2.210 1.00 51.94 452 GLY A CA 1
ATOM 3466 C C . GLY A 1 452 ? -14.191 -19.103 2.783 1.00 51.94 452 GLY A C 1
ATOM 3467 O O . GLY A 1 452 ? -14.005 -19.258 3.986 1.00 51.94 452 GLY A O 1
ATOM 3468 N N . TYR A 1 453 ? -14.332 -20.122 1.928 1.00 56.31 453 TYR A N 1
ATOM 3469 C CA . TYR A 1 453 ? -13.764 -21.464 2.167 1.00 56.31 453 TYR A CA 1
ATOM 3470 C C . TYR A 1 453 ? -14.665 -22.546 2.781 1.00 56.31 453 TYR A C 1
ATOM 3472 O O . TYR A 1 453 ? -14.176 -23.432 3.478 1.00 56.31 453 TYR A O 1
ATOM 3480 N N . GLU A 1 454 ? -15.958 -22.575 2.449 1.00 51.62 454 GLU A N 1
ATOM 3481 C CA . GLU A 1 454 ? -16.851 -23.667 2.889 1.00 51.62 454 GLU A CA 1
ATOM 3482 C C . GLU A 1 454 ? -16.672 -24.990 2.116 1.00 51.62 454 GLU A C 1
ATOM 3484 O O . GLU A 1 454 ? -17.137 -26.043 2.557 1.00 51.62 454 GLU A O 1
ATOM 3489 N N . SER A 1 455 ? -15.996 -24.980 0.962 1.00 61.09 455 SER A N 1
ATOM 3490 C CA . SER A 1 455 ? -15.750 -26.193 0.171 1.00 61.09 455 SER A CA 1
ATOM 3491 C C . SER A 1 455 ? -14.313 -26.269 -0.341 1.00 61.09 455 SER A C 1
ATOM 3493 O O . SER A 1 455 ? -13.655 -25.248 -0.518 1.00 61.09 455 SER A O 1
ATOM 3495 N N . LYS A 1 456 ? -13.806 -27.488 -0.570 1.00 64.06 456 LYS A N 1
ATOM 3496 C CA . LYS A 1 456 ? -12.480 -27.685 -1.173 1.00 64.06 456 LYS A CA 1
ATOM 3497 C C . LYS A 1 456 ? -12.478 -27.169 -2.618 1.00 64.06 456 LYS A C 1
ATOM 3499 O O . LYS A 1 456 ? -13.419 -27.480 -3.356 1.00 64.06 456 LYS A O 1
ATOM 3504 N N . PRO A 1 457 ? -11.429 -26.450 -3.046 1.00 67.25 457 PRO A N 1
ATOM 3505 C CA . PRO A 1 457 ? -11.368 -25.888 -4.383 1.00 67.25 457 PRO A CA 1
ATOM 3506 C C . PRO A 1 457 ? -11.257 -26.993 -5.439 1.00 67.25 457 PRO A C 1
ATOM 3508 O O . PRO A 1 457 ? -10.679 -28.058 -5.207 1.00 67.25 457 PRO A O 1
ATOM 3511 N N . ARG A 1 458 ? -11.799 -26.739 -6.634 1.00 60.31 458 ARG A N 1
ATOM 3512 C CA . ARG A 1 458 ? -11.626 -27.617 -7.802 1.00 60.31 458 ARG A CA 1
ATOM 3513 C C . ARG A 1 458 ? -10.435 -27.147 -8.638 1.00 60.31 458 ARG A C 1
ATOM 3515 O O . ARG A 1 458 ? -10.422 -26.005 -9.080 1.00 60.31 458 ARG A O 1
ATOM 3522 N N . GLY A 1 459 ? -9.485 -28.040 -8.923 1.00 71.81 459 GLY A N 1
ATOM 3523 C CA . GLY A 1 459 ? -8.339 -27.782 -9.811 1.00 71.81 459 GLY A CA 1
ATOM 3524 C C . GLY A 1 459 ? -7.019 -27.532 -9.071 1.00 71.81 459 GLY A C 1
ATOM 3525 O O . GLY A 1 459 ? -7.021 -27.303 -7.866 1.00 71.81 459 GLY A O 1
ATOM 3526 N N . ALA A 1 460 ? -5.900 -27.599 -9.802 1.00 86.06 460 ALA A N 1
ATOM 3527 C CA . ALA A 1 460 ? -4.549 -27.409 -9.260 1.00 86.06 460 ALA A CA 1
ATOM 3528 C C . ALA A 1 460 ? -4.359 -26.004 -8.672 1.00 86.06 460 ALA A C 1
ATOM 3530 O O . ALA A 1 460 ? -4.989 -25.058 -9.148 1.00 86.06 460 ALA A O 1
ATOM 3531 N N . TYR A 1 461 ? -3.507 -25.881 -7.656 1.00 93.88 461 TYR A N 1
ATOM 3532 C CA . TYR A 1 461 ? -3.115 -24.603 -7.062 1.00 93.88 461 TYR A CA 1
ATOM 3533 C C . TYR A 1 461 ? -2.234 -23.814 -8.038 1.00 93.88 461 TYR A C 1
ATOM 3535 O O . TYR A 1 461 ? -1.441 -24.414 -8.750 1.00 93.88 461 TYR A O 1
ATOM 3543 N N . LYS A 1 462 ? -2.393 -22.490 -8.089 1.00 96.00 462 LYS A N 1
ATOM 3544 C CA . LYS A 1 462 ? -1.489 -21.564 -8.785 1.00 96.00 462 LYS A CA 1
ATOM 3545 C C . LYS A 1 462 ? -1.404 -20.268 -7.992 1.00 96.00 462 LYS A C 1
ATOM 3547 O O . LYS A 1 462 ? -2.433 -19.802 -7.490 1.00 96.00 462 LYS A O 1
ATOM 3552 N N . ALA A 1 463 ? -0.216 -19.679 -7.916 1.00 97.38 463 ALA A N 1
ATOM 3553 C CA . ALA A 1 463 ? -0.025 -18.407 -7.241 1.00 97.38 463 ALA A CA 1
ATOM 3554 C C . ALA A 1 463 ? 0.850 -17.423 -8.015 1.00 97.38 463 ALA A C 1
ATOM 3556 O O . ALA A 1 463 ? 1.885 -17.786 -8.575 1.00 97.38 463 ALA A O 1
ATOM 3557 N N . LEU A 1 464 ? 0.436 -16.158 -7.989 1.00 98.25 464 LEU A N 1
ATOM 3558 C CA . LEU A 1 464 ? 1.193 -15.022 -8.502 1.00 98.25 464 LEU A CA 1
ATOM 3559 C C . LEU A 1 464 ? 1.740 -14.210 -7.327 1.00 98.25 464 LEU A C 1
ATOM 3561 O O . LEU A 1 464 ? 0.986 -13.832 -6.434 1.00 98.25 464 LEU A O 1
ATOM 3565 N N . VAL A 1 465 ? 3.031 -13.897 -7.348 1.00 97.94 465 VAL A N 1
ATOM 3566 C CA . VAL A 1 465 ? 3.664 -12.933 -6.443 1.00 97.94 465 VAL A CA 1
ATOM 3567 C C . VAL A 1 465 ? 4.157 -11.759 -7.274 1.00 97.94 465 VAL A C 1
ATOM 3569 O O . VAL A 1 465 ? 5.116 -11.891 -8.030 1.00 97.94 465 VAL A O 1
ATOM 3572 N N . PHE A 1 466 ? 3.514 -10.606 -7.140 1.00 97.06 466 PHE A N 1
ATOM 3573 C CA . PHE A 1 466 ? 3.982 -9.362 -7.728 1.00 97.06 466 PHE A CA 1
ATOM 3574 C C . PHE A 1 466 ? 4.826 -8.585 -6.717 1.00 97.06 466 PHE A C 1
ATOM 3576 O O . PHE A 1 466 ? 4.340 -8.164 -5.667 1.00 97.06 466 PHE A O 1
ATOM 3583 N N . LEU A 1 467 ? 6.103 -8.409 -7.041 1.00 94.62 467 LEU A N 1
ATOM 3584 C CA . LEU A 1 467 ? 7.049 -7.591 -6.294 1.00 94.62 467 LEU A CA 1
ATOM 3585 C C . LEU A 1 467 ? 7.061 -6.195 -6.919 1.00 94.62 467 LEU A C 1
ATOM 3587 O O . LEU A 1 467 ? 7.725 -5.984 -7.938 1.00 94.62 467 LEU A O 1
ATOM 3591 N N . ASN A 1 468 ? 6.319 -5.260 -6.324 1.00 92.19 468 ASN A N 1
ATOM 3592 C CA . ASN A 1 468 ? 6.298 -3.873 -6.776 1.00 92.19 468 ASN A CA 1
ATOM 3593 C C . ASN A 1 468 ? 7.346 -3.050 -6.034 1.00 92.19 468 ASN A C 1
ATOM 3595 O O . ASN A 1 468 ? 7.214 -2.744 -4.845 1.00 92.19 468 ASN A O 1
ATOM 3599 N N . PHE A 1 469 ? 8.420 -2.710 -6.727 1.00 88.44 469 PHE A N 1
ATOM 3600 C CA . PHE A 1 469 ? 9.527 -1.981 -6.139 1.00 88.44 469 PHE A CA 1
ATOM 3601 C C . PHE A 1 469 ? 9.361 -0.502 -6.431 1.00 88.44 469 PHE A C 1
ATOM 3603 O O . PHE A 1 469 ? 9.724 0.004 -7.496 1.00 88.44 469 PHE A O 1
ATOM 3610 N N . ALA A 1 470 ? 8.766 0.172 -5.453 1.00 85.00 470 ALA A N 1
ATOM 3611 C CA . ALA A 1 470 ? 8.355 1.550 -5.561 1.00 85.00 4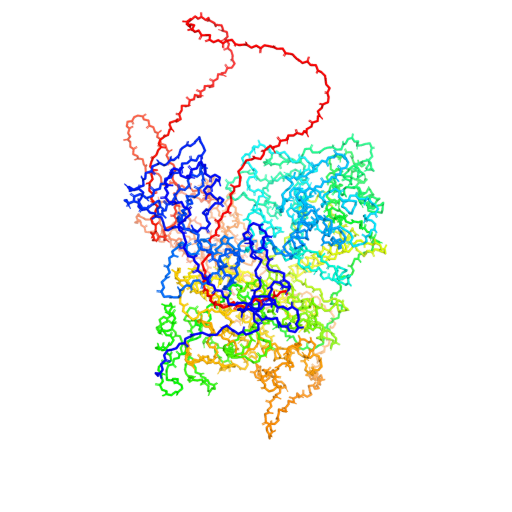70 ALA A CA 1
ATOM 3612 C C . ALA A 1 470 ? 9.563 2.483 -5.582 1.00 85.00 470 ALA A C 1
ATOM 3614 O O . ALA A 1 470 ? 10.470 2.407 -4.741 1.00 85.00 470 ALA A O 1
ATOM 3615 N N . GLY A 1 471 ? 9.522 3.416 -6.519 1.00 82.75 471 GLY A N 1
ATOM 3616 C CA . GLY A 1 471 ? 10.524 4.449 -6.687 1.00 82.75 471 GLY A CA 1
ATOM 3617 C C . GLY A 1 471 ? 11.060 4.526 -8.104 1.00 82.75 471 GLY A C 1
ATOM 3618 O O . GLY A 1 471 ? 11.743 5.488 -8.392 1.00 82.75 471 GLY A O 1
ATOM 3619 N N . GLY A 1 472 ? 10.778 3.580 -8.996 1.00 86.31 472 GLY A N 1
ATOM 3620 C CA . GLY A 1 472 ? 11.418 3.498 -10.306 1.00 86.31 472 GLY A CA 1
ATOM 3621 C C . GLY A 1 472 ? 12.794 2.847 -10.233 1.00 86.31 472 GLY A C 1
ATOM 3622 O O . GLY A 1 472 ? 13.803 3.525 -10.047 1.00 86.31 472 GLY A O 1
ATOM 3623 N N . VAL A 1 473 ? 12.864 1.527 -10.360 1.00 89.50 473 VAL A N 1
ATOM 3624 C CA . VAL A 1 473 ? 14.139 0.798 -10.288 1.00 89.50 473 VAL A CA 1
ATOM 3625 C C . VAL A 1 473 ? 15.021 1.133 -11.492 1.00 89.50 473 VAL A C 1
ATOM 3627 O O . VAL A 1 473 ? 14.567 1.143 -12.640 1.00 89.50 473 VAL A O 1
ATOM 3630 N N . ASP A 1 474 ? 16.318 1.333 -11.247 1.00 92.31 474 ASP A N 1
ATOM 3631 C CA . ASP A 1 474 ? 17.325 1.517 -12.294 1.00 92.31 474 ASP A CA 1
ATOM 3632 C C . ASP A 1 474 ? 17.687 0.195 -13.002 1.00 92.31 474 ASP A C 1
ATOM 3634 O O . ASP A 1 474 ? 18.800 -0.328 -12.934 1.00 92.31 474 ASP A O 1
ATOM 3638 N N . SER A 1 475 ? 16.693 -0.373 -13.676 1.00 94.50 475 SER A N 1
ATOM 3639 C CA . SER A 1 475 ? 16.736 -1.688 -14.321 1.00 94.50 475 SER A CA 1
ATOM 3640 C C . SER A 1 475 ? 17.693 -1.766 -15.518 1.00 94.50 475 SER A C 1
ATOM 3642 O O . SER A 1 475 ? 18.121 -2.860 -15.879 1.00 94.50 475 SER A O 1
ATOM 3644 N N . TYR A 1 476 ? 18.138 -0.633 -16.068 1.00 95.06 476 TYR A N 1
ATOM 3645 C CA . TYR A 1 476 ? 19.213 -0.596 -17.067 1.00 95.06 476 TYR A CA 1
ATOM 3646 C C . TYR A 1 476 ? 20.566 -1.042 -16.499 1.00 95.06 476 TYR A C 1
ATOM 3648 O O . TYR A 1 476 ? 21.400 -1.536 -17.249 1.00 95.06 476 TYR A O 1
ATOM 3656 N N . ASN A 1 477 ? 20.784 -0.904 -15.185 1.00 94.81 477 ASN A N 1
ATOM 3657 C CA . ASN A 1 477 ? 21.932 -1.500 -14.498 1.00 94.81 477 ASN A CA 1
ATOM 3658 C C . ASN A 1 477 ? 21.688 -2.977 -14.118 1.00 94.81 477 ASN A C 1
ATOM 3660 O O . ASN A 1 477 ? 22.646 -3.660 -13.773 1.00 94.81 477 ASN A O 1
ATOM 3664 N N . LEU A 1 478 ? 20.450 -3.489 -14.194 1.00 95.62 478 LEU A N 1
ATOM 3665 C CA . LEU A 1 478 ? 20.131 -4.901 -13.937 1.00 95.62 478 LEU A CA 1
ATOM 3666 C C . LEU A 1 478 ? 20.410 -5.785 -15.158 1.00 95.62 478 LEU A C 1
ATOM 3668 O O . LEU A 1 478 ? 21.017 -6.843 -15.003 1.00 95.62 478 LEU A O 1
ATOM 3672 N N . LEU A 1 479 ? 19.971 -5.354 -16.346 1.00 96.75 479 LEU A N 1
ATOM 3673 C CA . LEU A 1 479 ? 20.096 -6.082 -17.612 1.00 96.75 479 LEU A CA 1
ATOM 3674 C C . LEU A 1 479 ? 20.819 -5.210 -18.649 1.00 96.75 479 LEU A C 1
ATOM 3676 O O . LEU A 1 479 ? 20.260 -4.245 -19.174 1.00 96.75 479 LEU A O 1
ATOM 3680 N N . VAL A 1 480 ? 22.068 -5.563 -18.947 1.00 96.75 480 VAL A N 1
ATOM 3681 C CA . VAL A 1 480 ? 22.996 -4.747 -19.744 1.00 96.75 480 VAL A CA 1
ATOM 3682 C C . VAL A 1 480 ? 23.348 -5.452 -21.058 1.00 96.75 480 VAL A C 1
ATOM 3684 O O . VAL A 1 480 ? 23.735 -6.618 -21.018 1.00 96.75 480 VAL A O 1
ATOM 3687 N N . PRO A 1 481 ? 23.278 -4.797 -22.228 1.00 95.44 481 PRO A N 1
ATOM 3688 C CA . PRO A 1 481 ? 23.677 -5.403 -23.493 1.00 95.44 481 PRO A CA 1
ATOM 3689 C C . PRO A 1 481 ? 25.181 -5.684 -23.508 1.00 95.44 481 PRO A C 1
ATOM 3691 O O . PRO A 1 481 ? 25.987 -4.869 -23.054 1.00 95.44 481 PRO A O 1
ATOM 3694 N N . LYS A 1 482 ? 25.568 -6.843 -24.043 1.00 92.44 482 LYS A N 1
ATOM 3695 C CA . LYS A 1 482 ? 26.963 -7.272 -24.190 1.00 92.44 482 LYS A CA 1
ATOM 3696 C C . LYS A 1 482 ? 27.231 -7.757 -25.612 1.00 92.44 482 LYS A C 1
ATOM 3698 O O . LYS A 1 482 ? 26.327 -8.016 -26.401 1.00 92.44 482 LYS A O 1
ATOM 3703 N N . GLY A 1 483 ? 28.517 -7.895 -25.922 1.00 86.81 483 GLY A N 1
ATOM 3704 C CA . GLY A 1 483 ? 28.959 -8.394 -27.215 1.00 86.81 483 GLY A CA 1
ATOM 3705 C C . GLY A 1 483 ? 28.608 -7.438 -28.353 1.00 86.81 483 GLY A C 1
ATOM 3706 O O . GLY A 1 483 ? 28.518 -6.226 -28.170 1.00 86.81 483 GLY A O 1
ATOM 3707 N N . GLN A 1 484 ? 28.471 -7.996 -29.551 1.00 88.56 484 GLN A N 1
ATOM 3708 C CA . GLN A 1 484 ? 28.135 -7.239 -30.753 1.00 88.56 484 GLN A CA 1
ATOM 3709 C C . GLN A 1 484 ? 26.614 -7.137 -30.890 1.00 88.56 484 GLN A C 1
ATOM 3711 O O . GLN A 1 484 ? 25.925 -8.158 -30.901 1.00 88.56 484 GLN A O 1
ATOM 3716 N N . CYS A 1 485 ? 26.112 -5.915 -31.024 1.00 88.50 485 CYS A N 1
ATOM 3717 C CA . CYS A 1 485 ? 24.701 -5.606 -31.213 1.00 88.50 485 CYS A CA 1
ATOM 3718 C C . CYS A 1 485 ? 24.463 -5.015 -32.606 1.00 88.50 485 CYS A C 1
ATOM 3720 O O . CYS A 1 485 ? 25.319 -4.307 -33.150 1.00 88.50 485 CYS A O 1
ATOM 3722 N N . GLY A 1 486 ? 23.297 -5.301 -33.188 1.00 75.06 486 GLY A N 1
ATOM 3723 C CA . GLY A 1 486 ? 22.853 -4.728 -34.461 1.00 75.06 486 GLY A CA 1
ATOM 3724 C C . GLY A 1 486 ? 23.915 -4.799 -35.567 1.00 75.06 486 GLY A C 1
ATOM 3725 O O . GLY A 1 486 ? 24.372 -5.874 -35.951 1.00 75.06 486 GLY A O 1
ATOM 3726 N N . SER A 1 487 ? 24.333 -3.636 -36.078 1.00 70.88 487 SER A N 1
ATOM 3727 C CA . SER A 1 487 ? 25.324 -3.494 -37.158 1.00 70.88 487 SER A CA 1
ATOM 3728 C C . SER A 1 487 ? 26.789 -3.739 -36.747 1.00 70.88 487 SER A C 1
ATOM 3730 O O . SER A 1 487 ? 27.692 -3.355 -37.491 1.00 70.88 487 SER A O 1
ATOM 3732 N N . GLY A 1 488 ? 27.042 -4.350 -35.585 1.00 79.62 488 GLY A N 1
ATOM 3733 C CA . GLY A 1 488 ? 28.389 -4.627 -35.068 1.00 79.62 488 GLY A CA 1
ATOM 3734 C C . GLY A 1 488 ? 28.930 -3.556 -34.115 1.00 79.62 488 GLY A C 1
ATOM 3735 O O . GLY A 1 488 ? 30.134 -3.307 -34.082 1.00 79.62 488 GLY A O 1
ATOM 3736 N N . GLU A 1 489 ? 28.054 -2.874 -33.374 1.00 86.75 489 GLU A N 1
ATOM 3737 C CA . GLU A 1 489 ? 28.468 -2.003 -32.267 1.00 86.75 489 GLU A CA 1
ATOM 3738 C C . GLU A 1 489 ? 28.695 -2.844 -31.000 1.00 86.75 489 GLU A C 1
ATOM 3740 O O . GLU A 1 489 ? 27.996 -3.829 -30.771 1.00 86.75 489 GLU A O 1
ATOM 3745 N N . ASP A 1 490 ? 29.673 -2.479 -30.166 1.00 91.50 490 ASP A N 1
ATOM 3746 C CA . ASP A 1 490 ? 29.843 -3.097 -28.846 1.00 91.50 490 ASP A CA 1
ATOM 3747 C C . ASP A 1 490 ? 28.743 -2.592 -27.900 1.00 91.50 490 ASP A C 1
ATOM 3749 O O . ASP A 1 490 ? 28.737 -1.424 -27.498 1.00 91.50 490 ASP A O 1
ATOM 3753 N N . GLY A 1 491 ? 27.814 -3.484 -27.548 1.00 92.19 491 GLY A N 1
ATOM 3754 C CA . GLY A 1 491 ? 26.645 -3.160 -26.734 1.00 92.19 491 GLY A CA 1
ATOM 3755 C C . GLY A 1 491 ? 26.996 -2.580 -25.369 1.00 92.19 491 GLY A C 1
ATOM 3756 O O . GLY A 1 491 ? 26.391 -1.590 -24.950 1.00 92.19 491 GLY A O 1
ATOM 3757 N N . TYR A 1 492 ? 28.012 -3.135 -24.700 1.00 95.12 492 TYR A N 1
ATOM 3758 C CA . TYR A 1 492 ? 28.415 -2.657 -23.379 1.00 95.12 492 TYR A CA 1
ATOM 3759 C C . TYR A 1 492 ? 29.085 -1.288 -23.486 1.00 95.12 492 TYR A C 1
ATOM 3761 O O . TYR A 1 492 ? 28.822 -0.405 -22.668 1.00 95.12 492 TYR A O 1
ATOM 3769 N N . ALA A 1 493 ? 29.933 -1.083 -24.497 1.00 93.69 493 ALA A N 1
ATOM 3770 C CA . ALA A 1 493 ? 30.576 0.211 -24.706 1.00 93.69 493 ALA A CA 1
ATOM 3771 C C . ALA A 1 493 ? 29.543 1.320 -24.983 1.00 93.69 493 ALA A C 1
ATOM 3773 O O . ALA A 1 493 ? 29.640 2.403 -24.399 1.00 93.69 493 ALA A O 1
ATOM 3774 N N . ALA A 1 494 ? 28.529 1.037 -25.808 1.00 91.31 494 ALA A N 1
ATOM 3775 C CA . ALA A 1 494 ? 27.438 1.965 -26.113 1.00 91.31 494 ALA A CA 1
ATOM 3776 C C . ALA A 1 494 ? 26.579 2.286 -24.875 1.00 91.31 494 ALA A C 1
ATOM 3778 O O . ALA A 1 494 ? 26.252 3.449 -24.609 1.00 91.31 494 ALA A O 1
ATOM 3779 N N . TYR A 1 495 ? 26.263 1.258 -24.082 1.00 94.31 495 TYR A N 1
ATOM 3780 C CA . TYR A 1 495 ? 25.597 1.391 -22.788 1.00 94.31 495 TYR A CA 1
ATOM 3781 C C . TYR A 1 495 ? 26.398 2.287 -21.833 1.00 94.31 495 TYR A C 1
ATOM 3783 O O . TYR A 1 495 ? 25.897 3.309 -21.359 1.00 94.31 495 TYR A O 1
ATOM 3791 N N . ALA A 1 496 ? 27.667 1.950 -21.596 1.00 94.56 496 ALA A N 1
ATOM 3792 C CA . ALA A 1 496 ? 28.517 2.647 -20.639 1.00 94.56 496 ALA A CA 1
ATOM 3793 C C . ALA A 1 496 ? 28.721 4.123 -21.011 1.00 94.56 496 ALA A C 1
ATOM 3795 O O . ALA A 1 496 ? 28.710 4.988 -20.133 1.00 94.56 496 ALA A O 1
ATOM 3796 N N . ALA A 1 497 ? 28.838 4.420 -22.308 1.00 92.62 497 ALA A N 1
ATOM 3797 C CA . ALA A 1 497 ? 28.945 5.785 -22.813 1.00 92.62 497 ALA A CA 1
ATOM 3798 C C . ALA A 1 497 ? 27.685 6.631 -22.553 1.00 92.62 497 ALA A C 1
ATOM 3800 O O . ALA A 1 497 ? 27.791 7.849 -22.421 1.00 92.62 497 ALA A O 1
ATOM 3801 N N . SER A 1 498 ? 26.509 6.004 -22.464 1.00 91.94 498 SER A N 1
ATOM 3802 C CA . SER A 1 498 ? 25.224 6.706 -22.336 1.00 91.94 498 SER A CA 1
ATOM 3803 C C . SER A 1 498 ? 24.818 6.975 -20.878 1.00 91.94 498 SER A C 1
ATOM 3805 O O . SER A 1 498 ? 24.059 7.907 -20.618 1.00 91.94 498 SER A O 1
ATOM 3807 N N . ARG A 1 499 ? 25.316 6.183 -19.918 1.00 90.00 499 ARG A N 1
ATOM 3808 C CA . ARG A 1 499 ? 24.784 6.136 -18.540 1.00 90.00 499 ARG A CA 1
ATOM 3809 C C . ARG A 1 499 ? 25.444 7.094 -17.553 1.00 90.00 499 ARG A C 1
ATOM 3811 O O . ARG A 1 499 ? 24.763 7.717 -16.747 1.00 90.00 499 ARG A O 1
ATOM 3818 N N . GLY A 1 500 ? 26.770 7.221 -17.584 1.00 82.56 500 GLY A N 1
ATOM 3819 C CA . GLY A 1 500 ? 27.541 7.954 -16.564 1.00 82.56 500 GLY A CA 1
ATOM 3820 C C . GLY A 1 500 ? 27.748 7.184 -15.246 1.00 82.56 500 GLY A C 1
ATOM 3821 O O . GLY A 1 500 ? 28.853 7.213 -14.712 1.00 82.56 500 GLY A O 1
ATOM 3822 N N . ASN A 1 501 ? 26.752 6.420 -14.781 1.00 87.56 501 ASN A N 1
ATOM 3823 C CA . ASN A 1 501 ? 26.781 5.555 -13.588 1.00 87.56 501 ASN A CA 1
ATOM 3824 C C . ASN A 1 501 ? 26.698 4.052 -13.948 1.00 87.56 501 ASN A C 1
ATOM 3826 O O . ASN A 1 501 ? 26.016 3.264 -13.292 1.00 87.56 501 ASN A O 1
ATOM 3830 N N . ALA A 1 502 ? 27.352 3.659 -15.042 1.00 93.06 502 ALA A N 1
ATOM 3831 C CA . ALA A 1 502 ? 27.308 2.294 -15.555 1.00 93.06 502 ALA A CA 1
ATOM 3832 C C . ALA A 1 502 ? 27.956 1.280 -14.597 1.00 93.06 502 ALA A C 1
ATOM 3834 O O . ALA A 1 502 ? 29.096 1.471 -14.163 1.00 93.06 502 ALA A O 1
ATOM 3835 N N . VAL A 1 503 ? 27.272 0.159 -14.352 1.00 94.50 503 VAL A N 1
ATOM 3836 C CA . VAL A 1 503 ? 27.872 -1.022 -13.718 1.00 94.50 503 VAL A CA 1
ATOM 3837 C C . VAL A 1 503 ? 29.101 -1.499 -14.515 1.00 94.50 503 VAL A C 1
ATOM 3839 O O . VAL A 1 503 ? 29.027 -1.618 -15.742 1.00 94.50 503 VAL A O 1
ATOM 3842 N N . PRO A 1 504 ? 30.244 -1.784 -13.859 1.00 94.69 504 PRO A N 1
ATOM 3843 C CA . PRO A 1 504 ? 31.431 -2.290 -14.541 1.00 94.69 504 PRO A CA 1
ATOM 3844 C C . PRO A 1 504 ? 31.198 -3.657 -15.193 1.00 94.69 504 PRO A C 1
ATOM 3846 O O . PRO A 1 504 ? 30.565 -4.527 -14.604 1.00 94.69 504 PRO A O 1
ATOM 3849 N N . LEU A 1 505 ? 31.835 -3.910 -16.341 1.00 94.50 505 LEU A N 1
ATOM 3850 C CA . LEU A 1 505 ? 31.741 -5.183 -17.074 1.00 94.50 505 LEU A CA 1
ATOM 3851 C C . LEU A 1 505 ? 32.058 -6.427 -16.219 1.00 94.50 505 LEU A C 1
ATOM 3853 O O . LEU A 1 505 ? 31.492 -7.490 -16.446 1.00 94.50 505 LEU A O 1
ATOM 3857 N N . ALA A 1 506 ? 32.959 -6.303 -15.237 1.00 94.88 506 ALA A N 1
ATOM 3858 C CA . ALA A 1 506 ? 33.307 -7.384 -14.309 1.00 94.88 506 ALA A CA 1
ATOM 3859 C C . ALA A 1 506 ? 32.190 -7.709 -13.295 1.00 94.88 506 ALA A C 1
ATOM 3861 O O . ALA A 1 506 ? 32.190 -8.791 -12.714 1.00 94.88 506 ALA A O 1
ATOM 3862 N N . GLY A 1 507 ? 31.251 -6.784 -13.086 1.00 95.19 507 GLY A N 1
ATOM 3863 C CA . GLY A 1 507 ? 30.058 -6.943 -12.254 1.00 95.19 507 GLY A CA 1
ATOM 3864 C C . GLY A 1 507 ? 28.843 -7.460 -13.025 1.00 95.19 507 GLY A C 1
ATOM 3865 O O . GLY A 1 507 ? 27.720 -7.230 -12.587 1.00 95.19 507 GLY A O 1
ATOM 3866 N N . LEU A 1 508 ? 29.053 -8.113 -14.175 1.00 97.06 508 LEU A N 1
ATOM 3867 C CA . LEU A 1 508 ? 27.991 -8.643 -15.029 1.00 97.06 508 LEU A CA 1
ATOM 3868 C C . LEU A 1 508 ? 28.179 -10.139 -15.314 1.00 97.06 508 LEU A C 1
ATOM 3870 O O . LEU A 1 508 ? 29.196 -10.552 -15.878 1.00 97.06 508 LEU A O 1
ATOM 3874 N N . THR A 1 509 ? 27.150 -10.929 -15.018 1.00 96.88 509 THR A N 1
ATOM 3875 C CA . THR A 1 509 ? 27.055 -12.361 -15.340 1.00 96.88 509 THR A CA 1
ATOM 3876 C C . THR A 1 509 ? 26.374 -12.545 -16.697 1.00 96.88 509 THR A C 1
ATOM 3878 O O . THR A 1 509 ? 25.269 -12.053 -16.898 1.00 96.88 509 THR A O 1
ATOM 3881 N N . SER A 1 510 ? 27.032 -13.209 -17.653 1.00 96.19 510 SER A N 1
ATOM 3882 C CA . SER A 1 510 ? 26.514 -13.335 -19.025 1.00 96.19 510 SER A CA 1
ATOM 3883 C C . SER A 1 510 ? 25.335 -14.305 -19.145 1.00 96.19 510 SER A C 1
ATOM 3885 O O . SER A 1 510 ? 25.383 -15.412 -18.616 1.00 96.19 510 SER A O 1
ATOM 3887 N N . ILE A 1 511 ? 24.343 -13.914 -19.943 1.00 96.69 511 ILE A N 1
ATOM 3888 C CA . ILE A 1 511 ? 23.234 -14.733 -20.447 1.00 96.69 511 ILE A CA 1
ATOM 3889 C C . ILE A 1 511 ? 23.123 -14.557 -21.971 1.00 96.69 511 ILE A C 1
ATOM 3891 O O . ILE A 1 511 ? 23.621 -13.575 -22.528 1.00 96.69 511 ILE A O 1
ATOM 3895 N N . SER A 1 512 ? 22.475 -15.495 -22.663 1.00 94.62 512 SER A N 1
ATOM 3896 C CA . SER A 1 512 ? 22.327 -15.468 -24.127 1.00 94.62 512 SER A CA 1
ATOM 3897 C C . SER A 1 512 ? 20.872 -15.617 -24.545 1.00 94.62 512 SER A C 1
ATOM 3899 O O . SER A 1 512 ? 20.148 -16.396 -23.942 1.00 94.62 512 SER A O 1
ATOM 3901 N N . THR A 1 513 ? 20.463 -14.920 -25.602 1.00 92.81 513 THR A N 1
ATOM 3902 C CA . THR A 1 513 ? 19.090 -14.951 -26.138 1.00 92.81 513 THR A CA 1
ATOM 3903 C C . THR A 1 513 ? 19.115 -14.935 -27.670 1.00 92.81 513 THR A C 1
ATOM 3905 O O . THR A 1 513 ? 20.104 -14.495 -28.262 1.00 92.81 513 THR A O 1
ATOM 3908 N N . SER A 1 514 ? 18.060 -15.433 -28.322 1.00 84.25 514 SER A N 1
ATOM 3909 C CA . SER A 1 514 ? 17.996 -15.587 -29.786 1.00 84.25 514 SER A CA 1
ATOM 3910 C C . SER A 1 514 ? 17.267 -14.468 -30.535 1.00 84.25 514 SER A C 1
ATOM 3912 O O . SER A 1 514 ? 17.457 -14.358 -31.742 1.00 84.25 514 SER A O 1
ATOM 3914 N N . ASP A 1 515 ? 16.509 -13.609 -29.848 1.00 85.31 515 ASP A N 1
ATOM 3915 C CA . ASP A 1 515 ? 15.522 -12.716 -30.484 1.00 85.31 515 ASP A CA 1
ATOM 3916 C C . ASP A 1 515 ? 15.623 -11.267 -29.980 1.00 85.31 515 ASP A C 1
ATOM 3918 O O . ASP A 1 515 ? 14.632 -10.608 -29.690 1.00 85.31 515 ASP A O 1
ATOM 3922 N N . GLN A 1 516 ? 16.851 -10.770 -29.830 1.00 92.62 516 GLN A N 1
ATOM 3923 C CA . GLN A 1 516 ? 17.138 -9.396 -29.410 1.00 92.62 516 GLN A CA 1
ATOM 3924 C C . GLN A 1 516 ? 18.195 -8.753 -30.310 1.00 92.62 516 GLN A C 1
ATOM 3926 O O . GLN A 1 516 ? 18.950 -9.432 -31.009 1.00 92.62 516 GLN A O 1
ATOM 3931 N N . VAL A 1 517 ? 18.299 -7.422 -30.245 1.00 90.38 517 VAL A N 1
ATOM 3932 C CA . VAL A 1 517 ? 19.322 -6.644 -30.972 1.00 90.38 517 VAL A CA 1
ATOM 3933 C C . VAL A 1 517 ? 20.758 -7.053 -30.616 1.00 90.38 517 VAL A C 1
ATOM 3935 O O . VAL A 1 517 ? 21.664 -6.919 -31.439 1.00 90.38 517 VAL A O 1
ATOM 3938 N N . CYS A 1 518 ? 20.955 -7.585 -29.410 1.00 91.88 518 CYS A N 1
ATOM 3939 C CA . CYS A 1 518 ? 22.192 -8.195 -28.938 1.00 91.88 518 CYS A CA 1
ATOM 3940 C C . CYS A 1 518 ? 21.941 -9.682 -28.659 1.00 91.88 518 CYS A C 1
ATOM 3942 O O . CYS A 1 518 ? 20.887 -10.046 -28.150 1.00 91.88 518 CYS A O 1
ATOM 3944 N N . GLN A 1 519 ? 22.918 -10.544 -28.937 1.00 91.19 519 GLN A N 1
ATOM 3945 C CA . GLN A 1 519 ? 22.804 -11.983 -28.634 1.00 91.19 519 GLN A CA 1
ATOM 3946 C C . GLN A 1 519 ? 23.279 -12.338 -27.218 1.00 91.19 519 GLN A C 1
ATOM 3948 O O . GLN A 1 519 ? 22.995 -13.424 -26.711 1.00 91.19 519 GLN A O 1
ATOM 3953 N N . GLU A 1 520 ? 24.008 -11.427 -26.573 1.00 94.31 520 GLU A N 1
ATOM 3954 C CA . GLU A 1 520 ? 24.536 -11.588 -25.224 1.00 94.31 520 GLU A CA 1
ATOM 3955 C C . GLU A 1 520 ? 24.109 -10.400 -24.359 1.00 94.31 520 GLU A C 1
ATOM 3957 O O . GLU A 1 520 ? 24.177 -9.246 -24.781 1.00 94.31 520 GLU A O 1
ATOM 3962 N N . PHE A 1 521 ? 23.701 -10.685 -23.127 1.00 97.19 521 PHE A N 1
ATOM 3963 C CA . PHE A 1 521 ? 23.412 -9.684 -22.105 1.00 97.19 521 PHE A CA 1
ATOM 3964 C C . PHE A 1 521 ? 24.143 -10.039 -20.812 1.00 97.19 521 PHE A C 1
ATOM 3966 O O . PHE A 1 521 ? 24.541 -11.180 -20.593 1.00 97.19 521 PHE A O 1
ATOM 3973 N N . GLY A 1 522 ? 24.355 -9.049 -19.958 1.00 97.12 522 GLY A N 1
ATOM 3974 C CA . GLY A 1 522 ? 24.888 -9.189 -18.616 1.00 97.12 522 GLY A CA 1
ATOM 3975 C C . GLY A 1 522 ? 23.812 -8.894 -17.582 1.00 97.12 522 GLY A C 1
ATOM 3976 O O . GLY A 1 522 ? 23.192 -7.835 -17.639 1.00 97.12 522 GLY A O 1
ATOM 3977 N N . VAL A 1 523 ? 23.633 -9.797 -16.626 1.00 98.00 523 VAL A N 1
ATOM 3978 C CA . VAL A 1 523 ? 22.835 -9.578 -15.417 1.00 98.00 523 VAL A CA 1
ATOM 3979 C C . VAL A 1 523 ? 23.749 -9.071 -14.305 1.00 98.00 523 VAL A C 1
ATOM 3981 O O . VAL A 1 523 ? 24.854 -9.592 -14.134 1.00 98.00 523 VAL A O 1
ATOM 3984 N N . HIS A 1 524 ? 23.313 -8.069 -13.544 1.00 97.38 524 HIS A N 1
ATOM 3985 C CA . HIS A 1 524 ? 24.078 -7.526 -12.417 1.00 97.38 524 HIS A CA 1
ATOM 3986 C C . HIS A 1 524 ? 24.484 -8.621 -11.412 1.00 97.38 524 HIS A C 1
ATOM 3988 O O . HIS A 1 524 ? 23.634 -9.352 -10.907 1.00 97.38 524 HIS A O 1
ATOM 3994 N N . SER A 1 525 ? 25.775 -8.733 -11.082 1.00 96.75 525 SER A N 1
ATOM 3995 C CA . SER A 1 525 ? 26.302 -9.859 -10.287 1.00 96.75 525 SER A CA 1
ATOM 3996 C C . SER A 1 525 ? 25.798 -9.910 -8.840 1.00 96.75 525 SER A C 1
ATOM 3998 O O . SER A 1 525 ? 25.689 -10.997 -8.273 1.00 96.75 525 SER A O 1
ATOM 4000 N N . ASP A 1 526 ? 25.442 -8.762 -8.254 1.00 95.75 526 ASP A N 1
ATOM 4001 C CA . ASP A 1 526 ? 24.777 -8.718 -6.941 1.00 95.75 526 ASP A CA 1
ATOM 4002 C C . ASP A 1 526 ? 23.371 -9.345 -6.953 1.00 95.75 526 ASP A C 1
ATOM 4004 O O . ASP A 1 526 ? 22.850 -9.665 -5.890 1.00 95.75 526 ASP A O 1
ATOM 4008 N N . PHE A 1 527 ? 22.795 -9.579 -8.140 1.00 95.94 527 PHE A N 1
ATOM 4009 C CA . PHE A 1 527 ? 21.546 -10.312 -8.348 1.00 95.94 527 PHE A CA 1
ATOM 4010 C C . PHE A 1 527 ? 21.728 -11.531 -9.271 1.00 95.94 527 PHE A C 1
ATOM 4012 O O . PHE A 1 527 ? 20.934 -11.801 -10.175 1.00 95.94 527 PHE A O 1
ATOM 4019 N N . SER A 1 528 ? 22.812 -12.273 -9.038 1.00 95.94 528 SER A N 1
ATOM 4020 C CA . SER A 1 528 ? 23.222 -13.454 -9.814 1.00 95.94 528 SER A CA 1
ATOM 4021 C C . SER A 1 528 ? 22.163 -14.558 -9.916 1.00 95.94 528 SER A C 1
ATOM 4023 O O . SER A 1 528 ? 22.142 -15.264 -10.922 1.00 95.94 528 SER A O 1
ATOM 4025 N N . LEU A 1 529 ? 21.237 -14.663 -8.956 1.00 97.12 529 LEU A N 1
ATOM 4026 C CA . LEU A 1 529 ? 20.149 -15.649 -8.950 1.00 97.12 529 LEU A CA 1
ATOM 4027 C C . LEU A 1 529 ? 19.340 -15.662 -10.257 1.00 97.12 529 LEU A C 1
ATOM 4029 O O . LEU A 1 529 ? 18.953 -16.734 -10.718 1.00 97.12 529 LEU A O 1
ATOM 4033 N N . LEU A 1 530 ? 19.104 -14.497 -10.873 1.00 97.44 530 LEU A N 1
ATOM 4034 C CA . LEU A 1 530 ? 18.361 -14.407 -12.138 1.00 97.44 530 LEU A CA 1
ATOM 4035 C C . LEU A 1 530 ? 19.137 -15.009 -13.320 1.00 97.44 530 LEU A C 1
ATOM 4037 O O . LEU A 1 530 ? 18.532 -15.548 -14.245 1.00 97.44 530 LEU A O 1
ATOM 4041 N N . ALA A 1 531 ? 20.471 -14.934 -13.296 1.00 97.06 531 ALA A N 1
ATOM 4042 C CA . ALA A 1 531 ? 21.318 -15.587 -14.291 1.00 97.06 531 ALA A CA 1
ATOM 4043 C C . ALA A 1 531 ? 21.433 -17.097 -14.022 1.00 97.06 531 ALA A C 1
ATOM 4045 O O . ALA A 1 531 ? 21.333 -17.896 -14.953 1.00 97.06 531 ALA A O 1
ATOM 4046 N N . ASP A 1 532 ? 21.573 -17.497 -12.755 1.00 97.31 532 ASP A N 1
ATOM 4047 C CA . ASP A 1 532 ? 21.658 -18.908 -12.351 1.00 97.31 532 ASP A CA 1
ATOM 4048 C C . ASP A 1 532 ? 20.373 -19.682 -12.686 1.00 97.31 532 ASP A C 1
ATOM 4050 O O . ASP A 1 532 ? 20.420 -20.845 -13.094 1.00 97.31 532 ASP A O 1
ATOM 4054 N N . LEU A 1 533 ? 19.218 -19.024 -12.549 1.00 97.31 533 LEU A N 1
ATOM 4055 C CA . LEU A 1 533 ? 17.898 -19.559 -12.884 1.00 97.31 533 LEU A CA 1
ATOM 4056 C C . LEU A 1 533 ? 17.386 -19.040 -14.229 1.00 97.31 533 LEU A C 1
ATOM 4058 O O . LEU A 1 533 ? 16.173 -18.975 -14.436 1.00 97.31 533 LEU A O 1
ATOM 4062 N N . TYR A 1 534 ? 18.275 -18.684 -15.161 1.00 97.88 534 TYR A N 1
ATOM 4063 C CA . TYR A 1 534 ? 17.851 -18.073 -16.419 1.00 97.88 534 TYR A CA 1
ATOM 4064 C C . TYR A 1 534 ? 16.878 -18.959 -17.209 1.00 97.88 534 TYR A C 1
ATOM 4066 O O . TYR A 1 534 ? 15.925 -18.445 -17.771 1.00 97.88 534 TYR A O 1
ATOM 4074 N N . ASN A 1 535 ? 17.012 -20.290 -17.168 1.00 97.25 535 ASN A N 1
ATOM 4075 C CA . ASN A 1 535 ? 16.063 -21.216 -17.811 1.00 97.25 535 ASN A CA 1
ATOM 4076 C C . ASN A 1 535 ? 14.634 -21.199 -17.225 1.00 97.25 535 ASN A C 1
ATOM 4078 O O . ASN A 1 535 ? 13.720 -21.720 -17.850 1.00 97.25 535 ASN A O 1
ATOM 4082 N N . GLN A 1 536 ? 14.458 -20.604 -16.048 1.00 97.56 536 GLN A N 1
ATOM 4083 C CA . GLN A 1 536 ? 13.200 -20.399 -15.325 1.00 97.56 536 GLN A CA 1
ATOM 4084 C C . GLN A 1 536 ? 12.897 -18.901 -15.156 1.00 97.56 536 GLN A C 1
ATOM 4086 O O . GLN A 1 536 ? 12.019 -18.529 -14.382 1.00 97.56 536 GLN A O 1
ATOM 4091 N N . THR A 1 537 ? 13.643 -18.037 -15.854 1.00 98.31 537 THR A N 1
ATOM 4092 C CA . THR A 1 537 ? 13.516 -16.581 -15.799 1.00 98.31 537 THR A CA 1
ATOM 4093 C C . THR A 1 537 ? 13.292 -16.022 -17.200 1.00 98.31 537 THR A C 1
ATOM 4095 O O . THR A 1 537 ? 13.973 -16.390 -18.159 1.00 98.31 537 THR A O 1
ATOM 4098 N N . ILE A 1 538 ? 12.348 -15.096 -17.316 1.00 98.31 538 ILE A N 1
ATOM 4099 C CA . ILE A 1 538 ? 12.114 -14.276 -18.503 1.00 98.31 538 ILE A CA 1
ATOM 4100 C C . ILE A 1 538 ? 12.392 -12.831 -18.111 1.00 98.31 538 ILE A C 1
ATOM 4102 O O . ILE A 1 538 ? 11.863 -12.359 -17.107 1.00 98.31 538 ILE A O 1
ATOM 4106 N N . PHE A 1 539 ? 13.188 -12.117 -18.902 1.00 98.06 539 PHE A N 1
ATOM 4107 C CA . PHE A 1 539 ? 13.258 -10.658 -18.797 1.00 98.06 539 PHE A CA 1
ATOM 4108 C C . PHE A 1 539 ? 12.271 -10.018 -19.771 1.00 98.06 539 PHE A C 1
ATOM 4110 O O . PHE A 1 539 ? 12.128 -10.485 -20.899 1.00 98.06 539 PHE A O 1
ATOM 4117 N N . PHE A 1 540 ? 11.638 -8.926 -19.356 1.00 97.25 540 PHE A N 1
ATOM 4118 C CA . PHE A 1 540 ? 10.826 -8.077 -20.223 1.00 97.25 540 PHE A CA 1
ATOM 4119 C C . PHE A 1 540 ? 11.573 -6.772 -20.471 1.00 97.25 540 PHE A C 1
ATOM 4121 O O . PHE A 1 540 ? 11.827 -6.007 -19.534 1.00 97.25 540 PHE A O 1
ATOM 4128 N N . ALA A 1 541 ? 11.961 -6.538 -21.718 1.00 95.81 541 ALA A N 1
ATOM 4129 C CA . ALA A 1 541 ? 12.711 -5.367 -22.129 1.00 95.81 541 ALA A CA 1
ATOM 4130 C C . ALA A 1 541 ? 11.783 -4.188 -22.471 1.00 95.81 541 ALA A C 1
ATOM 4132 O O . ALA A 1 541 ? 10.669 -4.375 -22.948 1.00 95.81 541 ALA A O 1
ATOM 4133 N N . ASN A 1 542 ? 12.266 -2.971 -22.202 1.00 95.31 542 ASN A N 1
ATOM 4134 C CA . ASN A 1 542 ? 11.577 -1.692 -22.414 1.00 95.31 542 ASN A CA 1
ATOM 4135 C C . ASN A 1 542 ? 10.076 -1.680 -22.052 1.00 95.31 542 ASN A C 1
ATOM 4137 O O . ASN A 1 542 ? 9.225 -1.276 -22.852 1.00 95.31 542 ASN A O 1
ATOM 4141 N N . ILE A 1 543 ? 9.768 -2.137 -20.839 1.00 94.62 543 ILE A N 1
ATOM 4142 C CA . ILE A 1 543 ? 8.411 -2.233 -20.305 1.00 94.62 543 ILE A CA 1
ATOM 4143 C C . ILE A 1 543 ? 8.026 -0.981 -19.508 1.00 94.62 543 ILE A C 1
ATOM 4145 O O . ILE A 1 543 ? 8.874 -0.382 -18.839 1.00 94.62 543 ILE A O 1
ATOM 4149 N N . GLY A 1 544 ? 6.756 -0.587 -19.561 1.00 92.31 544 GLY A N 1
ATOM 4150 C CA . GLY A 1 544 ? 6.205 0.518 -18.774 1.00 92.31 544 GLY A CA 1
ATOM 4151 C C . GLY A 1 544 ? 4.723 0.744 -19.066 1.00 92.31 544 GLY A C 1
ATOM 4152 O O . GLY A 1 544 ? 4.156 0.099 -19.938 1.00 92.31 544 GLY A O 1
ATOM 4153 N N . THR A 1 545 ? 4.076 1.680 -18.369 1.00 88.69 545 THR A N 1
ATOM 4154 C CA . THR A 1 545 ? 2.687 2.069 -18.692 1.00 88.69 545 THR A CA 1
ATOM 4155 C C . THR A 1 545 ? 2.633 2.673 -20.097 1.00 88.69 545 THR A C 1
ATOM 4157 O O . THR A 1 545 ? 3.310 3.670 -20.349 1.00 88.69 545 THR A O 1
ATOM 4160 N N . LEU A 1 546 ? 1.830 2.113 -21.003 1.00 88.19 546 LEU A N 1
ATOM 4161 C CA . LEU A 1 546 ? 1.746 2.574 -22.388 1.00 88.19 546 LEU A CA 1
ATOM 4162 C C . LEU A 1 546 ? 0.304 2.476 -22.908 1.00 88.19 546 LEU A C 1
ATOM 4164 O O . LEU A 1 546 ? -0.290 1.407 -22.921 1.00 88.19 546 LEU A O 1
ATOM 4168 N N . PHE A 1 547 ? -0.247 3.602 -23.358 1.00 86.12 547 PHE A N 1
ATOM 4169 C CA . PHE A 1 547 ? -1.639 3.726 -23.822 1.00 86.12 547 PHE A CA 1
ATOM 4170 C C . PHE A 1 547 ? -1.840 3.159 -25.235 1.00 86.12 547 PHE A C 1
ATOM 4172 O O . PHE A 1 547 ? -2.907 2.690 -25.598 1.00 86.12 547 PHE A O 1
ATOM 4179 N N . LYS A 1 548 ? -0.808 3.277 -26.068 1.00 87.00 548 LYS A N 1
ATOM 4180 C CA . LYS A 1 548 ? -0.751 2.825 -27.460 1.00 87.00 548 LYS A CA 1
ATOM 4181 C C . LYS A 1 548 ? 0.713 2.824 -27.901 1.00 87.00 548 LYS A C 1
ATOM 4183 O O . LYS A 1 548 ? 1.519 3.487 -27.244 1.00 87.00 548 LYS A O 1
ATOM 4188 N N . PRO A 1 549 ? 1.079 2.173 -29.012 1.00 89.06 549 PRO A N 1
ATOM 4189 C CA . PRO A 1 549 ? 2.416 2.322 -29.580 1.00 89.06 549 PRO A CA 1
ATOM 4190 C C . PRO A 1 549 ? 2.751 3.802 -29.835 1.00 89.06 549 PRO A C 1
ATOM 4192 O O . PRO A 1 549 ? 1.958 4.523 -30.444 1.00 89.06 549 PRO A O 1
ATOM 4195 N N . LEU A 1 550 ? 3.907 4.260 -29.342 1.00 87.81 550 LEU A N 1
ATOM 4196 C CA . LEU A 1 550 ? 4.347 5.658 -29.413 1.00 87.81 550 LEU A CA 1
ATOM 4197 C C . LEU A 1 550 ? 5.829 5.773 -29.785 1.00 87.81 550 LEU A C 1
ATOM 4199 O O . LEU A 1 550 ? 6.663 4.941 -29.423 1.00 87.81 550 LEU A O 1
ATOM 4203 N N . THR A 1 551 ? 6.160 6.871 -30.453 1.00 86.19 551 THR A N 1
ATOM 4204 C CA . THR A 1 551 ? 7.517 7.341 -30.739 1.00 86.19 551 THR A CA 1
ATOM 4205 C C . THR A 1 551 ? 7.699 8.767 -30.219 1.00 86.19 551 THR A C 1
ATOM 4207 O O . THR A 1 551 ? 6.742 9.451 -29.859 1.00 86.19 551 THR A O 1
ATOM 4210 N N . ARG A 1 552 ? 8.933 9.280 -30.234 1.00 79.50 552 ARG A N 1
ATOM 4211 C CA . ARG A 1 552 ? 9.231 10.679 -29.869 1.00 79.50 552 ARG A CA 1
ATOM 4212 C C . ARG A 1 552 ? 8.547 11.727 -30.760 1.00 79.50 552 ARG A C 1
ATOM 4214 O O . ARG A 1 552 ? 8.620 12.913 -30.449 1.00 79.50 552 ARG A O 1
ATOM 4221 N N . HIS A 1 553 ? 8.009 11.309 -31.906 1.00 82.44 553 HIS A N 1
ATOM 4222 C CA . HIS A 1 553 ? 7.340 12.177 -32.873 1.00 82.44 553 HIS A CA 1
ATOM 4223 C C . HIS A 1 553 ? 5.827 12.254 -32.643 1.00 82.44 553 HIS A C 1
ATOM 4225 O O . HIS A 1 553 ? 5.176 13.112 -33.237 1.00 82.44 553 HIS A O 1
ATOM 4231 N N . ASP A 1 554 ? 5.290 11.386 -31.786 1.00 79.31 554 ASP A N 1
ATOM 4232 C CA . ASP A 1 554 ? 3.874 11.337 -31.454 1.00 79.31 554 ASP A CA 1
ATOM 4233 C C . ASP A 1 554 ? 3.535 12.269 -30.285 1.00 79.31 554 ASP A C 1
ATOM 4235 O O . ASP A 1 554 ? 4.387 12.634 -29.470 1.00 79.31 554 ASP A O 1
ATOM 4239 N N . ASP A 1 555 ? 2.258 12.640 -30.192 1.00 70.56 555 ASP A N 1
ATOM 4240 C CA . ASP A 1 555 ? 1.738 13.373 -29.043 1.00 70.56 555 ASP A CA 1
ATOM 4241 C C . ASP A 1 555 ? 1.583 12.432 -27.841 1.00 70.56 555 ASP A C 1
ATOM 4243 O O . ASP A 1 555 ? 0.817 11.462 -27.871 1.00 70.56 555 ASP A O 1
ATOM 4247 N N . TRP A 1 556 ? 2.341 12.730 -26.789 1.00 67.50 556 TRP A N 1
ATOM 4248 C CA . TRP A 1 556 ? 2.404 11.968 -25.546 1.00 67.50 556 TRP A CA 1
ATOM 4249 C C . TRP A 1 556 ? 1.739 12.702 -24.370 1.00 67.50 556 TRP A C 1
ATOM 4251 O O . TRP A 1 556 ? 1.714 12.158 -23.268 1.00 67.50 556 TRP A O 1
ATOM 4261 N N . ASN A 1 557 ? 1.156 13.892 -24.585 1.00 59.94 557 ASN A N 1
ATOM 4262 C CA . ASN A 1 557 ? 0.562 14.731 -23.527 1.00 59.94 557 ASN A CA 1
ATOM 4263 C C . ASN A 1 557 ? -0.716 14.157 -22.886 1.00 59.94 557 ASN A C 1
ATOM 4265 O O . ASN A 1 557 ? -1.276 14.771 -21.984 1.00 59.94 557 ASN A O 1
ATOM 4269 N N . ASN A 1 558 ? -1.180 12.987 -23.322 1.00 56.00 558 ASN A N 1
ATOM 4270 C CA . ASN A 1 558 ? -2.392 12.348 -22.807 1.00 56.00 558 ASN A CA 1
ATOM 4271 C C . ASN A 1 558 ? -2.135 11.394 -21.623 1.00 56.00 558 ASN A C 1
ATOM 4273 O O . ASN A 1 558 ? -3.020 10.614 -21.286 1.00 56.00 558 ASN A O 1
ATOM 4277 N N . GLY A 1 559 ? -0.941 11.412 -21.017 1.00 59.75 559 GLY A N 1
ATOM 4278 C CA . GLY A 1 559 ? -0.598 10.541 -19.891 1.00 59.75 559 GLY A CA 1
ATOM 4279 C C . GLY A 1 559 ? 0.053 11.284 -18.727 1.00 59.75 559 GLY A C 1
ATOM 4280 O O . GLY A 1 559 ? 0.998 12.050 -18.921 1.00 59.75 559 GLY A O 1
ATOM 4281 N N . ASP A 1 560 ? -0.402 10.992 -17.507 1.00 73.50 560 ASP A N 1
ATOM 4282 C CA . ASP A 1 560 ? 0.239 11.450 -16.273 1.00 73.50 560 ASP A CA 1
ATOM 4283 C C . ASP A 1 560 ? 1.540 10.665 -16.026 1.00 73.50 560 ASP A C 1
ATOM 4285 O O . ASP A 1 560 ? 1.580 9.639 -15.338 1.00 73.50 560 ASP A O 1
ATOM 4289 N N . LEU A 1 561 ? 2.623 11.134 -16.646 1.00 81.38 561 LEU A N 1
ATOM 4290 C CA . LEU A 1 561 ? 3.947 10.517 -16.592 1.00 81.38 561 LEU A CA 1
ATOM 4291 C C . LEU A 1 561 ? 4.868 11.212 -15.580 1.00 81.38 561 LEU A C 1
ATOM 4293 O O . LEU A 1 561 ? 4.717 12.386 -15.247 1.00 81.38 561 LEU A O 1
ATOM 4297 N N . PHE A 1 562 ? 5.890 10.481 -15.132 1.00 83.19 562 PHE A N 1
ATOM 4298 C CA . PHE A 1 562 ? 7.002 10.960 -14.298 1.00 83.19 562 PHE A CA 1
ATOM 4299 C C . PHE A 1 562 ? 6.637 11.402 -12.876 1.00 83.19 562 PHE A C 1
ATOM 4301 O O . PHE A 1 562 ? 7.494 11.931 -12.163 1.00 83.19 562 PHE A O 1
ATOM 4308 N N . ALA A 1 563 ? 5.407 11.162 -12.430 1.00 81.56 563 ALA A N 1
ATOM 4309 C CA . ALA A 1 563 ? 4.990 11.351 -11.048 1.00 81.56 563 ALA A CA 1
ATOM 4310 C C . ALA A 1 563 ? 4.739 9.985 -10.396 1.00 81.56 563 ALA A C 1
ATOM 4312 O O . ALA A 1 563 ? 3.997 9.173 -10.944 1.00 81.56 563 ALA A O 1
ATOM 4313 N N . HIS A 1 564 ? 5.349 9.731 -9.229 1.00 83.44 564 HIS A N 1
ATOM 4314 C CA . HIS A 1 564 ? 5.204 8.448 -8.526 1.00 83.44 564 HIS A CA 1
ATOM 4315 C C . HIS A 1 564 ? 3.741 8.073 -8.317 1.00 83.44 564 HIS A C 1
ATOM 4317 O O . HIS A 1 564 ? 3.348 6.978 -8.683 1.00 83.44 564 HIS A O 1
ATOM 4323 N N . ASN A 1 565 ? 2.929 8.986 -7.779 1.00 75.44 565 ASN A N 1
ATOM 4324 C CA . ASN A 1 565 ? 1.517 8.735 -7.502 1.00 75.44 565 ASN A CA 1
ATOM 4325 C C . ASN A 1 565 ? 0.744 8.346 -8.770 1.00 75.44 565 ASN A C 1
ATOM 4327 O O . ASN A 1 565 ? 0.038 7.345 -8.760 1.00 75.44 565 ASN A O 1
ATOM 4331 N N . ALA A 1 566 ? 0.908 9.096 -9.861 1.00 80.19 566 ALA A N 1
ATOM 4332 C CA . ALA A 1 566 ? 0.172 8.842 -11.092 1.00 80.19 566 ALA A CA 1
ATOM 4333 C C . ALA A 1 566 ? 0.627 7.556 -11.793 1.00 80.19 566 ALA A C 1
ATOM 4335 O O . ALA A 1 566 ? -0.197 6.758 -12.228 1.00 80.19 566 ALA A O 1
ATOM 4336 N N . MET A 1 567 ? 1.934 7.301 -11.860 1.00 85.56 567 MET A N 1
ATOM 4337 C CA . MET A 1 567 ? 2.440 6.085 -12.498 1.00 85.56 567 MET A CA 1
ATOM 4338 C C . MET A 1 567 ? 2.196 4.834 -11.644 1.00 85.56 567 MET A C 1
ATOM 4340 O O . MET A 1 567 ? 1.891 3.783 -12.200 1.00 85.56 567 MET A O 1
ATOM 4344 N N . GLN A 1 568 ? 2.234 4.940 -10.309 1.00 84.69 568 GLN A N 1
ATOM 4345 C CA . GLN A 1 568 ? 1.792 3.867 -9.405 1.00 84.69 568 GLN A CA 1
ATOM 4346 C C . GLN A 1 568 ? 0.297 3.583 -9.588 1.00 84.69 568 GLN A C 1
ATOM 4348 O O . GLN A 1 568 ? -0.098 2.424 -9.680 1.00 84.69 568 GLN A O 1
ATOM 4353 N N . TYR A 1 569 ? -0.525 4.631 -9.700 1.00 82.06 569 TYR A N 1
ATOM 4354 C CA . TYR A 1 569 ? -1.959 4.512 -9.960 1.00 82.06 569 TYR A CA 1
ATOM 4355 C C . TYR A 1 569 ? -2.241 3.819 -11.301 1.00 82.06 569 TYR A C 1
ATOM 4357 O O . TYR A 1 569 ? -3.023 2.868 -11.355 1.00 82.06 569 TYR A O 1
ATOM 4365 N N . ASN A 1 570 ? -1.559 4.235 -12.372 1.00 85.94 570 ASN A N 1
ATOM 4366 C CA . ASN A 1 570 ? -1.705 3.633 -13.697 1.00 85.94 570 ASN A CA 1
ATOM 4367 C C . ASN A 1 570 ? -1.254 2.165 -13.721 1.00 85.94 570 ASN A C 1
ATOM 4369 O O . ASN A 1 570 ? -1.970 1.321 -14.262 1.00 85.94 570 ASN A O 1
ATOM 4373 N N . LEU A 1 571 ? -0.127 1.840 -13.076 1.00 89.06 571 LEU A N 1
ATOM 4374 C CA . LEU A 1 571 ? 0.353 0.463 -12.932 1.00 89.06 571 LEU A CA 1
ATOM 4375 C C . LEU A 1 571 ? -0.651 -0.414 -12.167 1.00 89.06 571 LEU A C 1
ATOM 4377 O O . LEU A 1 571 ? -0.955 -1.522 -12.607 1.00 89.06 571 LEU A O 1
ATOM 4381 N N . ALA A 1 572 ? -1.180 0.078 -11.042 1.00 88.69 572 ALA A N 1
ATOM 4382 C CA . ALA A 1 572 ? -2.139 -0.661 -10.222 1.00 88.69 572 ALA A CA 1
ATOM 4383 C C . ALA A 1 572 ? -3.450 -0.937 -10.976 1.00 88.69 572 ALA A C 1
ATOM 4385 O O . ALA A 1 572 ? -4.046 -2.010 -10.842 1.00 88.69 572 ALA A O 1
ATOM 4386 N N . ARG A 1 573 ? -3.905 0.020 -11.789 1.00 87.31 573 ARG A N 1
ATOM 4387 C CA . ARG A 1 573 ? -5.136 -0.130 -12.567 1.00 87.31 573 ARG A CA 1
ATOM 4388 C C . ARG A 1 573 ? -4.965 -0.997 -13.804 1.00 87.31 573 ARG A C 1
ATOM 4390 O O . ARG A 1 573 ? -5.882 -1.761 -14.094 1.00 87.31 573 ARG A O 1
ATOM 4397 N N . GLY A 1 574 ? -3.861 -0.867 -14.545 1.00 88.56 574 GLY A N 1
ATOM 4398 C CA . GLY A 1 574 ? -3.730 -1.467 -15.883 1.00 88.56 574 GLY A CA 1
ATOM 4399 C C . GLY A 1 574 ? -4.865 -1.046 -16.831 1.00 88.56 574 GLY A C 1
ATOM 4400 O O . GLY A 1 574 ? -5.304 -1.824 -17.672 1.00 88.56 574 GLY A O 1
ATOM 4401 N N . ASP A 1 575 ? -5.410 0.150 -16.604 1.00 87.69 575 ASP A N 1
ATOM 4402 C CA . ASP A 1 575 ? -6.533 0.746 -17.332 1.00 87.69 575 ASP A CA 1
ATOM 4403 C C . ASP A 1 575 ? -6.250 2.246 -17.532 1.00 87.69 575 ASP A C 1
ATOM 4405 O O . ASP A 1 575 ? -6.856 3.101 -16.880 1.00 87.69 575 ASP A O 1
ATOM 4409 N N . PRO A 1 576 ? -5.264 2.576 -18.382 1.00 81.12 576 PRO A N 1
ATOM 4410 C CA . PRO A 1 576 ? -4.876 3.954 -18.660 1.00 81.12 576 PRO A CA 1
ATOM 4411 C C . PRO A 1 576 ? -6.006 4.846 -19.207 1.00 81.12 576 PRO A C 1
ATOM 4413 O O . PRO A 1 576 ? -5.923 6.068 -19.109 1.00 81.12 576 PRO A O 1
ATOM 4416 N N . HIS A 1 577 ? -7.045 4.260 -19.809 1.00 81.75 577 HIS A N 1
ATOM 4417 C CA . HIS A 1 577 ? -8.176 4.992 -20.386 1.00 81.75 577 HIS A CA 1
ATOM 4418 C C . HIS A 1 577 ? -9.344 5.176 -19.413 1.00 81.75 577 HIS A C 1
ATOM 4420 O O . HIS A 1 577 ? -10.291 5.897 -19.729 1.00 81.75 577 HIS A O 1
ATOM 4426 N N . GLY A 1 578 ? -9.278 4.555 -18.234 1.00 81.31 578 GLY A N 1
ATOM 4427 C CA . GLY A 1 578 ? -10.347 4.619 -17.250 1.00 81.31 578 GLY A CA 1
ATOM 4428 C C . GLY A 1 578 ? -11.638 3.935 -17.706 1.00 81.31 578 GLY A C 1
ATOM 4429 O O . GLY A 1 578 ? -12.710 4.357 -17.274 1.00 81.31 578 GLY A O 1
ATOM 4430 N N . GLU A 1 579 ? -11.559 2.922 -18.578 1.00 85.25 579 GLU A N 1
ATOM 4431 C CA . GLU A 1 579 ? -12.733 2.198 -19.092 1.00 85.25 579 GLU A CA 1
ATOM 4432 C C . GLU A 1 579 ? -13.486 1.459 -17.984 1.00 85.25 579 GLU A C 1
ATOM 4434 O O . GLU A 1 579 ? -14.711 1.322 -18.043 1.00 85.25 579 GLU A O 1
ATOM 4439 N N . VAL A 1 580 ? -12.753 0.998 -16.968 1.00 82.50 580 VAL A N 1
ATOM 4440 C CA . VAL A 1 580 ? -13.303 0.300 -15.808 1.00 82.50 580 VAL A CA 1
ATOM 4441 C C . VAL A 1 580 ? -12.919 1.075 -14.545 1.00 82.50 580 VAL A C 1
ATOM 4443 O O . VAL A 1 580 ? -11.954 0.707 -13.862 1.00 82.50 580 VAL A O 1
ATOM 4446 N N . PRO A 1 581 ? -13.630 2.185 -14.247 1.00 72.31 581 PRO A N 1
ATOM 4447 C CA . PRO A 1 581 ? -13.330 3.045 -13.110 1.00 72.31 581 PRO A CA 1
ATOM 4448 C C . PRO A 1 581 ? -13.183 2.249 -11.813 1.00 72.31 581 PRO A C 1
ATOM 4450 O O . PRO A 1 581 ? -13.893 1.279 -11.564 1.00 72.31 581 PRO A O 1
ATOM 4453 N N . ASP A 1 582 ? -12.209 2.675 -11.013 1.00 71.56 582 ASP A N 1
ATOM 4454 C CA . ASP A 1 582 ? -12.038 2.283 -9.617 1.00 71.56 582 ASP A CA 1
ATOM 4455 C C . ASP A 1 582 ? -11.771 0.785 -9.348 1.00 71.56 582 ASP A C 1
ATOM 4457 O O . ASP A 1 582 ? -11.916 0.302 -8.225 1.00 71.56 582 ASP A O 1
ATOM 4461 N N . THR A 1 583 ? -11.284 0.057 -10.356 1.00 84.56 583 THR A N 1
ATOM 4462 C CA . THR A 1 583 ? -10.809 -1.330 -10.218 1.00 84.56 583 THR A CA 1
ATOM 4463 C C . THR A 1 583 ? -9.315 -1.461 -10.533 1.00 84.56 583 THR A C 1
ATOM 4465 O O . THR A 1 583 ? -8.752 -0.713 -11.340 1.00 84.56 583 THR A O 1
ATOM 4468 N N . GLY A 1 584 ? -8.661 -2.432 -9.900 1.00 90.12 584 GLY A N 1
ATOM 4469 C CA . GLY A 1 584 ? -7.280 -2.835 -10.150 1.00 90.12 584 GLY A CA 1
ATOM 4470 C C . GLY A 1 584 ? -7.176 -4.032 -11.086 1.00 90.12 584 GLY A C 1
ATOM 4471 O O . GLY A 1 584 ? -8.084 -4.862 -11.160 1.00 90.12 584 GLY A O 1
ATOM 4472 N N . VAL A 1 585 ? -6.041 -4.157 -11.777 1.00 94.56 585 VAL A N 1
ATOM 4473 C CA . VAL A 1 585 ? -5.831 -5.237 -12.757 1.00 94.56 585 VAL A CA 1
ATOM 4474 C C . VAL A 1 585 ? -5.947 -6.634 -12.139 1.00 94.56 585 VAL A C 1
ATOM 4476 O O . VAL A 1 585 ? -6.555 -7.524 -12.735 1.00 94.56 585 VAL A O 1
ATOM 4479 N N . PHE A 1 586 ? -5.435 -6.837 -10.923 1.00 96.00 586 PHE A N 1
ATOM 4480 C CA . PHE A 1 586 ? -5.521 -8.133 -10.251 1.00 96.00 586 PHE A CA 1
ATOM 4481 C C . PHE A 1 586 ? -6.867 -8.369 -9.582 1.00 96.00 586 PHE A C 1
ATOM 4483 O O . PHE A 1 586 ? -7.301 -9.515 -9.515 1.00 96.00 586 PHE A O 1
ATOM 4490 N N . GLY A 1 587 ? -7.562 -7.319 -9.151 1.00 92.81 587 GLY A N 1
ATOM 4491 C CA . GLY A 1 587 ? -8.930 -7.458 -8.665 1.00 92.81 587 GLY A CA 1
ATOM 4492 C C . GLY A 1 587 ? -9.873 -7.979 -9.746 1.00 92.81 587 GLY A C 1
ATOM 4493 O O . GLY A 1 587 ? -10.505 -9.015 -9.556 1.00 92.81 587 GLY A O 1
ATOM 4494 N N . ARG A 1 588 ? -9.858 -7.354 -10.934 1.00 94.62 588 ARG A N 1
ATOM 4495 C CA . ARG A 1 588 ? -10.643 -7.829 -12.090 1.00 94.62 588 ARG A CA 1
ATOM 4496 C C . ARG A 1 588 ? -10.280 -9.261 -12.488 1.00 94.62 588 ARG A C 1
ATOM 4498 O O . ARG A 1 588 ? -11.151 -10.050 -12.853 1.00 94.62 588 ARG A O 1
ATOM 4505 N N . LEU A 1 589 ? -8.995 -9.613 -12.413 1.00 96.81 589 LEU A N 1
ATOM 4506 C CA . LEU A 1 589 ? -8.522 -10.973 -12.675 1.00 96.81 589 LEU A CA 1
ATOM 4507 C C . LEU A 1 589 ? -9.103 -11.985 -11.676 1.00 96.81 589 LEU A C 1
ATOM 4509 O O . LEU A 1 589 ? -9.613 -13.029 -12.087 1.00 96.81 589 LEU A O 1
ATOM 4513 N N . LEU A 1 590 ? -9.055 -11.680 -10.378 1.00 94.56 590 LEU A N 1
ATOM 4514 C CA . LEU A 1 590 ? -9.611 -12.535 -9.327 1.00 94.56 590 LEU A CA 1
ATOM 4515 C C . LEU A 1 590 ? -11.126 -12.693 -9.478 1.00 94.56 590 LEU A C 1
ATOM 4517 O O . LEU A 1 590 ? -11.629 -13.809 -9.358 1.00 94.56 590 LEU A O 1
ATOM 4521 N N . ASP A 1 591 ? -11.844 -11.631 -9.834 1.00 92.25 591 ASP A N 1
ATOM 4522 C CA . ASP A 1 591 ? -13.286 -11.691 -10.089 1.00 92.25 591 ASP A CA 1
ATOM 4523 C C . ASP A 1 591 ? -13.627 -12.672 -11.214 1.00 92.25 591 ASP A C 1
ATOM 4525 O O . ASP A 1 591 ? -14.529 -13.505 -11.083 1.00 92.25 591 ASP A O 1
ATOM 4529 N N . MET A 1 592 ? -12.879 -12.620 -12.322 1.00 93.81 592 MET A N 1
ATOM 4530 C CA . MET A 1 592 ? -13.095 -13.531 -13.448 1.00 93.81 592 MET A CA 1
ATOM 4531 C C . MET A 1 592 ? -12.749 -14.978 -13.089 1.00 93.81 592 MET A C 1
ATOM 4533 O O . MET A 1 592 ? -13.476 -15.895 -13.475 1.00 93.81 592 MET A O 1
ATOM 4537 N N . LEU A 1 593 ? -11.700 -15.204 -12.296 1.00 91.81 593 LEU A N 1
ATOM 4538 C CA . LEU A 1 593 ? -11.367 -16.536 -11.785 1.00 91.81 593 LEU A CA 1
ATOM 4539 C C . LEU A 1 593 ? -12.467 -17.077 -10.853 1.00 91.81 593 LEU A C 1
ATOM 4541 O O . LEU A 1 593 ? -12.871 -18.237 -10.985 1.00 91.81 593 LEU A O 1
ATOM 4545 N N . GLN A 1 594 ? -13.004 -16.244 -9.960 1.00 87.69 594 GLN A N 1
ATOM 4546 C CA . GLN A 1 594 ? -14.103 -16.607 -9.062 1.00 87.69 594 GLN A CA 1
ATOM 4547 C C . GLN A 1 594 ? -15.388 -16.916 -9.840 1.00 87.69 594 GLN A C 1
ATOM 4549 O O . GLN A 1 594 ? -16.042 -17.930 -9.585 1.00 87.69 594 GLN A O 1
ATOM 4554 N N . LYS A 1 595 ? -15.716 -16.107 -10.856 1.00 87.81 595 LYS A N 1
ATOM 4555 C CA . LYS A 1 595 ? -16.826 -16.351 -11.794 1.00 87.81 595 LYS A CA 1
ATOM 4556 C C . LYS A 1 595 ? -16.700 -17.705 -12.502 1.00 87.81 595 LYS A C 1
ATOM 4558 O O . LYS A 1 595 ? -17.708 -18.355 -12.776 1.00 87.81 595 LYS A O 1
ATOM 4563 N N . GLN A 1 596 ? -15.472 -18.149 -12.772 1.00 87.56 596 GLN A N 1
ATOM 4564 C CA . GLN A 1 596 ? -15.161 -19.453 -13.370 1.00 87.56 596 GLN A CA 1
ATOM 4565 C C . GLN A 1 596 ? -15.133 -20.608 -12.345 1.00 87.56 596 GLN A C 1
ATOM 4567 O O . GLN A 1 596 ? -14.919 -21.763 -12.719 1.00 87.56 596 GLN A O 1
ATOM 4572 N N . GLY A 1 597 ? -15.409 -20.330 -11.067 1.00 85.00 597 GLY A N 1
ATOM 4573 C CA . GLY A 1 597 ? -15.511 -21.324 -9.996 1.00 85.00 597 GLY A CA 1
ATOM 4574 C C . GLY A 1 597 ? -14.192 -21.648 -9.293 1.00 85.00 597 GLY A C 1
ATOM 4575 O O . GLY A 1 597 ? -14.127 -22.652 -8.578 1.00 85.00 597 GLY A O 1
ATOM 4576 N N . HIS A 1 598 ? -13.145 -20.841 -9.488 1.00 87.56 598 HIS A N 1
ATOM 4577 C CA . HIS A 1 598 ? -11.931 -20.919 -8.676 1.00 87.56 598 HIS A CA 1
ATOM 4578 C C . HIS A 1 598 ? -12.148 -20.288 -7.298 1.00 87.56 598 HIS A C 1
ATOM 4580 O O . HIS A 1 598 ? -12.982 -19.403 -7.129 1.00 87.56 598 HIS A O 1
ATOM 4586 N N . HIS A 1 599 ? -11.384 -20.747 -6.308 1.00 87.62 599 HIS A N 1
ATOM 4587 C CA . HIS A 1 599 ? -11.352 -20.130 -4.987 1.00 87.62 599 HIS A CA 1
ATOM 4588 C C . HIS A 1 599 ? -10.126 -19.231 -4.918 1.00 87.62 599 HIS A C 1
ATOM 4590 O O . HIS A 1 599 ? -8.982 -19.706 -4.932 1.00 87.62 599 HIS A O 1
ATOM 4596 N N . THR A 1 600 ? -10.399 -17.936 -4.902 1.00 88.81 600 THR A N 1
ATOM 4597 C CA . THR A 1 600 ? -9.433 -16.855 -5.037 1.00 88.81 600 THR A CA 1
ATOM 4598 C C . THR A 1 600 ? -9.089 -16.234 -3.689 1.00 88.81 600 THR A C 1
ATOM 4600 O O . THR A 1 600 ? -9.905 -16.239 -2.772 1.00 88.81 600 THR A O 1
ATOM 4603 N N . SER A 1 601 ? -7.886 -15.675 -3.582 1.00 87.94 601 SER A N 1
ATOM 4604 C CA . SER A 1 601 ? -7.468 -14.828 -2.462 1.00 87.94 601 SER A CA 1
ATOM 4605 C C . SER A 1 601 ? -6.675 -13.641 -3.002 1.00 87.94 601 SER A C 1
ATOM 4607 O O . SER A 1 601 ? -5.663 -13.821 -3.690 1.00 87.94 601 SER A O 1
ATOM 4609 N N . ALA A 1 602 ? -7.129 -12.433 -2.675 1.00 89.69 602 ALA A N 1
ATOM 4610 C CA . ALA A 1 602 ? -6.393 -11.192 -2.885 1.00 89.69 602 ALA A CA 1
ATOM 4611 C C . ALA A 1 602 ? -5.518 -10.924 -1.659 1.00 89.69 602 ALA A C 1
ATOM 4613 O O . ALA A 1 602 ? -6.053 -10.765 -0.569 1.00 89.69 602 ALA A O 1
ATOM 4614 N N . ASN A 1 603 ? -4.196 -10.853 -1.811 1.00 88.56 603 ASN A N 1
ATOM 4615 C CA . ASN A 1 603 ? -3.282 -10.729 -0.677 1.00 88.56 603 ASN A CA 1
ATOM 4616 C C . ASN A 1 603 ? -2.379 -9.494 -0.825 1.00 88.56 603 ASN A C 1
ATOM 4618 O O . ASN A 1 603 ? -1.476 -9.464 -1.660 1.00 88.56 603 ASN A O 1
ATOM 4622 N N . ASN A 1 604 ? -2.608 -8.471 -0.008 1.00 86.31 604 ASN A N 1
ATOM 4623 C CA . ASN A 1 604 ? -1.822 -7.243 0.031 1.00 86.31 604 ASN A CA 1
ATOM 4624 C C . ASN A 1 604 ? -0.730 -7.315 1.106 1.00 86.31 604 ASN A C 1
ATOM 4626 O O . ASN A 1 604 ? -0.967 -7.767 2.228 1.00 86.31 604 ASN A O 1
ATOM 4630 N N . LEU A 1 605 ? 0.461 -6.821 0.771 1.00 85.88 605 LEU A N 1
ATOM 4631 C CA . LEU A 1 605 ? 1.554 -6.590 1.704 1.00 85.88 605 LEU A CA 1
ATOM 4632 C C . LEU A 1 605 ? 2.105 -5.182 1.468 1.00 85.88 605 LEU A C 1
ATOM 4634 O O . LEU A 1 605 ? 2.661 -4.881 0.410 1.00 85.88 605 LEU A O 1
ATOM 4638 N N . LYS A 1 606 ? 1.980 -4.325 2.490 1.00 75.31 606 LYS A N 1
ATOM 4639 C CA . LYS A 1 606 ? 2.471 -2.932 2.514 1.00 75.31 606 LYS A CA 1
ATOM 4640 C C . LYS A 1 606 ? 1.755 -1.933 1.586 1.00 75.31 606 LYS A C 1
ATOM 4642 O O . LYS A 1 606 ? 2.324 -0.895 1.248 1.00 75.31 606 LYS A O 1
ATOM 4647 N N . GLY A 1 607 ? 0.473 -2.157 1.293 1.00 65.12 607 GLY A N 1
ATOM 4648 C CA . GLY A 1 607 ? -0.451 -1.049 0.994 1.00 65.12 607 GLY A CA 1
ATOM 4649 C C . GLY A 1 607 ? -0.763 -0.741 -0.475 1.00 65.12 607 GLY A C 1
ATOM 4650 O O . GLY A 1 607 ? -1.194 0.375 -0.742 1.00 65.12 607 GLY A O 1
ATOM 4651 N N . GLU A 1 608 ? -0.638 -1.690 -1.405 1.00 72.56 608 GLU A N 1
ATOM 4652 C CA . GLU A 1 608 ? -1.096 -1.541 -2.806 1.00 72.56 608 GLU A CA 1
ATOM 4653 C C . GLU A 1 608 ? -2.441 -2.215 -3.068 1.00 72.56 608 GLU A C 1
ATOM 4655 O O . GLU A 1 608 ? -2.669 -2.865 -4.089 1.00 72.56 608 GLU A O 1
ATOM 4660 N N . LYS A 1 609 ? -3.380 -2.014 -2.141 1.00 75.81 609 LYS A N 1
ATOM 4661 C CA . LYS A 1 609 ? -4.729 -2.589 -2.211 1.00 75.81 609 LYS A CA 1
ATOM 4662 C C . LYS A 1 609 ? -5.440 -2.268 -3.522 1.00 75.81 609 LYS A C 1
ATOM 4664 O O . LYS A 1 609 ? -6.183 -3.099 -4.023 1.00 75.81 609 LYS A O 1
ATOM 4669 N N . GLN A 1 610 ? -5.189 -1.085 -4.089 1.00 79.88 610 GLN A N 1
ATOM 4670 C CA . GLN A 1 610 ? -5.833 -0.656 -5.326 1.00 79.88 610 GLN A CA 1
ATOM 4671 C C . GLN A 1 610 ? -5.632 -1.665 -6.463 1.00 79.88 610 GLN A C 1
ATOM 4673 O O . GLN A 1 610 ? -6.567 -1.901 -7.215 1.00 79.88 610 GLN A O 1
ATOM 4678 N N . MET A 1 611 ? -4.460 -2.302 -6.568 1.00 89.12 611 MET A N 1
ATOM 4679 C CA . MET A 1 611 ? -4.186 -3.275 -7.631 1.00 89.12 611 MET A CA 1
ATOM 4680 C C . MET A 1 611 ? -5.040 -4.546 -7.501 1.00 89.12 611 MET A C 1
ATOM 4682 O O . MET A 1 611 ? -5.368 -5.182 -8.501 1.00 89.12 611 MET A O 1
ATOM 4686 N N . LEU A 1 612 ? -5.427 -4.887 -6.272 1.00 89.44 612 LEU A N 1
ATOM 4687 C CA . LEU A 1 612 ? -6.233 -6.053 -5.912 1.00 89.44 612 LEU A CA 1
ATOM 4688 C C . LEU A 1 612 ? -7.740 -5.752 -5.865 1.00 89.44 612 LEU A C 1
ATOM 4690 O O . LEU A 1 612 ? -8.526 -6.652 -5.578 1.00 89.44 612 LEU A O 1
ATOM 4694 N N . GLN A 1 613 ? -8.150 -4.513 -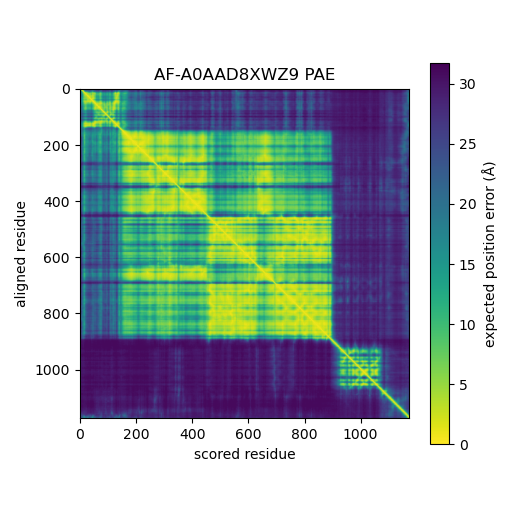6.147 1.00 84.06 613 GLN A N 1
ATOM 4695 C CA . GLN A 1 613 ? -9.547 -4.100 -6.060 1.00 84.06 613 GLN A CA 1
ATOM 4696 C C . GLN A 1 613 ? -10.379 -4.620 -7.235 1.00 84.06 613 GLN A C 1
ATOM 4698 O O . GLN A 1 613 ? -10.149 -4.228 -8.378 1.00 84.06 613 GLN A O 1
ATOM 4703 N N . GLY A 1 614 ? -11.335 -5.505 -6.957 1.00 85.19 614 GLY A N 1
ATOM 4704 C CA . GLY A 1 614 ? -12.273 -6.048 -7.944 1.00 85.19 614 GLY A CA 1
ATOM 4705 C C . GLY A 1 614 ? -13.579 -5.260 -8.048 1.00 85.19 614 GLY A C 1
ATOM 4706 O O . GLY A 1 614 ? -13.752 -4.218 -7.408 1.00 85.19 614 GLY A O 1
ATOM 4707 N N . PHE A 1 615 ? -14.515 -5.773 -8.840 1.00 81.00 615 PHE A N 1
ATOM 4708 C CA . PHE A 1 615 ? -15.872 -5.266 -8.913 1.00 81.00 615 PHE A CA 1
ATOM 4709 C C . PHE A 1 615 ? -16.659 -5.602 -7.630 1.00 81.00 615 PHE A C 1
ATOM 4711 O O . PHE A 1 615 ? -16.564 -6.725 -7.113 1.00 81.00 615 PHE A O 1
ATOM 4718 N N . PRO A 1 616 ? -17.488 -4.669 -7.127 1.00 66.56 616 PRO A N 1
ATOM 4719 C CA . PRO A 1 616 ? -18.253 -4.858 -5.895 1.00 66.56 616 PRO A CA 1
ATOM 4720 C C . PRO A 1 616 ? -19.140 -6.112 -5.877 1.00 66.56 616 PRO A C 1
ATOM 4722 O O . PRO A 1 616 ? -19.328 -6.718 -4.818 1.00 66.56 616 PRO A O 1
ATOM 4725 N N . GLU A 1 617 ? -19.669 -6.555 -7.025 1.00 69.00 617 GLU A N 1
ATOM 4726 C CA . GLU A 1 617 ? -20.570 -7.710 -7.087 1.00 69.00 617 GLU A CA 1
ATOM 4727 C C . GLU A 1 617 ? -19.915 -9.049 -6.712 1.00 69.00 617 GLU A C 1
ATOM 4729 O O . GLU A 1 617 ? -20.620 -9.946 -6.239 1.00 69.00 617 GLU A O 1
ATOM 4734 N N . TYR A 1 618 ? -18.596 -9.191 -6.885 1.00 72.19 618 TYR A N 1
ATOM 4735 C CA . TYR A 1 618 ? -17.873 -10.433 -6.572 1.00 72.19 618 TYR A CA 1
ATOM 4736 C C . TYR A 1 618 ? -17.399 -10.494 -5.120 1.00 72.19 618 TYR A C 1
ATOM 4738 O O . TYR A 1 618 ? -17.142 -11.588 -4.612 1.00 72.19 618 TYR A O 1
ATOM 4746 N N . LYS A 1 619 ? -17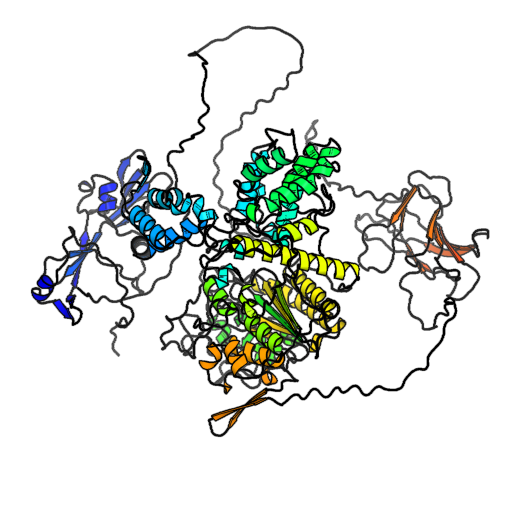.357 -9.340 -4.434 1.00 67.56 619 LYS A N 1
ATOM 4747 C CA . LYS A 1 619 ? -16.976 -9.211 -3.019 1.00 67.56 619 LYS A CA 1
ATOM 4748 C C . LYS A 1 619 ? -15.636 -9.879 -2.694 1.00 67.56 619 LYS A C 1
ATOM 4750 O O . LYS A 1 619 ? -15.500 -10.514 -1.650 1.00 67.56 619 LYS A O 1
ATOM 4755 N N . ASN A 1 620 ? -14.653 -9.748 -3.584 1.00 71.25 620 ASN A N 1
ATOM 4756 C CA . ASN A 1 620 ? -13.299 -10.225 -3.323 1.00 71.25 620 ASN A CA 1
ATOM 4757 C C . ASN A 1 620 ? -12.679 -9.416 -2.175 1.00 71.25 620 ASN A C 1
ATOM 4759 O O . ASN A 1 620 ? -12.273 -8.267 -2.347 1.00 71.25 620 ASN A O 1
ATOM 4763 N N . THR A 1 621 ? -12.630 -10.014 -0.985 1.00 69.12 621 THR A N 1
ATOM 4764 C CA . THR A 1 621 ? -11.993 -9.413 0.187 1.00 69.12 621 THR A CA 1
ATOM 4765 C C . THR A 1 621 ? -10.478 -9.377 -0.008 1.00 69.12 621 THR A C 1
ATOM 4767 O O . THR A 1 621 ? -9.859 -10.396 -0.315 1.00 69.12 621 THR A O 1
ATOM 4770 N N . ILE A 1 622 ? -9.877 -8.199 0.174 1.00 74.81 622 ILE A N 1
ATOM 4771 C CA . ILE A 1 622 ? -8.426 -8.011 0.101 1.00 74.81 622 ILE A CA 1
ATOM 4772 C C . ILE A 1 622 ? -7.823 -8.278 1.476 1.00 74.81 622 ILE A C 1
ATOM 4774 O O . ILE A 1 622 ? -7.997 -7.474 2.392 1.00 74.81 622 ILE A O 1
ATOM 4778 N N . THR A 1 623 ? -7.061 -9.362 1.580 1.00 72.69 623 THR A N 1
ATOM 4779 C CA . THR A 1 623 ? -6.410 -9.790 2.812 1.00 72.69 623 THR A CA 1
ATOM 4780 C C . THR A 1 623 ? -5.047 -9.170 3.022 1.00 72.69 623 THR A C 1
ATOM 4782 O O . THR A 1 623 ? -4.210 -9.156 2.124 1.00 72.69 623 THR A O 1
ATOM 4785 N N . GLU A 1 624 ? -4.795 -8.670 4.231 1.00 72.88 624 GLU A N 1
ATOM 4786 C CA . GLU A 1 624 ? -3.469 -8.190 4.618 1.00 72.88 624 GLU A CA 1
ATOM 4787 C C . GLU A 1 624 ? -2.629 -9.339 5.172 1.00 72.88 624 GLU A C 1
ATOM 4789 O O . GLU A 1 624 ? -2.860 -9.830 6.280 1.00 72.88 624 GLU A O 1
ATOM 4794 N N . VAL A 1 625 ? -1.602 -9.742 4.429 1.00 72.56 625 VAL A N 1
ATOM 4795 C CA . VAL A 1 625 ? -0.670 -10.773 4.893 1.00 72.56 625 VAL A CA 1
ATOM 4796 C C . VAL A 1 625 ? 0.384 -10.116 5.789 1.00 72.56 625 VAL A C 1
ATOM 4798 O O . VAL A 1 625 ? 1.178 -9.281 5.353 1.00 72.56 625 VAL A O 1
ATOM 4801 N N . THR A 1 626 ? 0.371 -10.459 7.080 1.00 65.94 626 THR A N 1
ATOM 4802 C CA . THR A 1 626 ? 1.185 -9.784 8.100 1.00 65.94 626 THR A CA 1
ATOM 4803 C C . THR A 1 626 ? 2.639 -10.253 8.110 1.00 65.94 626 THR A C 1
ATOM 4805 O O . THR A 1 626 ? 2.919 -11.444 8.096 1.00 65.94 626 THR A O 1
ATOM 4808 N N . LEU A 1 627 ? 3.577 -9.311 8.257 1.00 62.75 627 LEU A N 1
ATOM 4809 C CA . LEU A 1 627 ? 5.033 -9.552 8.316 1.00 62.75 627 LEU A CA 1
ATOM 4810 C C . LEU A 1 627 ? 5.523 -10.267 9.593 1.00 62.75 627 LEU A C 1
ATOM 4812 O O . LEU A 1 627 ? 6.716 -10.520 9.749 1.00 62.75 627 LEU A O 1
ATOM 4816 N N . SER A 1 628 ? 4.626 -10.526 10.540 1.00 59.41 628 SER A N 1
ATOM 4817 C CA . SER A 1 628 ? 4.915 -11.153 11.827 1.00 59.41 628 SER A CA 1
ATOM 4818 C C . SER A 1 628 ? 3.821 -12.144 12.188 1.00 59.41 628 SER A C 1
ATOM 4820 O O . SER A 1 628 ? 2.686 -11.994 11.732 1.00 59.41 628 SER A O 1
ATOM 4822 N N . ASN A 1 629 ? 4.139 -13.083 13.082 1.00 60.69 629 ASN A N 1
ATOM 4823 C CA . ASN A 1 629 ? 3.136 -13.948 13.695 1.00 60.69 629 ASN A CA 1
ATOM 4824 C C . ASN A 1 629 ? 2.005 -13.105 14.303 1.00 60.69 629 ASN A C 1
ATOM 4826 O O . ASN A 1 629 ? 2.279 -12.024 14.853 1.00 60.69 629 ASN A O 1
ATOM 4830 N N . PRO A 1 630 ? 0.751 -13.576 14.209 1.00 64.81 630 PRO A N 1
ATOM 4831 C CA . PRO A 1 630 ? -0.359 -12.894 14.849 1.00 64.81 630 PRO A CA 1
ATOM 4832 C C . PRO A 1 630 ? -0.073 -12.804 16.355 1.00 64.81 630 PRO A C 1
ATOM 4834 O O . PRO A 1 630 ? 0.361 -13.769 16.985 1.00 64.81 630 PRO A O 1
ATOM 4837 N N . LYS A 1 631 ? -0.227 -11.605 16.921 1.00 68.56 631 LYS A N 1
ATOM 4838 C CA . LYS A 1 631 ? -0.075 -11.373 18.363 1.00 68.56 631 LYS A CA 1
ATOM 4839 C C . LYS A 1 631 ? -1.413 -11.616 19.046 1.00 68.56 631 LYS A C 1
ATOM 4841 O O . LYS A 1 631 ? -2.433 -11.233 18.488 1.00 68.56 631 LYS A O 1
ATOM 4846 N N . ASP A 1 632 ? -1.393 -12.138 20.271 1.00 69.25 632 ASP A N 1
ATOM 4847 C CA . ASP A 1 632 ? -2.584 -12.166 21.124 1.00 69.25 632 ASP A CA 1
ATOM 4848 C C . ASP A 1 632 ? -3.087 -10.733 21.346 1.00 69.25 632 ASP A C 1
ATOM 4850 O O . ASP A 1 632 ? -2.475 -9.953 22.085 1.00 69.25 632 ASP A O 1
ATOM 4854 N N . LEU A 1 633 ? -4.193 -10.374 20.697 1.00 74.06 633 LEU A N 1
ATOM 4855 C CA . LEU A 1 633 ? -4.823 -9.075 20.902 1.00 74.06 633 LEU A CA 1
ATOM 4856 C C . LEU A 1 633 ? -5.502 -9.038 22.279 1.00 74.06 633 LEU A C 1
ATOM 4858 O O . LEU A 1 633 ? -6.055 -10.035 22.745 1.00 74.06 633 LEU A O 1
ATOM 4862 N N . ASN A 1 634 ? -5.488 -7.877 22.943 1.00 75.44 634 ASN A N 1
ATOM 4863 C CA . ASN A 1 634 ? -6.071 -7.685 24.278 1.00 75.44 634 ASN A CA 1
ATOM 4864 C C . ASN A 1 634 ? -5.549 -8.686 25.336 1.00 75.44 634 ASN A C 1
ATOM 4866 O O . ASN A 1 634 ? -6.296 -9.156 26.194 1.00 75.44 634 ASN A O 1
ATOM 4870 N N . GLN A 1 635 ? -4.237 -8.951 25.332 1.00 71.12 635 GLN A N 1
ATOM 4871 C CA . GLN A 1 635 ? -3.544 -9.883 26.243 1.00 71.12 635 GLN A CA 1
ATOM 4872 C C . GLN A 1 635 ? -3.827 -9.663 27.751 1.00 71.12 635 GLN A C 1
ATOM 4874 O O . GLN A 1 635 ? -3.667 -10.576 28.560 1.00 71.12 635 GLN A O 1
ATOM 4879 N N . TYR A 1 636 ? -4.287 -8.469 28.142 1.00 75.94 636 TYR A N 1
ATOM 4880 C CA . TYR A 1 636 ? -4.746 -8.148 29.499 1.00 75.94 636 TYR A CA 1
ATOM 4881 C C . TYR A 1 636 ? -6.212 -7.687 29.479 1.00 75.94 636 TYR A C 1
ATOM 4883 O O . TYR A 1 636 ? -6.457 -6.473 29.475 1.00 75.94 636 TYR A O 1
ATOM 4891 N N . PRO A 1 637 ? -7.191 -8.606 29.426 1.00 81.56 637 PRO A N 1
ATOM 4892 C CA . PRO A 1 637 ? -8.586 -8.243 29.226 1.00 81.56 637 PRO A CA 1
ATOM 4893 C C . PRO A 1 637 ? -9.188 -7.576 30.468 1.00 81.56 637 PRO A C 1
ATOM 4895 O O . PRO A 1 637 ? -9.354 -8.206 31.512 1.00 81.56 637 PRO A O 1
ATOM 4898 N N . THR A 1 638 ? -9.605 -6.313 30.341 1.00 86.12 638 THR A N 1
ATOM 4899 C CA . THR A 1 638 ? -10.611 -5.732 31.254 1.00 86.12 638 THR A CA 1
ATOM 4900 C C . THR A 1 638 ? -11.953 -6.444 31.056 1.00 86.12 638 THR A C 1
ATOM 4902 O O . THR A 1 638 ? -12.655 -6.728 32.030 1.00 86.12 638 THR A O 1
ATOM 4905 N N . VAL A 1 639 ? -12.260 -6.778 29.796 1.00 83.38 639 VAL A N 1
ATOM 4906 C CA . VAL A 1 639 ? -13.407 -7.574 29.347 1.00 83.38 639 VAL A CA 1
ATOM 4907 C C . VAL A 1 639 ? -12.919 -8.767 28.520 1.00 83.38 639 VAL A C 1
ATOM 4909 O O . VAL A 1 639 ? -12.020 -8.622 27.691 1.00 83.38 639 VAL A O 1
ATOM 4912 N N . THR A 1 640 ? -13.475 -9.953 28.774 1.00 77.06 640 THR A N 1
ATOM 4913 C CA . THR A 1 640 ? -12.973 -11.239 28.251 1.00 77.06 640 THR A CA 1
ATOM 4914 C C . THR A 1 640 ? -13.225 -11.464 26.761 1.00 77.06 640 THR A C 1
ATOM 4916 O O . THR A 1 640 ? -12.525 -12.268 26.164 1.00 77.06 640 THR A O 1
ATOM 4919 N N . ASN A 1 641 ? -14.187 -10.764 26.161 1.00 81.44 641 ASN A N 1
ATOM 4920 C CA . ASN A 1 641 ? -14.654 -10.972 24.786 1.00 81.44 641 ASN A CA 1
ATOM 4921 C C . ASN A 1 641 ? -14.682 -9.660 23.975 1.00 81.44 641 ASN A C 1
ATOM 4923 O O . ASN A 1 641 ? -15.579 -9.455 23.162 1.00 81.44 641 ASN A O 1
ATOM 4927 N N . LEU A 1 642 ? -13.725 -8.746 24.214 1.00 88.06 642 LEU A N 1
ATOM 4928 C CA . LEU A 1 642 ? -13.700 -7.410 23.589 1.00 88.06 642 LEU A CA 1
ATOM 4929 C C . LEU A 1 642 ? -13.891 -7.466 22.068 1.00 88.06 642 LEU A C 1
ATOM 4931 O O . LEU A 1 642 ? -14.676 -6.698 21.523 1.00 88.06 642 LEU A O 1
ATOM 4935 N N . PHE A 1 643 ? -13.181 -8.370 21.395 1.00 85.25 643 PHE A N 1
ATOM 4936 C CA . PHE A 1 643 ? -13.195 -8.457 19.939 1.00 85.25 643 PHE A CA 1
ATOM 4937 C C . PHE A 1 643 ? -14.402 -9.213 19.380 1.00 85.25 643 PHE A C 1
ATOM 4939 O O . PHE A 1 643 ? -14.906 -8.815 18.334 1.00 85.25 643 PHE A O 1
ATOM 4946 N N . ASP A 1 644 ? -14.949 -10.195 20.101 1.00 86.50 644 ASP A N 1
ATOM 4947 C CA . ASP A 1 644 ? -16.244 -10.796 19.743 1.00 86.50 644 ASP A CA 1
ATOM 4948 C C . ASP A 1 644 ? -17.355 -9.739 19.804 1.00 86.50 644 ASP A C 1
ATOM 4950 O O . ASP A 1 644 ? -18.184 -9.615 18.905 1.00 86.50 644 ASP A O 1
ATOM 4954 N N . VAL A 1 645 ? -17.332 -8.896 20.842 1.00 90.25 645 VAL A N 1
ATOM 4955 C CA . VAL A 1 645 ? -18.253 -7.759 20.952 1.00 90.25 645 VAL A CA 1
ATOM 4956 C C . VAL A 1 645 ? -17.973 -6.728 19.858 1.00 90.25 645 VAL A C 1
ATOM 4958 O O . VAL A 1 645 ? -18.917 -6.187 19.288 1.00 90.25 645 VAL A O 1
ATOM 4961 N N . ALA A 1 646 ? -16.707 -6.476 19.513 1.00 91.69 646 ALA A N 1
ATOM 4962 C CA . ALA A 1 646 ? -16.361 -5.585 18.408 1.00 91.69 646 ALA A CA 1
ATOM 4963 C C . ALA A 1 646 ? -16.950 -6.081 17.078 1.00 91.69 646 ALA A C 1
ATOM 4965 O O . ALA A 1 646 ? -17.468 -5.261 16.324 1.00 91.69 646 ALA A O 1
ATOM 4966 N N . LYS A 1 647 ? -16.961 -7.394 16.805 1.00 89.06 647 LYS A N 1
ATOM 4967 C CA . LYS A 1 647 ? -17.653 -7.958 15.630 1.00 89.06 647 LYS A CA 1
ATOM 4968 C C . LYS A 1 647 ? -19.148 -7.670 15.652 1.00 89.06 647 LYS A C 1
ATOM 4970 O O . LYS A 1 647 ? -19.708 -7.284 14.631 1.00 89.06 647 LYS A O 1
ATOM 4975 N N . GLN A 1 648 ? -19.791 -7.814 16.810 1.00 90.38 648 GLN A N 1
ATOM 4976 C CA . GLN A 1 648 ? -21.212 -7.504 16.955 1.00 90.38 648 GLN A CA 1
ATOM 4977 C C . GLN A 1 648 ? -21.494 -6.007 16.730 1.00 90.38 648 GLN A C 1
ATOM 4979 O O . GLN A 1 648 ? -22.438 -5.656 16.024 1.00 90.38 648 GLN A O 1
ATOM 4984 N N . LEU A 1 649 ? -20.652 -5.128 17.284 1.00 92.25 649 LEU A N 1
ATOM 4985 C CA . LEU A 1 649 ? -20.748 -3.668 17.152 1.00 92.25 649 LEU A CA 1
ATOM 4986 C C . LEU A 1 649 ? -20.358 -3.148 15.755 1.00 92.25 649 LEU A C 1
ATOM 4988 O O . LEU A 1 649 ? -20.680 -2.011 15.429 1.00 92.25 649 LEU A O 1
ATOM 4992 N N . ASN A 1 650 ? -19.686 -3.962 14.934 1.00 93.25 650 ASN A N 1
ATOM 4993 C CA . ASN A 1 650 ? -19.312 -3.671 13.541 1.00 93.25 650 ASN A CA 1
ATOM 4994 C C . ASN A 1 650 ? -19.996 -4.630 12.546 1.00 93.25 650 ASN A C 1
ATOM 4996 O O . ASN A 1 650 ? -19.509 -4.845 11.437 1.00 93.25 650 ASN A O 1
ATOM 5000 N N . GLY A 1 651 ? -21.116 -5.228 12.955 1.00 89.69 651 GLY A N 1
ATOM 5001 C CA . GLY A 1 651 ? -21.846 -6.225 12.183 1.00 89.69 651 GLY A CA 1
ATOM 5002 C C . GLY A 1 651 ? -22.512 -5.687 10.909 1.00 89.69 651 GLY A C 1
ATOM 5003 O O . GLY A 1 651 ? -22.116 -4.685 10.311 1.00 89.69 651 GLY A O 1
ATOM 5004 N N . VAL A 1 652 ? -23.555 -6.378 10.457 1.00 89.31 652 VAL A N 1
ATOM 5005 C CA . VAL A 1 652 ? -24.316 -5.984 9.262 1.00 89.31 652 VAL A CA 1
ATOM 5006 C C . VAL A 1 652 ? -25.088 -4.696 9.542 1.00 89.31 652 VAL A C 1
ATOM 5008 O O . VAL A 1 652 ? -25.893 -4.661 10.482 1.00 89.31 652 VAL A O 1
ATOM 5011 N N . GLY A 1 653 ? -24.881 -3.661 8.728 1.00 87.69 653 GLY A N 1
ATOM 5012 C CA . GLY A 1 653 ? -25.609 -2.410 8.887 1.00 87.69 653 GLY A CA 1
ATOM 5013 C C . GLY A 1 653 ? -27.047 -2.440 8.379 1.00 87.69 653 GLY A C 1
ATOM 5014 O O . GLY A 1 653 ? -27.471 -3.316 7.622 1.00 87.69 653 GLY A O 1
ATOM 5015 N N . GLU A 1 654 ? -27.824 -1.478 8.862 1.00 87.94 654 GLU A N 1
ATOM 5016 C CA . GLU A 1 654 ? -29.242 -1.291 8.561 1.00 87.94 654 GLU A CA 1
ATOM 5017 C C . GLU A 1 654 ? -29.467 -0.209 7.492 1.00 87.94 654 GLU A C 1
ATOM 5019 O O . GLU A 1 654 ? -28.583 0.572 7.144 1.00 87.94 654 GLU A O 1
ATOM 5024 N N . LEU A 1 655 ? -30.697 -0.104 6.982 1.00 82.62 655 LEU A N 1
ATOM 5025 C CA . LEU A 1 655 ? -31.054 0.952 6.035 1.00 82.62 655 LEU A CA 1
ATOM 5026 C C . LEU A 1 655 ? -30.869 2.346 6.666 1.00 82.62 655 LEU A C 1
ATOM 5028 O O . LEU A 1 655 ? -31.363 2.626 7.763 1.00 82.62 655 LEU A O 1
ATOM 5032 N N . GLY A 1 656 ? -30.188 3.251 5.959 1.00 83.06 656 GLY A N 1
ATOM 5033 C CA . GLY A 1 656 ? -29.829 4.551 6.530 1.00 83.06 656 GLY A CA 1
ATOM 5034 C C . GLY A 1 656 ? -28.497 4.578 7.269 1.00 83.06 656 GLY A C 1
ATOM 5035 O O . GLY A 1 656 ? -28.233 5.587 7.916 1.00 83.06 656 GLY A O 1
ATOM 5036 N N . ASN A 1 657 ? -27.701 3.506 7.217 1.00 90.25 657 ASN A N 1
ATOM 5037 C CA . ASN A 1 657 ? -26.352 3.505 7.771 1.00 90.25 657 ASN A CA 1
ATOM 5038 C C . ASN A 1 657 ? -25.414 4.435 6.980 1.00 90.25 657 ASN A C 1
ATOM 5040 O O . ASN A 1 657 ? -25.531 4.538 5.760 1.00 90.25 657 ASN A O 1
ATOM 5044 N N . SER A 1 658 ? -24.485 5.103 7.666 1.00 92.12 658 SER A N 1
ATOM 5045 C CA . SER A 1 658 ? -23.457 5.926 7.016 1.00 92.12 658 SER A CA 1
ATOM 5046 C C . SER A 1 658 ? -22.535 5.082 6.132 1.00 92.12 658 SER A C 1
ATOM 5048 O O . SER A 1 658 ? -22.040 4.048 6.582 1.00 92.12 658 SER A O 1
ATOM 5050 N N . PHE A 1 659 ? -22.214 5.558 4.922 1.00 93.19 659 PHE A N 1
ATOM 5051 C CA . PHE A 1 659 ? -21.258 4.881 4.035 1.00 93.19 659 PHE A CA 1
ATOM 5052 C C . PHE A 1 659 ? -19.853 4.794 4.650 1.00 93.19 659 PHE A C 1
ATOM 5054 O O . PHE A 1 659 ? -19.174 3.780 4.507 1.00 93.19 659 PHE A O 1
ATOM 5061 N N . PHE A 1 660 ? -19.428 5.814 5.403 1.00 93.94 660 PHE A N 1
ATOM 5062 C CA . PHE A 1 660 ? -18.147 5.787 6.120 1.00 93.94 660 PHE A CA 1
ATOM 5063 C C . PHE A 1 660 ? -18.178 4.823 7.308 1.00 93.94 660 PHE A C 1
ATOM 5065 O O . PHE A 1 660 ? -17.187 4.144 7.580 1.00 93.94 660 PHE A O 1
ATOM 5072 N N . GLY A 1 661 ? -19.320 4.753 8.005 1.00 93.19 661 GLY A N 1
ATOM 5073 C CA . GLY A 1 661 ? -19.566 3.775 9.065 1.00 93.19 661 GLY A CA 1
ATOM 5074 C C . GLY A 1 661 ? -19.502 2.341 8.539 1.00 93.19 661 GLY A C 1
ATOM 5075 O O . GLY A 1 661 ? -18.876 1.496 9.173 1.00 93.19 661 GLY A O 1
ATOM 5076 N N . GLU A 1 662 ? -20.070 2.090 7.355 1.00 90.94 662 GLU A N 1
ATOM 5077 C CA . GLU A 1 662 ? -19.943 0.810 6.649 1.00 90.94 662 GLU A CA 1
ATOM 5078 C C . GLU A 1 662 ? -18.501 0.494 6.265 1.00 90.94 662 GLU A C 1
ATOM 5080 O O . GLU A 1 662 ? -18.038 -0.603 6.556 1.00 90.94 662 GLU A O 1
ATOM 5085 N N . ALA A 1 663 ? -17.768 1.446 5.680 1.00 89.75 663 ALA A N 1
ATOM 5086 C CA . ALA A 1 663 ? -16.362 1.247 5.324 1.00 89.75 663 ALA A CA 1
ATOM 5087 C C . ALA A 1 663 ? -15.507 0.865 6.547 1.00 89.75 663 ALA A C 1
ATOM 5089 O O . ALA A 1 663 ? -14.678 -0.045 6.483 1.00 89.75 663 ALA A O 1
ATOM 5090 N N . TRP A 1 664 ? -15.733 1.523 7.690 1.00 93.00 664 TRP A N 1
ATOM 5091 C CA . TRP A 1 664 ? -15.091 1.154 8.951 1.00 93.00 664 TRP A CA 1
ATOM 5092 C C . TRP A 1 664 ? -15.513 -0.242 9.429 1.00 93.00 664 TRP A C 1
ATOM 5094 O O . TRP A 1 664 ? -14.649 -1.065 9.737 1.00 93.00 664 TRP A O 1
ATOM 5104 N N . ALA A 1 665 ? -16.820 -0.508 9.494 1.00 92.00 665 ALA A N 1
ATOM 5105 C CA . ALA A 1 665 ? -17.361 -1.758 10.018 1.00 92.00 665 ALA A CA 1
ATOM 5106 C C . ALA A 1 665 ? -16.910 -2.972 9.190 1.00 92.00 665 ALA A C 1
ATOM 5108 O O . ALA A 1 665 ? -16.543 -4.009 9.749 1.00 92.00 665 ALA A O 1
ATOM 5109 N N . ASP A 1 666 ? -16.882 -2.821 7.866 1.00 86.25 666 ASP A N 1
ATOM 5110 C CA . ASP A 1 666 ? -16.397 -3.819 6.919 1.00 86.25 666 ASP A CA 1
ATOM 5111 C C . ASP A 1 666 ? -14.892 -4.071 7.079 1.00 86.25 666 ASP A C 1
ATOM 5113 O O . ASP A 1 666 ? -14.473 -5.217 7.262 1.00 86.25 666 ASP A O 1
ATOM 5117 N N . SER A 1 667 ? -14.090 -3.002 7.139 1.00 85.94 667 SER A N 1
ATOM 5118 C CA . SER A 1 667 ? -12.638 -3.095 7.336 1.00 85.94 667 SER A CA 1
ATOM 5119 C C . SER A 1 667 ? -12.261 -3.756 8.668 1.00 85.94 667 SER A C 1
ATOM 5121 O O . SER A 1 667 ? -11.366 -4.600 8.709 1.00 85.94 667 SER A O 1
ATOM 5123 N N . VAL A 1 668 ? -12.925 -3.393 9.772 1.00 89.56 668 VAL A N 1
ATOM 5124 C CA . VAL A 1 668 ? -12.645 -3.976 11.097 1.00 89.56 668 VAL A CA 1
ATOM 5125 C C . VAL A 1 668 ? -13.113 -5.421 11.181 1.00 89.56 668 VAL A C 1
ATOM 5127 O O . VAL A 1 668 ? -12.375 -6.259 11.694 1.00 89.56 668 VAL A O 1
ATOM 5130 N N . SER A 1 669 ? -14.304 -5.735 10.667 1.00 87.38 669 SER A N 1
ATOM 5131 C CA . SER A 1 669 ? -14.797 -7.116 10.653 1.00 87.38 669 SER A CA 1
ATOM 5132 C C . SER A 1 669 ? -13.873 -8.018 9.837 1.00 87.38 669 SER A C 1
ATOM 5134 O O . SER A 1 669 ? -13.529 -9.106 10.295 1.00 87.38 669 SER A O 1
ATOM 5136 N N . THR A 1 670 ? -13.412 -7.536 8.678 1.00 80.69 670 THR A N 1
ATOM 5137 C CA . THR A 1 670 ? -12.424 -8.220 7.828 1.00 80.69 670 THR A CA 1
ATOM 5138 C C . THR A 1 670 ? -11.126 -8.456 8.576 1.00 80.69 670 THR A C 1
ATOM 5140 O O . THR A 1 670 ? -10.650 -9.587 8.639 1.00 80.69 670 THR A O 1
ATOM 5143 N N . ALA A 1 671 ? -10.606 -7.425 9.240 1.00 82.75 671 ALA A N 1
ATOM 5144 C CA . ALA A 1 671 ? -9.388 -7.553 10.021 1.00 82.75 671 ALA A CA 1
ATOM 5145 C C . ALA A 1 671 ? -9.515 -8.594 11.145 1.00 82.75 671 ALA A C 1
ATOM 5147 O O . ALA A 1 671 ? -8.603 -9.394 11.354 1.00 82.75 671 ALA A O 1
ATOM 5148 N N . LEU A 1 672 ? -10.645 -8.611 11.858 1.00 84.88 672 LEU A N 1
ATOM 5149 C CA . LEU A 1 672 ? -10.904 -9.577 12.928 1.00 84.88 672 LEU A CA 1
ATOM 5150 C C . LEU A 1 672 ? -11.009 -11.008 12.398 1.00 84.88 672 LEU A C 1
ATOM 5152 O O . LEU A 1 672 ? -10.416 -11.911 12.985 1.00 84.88 672 LEU A O 1
ATOM 5156 N N . PHE A 1 673 ? -11.706 -11.209 11.279 1.00 80.88 673 PHE A N 1
ATOM 5157 C CA . PHE A 1 673 ? -11.786 -12.510 10.615 1.00 80.88 673 PHE A CA 1
ATOM 5158 C C . PHE A 1 673 ? -10.401 -13.013 10.181 1.00 80.88 673 PHE A C 1
ATOM 5160 O O . PHE A 1 673 ? -10.028 -14.149 10.471 1.00 80.88 673 PHE A O 1
ATOM 5167 N N . GLU A 1 674 ? -9.598 -12.159 9.545 1.00 78.38 674 GLU A N 1
ATOM 5168 C CA . GLU A 1 674 ? -8.231 -12.496 9.125 1.00 78.38 674 GLU A CA 1
ATOM 5169 C C . GLU A 1 674 ? -7.343 -12.861 10.308 1.00 78.38 674 GLU A C 1
ATOM 5171 O O . GLU A 1 674 ? -6.608 -13.849 10.263 1.00 78.38 674 GLU A O 1
ATOM 5176 N N . HIS A 1 675 ? -7.436 -12.089 11.390 1.00 80.31 675 HIS A N 1
ATOM 5177 C CA . HIS A 1 675 ? -6.685 -12.360 12.603 1.00 80.31 675 HIS A CA 1
ATOM 5178 C C . HIS A 1 675 ? -7.029 -13.731 13.196 1.00 80.31 675 HIS A C 1
ATOM 5180 O O . HIS A 1 675 ? -6.122 -14.485 13.545 1.00 80.31 675 HIS A O 1
ATOM 5186 N N . GLU A 1 676 ? -8.310 -14.095 13.261 1.00 81.19 676 GLU A N 1
ATOM 5187 C CA . GLU A 1 676 ? -8.737 -15.412 13.748 1.00 81.19 676 GLU A CA 1
ATOM 5188 C C . GLU A 1 676 ? -8.236 -16.556 12.874 1.00 81.19 676 GLU A C 1
ATOM 5190 O O . GLU A 1 676 ? -7.754 -17.561 13.399 1.00 81.19 676 GLU A O 1
ATOM 5195 N N . GLN A 1 677 ? -8.286 -16.388 11.552 1.00 78.06 677 GLN A N 1
ATOM 5196 C CA . GLN A 1 677 ? -7.745 -17.371 10.617 1.00 78.06 677 GLN A CA 1
ATOM 5197 C C . GLN A 1 677 ? -6.239 -17.554 10.830 1.00 78.06 677 GLN A C 1
ATOM 5199 O O . GLN A 1 677 ? -5.764 -18.688 10.916 1.00 78.06 677 GLN A O 1
ATOM 5204 N N . LEU A 1 678 ? -5.485 -16.461 10.987 1.00 77.12 678 LEU A N 1
ATOM 5205 C CA . LEU A 1 678 ? -4.049 -16.517 11.278 1.00 77.12 678 LEU A CA 1
ATOM 5206 C C . LEU A 1 678 ? -3.762 -17.196 12.626 1.00 77.12 678 LEU A C 1
ATOM 5208 O O . LEU A 1 678 ? -2.846 -18.016 12.707 1.00 77.12 678 LEU A O 1
ATOM 5212 N N . MET A 1 679 ? -4.548 -16.906 13.667 1.00 80.00 679 MET A N 1
ATOM 5213 C CA . MET A 1 679 ? -4.423 -17.569 14.970 1.00 80.00 679 MET A CA 1
ATOM 5214 C C . MET A 1 679 ? -4.728 -19.069 14.878 1.00 80.00 679 MET A C 1
ATOM 5216 O O . MET A 1 679 ? -4.021 -19.874 15.484 1.00 80.00 679 MET A O 1
ATOM 5220 N N . ALA A 1 680 ? -5.732 -19.468 14.093 1.00 81.44 680 ALA A N 1
ATOM 5221 C CA . ALA A 1 680 ? -6.075 -20.872 13.881 1.00 81.44 680 ALA A CA 1
ATOM 5222 C C . ALA A 1 680 ? -4.984 -21.629 13.101 1.00 81.44 680 ALA A C 1
ATOM 5224 O O . ALA A 1 680 ? -4.631 -22.749 13.473 1.00 81.44 680 ALA A O 1
ATOM 5225 N N . ILE A 1 681 ? -4.404 -21.003 12.070 1.00 78.12 681 ILE A N 1
ATOM 5226 C CA . ILE A 1 681 ? -3.255 -21.534 11.315 1.00 78.12 681 ILE A CA 1
ATOM 5227 C C . ILE A 1 681 ? -2.053 -21.734 12.248 1.00 78.12 681 ILE A C 1
ATOM 5229 O O . ILE A 1 681 ? -1.455 -22.813 12.259 1.00 78.12 681 ILE A O 1
ATOM 5233 N N . ALA A 1 682 ? -1.738 -20.729 13.072 1.00 78.88 682 ALA A N 1
ATOM 5234 C CA . ALA A 1 682 ? -0.652 -20.806 14.045 1.00 78.88 682 ALA A CA 1
ATOM 5235 C C . ALA A 1 682 ? -0.894 -21.914 15.087 1.00 78.88 682 ALA A C 1
ATOM 5237 O O . ALA A 1 682 ? 0.002 -22.707 15.371 1.00 78.88 682 ALA A O 1
ATOM 5238 N N . ALA A 1 683 ? -2.118 -22.033 15.612 1.00 81.25 683 ALA A N 1
ATOM 5239 C CA . ALA A 1 683 ? -2.489 -23.083 16.563 1.00 81.25 683 ALA A CA 1
ATOM 5240 C C . ALA A 1 683 ? -2.425 -24.499 15.960 1.00 81.25 683 ALA A C 1
ATOM 5242 O O . ALA A 1 683 ? -2.174 -25.464 16.682 1.00 81.25 683 ALA A O 1
ATOM 5243 N N . ALA A 1 684 ? -2.622 -24.631 14.645 1.00 79.56 684 ALA A N 1
ATOM 5244 C CA . ALA A 1 684 ? -2.463 -25.887 13.917 1.00 79.56 684 ALA A CA 1
ATOM 5245 C C . ALA A 1 684 ? -0.989 -26.260 13.647 1.00 79.56 684 ALA A C 1
ATOM 5247 O O . ALA A 1 684 ? -0.732 -27.330 13.096 1.00 79.56 684 ALA A O 1
ATOM 5248 N N . GLY A 1 685 ? -0.026 -25.405 14.019 1.00 79.00 685 GLY A N 1
ATOM 5249 C CA . GLY A 1 685 ? 1.402 -25.626 13.773 1.00 79.00 685 GLY A CA 1
ATOM 5250 C C . GLY A 1 685 ? 1.786 -25.536 12.294 1.00 79.00 685 GLY A C 1
ATOM 5251 O O . GLY A 1 685 ? 2.780 -26.128 11.877 1.00 79.00 685 GLY A O 1
ATOM 5252 N N . ILE A 1 686 ? 0.981 -24.841 11.483 1.00 80.25 686 ILE A N 1
ATOM 5253 C CA . ILE A 1 686 ? 1.236 -24.649 10.053 1.00 80.25 686 ILE A CA 1
ATOM 5254 C C . ILE A 1 686 ? 2.139 -23.422 9.901 1.00 80.25 686 ILE A C 1
ATOM 5256 O O . ILE A 1 686 ? 1.672 -22.308 9.674 1.00 80.25 686 ILE A O 1
ATOM 5260 N N . GLU A 1 687 ? 3.443 -23.632 10.055 1.00 78.50 687 GLU A N 1
ATOM 5261 C CA . GLU A 1 687 ? 4.464 -22.597 9.898 1.00 78.50 687 GLU A CA 1
ATOM 5262 C C . GLU A 1 687 ? 5.694 -23.132 9.159 1.00 78.50 687 GLU A C 1
ATOM 5264 O O . GLU A 1 687 ? 6.016 -24.322 9.199 1.00 78.50 687 GLU A O 1
ATOM 5269 N N . VAL A 1 688 ? 6.397 -22.245 8.460 1.00 79.81 688 VAL A N 1
ATOM 5270 C CA . VAL A 1 688 ? 7.658 -22.586 7.799 1.00 79.81 688 VAL A CA 1
ATOM 5271 C C . VAL A 1 688 ? 8.764 -22.751 8.851 1.00 79.81 688 VAL A C 1
ATOM 5273 O O . VAL A 1 688 ? 9.152 -21.796 9.517 1.00 79.81 688 VAL A O 1
ATOM 5276 N N . THR A 1 689 ? 9.303 -23.961 9.005 1.00 68.75 689 THR A N 1
ATOM 5277 C CA . THR A 1 689 ? 10.260 -24.284 10.085 1.00 68.75 689 THR A CA 1
ATOM 5278 C C . THR A 1 689 ? 11.714 -23.946 9.747 1.00 68.75 689 THR A C 1
ATOM 5280 O O . THR A 1 689 ? 12.479 -23.547 10.620 1.00 68.75 689 THR A O 1
ATOM 5283 N N . ASP A 1 690 ? 12.093 -24.051 8.469 1.00 66.75 690 ASP A N 1
ATOM 5284 C CA . ASP A 1 690 ? 13.479 -23.912 7.994 1.00 66.75 690 ASP A CA 1
ATOM 5285 C C . ASP A 1 690 ? 13.660 -22.714 7.047 1.00 66.75 690 ASP A C 1
ATOM 5287 O O . ASP A 1 690 ? 14.388 -22.792 6.056 1.00 66.75 690 ASP A O 1
ATOM 5291 N N . TYR A 1 691 ? 12.956 -21.603 7.290 1.00 69.88 691 TYR A N 1
ATOM 5292 C CA . TYR A 1 691 ? 13.175 -20.354 6.551 1.00 69.88 691 TYR A CA 1
ATOM 5293 C C . TYR A 1 691 ? 14.235 -19.517 7.286 1.00 69.88 691 TYR A C 1
ATOM 5295 O O . TYR A 1 691 ? 13.929 -18.939 8.330 1.00 69.88 691 TYR A O 1
ATOM 5303 N N . PRO A 1 692 ? 15.492 -19.432 6.808 1.00 61.78 692 PRO A N 1
ATOM 5304 C CA . PRO A 1 692 ? 16.549 -18.741 7.537 1.00 61.78 692 PRO A CA 1
ATOM 5305 C C . PRO A 1 692 ? 16.308 -17.222 7.557 1.00 61.78 692 PRO A C 1
ATOM 5307 O O . PRO A 1 692 ? 16.674 -16.500 6.623 1.00 61.78 692 PRO A O 1
ATOM 5310 N N . LEU A 1 693 ? 15.749 -16.725 8.664 1.00 56.50 693 LEU A N 1
ATOM 5311 C CA . LEU A 1 693 ? 15.555 -15.302 8.978 1.00 56.50 693 LEU A CA 1
ATOM 5312 C C . LEU A 1 693 ? 16.883 -14.631 9.376 1.00 56.50 693 LEU A C 1
ATOM 5314 O O . LEU A 1 693 ? 17.000 -14.001 10.420 1.00 56.50 693 LEU A O 1
ATOM 5318 N N . ASN A 1 694 ? 17.926 -14.793 8.564 1.00 43.12 694 ASN A N 1
ATOM 5319 C CA . ASN A 1 694 ? 19.236 -14.197 8.845 1.00 43.12 694 ASN A CA 1
ATOM 5320 C C . ASN A 1 694 ? 19.307 -12.695 8.498 1.00 43.12 694 ASN A C 1
ATOM 5322 O O . ASN A 1 694 ? 20.350 -12.082 8.702 1.00 43.12 694 ASN A O 1
ATOM 5326 N N . GLY A 1 695 ? 18.222 -12.103 7.986 1.00 52.12 695 GLY A N 1
ATOM 5327 C CA . GLY A 1 695 ? 18.121 -10.679 7.682 1.00 52.12 695 GLY A CA 1
ATOM 5328 C C . GLY A 1 695 ? 16.832 -10.098 8.251 1.00 52.12 695 GLY A C 1
ATOM 5329 O O . GLY A 1 695 ? 15.742 -10.535 7.889 1.00 52.12 695 GLY A O 1
ATOM 5330 N N . ASP A 1 696 ? 16.954 -9.083 9.107 1.00 62.78 696 ASP A N 1
ATOM 5331 C CA . ASP A 1 696 ? 15.842 -8.257 9.601 1.00 62.78 696 ASP A CA 1
ATOM 5332 C C . ASP A 1 696 ? 15.197 -7.382 8.501 1.00 62.78 696 ASP A C 1
ATOM 5334 O O . ASP A 1 696 ? 14.343 -6.541 8.817 1.00 62.78 696 ASP A O 1
ATOM 5338 N N . SER A 1 697 ? 15.599 -7.550 7.229 1.00 76.81 697 SER A N 1
ATOM 5339 C CA . SER A 1 697 ? 15.140 -6.731 6.109 1.00 76.81 697 SER A CA 1
ATOM 5340 C C . SER A 1 697 ? 13.640 -6.880 5.899 1.00 76.81 697 SER A C 1
ATOM 5342 O O . SER A 1 697 ? 13.005 -7.886 6.238 1.00 76.81 697 SER A O 1
ATOM 5344 N N . SER A 1 698 ? 13.032 -5.821 5.379 1.00 80.06 698 SER A N 1
ATOM 5345 C CA . SER A 1 698 ? 11.587 -5.810 5.245 1.00 80.06 698 SER A CA 1
ATOM 5346 C C . SER A 1 698 ? 11.089 -6.734 4.130 1.00 80.06 698 SER A C 1
ATOM 5348 O O . SER A 1 698 ? 9.984 -7.262 4.262 1.00 80.06 698 SER A O 1
ATOM 5350 N N . LEU A 1 699 ? 11.914 -6.969 3.105 1.00 85.94 699 LEU A N 1
ATOM 5351 C CA . LEU A 1 699 ? 11.662 -7.924 2.030 1.00 85.94 699 LEU A CA 1
ATOM 5352 C C . LEU A 1 699 ? 11.669 -9.369 2.553 1.00 85.94 699 LEU A C 1
ATOM 5354 O O . LEU A 1 699 ? 10.739 -10.121 2.267 1.00 85.94 699 LEU A O 1
ATOM 5358 N N . SER A 1 700 ? 12.656 -9.728 3.388 1.00 84.88 700 SER A N 1
ATOM 5359 C CA . SER A 1 700 ? 12.750 -11.031 4.076 1.00 84.88 700 SER A CA 1
ATOM 5360 C C . SER A 1 700 ? 11.457 -11.376 4.820 1.00 84.88 700 SER A C 1
ATOM 5362 O O . SER A 1 700 ? 10.867 -12.438 4.614 1.00 84.88 700 SER A O 1
ATOM 5364 N N . LYS A 1 701 ? 10.956 -10.433 5.629 1.00 83.50 701 LYS A N 1
ATOM 5365 C CA . LYS A 1 701 ? 9.704 -10.596 6.383 1.00 83.50 701 LYS A CA 1
ATOM 5366 C C . LYS A 1 701 ? 8.488 -10.736 5.462 1.00 83.50 701 LYS A C 1
ATOM 5368 O O . LYS A 1 701 ? 7.606 -11.539 5.747 1.00 83.50 701 LYS A O 1
ATOM 5373 N N . GLY A 1 702 ? 8.452 -9.985 4.357 1.00 86.56 702 GLY A N 1
ATOM 5374 C CA . GLY A 1 702 ? 7.371 -10.047 3.367 1.00 86.56 702 GLY A CA 1
ATOM 5375 C C . GLY A 1 702 ? 7.298 -11.400 2.678 1.00 86.56 702 GLY A C 1
ATOM 5376 O O . GLY A 1 702 ? 6.253 -12.047 2.686 1.00 86.56 702 GLY A O 1
ATOM 5377 N N . LEU A 1 703 ? 8.425 -11.870 2.150 1.00 90.50 703 LEU A N 1
ATOM 5378 C CA . LEU A 1 703 ? 8.514 -13.168 1.485 1.00 90.50 703 LEU A CA 1
ATOM 5379 C C . LEU A 1 703 ? 8.279 -14.334 2.456 1.00 90.50 703 LEU A C 1
ATOM 5381 O O . LEU A 1 703 ? 7.622 -15.306 2.090 1.00 90.50 703 LEU A O 1
ATOM 5385 N N . ASN A 1 704 ? 8.734 -14.227 3.708 1.00 87.50 704 ASN A N 1
ATOM 5386 C CA . ASN A 1 704 ? 8.421 -15.214 4.740 1.00 87.50 704 ASN A CA 1
ATOM 5387 C C . ASN A 1 704 ? 6.914 -15.273 5.047 1.00 87.50 704 ASN A C 1
ATOM 5389 O O . ASN A 1 704 ? 6.346 -16.362 5.130 1.00 87.50 704 ASN A O 1
ATOM 5393 N N . ALA A 1 705 ? 6.256 -14.118 5.169 1.00 85.38 705 ALA A N 1
ATOM 5394 C CA . ALA A 1 705 ? 4.817 -14.049 5.393 1.00 85.38 705 ALA A CA 1
ATOM 5395 C C . ALA A 1 705 ? 4.026 -14.650 4.221 1.00 85.38 705 ALA A C 1
ATOM 5397 O O . ALA A 1 705 ? 3.104 -15.436 4.440 1.00 85.38 705 ALA A O 1
ATOM 5398 N N . ILE A 1 706 ? 4.439 -14.364 2.981 1.00 91.38 706 ILE A N 1
ATOM 5399 C CA . ILE A 1 706 ? 3.872 -14.995 1.781 1.00 91.38 706 ILE A CA 1
ATOM 5400 C C . ILE A 1 706 ? 4.069 -16.513 1.835 1.00 91.38 706 ILE A C 1
ATOM 5402 O O . ILE A 1 706 ? 3.109 -17.250 1.627 1.00 91.38 706 ILE A O 1
ATOM 5406 N N . ALA A 1 707 ? 5.269 -16.999 2.167 1.00 91.88 707 ALA A N 1
ATOM 5407 C CA . ALA A 1 707 ? 5.549 -18.434 2.226 1.00 91.88 707 ALA A CA 1
ATOM 5408 C C . ALA A 1 707 ? 4.695 -19.164 3.276 1.00 91.88 707 ALA A C 1
ATOM 5410 O O . ALA A 1 707 ? 4.165 -20.240 2.993 1.00 91.88 707 ALA A O 1
ATOM 5411 N N . ASN A 1 708 ? 4.508 -18.563 4.456 1.00 86.62 708 ASN A N 1
ATOM 5412 C CA . ASN A 1 708 ? 3.586 -19.061 5.481 1.00 86.62 708 ASN A CA 1
ATOM 5413 C C . ASN A 1 708 ? 2.130 -19.059 4.988 1.00 86.62 708 ASN A C 1
ATOM 5415 O O . ASN A 1 708 ? 1.405 -20.035 5.178 1.00 86.62 708 ASN A O 1
ATOM 5419 N N . HIS A 1 709 ? 1.698 -17.991 4.311 1.00 88.25 709 HIS A N 1
ATOM 5420 C CA . HIS A 1 709 ? 0.339 -17.905 3.777 1.00 88.25 709 HIS A CA 1
ATOM 5421 C C . HIS A 1 709 ? 0.083 -18.940 2.670 1.00 88.25 709 HIS A C 1
ATOM 5423 O O . HIS A 1 709 ? -0.991 -19.535 2.608 1.00 88.25 709 HIS A O 1
ATOM 5429 N N . MET A 1 710 ? 1.069 -19.201 1.809 1.00 91.44 710 MET A N 1
ATOM 5430 C CA . MET A 1 710 ? 0.986 -20.254 0.792 1.00 91.44 710 MET A CA 1
ATOM 5431 C C . MET A 1 710 ? 0.962 -21.652 1.421 1.00 91.44 710 MET A C 1
ATOM 5433 O O . MET A 1 710 ? 0.254 -22.531 0.929 1.00 91.44 710 MET A O 1
ATOM 5437 N N . LEU A 1 711 ? 1.674 -21.867 2.533 1.00 90.44 711 LEU A N 1
ATOM 5438 C CA . LEU A 1 711 ? 1.642 -23.133 3.273 1.00 90.44 711 LEU A CA 1
ATOM 5439 C C . LEU A 1 711 ? 0.239 -23.431 3.829 1.00 90.44 711 LEU A C 1
ATOM 5441 O O . LEU A 1 711 ? -0.193 -24.582 3.828 1.00 90.44 711 LEU A O 1
ATOM 5445 N N . SER A 1 712 ? -0.505 -22.398 4.236 1.00 87.69 712 SER A N 1
ATOM 5446 C CA . SER A 1 712 ? -1.863 -22.534 4.779 1.00 87.69 712 SER A CA 1
ATOM 5447 C C . SER A 1 712 ? -2.969 -22.682 3.726 1.00 87.69 712 SER A C 1
ATOM 5449 O O . SER A 1 712 ? -4.139 -22.785 4.091 1.00 87.69 712 SER A O 1
ATOM 5451 N N . ARG A 1 713 ? -2.641 -22.724 2.427 1.00 88.44 713 ARG A N 1
ATOM 5452 C CA . ARG A 1 713 ? -3.614 -22.768 1.315 1.00 88.44 713 ARG A CA 1
ATOM 5453 C C . ARG A 1 713 ? -4.704 -23.838 1.454 1.00 88.44 713 ARG A C 1
ATOM 5455 O O . ARG A 1 713 ? -5.860 -23.565 1.146 1.00 88.44 713 ARG A O 1
ATOM 5462 N N . ASP A 1 714 ? -4.355 -25.024 1.957 1.00 85.12 714 ASP A N 1
ATOM 5463 C CA . ASP A 1 714 ? -5.302 -26.130 2.142 1.00 85.12 714 ASP A CA 1
ATOM 5464 C C . ASP A 1 714 ? -6.254 -25.858 3.311 1.00 85.12 714 ASP A C 1
ATOM 5466 O O . ASP A 1 714 ? -7.444 -26.151 3.223 1.00 85.12 714 ASP A O 1
ATOM 5470 N N . PHE A 1 715 ? -5.748 -25.243 4.386 1.00 82.81 715 PHE A N 1
ATOM 5471 C CA . PHE A 1 715 ? -6.567 -24.770 5.503 1.00 82.81 715 PHE A CA 1
ATOM 5472 C C . PHE A 1 715 ? -7.525 -23.666 5.043 1.00 82.81 715 PHE A C 1
ATOM 5474 O O . PHE A 1 715 ? -8.698 -23.651 5.412 1.00 82.81 715 PHE A O 1
ATOM 5481 N N . ARG A 1 716 ? -7.033 -22.778 4.174 1.00 83.44 716 ARG A N 1
ATOM 5482 C CA . ARG A 1 716 ? -7.809 -21.717 3.535 1.00 83.44 716 ARG A CA 1
ATOM 5483 C C . ARG A 1 716 ? -8.615 -22.197 2.323 1.00 83.44 716 ARG A C 1
ATOM 5485 O O . ARG A 1 716 ? -9.184 -21.356 1.674 1.00 83.44 716 ARG A O 1
ATOM 5492 N N . ASN A 1 717 ? -8.669 -23.477 1.946 1.00 84.31 717 ASN A N 1
ATOM 5493 C CA . ASN A 1 717 ? -9.352 -23.959 0.725 1.00 84.31 717 ASN A CA 1
ATOM 5494 C C . ASN A 1 717 ? -9.221 -23.053 -0.535 1.00 84.31 717 ASN A C 1
ATOM 5496 O O . ASN A 1 717 ? -10.199 -22.882 -1.275 1.00 84.31 717 ASN A O 1
ATOM 5500 N N . VAL A 1 718 ? -8.035 -22.495 -0.803 1.00 86.75 718 VAL A N 1
ATOM 5501 C CA . VAL A 1 718 ? -7.763 -21.652 -1.987 1.00 86.75 718 VAL A CA 1
ATOM 5502 C C . VAL A 1 718 ? -7.017 -22.426 -3.065 1.00 86.75 718 VAL A C 1
ATOM 5504 O O . VAL A 1 718 ? -6.201 -23.300 -2.773 1.00 86.75 718 VAL A O 1
ATOM 5507 N N . ASN A 1 719 ? -7.259 -22.086 -4.331 1.00 91.69 719 ASN A N 1
ATOM 5508 C CA . ASN A 1 719 ? -6.429 -22.567 -5.438 1.00 91.69 719 ASN A CA 1
ATOM 5509 C C . ASN A 1 719 ? -5.891 -21.467 -6.356 1.00 91.69 719 ASN A C 1
ATOM 5511 O O . ASN A 1 719 ? -5.149 -21.783 -7.288 1.00 91.69 719 ASN A O 1
ATOM 5515 N N . ARG A 1 720 ? -6.238 -20.202 -6.111 1.00 93.62 720 ARG A N 1
ATOM 5516 C CA . ARG A 1 720 ? -5.712 -19.034 -6.823 1.00 93.62 720 ARG A CA 1
ATOM 5517 C C . ARG A 1 720 ? -5.330 -17.956 -5.820 1.00 93.62 720 ARG A C 1
ATOM 5519 O O . ARG A 1 720 ? -6.193 -17.219 -5.358 1.00 93.62 720 ARG A O 1
ATOM 5526 N N . ASP A 1 721 ? -4.050 -17.862 -5.493 1.00 94.19 721 ASP A N 1
ATOM 5527 C CA . ASP A 1 721 ? -3.549 -16.769 -4.660 1.00 94.19 721 ASP A CA 1
ATOM 5528 C C . ASP A 1 721 ? -2.857 -15.712 -5.538 1.00 94.19 721 ASP A C 1
ATOM 5530 O O . ASP A 1 721 ? -2.003 -16.039 -6.365 1.00 94.19 721 ASP A O 1
ATOM 5534 N N . ILE A 1 722 ? -3.182 -14.434 -5.336 1.00 97.06 722 ILE A N 1
ATOM 5535 C CA . ILE A 1 722 ? -2.380 -13.321 -5.861 1.00 97.06 722 ILE A CA 1
ATOM 5536 C C . ILE A 1 722 ? -1.850 -12.515 -4.682 1.00 97.06 722 ILE A C 1
ATOM 5538 O O . ILE A 1 722 ? -2.623 -12.064 -3.840 1.00 97.06 722 ILE A O 1
ATOM 5542 N N . TYR A 1 723 ? -0.533 -12.342 -4.627 1.00 96.25 723 TYR A N 1
ATOM 5543 C CA . TYR A 1 723 ? 0.176 -11.564 -3.620 1.00 96.25 723 TYR A CA 1
ATOM 5544 C C . TYR A 1 723 ? 0.780 -10.317 -4.256 1.00 96.25 723 TYR A C 1
ATOM 5546 O O . TYR A 1 723 ? 1.500 -10.428 -5.244 1.00 96.25 723 TYR A O 1
ATOM 5554 N N . VAL A 1 724 ? 0.538 -9.148 -3.670 1.00 94.25 724 VAL A N 1
ATOM 5555 C CA . VAL A 1 724 ? 1.204 -7.893 -4.041 1.00 94.25 724 VAL A CA 1
ATOM 5556 C C . VAL A 1 724 ? 2.062 -7.443 -2.869 1.00 94.25 724 VAL A C 1
ATOM 5558 O O . VAL A 1 724 ? 1.536 -7.116 -1.806 1.00 94.25 724 VAL A O 1
ATOM 5561 N N . LEU A 1 725 ? 3.381 -7.441 -3.056 1.00 92.00 725 LEU A N 1
ATOM 5562 C CA . LEU A 1 725 ? 4.349 -6.958 -2.077 1.00 92.00 725 LEU A CA 1
ATOM 5563 C C . LEU A 1 725 ? 5.004 -5.683 -2.590 1.00 92.00 725 LEU A C 1
ATOM 5565 O O . LEU A 1 725 ? 5.805 -5.723 -3.525 1.00 92.00 725 LEU A O 1
ATOM 5569 N N . ARG A 1 726 ? 4.698 -4.565 -1.929 1.00 88.25 726 ARG A N 1
ATOM 5570 C CA . ARG A 1 726 ? 5.342 -3.283 -2.208 1.00 88.25 726 ARG A CA 1
ATOM 5571 C C . ARG A 1 726 ? 6.598 -3.105 -1.367 1.00 88.25 726 ARG A C 1
ATOM 5573 O O . ARG A 1 726 ? 6.513 -3.053 -0.141 1.00 88.25 726 ARG A O 1
ATOM 5580 N N . GLU A 1 727 ? 7.747 -2.909 -2.000 1.00 85.81 727 GLU A N 1
ATOM 5581 C CA . GLU A 1 727 ? 9.008 -2.602 -1.315 1.00 85.81 727 GLU A CA 1
ATOM 5582 C C . GLU A 1 727 ? 9.529 -1.222 -1.736 1.00 85.81 727 GLU A C 1
ATOM 5584 O O . GLU A 1 727 ? 9.501 -0.869 -2.911 1.00 85.81 727 GLU A O 1
ATOM 5589 N N . GLY A 1 728 ? 9.960 -0.412 -0.765 1.00 83.00 728 GLY A N 1
ATOM 5590 C CA . GLY A 1 728 ? 10.543 0.910 -1.018 1.00 83.00 728 GLY A CA 1
ATOM 5591 C C . GLY A 1 728 ? 12.071 0.866 -1.090 1.00 83.00 728 GLY A C 1
ATOM 5592 O O . GLY A 1 728 ? 12.677 -0.196 -1.020 1.00 83.00 728 GLY A O 1
ATOM 5593 N N . GLY A 1 729 ? 12.710 2.036 -1.189 1.00 81.81 729 GLY A N 1
ATOM 5594 C CA . GLY A 1 729 ? 14.178 2.147 -1.213 1.00 81.81 729 GLY A CA 1
ATOM 5595 C C . GLY A 1 729 ? 14.805 2.043 -2.607 1.00 81.81 729 GLY A C 1
ATOM 5596 O O . GLY A 1 729 ? 16.023 2.121 -2.735 1.00 81.81 729 GLY A O 1
ATOM 5597 N N . PHE A 1 730 ? 13.980 1.942 -3.651 1.00 86.75 730 PHE A N 1
ATOM 5598 C CA . PHE A 1 730 ? 14.417 1.877 -5.046 1.00 86.75 730 PHE A CA 1
ATOM 5599 C C . PHE A 1 730 ? 14.412 3.240 -5.750 1.00 86.75 730 PHE A C 1
ATOM 5601 O O . PHE A 1 730 ? 14.659 3.322 -6.955 1.00 86.75 730 PHE A O 1
ATOM 5608 N N . ASP A 1 731 ? 14.168 4.325 -5.004 1.00 86.56 731 ASP A N 1
ATOM 5609 C CA . ASP A 1 731 ? 14.247 5.675 -5.545 1.00 86.56 731 ASP A CA 1
ATOM 5610 C C . ASP A 1 731 ? 15.706 6.159 -5.701 1.00 86.56 731 ASP A C 1
ATOM 5612 O O . ASP A 1 731 ? 16.258 6.849 -4.845 1.00 86.56 731 ASP A O 1
ATOM 5616 N N . MET A 1 732 ? 16.327 5.811 -6.829 1.00 87.00 732 MET A N 1
ATOM 5617 C CA . MET A 1 732 ? 17.690 6.198 -7.215 1.00 87.00 732 MET A CA 1
ATOM 5618 C C . MET A 1 732 ? 17.799 7.642 -7.746 1.00 87.00 732 MET A C 1
ATOM 5620 O O . MET A 1 732 ? 18.768 7.979 -8.432 1.00 87.00 732 MET A O 1
ATOM 5624 N N . HIS A 1 733 ? 16.821 8.515 -7.467 1.00 88.12 733 HIS A N 1
ATOM 5625 C CA . HIS A 1 733 ? 16.840 9.905 -7.935 1.00 88.12 733 HIS A CA 1
ATOM 5626 C C . HIS A 1 733 ? 18.019 10.704 -7.369 1.00 88.12 733 HIS A C 1
ATOM 5628 O O . HIS A 1 733 ? 18.633 11.500 -8.079 1.00 88.12 733 HIS A O 1
ATOM 5634 N N . PHE A 1 734 ? 18.350 10.508 -6.091 1.00 83.81 734 PHE A N 1
ATOM 5635 C CA . PHE A 1 734 ? 19.417 11.268 -5.434 1.00 83.81 734 PHE A CA 1
ATOM 5636 C C . PHE A 1 734 ? 20.802 10.620 -5.577 1.00 83.81 734 PHE A C 1
ATOM 5638 O O . PHE A 1 734 ? 21.779 11.337 -5.757 1.00 83.81 734 PHE A O 1
ATOM 5645 N N . SER A 1 735 ? 20.890 9.289 -5.508 1.00 84.69 735 SER A N 1
ATOM 5646 C CA . SER A 1 735 ? 22.138 8.520 -5.626 1.00 84.69 735 SER A CA 1
ATOM 5647 C C . SER A 1 735 ? 21.845 7.103 -6.129 1.00 84.69 735 SER A C 1
ATOM 5649 O O . SER A 1 735 ? 20.772 6.565 -5.860 1.00 84.69 735 SER A O 1
ATOM 5651 N N . SER A 1 736 ? 22.805 6.489 -6.827 1.00 83.38 736 SER A N 1
ATOM 5652 C CA . SER A 1 736 ? 22.769 5.071 -7.212 1.00 83.38 736 SER A CA 1
ATOM 5653 C C . SER A 1 736 ? 23.352 4.108 -6.165 1.00 83.38 736 SER A C 1
ATOM 5655 O O . SER A 1 736 ? 23.300 2.897 -6.367 1.00 83.38 736 SER A O 1
ATOM 5657 N N . ASP A 1 737 ? 23.907 4.606 -5.054 1.00 85.50 737 ASP A N 1
ATOM 5658 C CA . ASP A 1 737 ? 24.627 3.781 -4.063 1.00 85.50 737 ASP A CA 1
ATOM 5659 C C . ASP A 1 737 ? 23.737 2.729 -3.380 1.00 85.50 737 ASP A C 1
ATOM 5661 O O . ASP A 1 737 ? 24.224 1.696 -2.920 1.00 85.50 737 ASP A O 1
ATOM 5665 N N . GLY A 1 738 ? 22.424 2.974 -3.324 1.00 85.38 738 GLY A N 1
ATOM 5666 C CA . GLY A 1 738 ? 21.451 2.049 -2.742 1.00 85.38 738 GLY A CA 1
ATOM 5667 C C . GLY A 1 738 ? 21.141 0.827 -3.612 1.00 85.38 738 GLY A C 1
ATOM 5668 O O . GLY A 1 738 ? 20.597 -0.150 -3.098 1.00 85.38 738 GLY A O 1
ATOM 5669 N N . LEU A 1 739 ? 21.489 0.845 -4.905 1.00 89.56 739 LEU A N 1
ATOM 5670 C CA . LEU A 1 739 ? 21.056 -0.182 -5.858 1.00 89.56 739 LEU A CA 1
ATOM 5671 C C . LEU A 1 739 ? 21.716 -1.544 -5.607 1.00 89.56 739 LEU A C 1
ATOM 5673 O O . LEU A 1 739 ? 21.028 -2.559 -5.553 1.00 89.56 739 LEU A O 1
ATOM 5677 N N . ALA A 1 740 ? 23.039 -1.573 -5.427 1.00 90.75 740 ALA A N 1
ATOM 5678 C CA . ALA A 1 740 ? 23.774 -2.818 -5.204 1.00 90.75 740 ALA A CA 1
ATOM 5679 C C . ALA A 1 740 ? 23.362 -3.524 -3.893 1.00 90.75 740 ALA A C 1
ATOM 5681 O O . ALA A 1 740 ? 23.015 -4.703 -3.957 1.00 90.75 740 ALA A O 1
ATOM 5682 N N . PRO A 1 741 ? 23.290 -2.846 -2.724 1.00 90.62 741 PRO A N 1
ATOM 5683 C CA . PRO A 1 741 ? 22.768 -3.458 -1.499 1.00 90.62 741 PRO A CA 1
ATOM 5684 C C . PRO A 1 741 ? 21.332 -3.975 -1.641 1.00 90.62 741 PRO A C 1
ATOM 5686 O O . PRO A 1 741 ? 21.022 -5.054 -1.142 1.00 90.62 741 PRO A O 1
ATOM 5689 N N . ALA A 1 742 ? 20.468 -3.241 -2.349 1.00 89.31 742 ALA A N 1
ATOM 5690 C CA . ALA A 1 742 ? 19.108 -3.690 -2.622 1.00 89.31 742 ALA A CA 1
ATOM 5691 C C . ALA A 1 742 ? 19.086 -4.969 -3.477 1.00 89.31 742 ALA A C 1
ATOM 5693 O O . ALA A 1 742 ? 18.364 -5.906 -3.151 1.00 89.31 742 ALA A O 1
ATOM 5694 N N . PHE A 1 743 ? 19.918 -5.058 -4.517 1.00 93.19 743 PHE A N 1
ATOM 5695 C CA . PHE A 1 743 ? 20.074 -6.277 -5.316 1.00 93.19 743 PHE A CA 1
ATOM 5696 C C . PHE A 1 743 ? 20.645 -7.451 -4.513 1.00 93.19 743 PHE A C 1
ATOM 5698 O O . PHE A 1 743 ? 20.160 -8.568 -4.674 1.00 93.19 743 PHE A O 1
ATOM 5705 N N . GLN A 1 744 ? 21.591 -7.213 -3.601 1.00 92.44 744 GLN A N 1
ATOM 5706 C CA . GLN A 1 744 ? 22.105 -8.252 -2.699 1.00 92.44 744 GLN A CA 1
ATOM 5707 C C . GLN A 1 744 ? 21.010 -8.799 -1.772 1.00 92.44 744 GLN A C 1
ATOM 5709 O O . GLN A 1 744 ? 20.913 -10.017 -1.599 1.00 92.44 744 GLN A O 1
ATOM 5714 N N . ASP A 1 745 ? 20.174 -7.919 -1.208 1.00 89.31 745 ASP A N 1
ATOM 5715 C CA . ASP A 1 745 ? 19.022 -8.311 -0.382 1.00 89.31 745 ASP A CA 1
ATOM 5716 C C . ASP A 1 745 ? 18.002 -9.098 -1.221 1.00 89.31 745 ASP A C 1
ATOM 5718 O O . ASP A 1 745 ? 17.625 -10.206 -0.847 1.00 89.31 745 ASP A O 1
ATOM 5722 N N . MET A 1 746 ? 17.648 -8.621 -2.423 1.00 91.56 746 MET A N 1
ATOM 5723 C CA . MET A 1 746 ? 16.779 -9.366 -3.348 1.00 91.56 746 MET A CA 1
ATOM 5724 C C . MET A 1 746 ? 17.317 -10.761 -3.661 1.00 91.56 746 MET A C 1
ATOM 5726 O O . MET A 1 746 ? 16.577 -11.741 -3.589 1.00 91.56 746 MET A O 1
ATOM 5730 N N . ASN A 1 747 ? 18.599 -10.859 -4.005 1.00 94.06 747 ASN A N 1
ATOM 5731 C CA . ASN A 1 747 ? 19.251 -12.110 -4.361 1.00 94.06 747 ASN A CA 1
ATOM 5732 C C . ASN A 1 747 ? 19.187 -13.122 -3.215 1.00 94.06 747 ASN A C 1
ATOM 5734 O O . ASN A 1 747 ? 18.831 -14.285 -3.419 1.00 94.06 747 ASN A O 1
ATOM 5738 N N . ALA A 1 748 ? 19.512 -12.671 -2.002 1.00 91.50 748 ALA A N 1
ATOM 5739 C CA . ALA A 1 748 ? 19.493 -13.509 -0.814 1.00 91.50 748 ALA A CA 1
ATOM 5740 C C . ALA A 1 748 ? 18.066 -13.930 -0.437 1.00 91.50 748 ALA A C 1
ATOM 5742 O O . ALA A 1 748 ? 17.816 -15.119 -0.216 1.00 91.50 748 ALA A O 1
ATOM 5743 N N . GLU A 1 749 ? 17.128 -12.985 -0.373 1.00 91.12 749 GLU A N 1
ATOM 5744 C CA . GLU A 1 749 ? 15.782 -13.246 0.137 1.00 91.12 749 GLU A CA 1
ATOM 5745 C C . GLU A 1 749 ? 14.903 -13.997 -0.871 1.00 91.12 749 GLU A C 1
ATOM 5747 O O . GLU A 1 749 ? 14.198 -14.930 -0.475 1.00 91.12 749 GLU A O 1
ATOM 5752 N N . LEU A 1 750 ? 15.009 -13.711 -2.175 1.00 93.62 750 LEU A N 1
ATOM 5753 C CA . LEU A 1 750 ? 14.334 -14.519 -3.198 1.00 93.62 750 LEU A CA 1
ATOM 5754 C C . LEU A 1 750 ? 14.913 -15.928 -3.278 1.00 93.62 750 LEU A C 1
ATOM 5756 O O . LEU A 1 750 ? 14.150 -16.882 -3.407 1.00 93.62 750 LEU A O 1
ATOM 5760 N N . GLY A 1 751 ? 16.229 -16.098 -3.127 1.00 94.00 751 GLY A N 1
ATOM 5761 C CA . GLY A 1 751 ? 16.840 -17.428 -3.081 1.00 94.00 751 GLY A CA 1
ATOM 5762 C C . GLY A 1 751 ? 16.255 -18.297 -1.961 1.00 94.00 751 GLY A C 1
ATOM 5763 O O . GLY A 1 751 ? 15.946 -19.472 -2.175 1.00 94.00 751 GLY A O 1
ATOM 5764 N N . LYS A 1 752 ? 16.030 -17.716 -0.775 1.00 91.50 752 LYS A N 1
ATOM 5765 C CA . LYS A 1 752 ? 15.366 -18.405 0.346 1.00 91.50 752 LYS A CA 1
ATOM 5766 C C . LYS A 1 752 ? 13.902 -18.702 0.050 1.00 91.50 752 LYS A C 1
ATOM 5768 O O . LYS A 1 752 ? 13.469 -19.825 0.297 1.00 91.50 752 LYS A O 1
ATOM 5773 N N . PHE A 1 753 ? 13.170 -17.738 -0.505 1.00 94.00 753 PHE A N 1
ATOM 5774 C CA . PHE A 1 753 ? 11.769 -17.921 -0.873 1.00 94.00 753 PHE A CA 1
ATOM 5775 C C . PHE A 1 753 ? 11.592 -19.062 -1.880 1.00 94.00 753 PHE A C 1
ATOM 5777 O O . PHE A 1 753 ? 10.788 -19.961 -1.651 1.00 94.00 753 PHE A O 1
ATOM 5784 N N . ILE A 1 754 ? 12.410 -19.099 -2.935 1.00 95.38 754 ILE A N 1
ATOM 5785 C CA . ILE A 1 754 ? 12.404 -20.165 -3.948 1.00 95.38 754 ILE A CA 1
ATOM 5786 C C . ILE A 1 754 ? 12.719 -21.526 -3.320 1.00 95.38 754 ILE A C 1
ATOM 5788 O O . ILE A 1 754 ? 12.044 -22.516 -3.609 1.00 95.38 754 ILE A O 1
ATOM 5792 N N . ASN A 1 755 ? 13.730 -21.595 -2.449 1.00 93.50 755 ASN A N 1
ATOM 5793 C CA . ASN A 1 755 ? 14.047 -22.832 -1.735 1.00 93.50 755 ASN A CA 1
ATOM 5794 C C . ASN A 1 755 ? 12.878 -23.292 -0.861 1.00 93.50 755 ASN A C 1
ATOM 5796 O O . ASN A 1 755 ? 12.639 -24.496 -0.757 1.00 93.50 755 ASN A O 1
ATOM 5800 N N . GLU A 1 756 ? 12.126 -22.351 -0.288 1.00 93.38 756 GLU A N 1
ATOM 5801 C CA . GLU A 1 756 ? 10.936 -22.690 0.475 1.00 93.38 756 GLU A CA 1
ATOM 5802 C C . GLU A 1 756 ? 9.825 -23.246 -0.425 1.00 93.38 756 GLU A C 1
ATOM 5804 O O . GLU A 1 756 ? 9.273 -24.312 -0.178 1.00 93.38 756 GLU A O 1
ATOM 5809 N N . MET A 1 757 ? 9.532 -22.581 -1.544 1.00 95.50 757 MET A N 1
ATOM 5810 C CA . MET A 1 757 ? 8.509 -23.065 -2.480 1.00 95.50 757 MET A CA 1
ATOM 5811 C C . MET A 1 757 ? 8.833 -24.472 -3.003 1.00 95.50 757 MET A C 1
ATOM 5813 O O . MET A 1 757 ? 7.932 -25.297 -3.179 1.00 95.50 757 MET A O 1
ATOM 5817 N N . LYS A 1 758 ? 10.124 -24.787 -3.183 1.00 95.06 758 LYS A N 1
ATOM 5818 C CA . LYS A 1 758 ? 10.603 -26.140 -3.516 1.00 95.06 758 LYS A CA 1
ATOM 5819 C C . LYS A 1 758 ? 10.384 -27.132 -2.372 1.00 95.06 758 LYS A C 1
ATOM 5821 O O . LYS A 1 758 ? 9.931 -28.244 -2.632 1.00 95.06 758 LYS A O 1
ATOM 5826 N N . ARG A 1 759 ? 10.657 -26.748 -1.119 1.00 91.94 759 ARG A N 1
ATOM 5827 C CA . ARG A 1 759 ? 10.410 -27.592 0.068 1.00 91.94 759 ARG A CA 1
ATOM 5828 C C . ARG A 1 759 ? 8.915 -27.851 0.283 1.00 91.94 759 ARG A C 1
ATOM 5830 O O . ARG A 1 759 ? 8.551 -28.970 0.631 1.00 91.94 759 ARG A O 1
ATOM 5837 N N . GLN A 1 760 ? 8.054 -26.871 0.014 1.00 91.94 760 GLN A N 1
ATOM 5838 C CA . GLN A 1 760 ? 6.595 -27.039 0.039 1.00 91.94 760 GLN A CA 1
ATOM 5839 C C . GLN A 1 760 ? 6.040 -27.840 -1.154 1.00 91.94 760 GLN A C 1
ATOM 5841 O O . GLN A 1 760 ? 4.862 -28.201 -1.145 1.00 91.94 760 GLN A O 1
ATOM 5846 N N . GLY A 1 761 ? 6.858 -28.108 -2.179 1.00 94.62 761 GLY A N 1
ATOM 5847 C CA . GLY A 1 761 ? 6.463 -28.864 -3.369 1.00 94.62 761 GLY A CA 1
ATOM 5848 C C . GLY A 1 761 ? 5.577 -28.093 -4.352 1.00 94.62 761 GLY A C 1
ATOM 5849 O O . GLY A 1 761 ? 4.875 -28.729 -5.129 1.00 94.62 761 GLY A O 1
ATOM 5850 N N . ILE A 1 762 ? 5.598 -26.755 -4.315 1.00 95.75 762 ILE A N 1
ATOM 5851 C CA . ILE A 1 762 ? 4.732 -25.877 -5.132 1.00 95.75 762 ILE A CA 1
ATOM 5852 C C . ILE A 1 762 ? 5.509 -24.934 -6.056 1.00 95.75 762 ILE A C 1
ATOM 5854 O O . ILE A 1 762 ? 4.922 -24.045 -6.655 1.00 95.75 762 ILE A O 1
ATOM 5858 N N . TRP A 1 763 ? 6.833 -25.080 -6.175 1.00 96.62 763 TRP A N 1
ATOM 5859 C CA . TRP A 1 763 ? 7.651 -24.181 -7.003 1.00 96.62 763 TRP A CA 1
ATOM 5860 C C . TRP A 1 763 ? 7.189 -24.096 -8.468 1.00 96.62 763 TRP A C 1
ATOM 5862 O O . TRP A 1 763 ? 7.240 -23.025 -9.066 1.00 96.62 763 TRP A O 1
ATOM 5872 N N . GLU A 1 764 ? 6.688 -25.201 -9.022 1.00 96.56 764 GLU A N 1
ATOM 5873 C CA . GLU A 1 764 ? 6.135 -25.259 -10.383 1.00 96.56 764 GLU A CA 1
ATOM 5874 C C . GLU A 1 764 ? 4.826 -24.461 -10.535 1.00 96.56 764 GLU A C 1
ATOM 5876 O O . GLU A 1 764 ? 4.494 -24.018 -11.631 1.00 96.56 764 GLU A O 1
ATOM 5881 N N . ASP A 1 765 ? 4.123 -24.219 -9.426 1.00 96.50 765 ASP A N 1
ATOM 5882 C CA . ASP A 1 765 ? 2.825 -23.543 -9.361 1.00 96.50 765 ASP A CA 1
ATOM 5883 C C . ASP A 1 765 ? 2.939 -22.062 -8.947 1.00 96.50 765 ASP A C 1
ATOM 5885 O O . ASP A 1 765 ? 1.922 -21.408 -8.697 1.00 96.50 765 ASP A O 1
ATOM 5889 N N . VAL A 1 766 ? 4.159 -21.521 -8.834 1.00 98.00 766 VAL A N 1
ATOM 5890 C CA . VAL A 1 766 ? 4.420 -20.146 -8.378 1.00 98.00 766 VAL A CA 1
ATOM 5891 C C . VAL A 1 766 ? 5.098 -19.328 -9.476 1.00 98.00 766 VAL A C 1
ATOM 5893 O O . VAL A 1 766 ? 6.159 -19.694 -9.980 1.00 98.00 766 VAL A O 1
ATOM 5896 N N . ALA A 1 767 ? 4.502 -18.179 -9.794 1.00 98.25 767 ALA A N 1
ATOM 5897 C CA . ALA A 1 767 ? 5.039 -17.170 -10.700 1.00 98.25 767 ALA A CA 1
ATOM 5898 C C . ALA A 1 767 ? 5.371 -15.895 -9.917 1.00 98.25 767 ALA A C 1
ATOM 5900 O O . ALA A 1 767 ? 4.497 -15.322 -9.268 1.00 98.25 767 ALA A O 1
ATOM 5901 N N . ILE A 1 768 ? 6.617 -15.432 -9.979 1.00 98.50 768 ILE A N 1
ATOM 5902 C CA . ILE A 1 768 ? 7.062 -14.194 -9.334 1.00 98.50 768 ILE A CA 1
ATOM 5903 C C . ILE A 1 768 ? 7.350 -13.165 -10.422 1.00 98.50 768 ILE A C 1
ATOM 5905 O O . ILE A 1 768 ? 8.282 -13.342 -11.205 1.00 98.50 768 ILE A O 1
ATOM 5909 N N . VAL A 1 769 ? 6.570 -12.088 -10.464 1.00 97.81 769 VAL A N 1
ATOM 5910 C CA . VAL A 1 769 ? 6.788 -10.964 -11.380 1.00 97.81 769 VAL A CA 1
ATOM 5911 C C . VAL A 1 769 ? 7.363 -9.795 -10.602 1.00 97.81 769 VAL A C 1
ATOM 5913 O O . VAL A 1 769 ? 6.826 -9.394 -9.574 1.00 97.81 769 VAL A O 1
ATOM 5916 N N . PHE A 1 770 ? 8.445 -9.227 -11.108 1.00 95.12 770 PHE A N 1
ATOM 5917 C CA . PHE A 1 770 ? 9.032 -7.997 -10.601 1.00 95.12 770 PHE A CA 1
ATOM 5918 C C . PHE A 1 770 ? 8.622 -6.821 -11.481 1.00 95.12 770 PHE A C 1
ATOM 5920 O O . PHE A 1 770 ? 8.702 -6.911 -12.707 1.00 95.12 770 PHE A O 1
ATOM 5927 N N . GLY A 1 771 ? 8.236 -5.707 -10.867 1.00 89.31 771 GLY A N 1
ATOM 5928 C CA . GLY A 1 771 ? 7.909 -4.478 -11.577 1.00 89.31 771 GLY A CA 1
ATOM 5929 C C . GLY A 1 771 ? 8.182 -3.231 -10.746 1.00 89.31 771 GLY A C 1
ATOM 5930 O O . GLY A 1 771 ? 8.451 -3.293 -9.550 1.00 89.31 771 GLY A O 1
ATOM 5931 N N . SER A 1 772 ? 8.125 -2.088 -11.415 1.00 91.50 772 SER A N 1
ATOM 5932 C CA . SER A 1 772 ? 8.248 -0.760 -10.822 1.00 91.50 772 SER A CA 1
ATOM 5933 C C . SER A 1 772 ? 7.367 0.193 -11.624 1.00 91.50 772 SER A C 1
ATOM 5935 O O . SER A 1 772 ? 7.098 -0.075 -12.797 1.00 91.50 772 SER A O 1
ATOM 5937 N N . GLU A 1 773 ? 6.914 1.292 -11.023 1.00 88.94 773 GLU A N 1
ATOM 5938 C CA . GLU A 1 773 ? 5.970 2.212 -11.669 1.00 88.94 773 GLU A CA 1
ATOM 5939 C C . GLU A 1 773 ? 6.532 2.873 -12.940 1.00 88.94 773 GLU A C 1
ATOM 5941 O O . GLU A 1 773 ? 5.771 3.257 -13.826 1.00 88.94 773 GLU A O 1
ATOM 5946 N N . PHE A 1 774 ? 7.860 2.997 -13.037 1.00 89.94 774 PHE A N 1
ATOM 5947 C CA . PHE A 1 774 ? 8.568 3.521 -14.202 1.00 89.94 774 PHE A CA 1
ATOM 5948 C C . PHE A 1 774 ? 10.032 3.070 -14.256 1.00 89.94 774 PHE A C 1
ATOM 5950 O O . PHE A 1 774 ? 10.614 2.646 -13.260 1.00 89.94 774 PHE A O 1
ATOM 5957 N N . GLY A 1 775 ? 10.661 3.198 -15.427 1.00 91.69 775 GLY A N 1
ATOM 5958 C CA . GLY A 1 775 ? 12.114 3.055 -15.574 1.00 91.69 775 GLY A CA 1
ATOM 5959 C C . GLY A 1 775 ? 12.899 4.304 -15.151 1.00 91.69 775 GLY A C 1
ATOM 5960 O O . GLY A 1 775 ? 12.332 5.331 -14.788 1.00 91.69 775 GLY A O 1
ATOM 5961 N N . ARG A 1 776 ? 14.230 4.263 -15.258 1.00 92.50 776 ARG A N 1
ATOM 5962 C CA . ARG A 1 776 ? 15.103 5.427 -15.016 1.00 92.50 776 ARG A CA 1
ATOM 5963 C C . ARG A 1 776 ? 15.581 6.091 -16.287 1.00 92.50 776 ARG A C 1
ATOM 5965 O O . ARG A 1 776 ? 15.692 5.452 -17.330 1.00 92.50 776 ARG A O 1
ATOM 5972 N N . ALA A 1 777 ? 15.856 7.391 -16.192 1.00 93.00 777 ALA A N 1
ATOM 5973 C CA . ALA A 1 777 ? 16.550 8.093 -17.256 1.00 93.00 777 ALA A CA 1
ATOM 5974 C C . ALA A 1 777 ? 17.916 7.434 -17.508 1.00 93.00 777 ALA A C 1
ATOM 5976 O O . ALA A 1 777 ? 18.603 6.998 -16.583 1.00 93.00 777 ALA A O 1
ATOM 5977 N N . ILE A 1 778 ? 18.301 7.361 -18.779 1.00 94.12 778 ILE A N 1
ATOM 5978 C CA . ILE A 1 778 ? 19.574 6.811 -19.220 1.00 94.12 778 ILE A CA 1
ATOM 5979 C C . ILE A 1 778 ? 20.743 7.598 -18.601 1.00 94.12 778 ILE A C 1
ATOM 5981 O O . ILE A 1 778 ? 21.534 6.963 -17.909 1.00 94.12 778 ILE A O 1
ATOM 5985 N N . PRO A 1 779 ? 20.867 8.933 -18.761 1.00 91.69 779 PRO A N 1
ATOM 5986 C CA . PRO A 1 779 ? 21.982 9.673 -18.176 1.00 91.69 779 PRO A CA 1
ATOM 5987 C C . PRO A 1 779 ? 21.825 9.912 -16.664 1.00 91.69 779 PRO A C 1
ATOM 5989 O O . PRO A 1 779 ? 20.726 10.137 -16.156 1.00 91.69 779 PRO A O 1
ATOM 5992 N N . THR A 1 780 ? 22.962 9.959 -15.964 1.00 88.88 780 THR A N 1
ATOM 5993 C CA . THR A 1 780 ? 23.061 10.386 -14.556 1.00 88.88 780 THR A CA 1
ATOM 5994 C C . THR A 1 780 ? 22.703 11.872 -14.408 1.00 88.88 780 THR A C 1
ATOM 5996 O O . THR A 1 780 ? 23.086 12.698 -15.241 1.00 88.88 780 THR A O 1
ATOM 5999 N N . ASN A 1 781 ? 22.004 12.229 -13.331 1.00 85.69 781 ASN A N 1
ATOM 6000 C CA . ASN A 1 781 ? 21.680 13.614 -12.990 1.00 85.69 781 ASN A CA 1
ATOM 6001 C C . ASN A 1 781 ? 22.787 14.294 -12.162 1.00 85.69 781 ASN A C 1
ATOM 6003 O O . ASN A 1 781 ? 23.788 13.688 -11.780 1.00 85.69 781 ASN A O 1
ATOM 6007 N N . SER A 1 782 ? 22.619 15.584 -11.860 1.00 81.69 782 SER A N 1
ATOM 6008 C CA . SER A 1 782 ? 23.643 16.383 -11.169 1.00 81.69 782 SER A CA 1
ATOM 6009 C C . SER A 1 782 ? 23.928 15.958 -9.723 1.00 81.69 782 SER A C 1
ATOM 6011 O O . SER A 1 782 ? 24.930 16.399 -9.164 1.00 81.69 782 SER A O 1
ATOM 6013 N N . ASN A 1 783 ? 23.063 15.142 -9.113 1.00 78.75 783 ASN A N 1
ATOM 6014 C CA . ASN A 1 783 ? 23.230 14.656 -7.741 1.00 78.75 783 ASN A CA 1
ATOM 6015 C C . ASN A 1 783 ? 23.978 13.312 -7.676 1.00 78.75 783 ASN A C 1
ATOM 6017 O O . ASN A 1 783 ? 24.334 12.878 -6.586 1.00 78.75 783 ASN A O 1
ATOM 6021 N N . GLY A 1 784 ? 24.252 12.679 -8.824 1.00 79.69 784 GLY A N 1
ATOM 6022 C CA . GLY A 1 784 ? 24.857 11.344 -8.898 1.00 79.69 784 GLY A CA 1
ATOM 6023 C C . GLY A 1 784 ? 23.842 10.194 -8.943 1.00 79.69 784 GLY A C 1
ATOM 6024 O O . GLY A 1 784 ? 24.250 9.036 -8.949 1.00 79.69 784 GLY A O 1
ATOM 6025 N N . GLY A 1 785 ? 22.539 10.496 -8.988 1.00 88.69 785 GLY A N 1
ATOM 6026 C CA . GLY A 1 785 ? 21.454 9.541 -9.234 1.00 88.69 785 GLY A CA 1
ATOM 6027 C C . GLY A 1 785 ? 20.937 9.600 -10.676 1.00 88.69 785 GLY A C 1
ATOM 6028 O O . GLY A 1 785 ? 21.634 10.061 -11.579 1.00 88.69 785 GLY A O 1
ATOM 6029 N N . THR A 1 786 ? 19.699 9.163 -10.912 1.00 90.81 786 THR A N 1
ATOM 6030 C CA . THR A 1 786 ? 19.038 9.225 -12.233 1.00 90.81 786 THR A CA 1
ATOM 6031 C C . THR A 1 786 ? 17.628 9.806 -12.141 1.00 90.81 786 THR A C 1
ATOM 6033 O O . THR A 1 786 ? 16.843 9.459 -11.255 1.00 90.81 786 THR A O 1
ATOM 6036 N N . ASP A 1 787 ? 17.277 10.686 -13.080 1.00 91.56 787 ASP A N 1
ATOM 6037 C CA . ASP A 1 787 ? 15.933 11.271 -13.138 1.00 91.56 787 ASP A CA 1
ATOM 6038 C C . ASP A 1 787 ? 14.861 10.206 -13.441 1.00 91.56 787 ASP A C 1
ATOM 6040 O O . ASP A 1 787 ? 15.157 9.090 -13.883 1.00 91.56 787 ASP A O 1
ATOM 6044 N N . HIS A 1 788 ? 13.589 10.554 -13.225 1.00 91.81 788 HIS A N 1
ATOM 6045 C CA . HIS A 1 788 ? 12.460 9.678 -13.558 1.00 91.81 788 HIS A CA 1
ATOM 6046 C C . HIS A 1 788 ? 12.445 9.373 -15.061 1.00 91.81 788 HIS A C 1
ATOM 6048 O O . HIS A 1 788 ? 12.499 10.295 -15.885 1.00 91.81 788 HIS A O 1
ATOM 6054 N N . GLY A 1 789 ? 12.384 8.090 -15.412 1.00 91.38 789 GLY A N 1
ATOM 6055 C CA . GLY A 1 789 ? 12.243 7.594 -16.778 1.00 91.38 789 GLY A CA 1
ATOM 6056 C C . GLY A 1 789 ? 10.809 7.169 -17.084 1.00 91.38 789 GLY A C 1
ATOM 6057 O O . GLY A 1 789 ? 9.877 7.564 -16.392 1.00 91.38 789 GLY A O 1
ATOM 6058 N N . TRP A 1 790 ? 10.637 6.387 -18.150 1.00 92.00 790 TRP A N 1
ATOM 6059 C CA . TRP A 1 790 ? 9.335 5.849 -18.549 1.00 92.00 790 TRP A CA 1
ATOM 6060 C C . TRP A 1 790 ? 9.427 4.331 -18.719 1.00 92.00 790 TRP A C 1
ATOM 6062 O O . TRP A 1 790 ? 8.917 3.603 -17.874 1.00 92.00 790 TRP A O 1
ATOM 6072 N N . GLY A 1 791 ? 10.148 3.862 -19.738 1.00 93.25 791 GLY A N 1
ATOM 6073 C CA . GLY A 1 791 ? 10.440 2.450 -19.976 1.00 93.25 791 GLY A CA 1
ATOM 6074 C C . GLY A 1 791 ? 11.668 1.954 -19.218 1.00 93.25 791 GLY A C 1
ATOM 6075 O O . GLY A 1 791 ? 12.691 2.646 -19.140 1.00 93.25 791 GLY A O 1
ATOM 6076 N N . GLY A 1 792 ? 11.564 0.747 -18.667 1.00 94.94 792 GLY A N 1
ATOM 6077 C CA . GLY A 1 792 ? 12.635 0.025 -17.977 1.00 94.94 792 GLY A CA 1
ATOM 6078 C C . GLY A 1 792 ? 12.619 -1.466 -18.316 1.00 94.94 792 GLY A C 1
ATOM 6079 O O . GLY A 1 792 ? 12.182 -1.861 -19.395 1.00 94.94 792 GLY A O 1
ATOM 6080 N N . HIS A 1 793 ? 13.103 -2.311 -17.411 1.00 96.38 793 HIS A N 1
ATOM 6081 C CA . HIS A 1 793 ? 13.049 -3.768 -17.543 1.00 96.38 793 HIS A CA 1
ATOM 6082 C C . HIS A 1 793 ? 12.366 -4.404 -16.333 1.00 96.38 793 HIS A C 1
ATOM 6084 O O . HIS A 1 793 ? 12.536 -3.947 -15.201 1.00 96.38 793 HIS A O 1
ATOM 6090 N N . ALA A 1 794 ? 11.625 -5.478 -16.588 1.00 96.88 794 ALA A N 1
ATOM 6091 C CA . ALA A 1 794 ? 11.003 -6.333 -15.581 1.00 96.88 794 ALA A CA 1
ATOM 6092 C C . ALA A 1 794 ? 11.501 -7.777 -15.732 1.00 96.88 794 ALA A C 1
ATOM 6094 O O . ALA A 1 794 ? 12.195 -8.103 -16.698 1.00 96.88 794 ALA A O 1
ATOM 6095 N N . PHE A 1 795 ? 11.131 -8.657 -14.803 1.00 97.69 795 PHE A N 1
ATOM 6096 C CA . PHE A 1 795 ? 11.350 -10.093 -14.967 1.00 97.69 795 PHE A CA 1
ATOM 6097 C C . PHE A 1 795 ? 10.200 -10.920 -14.393 1.00 97.69 795 PHE A C 1
ATOM 6099 O O . PHE A 1 795 ? 9.490 -10.480 -13.489 1.00 97.69 795 PHE A O 1
ATOM 6106 N N . LEU A 1 796 ? 10.048 -12.130 -14.922 1.00 98.50 796 LEU A N 1
ATOM 6107 C CA . LEU A 1 796 ? 9.202 -13.202 -14.406 1.00 98.50 796 LEU A CA 1
ATOM 6108 C C . LEU A 1 796 ? 10.099 -14.399 -14.080 1.00 98.50 796 LEU A C 1
ATOM 6110 O O . LEU A 1 796 ? 10.881 -14.814 -14.931 1.00 98.50 796 LEU A O 1
ATOM 6114 N N . ILE A 1 797 ? 9.980 -14.956 -12.877 1.00 98.44 797 ILE A N 1
ATOM 6115 C CA . ILE A 1 797 ? 10.704 -16.156 -12.440 1.00 98.44 797 ILE A CA 1
ATOM 6116 C C . ILE A 1 797 ? 9.754 -17.146 -11.754 1.00 98.44 797 ILE A C 1
ATOM 6118 O O . ILE A 1 797 ? 8.883 -16.740 -10.987 1.00 98.44 797 ILE A O 1
ATOM 6122 N N . GLY A 1 798 ? 9.900 -18.441 -12.024 1.00 97.81 798 GLY A N 1
ATOM 6123 C CA . GLY A 1 798 ? 9.021 -19.487 -11.482 1.00 97.81 798 GLY A CA 1
ATOM 6124 C C . GLY A 1 798 ? 9.413 -20.879 -11.973 1.00 97.81 798 GLY A C 1
ATOM 6125 O O . GLY A 1 798 ? 10.112 -20.989 -12.977 1.00 97.81 798 GLY A O 1
ATOM 6126 N N . GLY A 1 799 ? 8.976 -21.945 -11.296 1.00 95.50 799 GLY A N 1
ATOM 6127 C CA . GLY A 1 799 ? 9.317 -23.317 -11.708 1.00 95.50 799 GLY A CA 1
ATOM 6128 C C . GLY A 1 799 ? 8.731 -23.677 -13.070 1.00 95.50 799 GLY A C 1
ATOM 6129 O O . GLY A 1 799 ? 9.456 -24.106 -13.964 1.00 95.50 799 GLY A O 1
ATOM 6130 N N . GLY A 1 800 ? 7.448 -23.356 -13.268 1.00 95.75 800 GLY A N 1
ATOM 6131 C CA . GLY A 1 800 ? 6.738 -23.586 -14.526 1.00 95.75 800 GLY A CA 1
ATOM 6132 C C . GLY A 1 800 ? 6.994 -22.535 -15.614 1.00 95.75 800 GLY A C 1
ATOM 6133 O O . GLY A 1 800 ? 6.346 -22.584 -16.659 1.00 95.75 800 GLY A O 1
ATOM 6134 N N . VAL A 1 801 ? 7.889 -21.565 -15.394 1.00 98.06 801 VAL A N 1
ATOM 6135 C CA . VAL A 1 801 ? 8.168 -20.485 -16.356 1.00 98.06 801 VAL A CA 1
ATOM 6136 C C . VAL A 1 801 ? 9.007 -21.010 -17.520 1.00 98.06 801 VAL A C 1
ATOM 6138 O O . VAL A 1 801 ? 10.027 -21.671 -17.334 1.00 98.06 801 VAL A O 1
ATOM 6141 N N . ASN A 1 802 ? 8.603 -20.669 -18.743 1.00 97.19 802 ASN A N 1
ATOM 6142 C CA . ASN A 1 802 ? 9.311 -21.012 -19.975 1.00 97.19 802 ASN A CA 1
ATOM 6143 C C . ASN A 1 802 ? 10.471 -20.030 -20.215 1.00 97.19 802 ASN A C 1
ATOM 6145 O O . ASN A 1 802 ? 10.407 -19.197 -21.119 1.00 97.19 802 ASN A O 1
ATOM 6149 N N . GLY A 1 803 ? 11.484 -20.070 -19.347 1.00 96.75 803 GLY A N 1
ATOM 6150 C CA . GLY A 1 803 ? 12.569 -19.090 -19.302 1.00 96.75 803 GLY A CA 1
ATOM 6151 C C . GLY A 1 803 ? 13.601 -19.200 -20.427 1.00 96.75 803 GLY A C 1
ATOM 6152 O O . GLY A 1 803 ? 13.393 -19.831 -21.461 1.00 96.75 803 GLY A O 1
ATOM 6153 N N . GLY A 1 804 ? 14.749 -18.562 -20.211 1.00 96.56 804 GLY A N 1
ATOM 6154 C CA . GLY A 1 804 ? 15.885 -18.572 -21.133 1.00 96.56 804 GLY A CA 1
ATOM 6155 C C . GLY A 1 804 ? 15.756 -17.551 -22.259 1.00 96.56 804 GLY A C 1
ATOM 6156 O O . GLY A 1 804 ? 16.352 -17.733 -23.319 1.00 96.56 804 GLY A O 1
ATOM 6157 N N . LYS A 1 805 ? 14.950 -16.505 -22.047 1.00 95.88 805 LYS A N 1
ATOM 6158 C CA . LYS A 1 805 ? 14.622 -15.518 -23.076 1.00 95.88 805 LYS A CA 1
ATOM 6159 C C . LYS A 1 805 ? 14.417 -14.115 -22.526 1.00 95.88 805 LYS A C 1
ATOM 6161 O O . LYS A 1 805 ? 14.265 -13.893 -21.323 1.00 95.88 805 LYS A O 1
ATOM 6166 N N . ILE A 1 806 ? 14.449 -13.167 -23.452 1.00 97.19 806 ILE A N 1
ATOM 6167 C CA . ILE A 1 806 ? 14.132 -11.760 -23.231 1.00 97.19 806 ILE A CA 1
ATOM 6168 C C . ILE A 1 806 ? 12.994 -11.430 -24.196 1.00 97.19 806 ILE A C 1
ATOM 6170 O O . ILE A 1 806 ? 13.175 -11.578 -25.405 1.00 97.19 806 ILE A O 1
ATOM 6174 N N . LEU A 1 807 ? 11.837 -11.052 -23.658 1.00 96.06 807 LEU A N 1
ATOM 6175 C CA . LEU A 1 807 ? 10.645 -10.659 -24.412 1.00 96.06 807 LEU A CA 1
ATOM 6176 C C . LEU A 1 807 ? 10.507 -9.130 -24.443 1.00 96.06 807 LEU A C 1
ATOM 6178 O O . LEU A 1 807 ? 11.034 -8.442 -23.568 1.00 96.06 807 LEU A O 1
ATOM 6182 N N . GLY A 1 808 ? 9.789 -8.602 -25.435 1.00 93.88 808 GLY A N 1
ATOM 6183 C CA . GLY A 1 808 ? 9.784 -7.168 -25.752 1.00 93.88 808 GLY A CA 1
ATOM 6184 C C . GLY A 1 808 ? 11.063 -6.741 -26.478 1.00 93.88 808 GLY A C 1
ATOM 6185 O O . GLY A 1 808 ? 11.914 -7.573 -26.777 1.00 93.88 808 GLY A O 1
ATOM 6186 N N . ASP A 1 809 ? 11.228 -5.446 -26.739 1.00 92.19 809 ASP A N 1
ATOM 6187 C CA . ASP A 1 809 ? 12.377 -4.934 -27.498 1.00 92.19 809 ASP A CA 1
ATOM 6188 C C . ASP A 1 809 ? 13.365 -4.203 -26.589 1.00 92.19 809 ASP A C 1
ATOM 6190 O O . ASP A 1 809 ? 13.036 -3.165 -26.006 1.00 92.19 809 ASP A O 1
ATOM 6194 N N . TYR A 1 810 ? 14.602 -4.701 -26.482 1.00 94.06 810 TYR A N 1
ATOM 6195 C CA . TYR A 1 810 ? 15.656 -3.940 -25.814 1.00 94.06 810 TYR A CA 1
ATOM 6196 C C . TYR A 1 810 ? 16.018 -2.698 -26.639 1.00 94.06 810 TYR A C 1
ATOM 6198 O O . TYR A 1 810 ? 16.383 -2.833 -27.811 1.00 94.06 810 TYR A O 1
ATOM 6206 N N . PRO A 1 811 ? 15.992 -1.487 -26.053 1.00 92.44 811 PRO A N 1
ATOM 6207 C CA . PRO A 1 811 ? 16.238 -0.287 -26.825 1.00 92.44 811 PRO A CA 1
ATOM 6208 C C . PRO A 1 811 ? 17.724 -0.170 -27.164 1.00 92.44 811 PRO A C 1
ATOM 6210 O O . PRO A 1 811 ? 18.588 -0.183 -26.284 1.00 92.44 811 PRO A O 1
ATOM 6213 N N . HIS A 1 812 ? 18.043 -0.030 -28.448 1.00 88.56 812 HIS A N 1
ATOM 6214 C CA . HIS A 1 812 ? 19.416 0.154 -28.908 1.00 88.56 812 HIS A CA 1
ATOM 6215 C C . HIS A 1 812 ? 19.473 0.988 -30.201 1.00 88.56 812 HIS A C 1
ATOM 6217 O O . HIS A 1 812 ? 18.769 0.667 -31.159 1.00 88.56 812 HIS A O 1
ATOM 6223 N N . PRO A 1 813 ? 20.319 2.034 -30.268 1.00 86.50 813 PRO A N 1
ATOM 6224 C CA . PRO A 1 813 ? 21.223 2.524 -29.220 1.00 86.50 813 PRO A CA 1
ATOM 6225 C C . PRO A 1 813 ? 20.489 3.303 -28.107 1.00 86.50 813 PRO A C 1
ATOM 6227 O O . PRO A 1 813 ? 19.417 3.855 -28.326 1.00 86.50 813 PRO A O 1
ATOM 6230 N N . LEU A 1 814 ? 21.079 3.411 -26.911 1.00 90.19 814 LEU A N 1
ATOM 6231 C CA . LEU A 1 814 ? 20.490 4.120 -25.755 1.00 90.19 814 LEU A CA 1
ATOM 6232 C C . LEU A 1 814 ? 20.720 5.643 -25.801 1.00 90.19 814 LEU A C 1
ATOM 6234 O O . LEU A 1 814 ? 21.165 6.260 -24.835 1.00 90.19 814 LEU A O 1
ATOM 6238 N N . ASN A 1 815 ? 20.468 6.264 -26.950 1.00 88.88 815 ASN A N 1
ATOM 6239 C CA . ASN A 1 815 ? 20.702 7.691 -27.156 1.00 88.88 815 ASN A CA 1
ATOM 6240 C C . ASN A 1 815 ? 19.696 8.295 -28.147 1.00 88.88 815 ASN A C 1
ATOM 6242 O O . ASN A 1 815 ? 18.801 7.621 -28.652 1.00 88.88 815 ASN A O 1
ATOM 6246 N N . SER A 1 816 ? 19.860 9.583 -28.457 1.00 86.38 816 SER A N 1
ATOM 6247 C CA . SER A 1 816 ? 18.955 10.337 -29.332 1.00 86.38 816 SER A CA 1
ATOM 6248 C C . SER A 1 816 ? 18.870 9.837 -30.777 1.00 86.38 816 SER A C 1
ATOM 6250 O O . SER A 1 816 ? 18.063 10.368 -31.540 1.00 86.38 816 SER A O 1
ATOM 6252 N N . ALA A 1 817 ? 19.683 8.863 -31.192 1.00 86.81 817 ALA A N 1
ATOM 6253 C CA . ALA A 1 817 ? 19.513 8.206 -32.483 1.00 86.81 817 ALA A CA 1
ATOM 6254 C C . ALA A 1 817 ? 18.304 7.253 -32.503 1.00 86.81 817 ALA A C 1
ATOM 6256 O O . ALA A 1 817 ? 17.798 6.964 -33.582 1.00 86.81 817 ALA A O 1
ATOM 6257 N N . HIS A 1 818 ? 17.815 6.806 -31.343 1.00 87.12 818 HIS A N 1
ATOM 6258 C CA . HIS A 1 818 ? 16.651 5.930 -31.242 1.00 87.12 818 HIS A CA 1
ATOM 6259 C C . HIS A 1 818 ? 15.338 6.721 -31.269 1.00 87.12 818 HIS A C 1
ATOM 6261 O O . HIS A 1 818 ? 15.187 7.725 -30.569 1.00 87.12 818 HIS A O 1
ATOM 6267 N N . ASP A 1 819 ? 14.343 6.234 -32.010 1.00 86.75 819 ASP A N 1
ATOM 6268 C CA . ASP A 1 819 ? 13.045 6.917 -32.140 1.00 86.75 819 ASP A CA 1
ATOM 6269 C C . ASP A 1 819 ? 12.171 6.881 -30.875 1.00 86.75 819 ASP A C 1
ATOM 6271 O O . ASP A 1 819 ? 11.228 7.657 -30.756 1.00 86.75 819 ASP A O 1
ATOM 6275 N N . GLN A 1 820 ? 12.511 6.045 -29.893 1.00 89.31 820 GLN A N 1
ATOM 6276 C CA . GLN A 1 820 ? 11.861 5.988 -28.579 1.00 89.31 820 GLN A CA 1
ATOM 6277 C C . GLN A 1 820 ? 12.639 6.784 -27.522 1.00 89.31 820 GLN A C 1
ATOM 6279 O O . GLN A 1 820 ? 12.294 6.752 -26.347 1.00 89.31 820 GLN A O 1
ATOM 6284 N N . TYR A 1 821 ? 13.700 7.503 -27.903 1.00 88.56 821 TYR A N 1
ATOM 6285 C CA . TYR A 1 821 ? 14.471 8.314 -26.967 1.00 88.56 821 TYR A CA 1
ATOM 6286 C C . TYR A 1 821 ? 13.872 9.718 -26.822 1.00 88.56 821 TYR A C 1
ATOM 6288 O O . TYR A 1 821 ? 13.928 10.544 -27.740 1.00 88.56 821 TYR A O 1
ATOM 6296 N N . LEU A 1 822 ? 13.370 10.019 -25.625 1.00 85.00 822 LEU A N 1
ATOM 6297 C CA . LEU A 1 822 ? 12.771 11.294 -25.244 1.00 85.00 822 LEU A CA 1
ATOM 6298 C C . LEU A 1 822 ? 13.569 11.945 -24.105 1.00 85.00 822 LEU A C 1
ATOM 6300 O O . LEU A 1 822 ? 13.346 11.684 -22.924 1.00 85.00 822 LEU A O 1
ATOM 6304 N N . ARG A 1 823 ? 14.514 12.831 -24.455 1.00 80.62 823 ARG A N 1
ATOM 6305 C CA . ARG A 1 823 ? 15.297 13.640 -23.490 1.00 80.62 823 ARG A CA 1
ATOM 6306 C C . ARG A 1 823 ? 15.928 12.805 -22.359 1.00 80.62 823 ARG A C 1
ATOM 6308 O O . ARG A 1 823 ? 15.785 13.140 -21.186 1.00 80.62 823 ARG A O 1
ATOM 6315 N N . GLY A 1 824 ? 16.592 11.704 -22.708 1.00 86.56 824 GLY A N 1
ATOM 6316 C CA . GLY A 1 824 ? 17.207 10.800 -21.729 1.00 86.56 824 GLY A CA 1
ATOM 6317 C C . GLY A 1 824 ? 16.285 9.703 -21.215 1.00 86.56 824 GLY A C 1
ATOM 6318 O O . GLY A 1 824 ? 16.740 8.864 -20.455 1.00 86.56 824 GLY A O 1
ATOM 6319 N N . ARG A 1 825 ? 15.014 9.674 -21.614 1.00 90.75 825 ARG A N 1
ATOM 6320 C CA . ARG A 1 825 ? 14.033 8.673 -21.180 1.00 90.75 825 ARG A CA 1
ATOM 6321 C C . ARG A 1 825 ? 13.684 7.782 -22.359 1.00 90.75 825 ARG A C 1
ATOM 6323 O O . ARG A 1 825 ? 13.490 8.293 -23.458 1.00 90.75 825 ARG A O 1
ATOM 6330 N N . MET A 1 826 ? 13.592 6.479 -22.135 1.00 93.56 826 MET A N 1
ATOM 6331 C CA . MET A 1 826 ? 13.104 5.557 -23.157 1.00 93.56 826 MET A CA 1
ATOM 6332 C C . MET A 1 826 ? 11.587 5.467 -23.066 1.00 93.56 826 MET A C 1
ATOM 6334 O O . MET A 1 826 ? 11.063 5.220 -21.985 1.00 93.56 826 MET A O 1
ATOM 6338 N N . ILE A 1 827 ? 10.894 5.690 -24.176 1.00 93.31 827 ILE A N 1
ATOM 6339 C CA . ILE A 1 827 ? 9.469 5.398 -24.323 1.00 93.31 827 ILE A CA 1
ATOM 6340 C C . ILE A 1 827 ? 9.328 3.866 -24.358 1.00 93.31 827 ILE A C 1
ATOM 6342 O O . ILE A 1 827 ? 10.026 3.239 -25.163 1.00 93.31 827 ILE A O 1
ATOM 6346 N N . PRO A 1 828 ? 8.479 3.253 -23.510 1.00 93.31 828 PRO A N 1
ATOM 6347 C CA . PRO A 1 828 ? 8.237 1.819 -23.542 1.00 93.31 828 PRO A CA 1
ATOM 6348 C C . PRO A 1 828 ? 7.737 1.375 -24.913 1.00 93.31 828 PRO A C 1
ATOM 6350 O O . PRO A 1 828 ? 6.931 2.062 -25.539 1.00 93.31 828 PRO A O 1
ATOM 6353 N N . THR A 1 829 ? 8.172 0.202 -25.352 1.00 91.62 829 THR A N 1
ATOM 6354 C CA . THR A 1 829 ? 7.561 -0.508 -26.487 1.00 91.62 829 THR A CA 1
ATOM 6355 C C . THR A 1 829 ? 6.568 -1.557 -26.021 1.00 91.62 829 THR A C 1
ATOM 6357 O O . THR A 1 829 ? 5.686 -1.941 -26.780 1.00 91.62 829 THR A O 1
ATOM 6360 N N . THR A 1 830 ? 6.702 -1.997 -24.769 1.00 92.25 830 THR A N 1
ATOM 6361 C CA . THR A 1 830 ? 5.923 -3.089 -24.192 1.00 92.25 830 THR A CA 1
ATOM 6362 C C . THR A 1 830 ? 5.111 -2.565 -23.000 1.00 92.25 830 THR A C 1
ATOM 6364 O O . THR A 1 830 ? 5.705 -2.066 -22.042 1.00 92.25 830 THR A O 1
ATOM 6367 N N . PRO A 1 831 ? 3.770 -2.642 -23.011 1.00 92.75 831 PRO A N 1
ATOM 6368 C CA . PRO A 1 831 ? 2.955 -2.330 -21.841 1.00 92.75 831 PRO A CA 1
ATOM 6369 C C . PRO A 1 831 ? 3.031 -3.447 -20.783 1.00 92.75 831 PRO A C 1
ATOM 6371 O O . PRO A 1 831 ? 3.270 -4.613 -21.107 1.00 92.75 831 PRO A O 1
ATOM 6374 N N . HIS A 1 832 ? 2.777 -3.122 -19.511 1.00 92.56 832 HIS A N 1
ATOM 6375 C CA . HIS A 1 832 ? 2.692 -4.132 -18.440 1.00 92.56 832 HIS A CA 1
ATOM 6376 C C . HIS A 1 832 ? 1.598 -5.177 -18.707 1.00 92.56 832 HIS A C 1
ATOM 6378 O O . HIS A 1 832 ? 1.738 -6.350 -18.359 1.00 92.56 832 HIS A O 1
ATOM 6384 N N . GLU A 1 833 ? 0.538 -4.757 -19.387 1.00 92.94 833 GLU A N 1
ATOM 6385 C CA . GLU A 1 833 ? -0.621 -5.546 -19.774 1.00 92.94 833 GLU A CA 1
ATOM 6386 C C . GLU A 1 833 ? -0.256 -6.759 -20.638 1.00 92.94 833 GLU A C 1
ATOM 6388 O O . GLU A 1 833 ? -0.951 -7.771 -20.574 1.00 92.94 833 GLU A O 1
ATOM 6393 N N . PHE A 1 834 ? 0.857 -6.723 -21.381 1.00 94.31 834 PHE A N 1
ATOM 6394 C CA . PHE A 1 834 ? 1.309 -7.891 -22.147 1.00 94.31 834 PHE A CA 1
ATOM 6395 C C . PHE A 1 834 ? 1.737 -9.030 -21.220 1.00 94.31 834 PHE A C 1
ATOM 6397 O O . PHE A 1 834 ? 1.401 -10.184 -21.468 1.00 94.31 834 PHE A O 1
ATOM 6404 N N . VAL A 1 835 ? 2.419 -8.712 -20.116 1.00 95.81 835 VAL A N 1
ATOM 6405 C CA . VAL A 1 835 ? 2.790 -9.700 -19.091 1.00 95.81 835 VAL A CA 1
ATOM 6406 C C . VAL A 1 835 ? 1.538 -10.220 -18.391 1.00 95.81 835 VAL A C 1
ATOM 6408 O O . VAL A 1 835 ? 1.381 -11.428 -18.200 1.00 95.81 835 VAL A O 1
ATOM 6411 N N . TRP A 1 836 ? 0.613 -9.319 -18.050 1.00 96.50 836 TRP A N 1
ATOM 6412 C CA . TRP A 1 836 ? -0.638 -9.686 -17.390 1.00 96.50 836 TRP A CA 1
ATOM 6413 C C . TRP A 1 836 ? -1.539 -10.566 -18.251 1.00 96.50 836 TRP A C 1
ATOM 6415 O O . TRP A 1 836 ? -2.223 -11.418 -17.691 1.00 96.50 836 TRP A O 1
ATOM 6425 N N . ASN A 1 837 ? -1.500 -10.438 -19.579 1.00 96.31 837 ASN A N 1
ATOM 6426 C CA . ASN A 1 837 ? -2.264 -11.293 -20.484 1.00 96.31 837 ASN A CA 1
ATOM 6427 C C . ASN A 1 837 ? -1.872 -12.773 -20.334 1.00 96.31 837 ASN A C 1
ATOM 6429 O O . ASN A 1 837 ? -2.723 -13.612 -20.028 1.00 96.31 837 ASN A O 1
ATOM 6433 N N . GLY A 1 838 ? -0.581 -13.091 -20.464 1.00 96.31 838 GLY A N 1
ATOM 6434 C CA . GLY A 1 838 ? -0.101 -14.468 -20.332 1.00 96.31 838 GLY A CA 1
ATOM 6435 C C . GLY A 1 838 ? -0.263 -15.017 -18.911 1.00 96.31 838 GLY A C 1
ATOM 6436 O O . GLY A 1 838 ? -0.632 -16.176 -18.723 1.00 96.31 838 GLY A O 1
ATOM 6437 N N . VAL A 1 839 ? -0.075 -14.178 -17.887 1.00 97.56 839 VAL A N 1
ATOM 6438 C CA . VAL A 1 839 ? -0.319 -14.562 -16.485 1.00 97.56 839 VAL A CA 1
ATOM 6439 C C . VAL A 1 839 ? -1.804 -14.859 -16.230 1.00 97.56 839 VAL A C 1
ATOM 6441 O O . VAL A 1 839 ? -2.125 -15.854 -15.576 1.00 97.56 839 VAL A O 1
ATOM 6444 N N . ALA A 1 840 ? -2.720 -14.050 -16.768 1.00 97.00 840 ALA A N 1
ATOM 6445 C CA . ALA A 1 840 ? -4.160 -14.260 -16.638 1.00 97.00 840 ALA A CA 1
ATOM 6446 C C . ALA A 1 840 ? -4.605 -15.573 -17.302 1.00 97.00 840 ALA A C 1
ATOM 6448 O O . ALA A 1 840 ? -5.334 -16.359 -16.686 1.00 97.00 840 ALA A O 1
ATOM 6449 N N . GLN A 1 841 ? -4.099 -15.855 -18.506 1.00 96.00 841 GLN A N 1
ATOM 6450 C CA . GLN A 1 841 ? -4.332 -17.118 -19.212 1.00 96.00 841 GLN A CA 1
ATOM 6451 C C . GLN A 1 841 ? -3.811 -18.327 -18.420 1.00 96.00 841 GLN A C 1
ATOM 6453 O O . GLN A 1 841 ? -4.539 -19.314 -18.262 1.00 96.00 841 GLN A O 1
ATOM 6458 N N . TRP A 1 842 ? -2.607 -18.229 -17.844 1.00 95.50 842 TRP A N 1
ATOM 6459 C CA . TRP A 1 842 ? -2.017 -19.290 -17.022 1.00 95.50 842 TRP A CA 1
ATOM 6460 C C . TRP A 1 842 ? -2.825 -19.563 -15.747 1.00 95.50 842 TRP A C 1
ATOM 6462 O O . TRP A 1 842 ? -3.011 -20.728 -15.370 1.00 95.50 842 TRP A O 1
ATOM 6472 N N . LEU A 1 843 ? -3.359 -18.516 -15.110 1.00 94.94 843 LEU A N 1
ATOM 6473 C CA . LEU A 1 843 ? -4.257 -18.641 -13.959 1.00 94.94 843 LEU A CA 1
ATOM 6474 C C . LEU A 1 843 ? -5.628 -19.219 -14.354 1.00 94.94 843 LEU A C 1
ATOM 6476 O O . LEU A 1 843 ? -6.231 -19.937 -13.555 1.00 94.94 843 LEU A O 1
ATOM 6480 N N . GLY A 1 844 ? -6.099 -18.997 -15.582 1.00 92.44 844 GLY A N 1
ATOM 6481 C CA . GLY A 1 844 ? -7.290 -19.661 -16.129 1.00 92.44 844 GLY A CA 1
ATOM 6482 C C . GLY A 1 844 ? -8.218 -18.772 -16.957 1.00 92.44 844 GLY A C 1
ATOM 6483 O O . GLY A 1 844 ? -9.122 -19.295 -17.610 1.00 92.44 844 GLY A O 1
ATOM 6484 N N . VAL A 1 845 ? -7.989 -17.458 -16.996 1.00 94.06 845 VAL A N 1
ATOM 6485 C CA . VAL A 1 845 ? -8.809 -16.518 -17.769 1.00 94.06 845 VAL A CA 1
ATOM 6486 C C . VAL A 1 845 ? -8.356 -16.526 -19.227 1.00 94.06 845 VAL A C 1
ATOM 6488 O O . VAL A 1 845 ? -7.387 -15.871 -19.588 1.00 94.06 845 VAL A O 1
ATOM 6491 N N . ARG A 1 846 ? -9.041 -17.309 -20.069 1.00 91.06 846 ARG A N 1
ATOM 6492 C CA . ARG A 1 846 ? -8.655 -17.524 -21.480 1.00 91.06 846 ARG A CA 1
ATOM 6493 C C . ARG A 1 846 ? -9.619 -16.954 -22.515 1.00 91.06 846 ARG A C 1
ATOM 6495 O O . ARG A 1 846 ? -9.255 -16.845 -23.676 1.00 91.06 846 ARG A O 1
ATOM 6502 N N . ALA A 1 847 ? -10.853 -16.641 -22.128 1.00 90.25 847 ALA A N 1
ATOM 6503 C CA . ALA A 1 847 ? -11.819 -16.062 -23.052 1.00 90.25 847 ALA A CA 1
ATOM 6504 C C . ALA A 1 847 ? -11.460 -14.597 -23.328 1.00 90.25 847 ALA A C 1
ATOM 6506 O O . ALA A 1 847 ? -11.308 -13.828 -22.380 1.00 90.25 847 ALA A O 1
ATOM 6507 N N . ASP A 1 848 ? -11.400 -14.197 -24.601 1.00 89.06 848 ASP A N 1
ATOM 6508 C CA . ASP A 1 848 ? -11.025 -12.828 -24.981 1.00 89.06 848 ASP A CA 1
ATOM 6509 C C . ASP A 1 848 ? -11.907 -11.761 -24.338 1.00 89.06 848 ASP A C 1
ATOM 6511 O O . ASP A 1 848 ? -11.403 -10.719 -23.937 1.00 89.06 848 ASP A O 1
ATOM 6515 N N . SER A 1 849 ? -13.203 -12.037 -24.168 1.00 90.75 849 SER A N 1
ATOM 6516 C CA . SER A 1 849 ? -14.129 -11.117 -23.505 1.00 90.75 849 SER A CA 1
ATOM 6517 C C . SER A 1 849 ? -13.819 -10.913 -22.022 1.00 90.75 849 SER A C 1
ATOM 6519 O O . SER A 1 849 ? -14.017 -9.818 -21.507 1.00 90.75 849 SER A O 1
ATOM 6521 N N . ASP A 1 850 ? -13.366 -11.963 -21.329 1.00 93.81 850 ASP A N 1
ATOM 6522 C CA . ASP A 1 850 ? -12.979 -11.857 -19.921 1.00 93.81 850 ASP A CA 1
ATOM 6523 C C . ASP A 1 850 ? -11.594 -11.193 -19.818 1.00 93.81 850 ASP A C 1
ATOM 6525 O O . ASP A 1 850 ? -11.400 -10.317 -18.981 1.00 93.81 850 ASP A O 1
ATOM 6529 N N . LEU A 1 851 ? -10.651 -11.529 -20.711 1.00 93.75 851 LEU A N 1
ATOM 6530 C CA . LEU A 1 851 ? -9.351 -10.854 -20.795 1.00 93.75 851 LEU A CA 1
ATOM 6531 C C . LEU A 1 851 ? -9.503 -9.359 -21.116 1.00 93.75 851 LEU A C 1
ATOM 6533 O O . LEU A 1 851 ? -8.761 -8.556 -20.565 1.00 93.75 851 LEU A O 1
ATOM 6537 N N . ASP A 1 852 ? -10.462 -8.968 -21.963 1.00 93.19 852 ASP A N 1
ATOM 6538 C CA . ASP A 1 852 ? -10.741 -7.564 -22.307 1.00 93.19 852 ASP A CA 1
ATOM 6539 C C . ASP A 1 852 ? -11.267 -6.783 -21.108 1.00 93.19 852 ASP A C 1
ATOM 6541 O O . ASP A 1 852 ? -11.036 -5.585 -20.998 1.00 93.19 852 ASP A O 1
ATOM 6545 N N . LEU A 1 853 ? -11.983 -7.458 -20.210 1.00 92.38 853 LEU A N 1
ATOM 6546 C CA . LEU A 1 853 ? -12.448 -6.854 -18.972 1.00 92.38 853 LEU A CA 1
ATOM 6547 C C . LEU A 1 853 ? -11.292 -6.701 -17.978 1.00 92.38 853 LEU A C 1
ATOM 6549 O O . LEU A 1 853 ? -11.164 -5.668 -17.326 1.00 92.38 853 LEU A O 1
ATOM 6553 N N . VAL A 1 854 ? -10.431 -7.717 -17.868 1.00 95.00 854 VAL A N 1
ATOM 6554 C CA . VAL A 1 854 ? -9.253 -7.677 -16.989 1.00 95.00 854 VAL A CA 1
ATOM 6555 C C . VAL A 1 854 ? -8.230 -6.650 -17.483 1.00 95.00 854 VAL A C 1
ATOM 6557 O O . VAL A 1 854 ? -7.677 -5.907 -16.672 1.00 95.00 854 VAL A O 1
ATOM 6560 N N . LEU A 1 855 ? -8.018 -6.563 -18.795 1.00 95.06 855 LEU A N 1
ATOM 6561 C CA . LEU A 1 855 ? -7.019 -5.726 -19.464 1.00 95.06 855 LEU A CA 1
ATOM 6562 C C . LEU A 1 855 ? -7.691 -4.868 -20.551 1.00 95.06 855 LEU A C 1
ATOM 6564 O O . LEU A 1 855 ? -7.557 -5.179 -21.736 1.00 95.06 855 LEU A O 1
ATOM 6568 N N . PRO A 1 856 ? -8.392 -3.778 -20.187 1.00 92.44 856 PRO A N 1
ATOM 6569 C CA . PRO A 1 856 ? -9.124 -2.952 -21.156 1.00 92.44 856 PRO A CA 1
ATOM 6570 C C . PRO A 1 856 ? -8.230 -2.401 -22.273 1.00 92.44 856 PRO A C 1
ATOM 6572 O O . PRO A 1 856 ? -8.558 -2.465 -23.458 1.00 92.44 856 PRO A O 1
ATOM 6575 N N . ASN A 1 857 ? -7.017 -1.985 -21.903 1.00 90.12 857 ASN A N 1
ATOM 6576 C CA . ASN A 1 857 ? -6.018 -1.447 -22.821 1.00 90.12 857 ASN A CA 1
ATOM 6577 C C . ASN A 1 857 ? -5.440 -2.488 -23.804 1.00 90.12 857 ASN A C 1
ATOM 6579 O O . ASN A 1 857 ? -4.724 -2.121 -24.733 1.00 90.12 857 ASN A O 1
ATOM 6583 N N . ARG A 1 858 ? -5.776 -3.784 -23.666 1.00 90.31 858 ARG A N 1
ATOM 6584 C CA . ARG A 1 858 ? -5.367 -4.842 -24.611 1.00 90.31 858 ARG A CA 1
ATOM 6585 C C . ARG A 1 858 ? -5.810 -4.524 -26.047 1.00 90.31 858 ARG A C 1
ATOM 6587 O O . ARG A 1 858 ? -5.114 -4.842 -27.002 1.00 90.31 858 ARG A O 1
ATOM 6594 N N . LYS A 1 859 ? -6.936 -3.826 -26.211 1.00 89.12 859 LYS A N 1
ATOM 6595 C CA . LYS A 1 859 ? -7.489 -3.450 -27.527 1.00 89.12 859 LYS A CA 1
ATOM 6596 C C . LYS A 1 859 ? -6.712 -2.349 -28.247 1.00 89.12 859 LYS A C 1
ATOM 6598 O O . LYS A 1 859 ? -6.934 -2.138 -29.438 1.00 89.12 859 LYS A O 1
ATOM 6603 N N . SER A 1 860 ? -5.821 -1.652 -27.545 1.00 89.06 860 SER A N 1
ATOM 6604 C CA . SER A 1 860 ? -4.965 -0.610 -28.120 1.00 89.06 860 SER A CA 1
ATOM 6605 C C . SER A 1 860 ? -3.763 -1.178 -28.888 1.00 89.06 860 SER A C 1
ATOM 6607 O O . SER A 1 860 ? -3.040 -0.416 -29.535 1.00 89.06 860 SER A O 1
ATOM 6609 N N . PHE A 1 861 ? -3.551 -2.498 -28.836 1.00 90.44 861 PHE A N 1
ATOM 6610 C CA . PHE A 1 861 ? -2.421 -3.211 -29.435 1.00 90.44 861 PHE A CA 1
ATOM 6611 C C . PHE A 1 861 ? -2.901 -4.360 -30.334 1.00 90.44 861 PHE A C 1
ATOM 6613 O O . PHE A 1 861 ? -4.062 -4.772 -30.276 1.00 90.44 861 PHE A O 1
ATOM 6620 N N . SER A 1 862 ? -2.025 -4.864 -31.210 1.00 88.69 862 SER A N 1
ATOM 6621 C CA . SER A 1 862 ? -2.359 -6.021 -32.047 1.00 88.69 862 SER A CA 1
ATOM 6622 C C . SER A 1 862 ? -2.460 -7.277 -31.181 1.00 88.69 862 SER A C 1
ATOM 6624 O O . SER A 1 862 ? -1.672 -7.461 -30.260 1.00 88.69 862 SER A O 1
ATOM 6626 N N . GLU A 1 863 ? -3.381 -8.190 -31.502 1.00 84.62 863 GLU A N 1
ATOM 6627 C CA . GLU A 1 863 ? -3.573 -9.435 -30.739 1.00 84.62 863 GLU A CA 1
ATOM 6628 C C . GLU A 1 863 ? -2.281 -10.249 -30.571 1.00 84.62 863 GLU A C 1
ATOM 6630 O O . GLU A 1 863 ? -2.062 -10.829 -29.512 1.00 84.62 863 GLU A O 1
ATOM 6635 N N . CYS A 1 864 ? -1.418 -10.244 -31.591 1.00 86.44 864 CYS A N 1
ATOM 6636 C CA . CYS A 1 864 ? -0.149 -10.976 -31.611 1.00 86.44 864 CYS A CA 1
ATOM 6637 C C . CYS A 1 864 ? 1.002 -10.232 -30.916 1.00 86.44 864 CYS A C 1
ATOM 6639 O O . CYS A 1 864 ? 2.093 -10.788 -30.823 1.00 86.44 864 CYS A O 1
ATOM 6641 N N . ASP A 1 865 ? 0.785 -9.000 -30.449 1.00 88.44 865 ASP A N 1
ATOM 6642 C CA . ASP A 1 865 ? 1.778 -8.290 -29.640 1.00 88.44 865 ASP A CA 1
ATOM 6643 C C . ASP A 1 865 ? 1.730 -8.774 -28.176 1.00 88.44 865 ASP A C 1
ATOM 6645 O O . ASP A 1 865 ? 2.727 -8.699 -27.458 1.00 88.44 865 ASP A O 1
ATOM 6649 N N . HIS A 1 866 ? 0.585 -9.303 -27.724 1.00 91.38 866 HIS A N 1
ATOM 6650 C CA . HIS A 1 866 ? 0.397 -9.784 -26.356 1.00 91.38 866 HIS A CA 1
ATOM 6651 C C . HIS A 1 866 ? 1.192 -11.062 -26.082 1.00 91.38 866 HIS A C 1
ATOM 6653 O O . HIS A 1 866 ? 1.097 -12.029 -26.834 1.00 91.38 866 HIS A O 1
ATOM 6659 N N . PHE A 1 867 ? 1.878 -11.124 -24.937 1.00 94.88 867 PHE A N 1
ATOM 6660 C CA . PHE A 1 867 ? 2.463 -12.384 -24.480 1.00 94.88 867 PHE A CA 1
ATOM 6661 C C . PHE A 1 867 ? 1.354 -13.339 -24.032 1.00 94.88 867 PHE A C 1
ATOM 6663 O O . PHE A 1 867 ? 0.487 -12.981 -23.227 1.00 94.88 867 PHE A O 1
ATOM 6670 N N . THR A 1 868 ? 1.378 -14.558 -24.555 1.00 95.69 868 THR A N 1
ATOM 6671 C CA . THR A 1 868 ? 0.448 -15.637 -24.203 1.00 95.69 868 THR A CA 1
ATOM 6672 C C . THR A 1 868 ? 0.960 -16.458 -23.018 1.00 95.69 868 THR A C 1
ATOM 6674 O O . THR A 1 868 ? 2.126 -16.355 -22.627 1.00 95.69 868 THR A O 1
ATOM 6677 N N . ASP A 1 869 ? 0.120 -17.308 -22.423 1.00 95.56 869 ASP A N 1
ATOM 6678 C CA . ASP A 1 869 ? 0.596 -18.237 -21.389 1.00 95.56 869 ASP A CA 1
ATOM 6679 C C . ASP A 1 869 ? 1.663 -19.211 -21.916 1.00 95.56 869 ASP A C 1
ATOM 6681 O O . ASP A 1 869 ? 2.515 -19.617 -21.134 1.00 95.56 869 ASP A O 1
ATOM 6685 N N . LYS A 1 870 ? 1.704 -19.539 -23.214 1.00 95.50 870 LYS A N 1
ATOM 6686 C CA . LYS A 1 870 ? 2.763 -20.375 -23.813 1.00 95.50 870 LYS A CA 1
ATOM 6687 C C . LYS A 1 870 ? 4.083 -19.632 -24.000 1.00 95.50 870 LYS A C 1
ATOM 6689 O O . LYS A 1 870 ? 5.164 -20.228 -23.878 1.00 95.50 870 LYS A O 1
ATOM 6694 N N . ASP A 1 871 ? 4.014 -18.323 -24.226 1.00 95.31 871 ASP A N 1
ATOM 6695 C CA . ASP A 1 871 ? 5.197 -17.468 -24.176 1.00 95.31 871 ASP A CA 1
ATOM 6696 C C . ASP A 1 871 ? 5.767 -17.412 -22.760 1.00 95.31 871 ASP A C 1
ATOM 6698 O O . ASP A 1 871 ? 6.982 -17.360 -22.601 1.00 95.31 871 ASP A O 1
ATOM 6702 N N . LEU A 1 872 ? 4.937 -17.462 -21.718 1.00 97.56 872 LEU A N 1
ATOM 6703 C CA . LEU A 1 872 ? 5.406 -17.280 -20.342 1.00 97.56 872 LEU A CA 1
ATOM 6704 C C . LEU A 1 872 ? 5.668 -18.591 -19.580 1.00 97.56 872 LEU A C 1
ATOM 6706 O O . LEU A 1 872 ? 6.571 -18.631 -18.745 1.00 97.56 872 LEU A O 1
ATOM 6710 N N . PHE A 1 873 ? 4.948 -19.673 -19.877 1.00 97.19 873 PHE A N 1
ATOM 6711 C CA . PHE A 1 873 ? 4.919 -20.907 -19.083 1.00 97.19 873 PHE A CA 1
ATOM 6712 C C . PHE A 1 873 ? 5.055 -22.167 -19.942 1.00 97.19 873 PHE A C 1
ATOM 6714 O O . PHE A 1 873 ? 4.611 -22.225 -21.088 1.00 97.19 873 PHE A O 1
ATOM 6721 N N . VAL A 1 874 ? 5.691 -23.199 -19.383 1.00 94.75 874 VAL A N 1
ATOM 6722 C CA . VAL A 1 874 ? 5.970 -24.469 -20.080 1.00 94.75 874 VAL A CA 1
ATOM 6723 C C . VAL A 1 874 ? 4.678 -25.244 -20.369 1.00 94.75 874 VAL A C 1
ATOM 6725 O O . VAL A 1 874 ? 4.592 -25.941 -21.379 1.00 94.75 874 VAL A O 1
ATOM 6728 N N . ASP A 1 875 ? 3.673 -25.107 -19.500 1.00 89.50 875 ASP A N 1
ATOM 6729 C CA . ASP A 1 875 ? 2.344 -25.717 -19.618 1.00 89.50 875 ASP A CA 1
ATOM 6730 C C . ASP A 1 875 ? 1.299 -24.792 -20.271 1.00 89.50 875 ASP A C 1
ATOM 6732 O O . ASP A 1 875 ? 0.101 -25.080 -20.200 1.00 89.50 875 ASP A O 1
ATOM 6736 N N . GLY A 1 876 ? 1.731 -23.684 -20.886 1.00 91.12 876 GLY A N 1
ATOM 6737 C CA . GLY A 1 876 ? 0.838 -22.726 -21.535 1.00 91.12 876 GLY A CA 1
ATOM 6738 C C . GLY A 1 876 ? -0.004 -23.359 -22.646 1.00 91.12 876 GLY A C 1
ATOM 6739 O O . GLY A 1 876 ? 0.479 -24.184 -23.427 1.00 91.12 876 GLY A O 1
ATOM 6740 N N . ALA A 1 877 ? -1.282 -22.987 -22.693 1.00 90.06 877 ALA A N 1
ATOM 6741 C CA . ALA A 1 877 ? -2.287 -23.601 -23.560 1.00 90.06 877 ALA A CA 1
ATOM 6742 C C . ALA A 1 877 ? -2.725 -22.698 -24.721 1.00 90.06 877 ALA A C 1
ATOM 6744 O O . ALA A 1 877 ? -3.341 -23.183 -25.669 1.00 90.06 877 ALA A O 1
ATOM 6745 N N . CYS A 1 878 ? -2.460 -21.401 -24.629 1.00 91.19 878 CYS A N 1
ATOM 6746 C CA . CYS A 1 878 ? -2.808 -20.379 -25.597 1.00 91.19 878 CYS A CA 1
ATOM 6747 C C . CYS A 1 878 ? -1.567 -19.953 -26.379 1.00 91.19 878 CYS A C 1
ATOM 6749 O O . CYS A 1 878 ? -0.512 -19.724 -25.801 1.00 91.19 878 CYS A O 1
ATOM 6751 N N . ASP A 1 879 ? -1.699 -19.839 -27.695 1.00 90.50 879 ASP A N 1
ATOM 6752 C CA . ASP A 1 879 ? -0.630 -19.406 -28.594 1.00 90.50 879 ASP A CA 1
ATOM 6753 C C . ASP A 1 879 ? -1.208 -18.499 -29.680 1.00 90.50 879 ASP A C 1
ATOM 6755 O O . ASP A 1 879 ? -2.334 -18.720 -30.144 1.00 90.50 879 ASP A O 1
ATOM 6759 N N . CYS A 1 880 ? -0.436 -17.503 -30.100 1.00 86.50 880 CYS A N 1
ATOM 6760 C CA . CYS A 1 880 ? -0.812 -16.545 -31.131 1.00 86.50 880 CYS A CA 1
ATOM 6761 C C . CYS A 1 880 ? 0.246 -16.550 -32.231 1.00 86.50 880 CYS A C 1
ATOM 6763 O O . CYS A 1 880 ? 1.433 -16.358 -31.987 1.00 86.50 880 CYS A O 1
ATOM 6765 N N . THR A 1 881 ? -0.184 -16.756 -33.475 1.00 83.50 881 THR A N 1
ATOM 6766 C CA . THR A 1 881 ? 0.724 -16.769 -34.629 1.00 83.50 881 THR A CA 1
ATOM 6767 C C . THR A 1 881 ? 0.185 -15.911 -35.760 1.00 83.50 881 THR A C 1
ATOM 6769 O O . THR A 1 881 ? -1.024 -15.823 -35.975 1.00 83.50 881 THR A O 1
ATOM 6772 N N . ILE A 1 882 ? 1.089 -15.278 -36.509 1.00 82.00 882 ILE A N 1
ATOM 6773 C CA . ILE A 1 882 ? 0.731 -14.537 -37.719 1.00 82.00 882 ILE A CA 1
ATOM 6774 C C . ILE A 1 882 ? 0.651 -15.524 -38.887 1.00 82.00 882 ILE A C 1
ATOM 6776 O O . ILE A 1 882 ? 1.664 -16.091 -39.303 1.00 82.00 882 ILE A O 1
ATOM 6780 N N . ILE A 1 883 ? -0.548 -15.702 -39.441 1.00 75.69 883 ILE A N 1
ATOM 6781 C CA . ILE A 1 883 ? -0.819 -16.541 -40.613 1.00 75.69 883 ILE A CA 1
ATOM 6782 C C . ILE A 1 883 ? -1.340 -15.626 -41.726 1.00 75.69 883 ILE A C 1
ATOM 6784 O O . ILE A 1 883 ? -2.336 -14.930 -41.552 1.00 75.69 883 ILE A O 1
ATOM 6788 N N . ASP A 1 884 ? -0.640 -15.583 -42.864 1.00 79.44 884 ASP A N 1
ATOM 6789 C CA . ASP A 1 884 ? -0.980 -14.738 -44.024 1.00 79.44 884 ASP A CA 1
ATOM 6790 C C . ASP A 1 884 ? -1.167 -13.236 -43.700 1.00 79.44 884 ASP A C 1
ATOM 6792 O O . ASP A 1 884 ? -1.951 -12.532 -44.335 1.00 79.44 884 ASP A O 1
ATOM 6796 N N . GLY A 1 885 ? -0.421 -12.724 -42.714 1.00 75.00 885 GLY A N 1
ATOM 6797 C CA . GLY A 1 885 ? -0.480 -11.321 -42.285 1.00 75.00 885 GLY A CA 1
ATOM 6798 C C . GLY A 1 885 ? -1.635 -10.986 -41.335 1.00 75.00 885 GLY A C 1
ATOM 6799 O O . GLY A 1 885 ? -1.786 -9.821 -40.975 1.00 75.00 885 GLY A O 1
ATOM 6800 N N . ALA A 1 886 ? -2.420 -11.981 -40.911 1.00 76.81 886 ALA A N 1
ATOM 6801 C CA . ALA A 1 886 ? -3.435 -11.850 -39.870 1.00 76.81 886 ALA A CA 1
ATOM 6802 C C . ALA A 1 886 ? -2.999 -12.588 -38.598 1.00 76.81 886 ALA A C 1
ATOM 6804 O O . ALA A 1 886 ? -2.392 -13.658 -38.672 1.00 76.81 886 ALA A O 1
ATOM 6805 N N . CYS A 1 887 ? -3.312 -12.024 -37.432 1.00 82.12 887 CYS A N 1
ATOM 6806 C CA . CYS A 1 887 ? -3.103 -12.719 -36.168 1.00 82.12 887 CYS A CA 1
ATOM 6807 C C . CYS A 1 887 ? -4.145 -13.832 -35.993 1.00 82.12 887 CYS A C 1
ATOM 6809 O O . CYS A 1 887 ? -5.322 -13.644 -36.305 1.00 82.12 887 CYS A O 1
ATOM 6811 N N . SER A 1 888 ? -3.706 -14.994 -35.516 1.00 82.94 888 SER A N 1
ATOM 6812 C CA . SER A 1 888 ? -4.561 -16.126 -35.177 1.00 82.94 888 SER A CA 1
ATOM 6813 C C . SER A 1 888 ? -4.154 -16.675 -33.816 1.00 82.94 888 SER A C 1
ATOM 6815 O O . SER A 1 888 ? -3.121 -17.338 -33.698 1.00 82.94 888 SER A O 1
ATOM 6817 N N . CYS A 1 889 ? -5.000 -16.444 -32.814 1.00 83.81 889 CYS A N 1
ATOM 6818 C CA . CYS A 1 889 ? -4.843 -16.977 -31.467 1.00 83.81 889 CYS A CA 1
ATOM 6819 C C . CYS A 1 889 ? -5.716 -18.225 -31.256 1.00 83.81 889 CYS A C 1
ATOM 6821 O O . CYS A 1 889 ? -6.870 -18.297 -31.695 1.00 83.81 889 CYS A O 1
ATOM 6823 N N . GLN A 1 890 ? -5.158 -19.246 -30.610 1.00 83.75 890 GLN A N 1
ATOM 6824 C CA . GLN A 1 890 ? -5.848 -20.494 -30.275 1.00 83.75 890 GLN A CA 1
ATOM 6825 C C . GLN A 1 890 ? -5.484 -20.895 -28.847 1.00 83.75 890 GLN A C 1
ATOM 6827 O O . GLN A 1 890 ? -4.311 -20.875 -28.492 1.00 83.75 890 GLN A O 1
ATOM 6832 N N . CYS A 1 891 ? -6.478 -21.306 -28.060 1.00 82.88 891 CYS A N 1
ATOM 6833 C CA . CYS A 1 891 ? -6.270 -21.923 -26.753 1.00 82.88 891 CYS A CA 1
ATOM 6834 C C . CYS A 1 891 ? -6.754 -23.372 -26.781 1.00 82.88 891 CYS A C 1
ATOM 6836 O O . CYS A 1 891 ? -7.900 -23.636 -27.162 1.00 82.88 891 CYS A O 1
ATOM 6838 N N . ASP A 1 892 ? -5.920 -24.305 -26.330 1.00 75.19 892 ASP A N 1
ATOM 6839 C CA . ASP A 1 892 ? -6.316 -25.703 -26.191 1.00 75.19 892 ASP A CA 1
ATOM 6840 C C . ASP A 1 892 ? -7.451 -25.844 -25.160 1.00 75.19 892 ASP A C 1
ATOM 6842 O O . ASP A 1 892 ? -7.390 -25.337 -24.035 1.00 75.19 892 ASP A O 1
ATOM 6846 N N . THR A 1 893 ? -8.517 -26.568 -25.519 1.00 57.81 893 THR A N 1
ATOM 6847 C CA . THR A 1 893 ? -9.599 -26.889 -24.581 1.00 57.81 893 THR A CA 1
ATOM 6848 C C . THR A 1 893 ? -9.103 -27.894 -23.548 1.00 57.81 893 THR A C 1
ATOM 6850 O O . THR A 1 893 ? -9.060 -29.098 -23.809 1.00 57.81 893 THR A O 1
ATOM 6853 N N . VAL A 1 894 ? -8.765 -27.417 -22.351 1.00 49.31 894 VAL A N 1
ATOM 6854 C CA . VAL A 1 894 ? -8.401 -28.282 -21.223 1.00 49.31 894 VAL A CA 1
ATOM 6855 C C . VAL A 1 894 ? -9.664 -28.964 -20.686 1.00 49.31 894 VAL A C 1
ATOM 6857 O O . VAL A 1 894 ? -10.348 -28.458 -19.796 1.00 49.31 894 VAL A O 1
ATOM 6860 N N . THR A 1 895 ? -10.013 -30.135 -21.224 1.00 35.78 895 THR A N 1
ATOM 6861 C CA . THR A 1 895 ? -10.998 -31.010 -20.577 1.00 35.78 895 THR A CA 1
ATOM 6862 C C . THR A 1 895 ? -10.353 -31.636 -19.348 1.00 35.78 895 THR A C 1
ATOM 6864 O O . THR A 1 895 ? -9.516 -32.531 -19.477 1.00 35.78 895 THR A O 1
ATOM 6867 N N . TYR A 1 896 ? -10.754 -31.202 -18.154 1.00 34.62 896 TYR A N 1
ATOM 6868 C CA . TYR A 1 896 ? -10.425 -31.906 -16.916 1.00 34.62 896 TYR A CA 1
ATOM 6869 C C . TYR A 1 896 ? -11.079 -33.297 -16.935 1.00 34.62 896 TYR A C 1
ATOM 6871 O O . TYR A 1 896 ? -12.218 -33.475 -16.507 1.00 34.62 896 TYR A O 1
ATOM 6879 N N . SER A 1 897 ? -10.362 -34.301 -17.445 1.00 25.47 897 SER A N 1
ATOM 6880 C CA . SER A 1 897 ? -10.659 -35.695 -17.123 1.00 25.47 897 SER A CA 1
ATOM 6881 C C . SER A 1 897 ? -10.134 -35.966 -15.715 1.00 25.47 897 SER A C 1
ATOM 6883 O O . SER A 1 897 ? -8.939 -35.759 -15.483 1.00 25.47 897 SER A O 1
ATOM 6885 N N . PRO A 1 898 ? -10.971 -36.427 -14.769 1.00 31.11 898 PRO A N 1
ATOM 6886 C CA . PRO A 1 898 ? -10.510 -36.835 -13.451 1.00 31.11 898 PRO A CA 1
ATOM 6887 C C . PRO A 1 898 ? -9.638 -38.080 -13.623 1.00 31.11 898 PRO A C 1
ATOM 6889 O O . PRO A 1 898 ? -10.121 -39.208 -13.631 1.00 31.11 898 PRO A O 1
ATOM 6892 N N . THR A 1 899 ? -8.339 -37.877 -13.817 1.00 32.22 899 THR A N 1
ATOM 6893 C CA . THR A 1 899 ? -7.384 -38.970 -13.983 1.00 32.22 899 THR A CA 1
ATOM 6894 C C . THR A 1 899 ? -6.711 -39.221 -12.650 1.00 32.22 899 THR A C 1
ATOM 6896 O O . THR A 1 899 ? -5.555 -38.879 -12.444 1.00 32.22 899 THR A O 1
ATOM 6899 N N . VAL A 1 900 ? -7.453 -39.853 -11.744 1.00 31.33 900 VAL A N 1
ATOM 6900 C CA . VAL A 1 900 ? -6.857 -40.791 -10.793 1.00 31.33 900 VAL A CA 1
ATOM 6901 C C . VAL A 1 900 ? -7.735 -42.034 -10.806 1.00 31.33 900 VAL A C 1
ATOM 6903 O O . VAL A 1 900 ? -8.817 -42.074 -10.226 1.00 31.33 900 VAL A O 1
ATOM 6906 N N . THR A 1 901 ? -7.272 -43.051 -11.530 1.00 27.73 901 THR A N 1
ATOM 6907 C CA . THR A 1 901 ? -7.803 -44.407 -11.380 1.00 27.73 901 THR A CA 1
ATOM 6908 C C . THR A 1 901 ? -7.344 -44.912 -10.008 1.00 27.73 901 THR A C 1
ATOM 6910 O O . THR A 1 901 ? -6.147 -44.838 -9.728 1.00 27.73 901 THR A O 1
ATOM 6913 N N . PRO A 1 902 ? -8.242 -45.405 -9.140 1.00 31.36 902 PRO A N 1
ATOM 6914 C CA . PRO A 1 902 ? -7.867 -45.884 -7.819 1.00 31.36 902 PRO A CA 1
ATOM 6915 C C . PRO A 1 902 ? -7.066 -47.182 -7.950 1.00 31.36 902 PRO A C 1
ATOM 6917 O O . PRO A 1 902 ? -7.599 -48.227 -8.326 1.00 31.36 902 PRO A O 1
ATOM 6920 N N . THR A 1 903 ? -5.775 -47.129 -7.638 1.00 33.41 903 THR A N 1
ATOM 6921 C CA . THR A 1 903 ? -4.958 -48.329 -7.449 1.00 33.41 903 THR A CA 1
ATOM 6922 C C . THR A 1 903 ? -5.302 -48.975 -6.107 1.00 33.41 903 THR A C 1
ATOM 6924 O O . THR A 1 903 ? -4.996 -48.430 -5.055 1.00 33.41 903 THR A O 1
ATOM 6927 N N . SER A 1 904 ? -5.965 -50.134 -6.205 1.00 32.62 904 SER A N 1
ATOM 6928 C CA . SER A 1 904 ? -6.111 -51.232 -5.232 1.00 32.62 904 SER A CA 1
ATOM 6929 C C . SER A 1 904 ? -6.347 -50.883 -3.755 1.00 32.62 904 SER A C 1
ATOM 6931 O O . SER A 1 904 ? -5.435 -50.483 -3.036 1.00 32.62 904 SER A O 1
ATOM 6933 N N . SER A 1 905 ? -7.559 -51.202 -3.288 1.00 34.00 905 SER A N 1
ATOM 6934 C CA . SER A 1 905 ? -7.951 -51.292 -1.878 1.00 34.00 905 SER A CA 1
ATOM 6935 C C . SER A 1 905 ? -6.934 -52.038 -1.005 1.00 34.00 905 SER A C 1
ATOM 6937 O O . SER A 1 905 ? -6.637 -53.202 -1.289 1.00 34.00 905 SER A O 1
ATOM 6939 N N . PRO A 1 906 ? -6.515 -51.456 0.129 1.00 29.27 906 PRO A N 1
ATOM 6940 C CA . PRO A 1 906 ? -6.118 -52.213 1.301 1.00 29.27 906 PRO A CA 1
ATOM 6941 C C . PRO A 1 906 ? -7.368 -52.574 2.113 1.00 29.27 906 PRO A C 1
ATOM 6943 O O . PRO A 1 906 ? -8.245 -51.748 2.362 1.00 29.27 906 PRO A O 1
ATOM 6946 N N . SER A 1 907 ? -7.439 -53.842 2.488 1.00 34.00 907 SER A N 1
ATOM 6947 C CA . SER A 1 907 ? -8.410 -54.450 3.396 1.00 34.00 907 SER A CA 1
ATOM 6948 C C . SER A 1 907 ? -8.446 -53.787 4.781 1.00 34.00 907 SER A C 1
ATOM 6950 O O . SER A 1 907 ? -7.408 -53.388 5.305 1.00 34.00 907 SER A O 1
ATOM 6952 N N . GLU A 1 908 ? -9.646 -53.735 5.369 1.00 39.78 908 GLU A N 1
ATOM 6953 C CA . GLU A 1 908 ? -9.937 -53.286 6.741 1.00 39.78 908 GLU A CA 1
ATOM 6954 C C . GLU A 1 908 ? -9.025 -53.912 7.813 1.00 39.78 908 GLU A C 1
ATOM 6956 O O . GLU A 1 908 ? -8.680 -55.095 7.721 1.00 39.78 908 GLU A O 1
ATOM 6961 N N . PRO A 1 909 ? -8.813 -53.188 8.927 1.00 29.62 909 PRO A N 1
ATOM 6962 C CA . PRO A 1 909 ? -8.813 -53.830 10.233 1.00 29.62 909 PRO A CA 1
ATOM 6963 C C . PRO A 1 909 ? -9.832 -53.207 11.203 1.00 29.62 909 PRO A C 1
ATOM 6965 O O . PRO A 1 909 ? -9.933 -51.993 11.371 1.00 29.62 909 PRO A O 1
ATOM 6968 N N . SER A 1 910 ? -10.561 -54.097 11.879 1.00 29.66 910 SER A N 1
ATOM 6969 C CA . SER A 1 910 ? -11.241 -53.865 13.160 1.00 29.66 910 SER A CA 1
ATOM 6970 C C . SER A 1 910 ? -10.229 -53.854 14.330 1.00 29.66 910 SER A C 1
ATOM 6972 O O . SER A 1 910 ? -9.085 -54.272 14.144 1.00 29.66 910 SER A O 1
ATOM 6974 N N . PRO A 1 911 ? -10.615 -53.356 15.523 1.00 46.56 911 PRO A N 1
ATOM 6975 C CA . PRO A 1 911 ? -9.731 -52.648 16.450 1.00 46.56 911 PRO A CA 1
ATOM 6976 C C . PRO A 1 911 ? -9.114 -53.559 17.515 1.00 46.56 911 PRO A C 1
ATOM 6978 O O . PRO A 1 911 ? -9.814 -54.430 18.015 1.00 46.56 911 PRO A O 1
ATOM 6981 N N . THR A 1 912 ? -7.876 -53.277 17.943 1.00 29.69 912 THR A N 1
ATOM 6982 C CA . THR A 1 912 ? -7.390 -53.554 19.314 1.00 29.69 912 THR A CA 1
ATOM 6983 C C . THR A 1 912 ? -6.037 -52.887 19.593 1.00 29.69 912 THR A C 1
ATOM 6985 O O . THR A 1 912 ? -5.079 -53.104 18.859 1.00 29.69 912 THR A O 1
ATOM 6988 N N . ASP A 1 913 ? -6.024 -52.121 20.685 1.00 30.89 913 ASP A N 1
ATOM 6989 C CA . ASP A 1 913 ? -5.006 -51.951 21.732 1.00 30.89 913 ASP A CA 1
ATOM 6990 C C . ASP A 1 913 ? -3.513 -51.731 21.407 1.00 30.89 913 ASP A C 1
ATOM 6992 O O . ASP A 1 913 ? -2.801 -52.622 20.960 1.00 30.89 913 ASP A O 1
ATOM 6996 N N . SER A 1 914 ? -3.060 -50.557 21.875 1.00 26.02 914 SER A N 1
ATOM 6997 C CA . SER A 1 914 ? -1.752 -50.200 22.460 1.00 26.02 914 SER A CA 1
ATOM 6998 C C . SER A 1 914 ? -0.472 -50.378 21.620 1.00 26.02 914 SER A C 1
ATOM 7000 O O . SER A 1 914 ? -0.109 -51.493 21.253 1.00 26.02 914 SER A O 1
ATOM 7002 N N . PRO A 1 915 ? 0.312 -49.301 21.399 1.00 28.72 915 PRO A N 1
ATOM 7003 C CA . PRO A 1 915 ? 1.537 -49.380 20.618 1.00 28.72 915 PRO A CA 1
ATOM 7004 C C . PRO A 1 915 ? 2.676 -50.003 21.437 1.00 28.72 915 PRO A C 1
ATOM 7006 O O . PRO A 1 915 ? 2.977 -49.574 22.550 1.00 28.72 915 PRO A O 1
ATOM 7009 N N . THR A 1 916 ? 3.348 -50.991 20.848 1.00 27.98 916 THR A N 1
ATOM 7010 C CA . THR A 1 916 ? 4.718 -51.385 21.211 1.00 27.98 916 THR A CA 1
ATOM 7011 C C . THR A 1 916 ? 5.617 -51.027 20.032 1.00 27.98 916 THR A C 1
ATOM 7013 O O . THR A 1 916 ? 5.316 -51.378 18.894 1.00 27.98 916 THR A O 1
ATOM 7016 N N . ALA A 1 917 ? 6.672 -50.260 20.303 1.00 27.61 917 ALA A N 1
ATOM 7017 C CA . ALA A 1 917 ? 7.615 -49.757 19.314 1.00 27.61 917 ALA A CA 1
ATOM 7018 C C . ALA A 1 917 ? 8.768 -50.750 19.106 1.00 27.61 917 ALA A C 1
ATOM 7020 O O . ALA A 1 917 ? 9.496 -51.032 20.056 1.00 27.61 917 ALA A O 1
ATOM 7021 N N . ASP A 1 918 ? 8.961 -51.198 17.865 1.00 29.17 918 ASP A N 1
ATOM 7022 C CA . ASP A 1 918 ? 10.228 -51.752 17.378 1.00 29.17 918 ASP A CA 1
ATOM 7023 C C . ASP A 1 918 ? 10.903 -50.699 16.482 1.00 29.17 918 ASP A C 1
ATOM 7025 O O . ASP A 1 918 ? 10.304 -50.189 15.532 1.00 29.17 918 ASP A O 1
ATOM 7029 N N . LEU A 1 919 ? 12.145 -50.344 16.820 1.00 29.92 919 LEU A N 1
ATOM 7030 C CA . LEU A 1 919 ? 12.984 -49.386 16.092 1.00 29.92 919 LEU A CA 1
ATOM 7031 C C . LEU A 1 919 ? 13.686 -50.073 14.900 1.00 29.92 919 LEU A C 1
ATOM 7033 O O . LEU A 1 919 ? 14.199 -51.178 15.083 1.00 29.92 919 LEU A O 1
ATOM 7037 N N . PRO A 1 920 ? 13.795 -49.442 13.710 1.00 34.34 920 PRO A N 1
ATOM 7038 C CA . PRO A 1 920 ? 14.563 -49.996 12.597 1.00 34.34 920 PRO A CA 1
ATOM 7039 C C . PRO A 1 920 ? 16.043 -49.584 12.623 1.00 34.34 920 PRO A C 1
ATOM 7041 O O . PRO A 1 920 ? 16.389 -48.403 12.689 1.00 34.34 920 PRO A O 1
ATOM 7044 N N . ASP A 1 921 ? 16.901 -50.594 12.476 1.00 40.09 921 ASP A N 1
ATOM 7045 C CA . ASP A 1 921 ? 18.334 -50.508 12.203 1.00 40.09 921 ASP A CA 1
ATOM 7046 C C . ASP A 1 921 ? 18.637 -49.785 10.883 1.00 40.09 921 ASP A C 1
ATOM 7048 O O . ASP A 1 921 ? 18.157 -50.165 9.813 1.00 40.09 921 ASP A O 1
ATOM 7052 N N . GLY A 1 922 ? 19.506 -48.774 10.942 1.00 33.47 922 GLY A N 1
ATOM 7053 C CA . GLY A 1 922 ? 19.935 -48.054 9.744 1.00 33.47 922 GLY A CA 1
ATOM 7054 C C . GLY A 1 922 ? 20.823 -46.835 9.973 1.00 33.47 922 GLY A C 1
ATOM 7055 O O . GLY A 1 922 ? 20.714 -45.873 9.223 1.00 33.47 922 GLY A O 1
ATOM 7056 N N . GLY A 1 923 ? 21.685 -46.838 10.996 1.00 36.31 923 GLY A N 1
ATOM 7057 C CA . GLY A 1 923 ? 22.841 -45.929 11.072 1.00 36.31 923 GLY A CA 1
ATOM 7058 C C . GLY A 1 923 ? 22.562 -44.420 11.030 1.00 36.31 923 GLY A C 1
ATOM 7059 O O . GLY A 1 923 ? 23.483 -43.651 10.755 1.00 36.31 923 GLY A O 1
ATOM 7060 N N . THR A 1 924 ? 21.337 -43.969 11.302 1.00 33.03 924 THR A N 1
ATOM 7061 C CA . THR A 1 924 ? 21.031 -42.541 11.411 1.00 33.03 924 THR A CA 1
ATOM 7062 C C . THR A 1 924 ? 21.491 -42.050 12.782 1.00 33.03 924 THR A C 1
ATOM 7064 O O . THR A 1 924 ? 21.065 -42.565 13.815 1.00 33.03 924 THR A O 1
ATOM 7067 N N . LEU A 1 925 ? 22.411 -41.085 12.804 1.00 30.50 925 LEU A N 1
ATOM 7068 C CA . LEU A 1 925 ? 22.791 -40.381 14.028 1.00 30.50 925 LEU A CA 1
ATOM 7069 C C . LEU A 1 925 ? 21.541 -39.708 14.604 1.00 30.50 925 LEU A C 1
ATOM 7071 O O . LEU A 1 925 ? 20.969 -38.821 13.978 1.00 30.50 925 LEU A O 1
ATOM 7075 N N . VAL A 1 926 ? 21.117 -40.137 15.791 1.00 35.91 926 VAL A N 1
ATOM 7076 C CA . VAL A 1 926 ? 20.064 -39.458 16.546 1.00 35.91 926 VAL A CA 1
ATOM 7077 C C . VAL A 1 926 ? 20.667 -38.153 17.069 1.00 35.91 926 VAL A C 1
ATOM 7079 O O . VAL A 1 926 ? 21.626 -38.177 17.841 1.00 35.91 926 VAL A O 1
ATOM 7082 N N . ASN A 1 927 ? 20.153 -37.016 16.596 1.00 36.03 927 ASN A N 1
ATOM 7083 C CA . ASN A 1 927 ? 20.725 -35.689 16.864 1.00 36.03 927 ASN A CA 1
ATOM 7084 C C . ASN A 1 927 ? 20.561 -35.216 18.320 1.00 36.03 927 ASN A C 1
ATOM 7086 O O . ASN A 1 927 ? 21.153 -34.209 18.693 1.00 36.03 927 ASN A O 1
ATOM 7090 N N . SER A 1 928 ? 19.848 -35.967 19.163 1.00 43.50 928 SER A N 1
ATOM 7091 C CA . SER A 1 928 ? 19.816 -35.762 20.608 1.00 43.50 928 SER A CA 1
ATOM 7092 C C . SER A 1 928 ? 19.697 -37.095 21.340 1.00 43.50 928 SER A C 1
ATOM 7094 O O . SER A 1 928 ? 18.947 -37.977 20.935 1.00 43.50 928 SER A O 1
ATOM 7096 N N . ILE A 1 929 ? 20.454 -37.239 22.427 1.00 42.53 929 ILE A N 1
ATOM 7097 C CA . ILE A 1 929 ? 20.395 -38.396 23.340 1.00 42.53 929 ILE A CA 1
ATOM 7098 C C . ILE A 1 929 ? 19.270 -38.218 24.371 1.00 42.53 929 ILE A C 1
ATOM 7100 O O . ILE A 1 929 ? 18.841 -39.178 25.006 1.00 42.53 929 ILE A O 1
ATOM 7104 N N . ILE A 1 930 ? 18.807 -36.981 24.546 1.00 45.88 930 ILE A N 1
ATOM 7105 C CA . ILE A 1 930 ? 17.737 -36.620 25.465 1.00 45.88 930 ILE A CA 1
ATOM 7106 C C . ILE A 1 930 ? 16.545 -36.259 24.589 1.00 45.88 930 ILE A C 1
ATOM 7108 O O . ILE A 1 930 ? 16.563 -35.239 23.897 1.00 45.88 930 ILE A O 1
ATOM 7112 N N . ASP A 1 931 ? 15.553 -37.140 24.575 1.00 48.53 931 ASP A N 1
ATOM 7113 C CA . ASP A 1 931 ? 14.225 -36.821 24.064 1.00 48.53 931 ASP A CA 1
ATOM 7114 C C . ASP A 1 931 ? 13.662 -35.636 24.867 1.00 48.53 931 ASP A C 1
ATOM 7116 O O . ASP A 1 931 ? 13.888 -35.546 26.076 1.00 48.53 931 ASP A O 1
ATOM 7120 N N . SER A 1 932 ? 12.948 -34.726 24.207 1.00 49.44 932 SER A N 1
ATOM 7121 C CA . SER A 1 932 ? 12.300 -33.564 24.831 1.00 49.44 932 SER A CA 1
ATOM 7122 C C . SER A 1 932 ? 11.337 -33.933 25.968 1.00 49.44 932 SER A C 1
ATOM 7124 O O . SER A 1 932 ? 11.063 -33.095 26.829 1.00 49.44 932 SER A O 1
ATOM 7126 N N . GLU A 1 933 ? 10.874 -35.188 26.007 1.00 48.94 933 GLU A N 1
ATOM 7127 C CA . GLU A 1 933 ? 10.044 -35.725 27.090 1.00 48.94 933 GLU A CA 1
ATOM 7128 C C . GLU A 1 933 ? 10.851 -36.320 28.268 1.00 48.94 933 GLU A C 1
ATOM 7130 O O . GLU A 1 933 ? 10.283 -36.617 29.319 1.00 48.94 933 GLU A O 1
ATOM 7135 N N . GLY A 1 934 ? 12.174 -36.496 28.137 1.00 52.56 934 GLY A N 1
ATOM 7136 C CA . GLY A 1 934 ? 13.036 -37.123 29.146 1.00 52.56 934 GLY A CA 1
ATOM 7137 C C . GLY A 1 934 ? 13.216 -36.296 30.418 1.00 52.56 934 GLY A C 1
ATOM 7138 O O . GLY A 1 934 ? 13.471 -35.093 30.375 1.00 52.56 934 GLY A O 1
ATOM 7139 N N . SER A 1 935 ? 13.140 -36.946 31.583 1.00 56.22 935 SER A N 1
ATOM 7140 C CA . SER A 1 935 ? 13.354 -36.281 32.871 1.00 56.22 935 SER A CA 1
ATOM 7141 C C . SER A 1 935 ? 14.843 -36.210 33.219 1.00 56.22 935 SER A C 1
ATOM 7143 O O . SER A 1 935 ? 15.547 -37.222 33.202 1.00 56.22 935 SER A O 1
ATOM 7145 N N . TYR A 1 936 ? 15.324 -35.037 33.612 1.00 57.88 936 TYR A N 1
ATOM 7146 C CA . TYR A 1 936 ? 16.673 -34.853 34.143 1.00 57.88 936 TYR A CA 1
ATOM 7147 C C . TYR A 1 936 ? 16.598 -34.354 35.584 1.00 57.88 936 TYR A C 1
ATOM 7149 O O . TYR A 1 936 ? 15.755 -33.522 35.921 1.00 57.88 936 TYR A O 1
ATOM 7157 N N . GLU A 1 937 ? 17.509 -34.832 36.428 1.00 59.31 937 GLU A N 1
ATOM 7158 C CA . GLU A 1 937 ? 17.660 -34.324 37.789 1.00 59.31 937 GLU A CA 1
ATOM 7159 C C . GLU A 1 937 ? 19.088 -33.805 38.003 1.00 59.31 937 GLU A C 1
ATOM 7161 O O . GLU A 1 937 ? 20.067 -34.539 37.813 1.00 59.31 937 GLU A O 1
ATOM 7166 N N . PRO A 1 938 ? 19.253 -32.530 38.393 1.00 56.22 938 PRO A N 1
ATOM 7167 C CA . PRO A 1 938 ? 20.558 -31.996 38.748 1.00 56.22 938 PRO A CA 1
ATOM 7168 C C . PRO A 1 938 ? 21.018 -32.559 40.102 1.00 56.22 938 PRO A C 1
ATOM 7170 O O . PRO A 1 938 ? 20.451 -32.250 41.152 1.00 56.22 938 PRO A O 1
ATOM 7173 N N . PHE A 1 939 ? 22.097 -33.339 40.118 1.00 52.75 939 PHE A N 1
ATOM 7174 C CA . PHE A 1 939 ? 22.651 -33.881 41.355 1.00 52.75 939 PHE A CA 1
ATOM 7175 C C . PHE A 1 939 ? 23.709 -32.928 41.933 1.00 52.75 939 PHE A C 1
ATOM 7177 O O . PHE A 1 939 ? 24.844 -32.829 41.459 1.00 52.75 939 PHE A O 1
ATOM 7184 N N . GLY A 1 940 ? 23.324 -32.188 42.979 1.00 56.38 940 GLY A N 1
ATOM 7185 C CA . GLY A 1 940 ? 24.211 -31.251 43.677 1.00 56.38 940 GLY A CA 1
ATOM 7186 C C . GLY A 1 940 ? 24.323 -29.853 43.048 1.00 56.38 940 GLY A C 1
ATOM 7187 O O . GLY A 1 940 ? 25.309 -29.164 43.332 1.00 56.38 940 GLY A O 1
ATOM 7188 N N . CYS A 1 941 ? 23.344 -29.433 42.232 1.00 55.69 941 CYS A N 1
ATOM 7189 C CA . CYS A 1 941 ? 23.205 -28.066 41.702 1.00 55.69 941 CYS A CA 1
ATOM 7190 C C . CYS A 1 941 ? 22.114 -27.273 42.443 1.00 55.69 941 CYS A C 1
ATOM 7192 O O . CYS A 1 941 ? 21.101 -27.836 42.852 1.00 55.69 941 CYS A O 1
ATOM 7194 N N . ASN A 1 942 ? 22.307 -25.962 42.587 1.00 53.88 942 ASN A N 1
ATOM 7195 C CA . ASN A 1 942 ? 21.373 -25.019 43.205 1.00 53.88 942 ASN A CA 1
ATOM 7196 C C . ASN A 1 942 ? 20.391 -24.391 42.203 1.00 53.88 942 ASN A C 1
ATOM 7198 O O . ASN A 1 942 ? 19.316 -23.964 42.611 1.00 53.88 942 ASN A O 1
ATOM 7202 N N . THR A 1 943 ? 20.717 -24.355 40.906 1.00 55.56 943 THR A N 1
ATOM 7203 C CA . THR A 1 943 ? 19.753 -24.044 39.835 1.00 55.56 943 THR A CA 1
ATOM 7204 C C . THR A 1 943 ? 19.983 -24.953 38.630 1.00 55.56 943 THR A C 1
ATOM 7206 O O . THR A 1 943 ? 21.130 -25.275 38.314 1.00 55.56 943 THR A O 1
ATOM 7209 N N . SER A 1 944 ? 18.896 -25.372 37.977 1.00 55.81 944 SER A N 1
ATOM 7210 C CA . SER A 1 944 ? 18.906 -26.118 36.715 1.00 55.81 944 SER A CA 1
ATOM 7211 C C . SER A 1 944 ? 17.916 -25.501 35.732 1.00 55.81 944 SER A C 1
ATOM 7213 O O . SER A 1 944 ? 16.769 -25.933 35.633 1.00 55.81 944 SER A O 1
ATOM 7215 N N . ASN A 1 945 ? 18.348 -24.465 35.019 1.00 51.12 945 ASN A N 1
ATOM 7216 C CA . ASN A 1 945 ? 17.536 -23.840 33.976 1.00 51.12 945 ASN A CA 1
ATOM 7217 C C . ASN A 1 945 ? 18.054 -24.257 32.594 1.00 51.12 945 ASN A C 1
ATOM 7219 O O . ASN A 1 945 ? 19.266 -24.402 32.399 1.00 51.12 945 ASN A O 1
ATOM 7223 N N . ARG A 1 946 ? 17.140 -24.401 31.624 1.00 49.75 946 ARG A N 1
ATOM 7224 C CA . ARG A 1 946 ? 17.492 -24.432 30.197 1.00 49.75 946 ARG A CA 1
ATOM 7225 C C . ARG A 1 946 ? 18.172 -23.106 29.855 1.00 49.75 946 ARG A C 1
ATOM 7227 O O . ARG A 1 946 ? 17.645 -22.039 30.177 1.00 49.75 946 ARG A O 1
ATOM 7234 N N . ALA A 1 947 ? 19.365 -23.157 29.271 1.00 39.56 947 ALA A N 1
ATOM 7235 C CA . ALA A 1 947 ? 20.047 -21.937 28.854 1.00 39.56 947 ALA A CA 1
ATOM 7236 C C . ALA A 1 947 ? 19.320 -21.301 27.654 1.00 39.56 947 ALA A C 1
ATOM 7238 O O . ALA A 1 947 ? 18.832 -22.006 26.774 1.00 39.56 947 ALA A O 1
ATOM 7239 N N . TYR A 1 948 ? 19.281 -19.966 27.601 1.00 32.34 948 TYR A N 1
ATOM 7240 C CA . TYR A 1 948 ? 18.822 -19.232 26.422 1.00 32.34 948 TYR A CA 1
ATOM 7241 C C . TYR A 1 948 ? 19.844 -19.376 25.283 1.00 32.34 948 TYR A C 1
ATOM 7243 O O . TYR A 1 948 ? 21.019 -19.071 25.470 1.00 32.34 948 TYR A O 1
ATOM 7251 N N . ALA A 1 949 ? 19.344 -19.785 24.113 1.00 31.08 949 ALA A N 1
ATOM 7252 C CA . ALA A 1 949 ? 19.979 -19.771 22.793 1.00 31.08 949 ALA A CA 1
ATOM 7253 C C . ALA A 1 949 ? 21.219 -20.668 22.570 1.00 31.08 949 ALA A C 1
ATOM 7255 O O . ALA A 1 949 ? 22.305 -20.467 23.116 1.00 31.08 949 ALA A O 1
ATOM 7256 N N . SER A 1 950 ? 21.097 -21.597 21.615 1.00 28.23 950 SER A N 1
ATOM 7257 C CA . SER A 1 950 ? 22.232 -22.026 20.792 1.00 28.23 950 SER A CA 1
ATOM 7258 C C . SER A 1 950 ? 21.801 -22.219 19.336 1.00 28.23 950 SER A C 1
ATOM 7260 O O . SER A 1 950 ? 20.662 -22.588 19.075 1.00 28.23 950 SER A O 1
ATOM 7262 N N . VAL A 1 951 ? 22.713 -21.910 18.414 1.00 31.34 951 VAL A N 1
ATOM 7263 C CA . VAL A 1 951 ? 22.466 -21.534 17.008 1.00 31.34 951 VAL A CA 1
ATOM 7264 C C . VAL A 1 951 ? 22.213 -22.727 16.060 1.00 31.34 951 VAL A C 1
ATOM 7266 O O . VAL A 1 951 ? 22.246 -22.545 14.854 1.00 31.34 951 VAL A O 1
ATOM 7269 N N . ASP A 1 952 ? 21.937 -23.945 16.538 1.00 35.31 952 ASP A N 1
ATOM 7270 C CA . ASP A 1 952 ? 21.642 -25.066 15.614 1.00 35.31 952 ASP A CA 1
ATOM 7271 C C . ASP A 1 952 ? 20.512 -26.029 16.020 1.00 35.31 952 ASP A C 1
ATOM 7273 O O . ASP A 1 952 ? 20.383 -27.102 15.438 1.00 35.31 952 ASP A O 1
ATOM 7277 N N . GLY A 1 953 ? 19.653 -25.641 16.971 1.00 34.44 953 GLY A N 1
ATOM 7278 C CA . GLY A 1 953 ? 18.320 -26.242 17.136 1.00 34.44 953 GLY A CA 1
ATOM 7279 C C . GLY A 1 953 ? 18.234 -27.732 17.492 1.00 34.44 953 GLY A C 1
ATOM 7280 O O . GLY A 1 953 ? 17.124 -28.241 17.582 1.00 34.44 953 GLY A O 1
ATOM 7281 N N . SER A 1 954 ? 19.339 -28.444 17.732 1.00 39.78 954 SER A N 1
ATOM 7282 C CA . SER A 1 954 ? 19.280 -29.907 17.899 1.00 39.78 954 SER A CA 1
ATOM 7283 C C . SER A 1 954 ? 19.637 -30.451 19.288 1.00 39.78 954 SER A C 1
ATOM 7285 O O . SER A 1 954 ? 19.488 -31.647 19.510 1.00 39.78 954 SER A O 1
ATOM 7287 N N . LEU A 1 955 ? 20.041 -29.622 20.265 1.00 48.28 955 LEU A N 1
ATOM 7288 C CA . LEU A 1 955 ? 20.366 -30.086 21.627 1.00 48.28 955 LEU A CA 1
ATOM 7289 C C . LEU A 1 955 ? 19.925 -29.098 22.722 1.00 48.28 955 LEU A C 1
ATOM 7291 O O . LEU A 1 955 ? 20.349 -27.939 22.737 1.00 48.28 955 LEU A O 1
ATOM 7295 N N . GLU A 1 956 ? 19.147 -29.573 23.701 1.00 51.31 956 GLU A N 1
ATOM 7296 C CA . GLU A 1 956 ? 18.839 -28.818 24.923 1.00 51.31 956 GLU A CA 1
ATOM 7297 C C . GLU A 1 956 ? 20.097 -28.700 25.806 1.00 51.31 956 GLU A C 1
ATOM 7299 O O . GLU A 1 956 ? 20.673 -29.699 26.241 1.00 51.31 956 GLU A O 1
ATOM 7304 N N . LYS A 1 957 ? 20.560 -27.469 26.072 1.00 51.66 957 LYS A N 1
ATOM 7305 C CA . LYS A 1 957 ? 21.701 -27.215 26.970 1.00 51.66 957 LYS A CA 1
ATOM 7306 C C . LYS A 1 957 ? 21.216 -26.956 28.396 1.00 51.66 957 LYS A C 1
ATOM 7308 O O . LYS A 1 957 ? 20.461 -26.013 28.643 1.00 51.66 957 LYS A O 1
ATOM 7313 N N . PHE A 1 958 ? 21.725 -27.740 29.343 1.00 55.31 958 PHE A N 1
ATOM 7314 C CA . PHE A 1 958 ? 21.448 -27.599 30.773 1.00 55.31 958 PHE A CA 1
ATOM 7315 C C . PHE A 1 958 ? 22.563 -26.813 31.467 1.00 55.31 958 PHE A C 1
ATOM 7317 O O . PHE A 1 958 ? 23.744 -27.097 31.262 1.00 55.31 958 PHE A O 1
ATOM 7324 N N . SER A 1 959 ? 22.195 -25.833 32.297 1.00 54.09 959 SER A N 1
ATOM 7325 C CA . SER A 1 959 ? 23.133 -25.109 33.165 1.00 54.09 959 SER A CA 1
ATOM 7326 C C . SER A 1 959 ? 22.940 -25.532 34.620 1.00 54.09 959 SER A C 1
ATOM 7328 O O . SER A 1 959 ? 21.809 -25.737 35.051 1.00 54.09 959 SER A O 1
ATOM 7330 N N . CYS A 1 960 ? 24.033 -25.666 35.369 1.00 53.81 960 CYS A N 1
ATOM 7331 C CA . CYS A 1 960 ? 24.050 -26.109 36.763 1.00 53.81 960 CYS A CA 1
ATOM 7332 C C . CYS A 1 960 ? 24.847 -25.104 37.604 1.00 53.81 960 CYS A C 1
ATOM 7334 O O . CYS A 1 960 ? 26.068 -25.038 37.474 1.00 53.81 960 CYS A O 1
ATOM 7336 N N . ASP A 1 961 ? 24.177 -24.333 38.467 1.00 53.69 961 ASP A N 1
ATOM 7337 C CA . ASP A 1 961 ? 24.847 -23.429 39.416 1.00 53.69 961 ASP A CA 1
ATOM 7338 C C . ASP A 1 961 ? 25.241 -24.183 40.687 1.00 53.69 961 ASP A C 1
ATOM 7340 O O . ASP A 1 961 ? 24.416 -24.882 41.271 1.00 53.69 961 ASP A O 1
ATOM 7344 N N . ARG A 1 962 ? 26.492 -24.057 41.134 1.00 52.06 962 ARG A N 1
ATOM 7345 C CA . ARG A 1 962 ? 27.014 -24.769 42.317 1.00 52.06 962 ARG A CA 1
ATOM 7346 C C . ARG A 1 962 ? 27.653 -23.862 43.360 1.00 52.06 962 ARG A C 1
ATOM 7348 O O . ARG A 1 962 ? 28.370 -24.348 44.234 1.00 52.06 962 ARG A O 1
ATOM 7355 N N . THR A 1 963 ? 27.379 -22.561 43.280 1.00 53.84 963 THR A N 1
ATOM 7356 C CA . THR A 1 963 ? 28.051 -21.519 44.069 1.00 53.84 963 THR A CA 1
ATOM 7357 C C . THR A 1 963 ? 27.992 -21.771 45.588 1.00 53.84 963 THR A C 1
ATOM 7359 O O . THR A 1 963 ? 28.938 -21.406 46.281 1.00 53.84 963 THR A O 1
ATOM 7362 N N . ASP A 1 964 ? 26.977 -22.495 46.095 1.00 49.91 964 ASP A N 1
ATOM 7363 C CA . ASP A 1 964 ? 26.785 -22.728 47.541 1.00 49.91 964 ASP A CA 1
ATOM 7364 C C . ASP A 1 964 ? 26.955 -24.194 48.017 1.00 49.91 964 ASP A C 1
ATOM 7366 O O . ASP A 1 964 ? 26.526 -24.528 49.123 1.00 49.91 964 ASP A O 1
ATOM 7370 N N . ARG A 1 965 ? 27.546 -25.107 47.224 1.00 50.16 965 ARG A N 1
ATOM 7371 C CA . ARG A 1 965 ? 27.684 -26.546 47.584 1.00 50.16 965 ARG A CA 1
ATOM 7372 C C . ARG A 1 965 ? 29.134 -27.033 47.430 1.00 50.16 965 ARG A C 1
ATOM 7374 O O . ARG A 1 965 ? 29.548 -27.421 46.341 1.00 50.16 965 ARG A O 1
ATOM 7381 N N . HIS A 1 966 ? 29.915 -27.036 48.514 1.00 51.34 966 HIS A N 1
ATOM 7382 C CA . HIS A 1 966 ? 31.364 -27.315 48.479 1.00 51.34 966 HIS A CA 1
ATOM 7383 C C . HIS A 1 966 ? 31.777 -28.772 48.782 1.00 51.34 966 HIS A C 1
ATOM 7385 O O . HIS A 1 966 ? 32.965 -29.085 48.713 1.00 51.34 966 HIS A O 1
ATOM 7391 N N . ASP A 1 967 ? 30.838 -29.662 49.109 1.00 50.00 967 ASP A N 1
ATOM 7392 C CA . ASP A 1 967 ? 31.111 -30.956 49.758 1.00 50.00 967 ASP A CA 1
ATOM 7393 C C . ASP A 1 967 ? 30.387 -32.178 49.152 1.00 50.00 967 ASP A C 1
ATOM 7395 O O . ASP A 1 967 ? 30.552 -33.291 49.648 1.00 50.00 967 ASP A O 1
ATOM 7399 N N . VAL A 1 968 ? 29.645 -32.021 48.049 1.00 50.53 968 VAL A N 1
ATOM 7400 C CA . VAL A 1 968 ? 28.950 -33.134 47.367 1.00 50.53 968 VAL A CA 1
ATOM 7401 C C . VAL A 1 968 ? 29.539 -33.446 45.990 1.00 50.53 968 VAL A C 1
ATOM 7403 O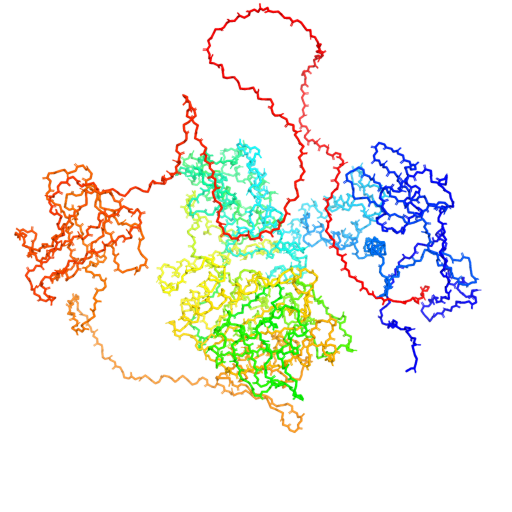 O . VAL A 1 968 ? 29.879 -32.539 45.222 1.00 50.53 968 VAL A O 1
ATOM 7406 N N . SER A 1 969 ? 29.628 -34.745 45.672 1.00 54.34 969 SER A N 1
ATOM 7407 C CA . SER A 1 969 ? 29.850 -35.245 44.311 1.00 54.34 969 SER A CA 1
ATOM 7408 C C . SER A 1 969 ? 28.767 -34.705 43.389 1.00 54.34 969 SER A C 1
ATOM 7410 O O . SER A 1 969 ? 27.612 -34.597 43.792 1.00 54.34 969 SER A O 1
ATOM 7412 N N . SER A 1 970 ? 29.147 -34.343 42.175 1.00 57.00 970 SER A N 1
ATOM 7413 C CA . SER A 1 970 ? 28.337 -33.452 41.361 1.00 57.00 970 SER A CA 1
ATOM 7414 C C . SER A 1 970 ? 28.259 -33.836 39.923 1.00 57.00 970 SER A C 1
ATOM 7416 O O . SER A 1 970 ? 29.301 -34.052 39.298 1.00 57.00 970 SER A O 1
ATOM 7418 N N . GLY A 1 971 ? 27.037 -33.791 39.419 1.00 61.44 971 GLY A N 1
ATOM 7419 C CA . GLY A 1 971 ? 26.742 -34.136 38.054 1.00 61.44 971 GLY A CA 1
ATOM 7420 C C . GLY A 1 971 ? 25.305 -33.849 37.670 1.00 61.44 971 GLY A C 1
ATOM 7421 O O . GLY A 1 971 ? 24.485 -33.406 38.473 1.00 61.44 971 GLY A O 1
ATOM 7422 N N . ILE A 1 972 ? 25.017 -34.086 36.400 1.00 62.22 972 ILE A N 1
ATOM 7423 C CA . ILE A 1 972 ? 23.658 -34.051 35.870 1.00 62.22 972 ILE A CA 1
ATOM 7424 C C . ILE A 1 972 ? 23.288 -35.490 35.543 1.00 62.22 972 ILE A C 1
ATOM 7426 O O . ILE A 1 972 ? 24.046 -36.167 34.840 1.00 62.22 972 ILE A O 1
ATOM 7430 N N . VAL A 1 973 ? 22.162 -35.949 36.091 1.00 61.34 973 VAL A N 1
ATOM 7431 C CA . VAL A 1 973 ? 21.606 -37.270 35.806 1.00 61.34 973 VAL A CA 1
ATOM 7432 C C . VAL A 1 973 ? 20.543 -37.120 34.731 1.00 61.34 973 VAL A C 1
ATOM 7434 O O . VAL A 1 973 ? 19.611 -36.327 34.869 1.00 61.34 973 VAL A O 1
ATOM 7437 N N . PHE A 1 974 ? 20.680 -37.904 33.672 1.00 61.12 974 PHE A N 1
ATOM 7438 C CA . PHE A 1 974 ? 19.731 -37.966 32.571 1.00 61.12 974 PHE A CA 1
ATOM 7439 C C . PHE A 1 974 ? 18.973 -39.294 32.638 1.00 61.12 974 PHE A C 1
ATOM 7441 O O . PHE A 1 974 ? 19.596 -40.354 32.773 1.00 61.12 974 PHE A O 1
ATOM 7448 N N . SER A 1 975 ? 17.642 -39.227 32.543 1.00 59.47 975 SER A N 1
ATOM 7449 C CA . SER A 1 975 ? 16.762 -40.388 32.400 1.00 59.47 975 SER A CA 1
ATOM 7450 C C . SER A 1 975 ? 15.902 -40.220 31.143 1.00 59.47 975 SER A C 1
ATOM 7452 O O . SER A 1 975 ? 15.178 -39.228 31.040 1.00 59.47 975 SER A O 1
ATOM 7454 N N . PRO A 1 976 ? 15.946 -41.156 30.183 1.00 55.59 976 PRO A N 1
ATOM 7455 C CA . PRO A 1 976 ? 15.042 -41.122 29.038 1.00 55.59 976 PRO A CA 1
ATOM 7456 C C . PRO A 1 976 ? 13.573 -41.328 29.483 1.00 55.59 976 PRO A C 1
ATOM 7458 O O . PRO A 1 976 ? 13.336 -41.912 30.546 1.00 55.59 976 PRO A O 1
ATOM 7461 N N . PRO A 1 977 ? 12.587 -40.840 28.703 1.00 45.25 977 PRO A N 1
ATOM 7462 C CA . PRO A 1 977 ? 11.161 -40.910 29.046 1.00 45.25 977 PRO A CA 1
ATOM 7463 C C . PRO A 1 977 ? 10.515 -42.278 28.794 1.00 45.25 977 PRO A C 1
ATOM 7465 O O . PRO A 1 977 ? 9.454 -42.567 29.345 1.00 45.25 977 PRO A O 1
ATOM 7468 N N . SER A 1 978 ? 11.142 -43.142 27.990 1.00 50.19 978 SER A N 1
ATOM 7469 C CA . SER A 1 978 ? 10.625 -44.468 27.645 1.00 50.19 978 SER A CA 1
ATOM 7470 C C . SER A 1 978 ? 11.443 -45.588 28.302 1.00 50.19 978 SER A C 1
ATOM 7472 O O . SER A 1 978 ? 12.619 -45.431 28.616 1.00 50.19 978 SER A O 1
ATOM 7474 N N . VAL A 1 979 ? 10.820 -46.754 28.508 1.00 44.78 979 VAL A N 1
ATOM 7475 C CA . VAL A 1 979 ? 11.383 -47.949 29.185 1.00 44.78 979 VAL A CA 1
ATOM 7476 C C . VAL A 1 979 ? 12.520 -48.631 28.385 1.00 44.78 979 VAL A C 1
ATOM 7478 O O . VAL A 1 979 ? 12.857 -49.788 28.636 1.00 44.78 979 VAL A O 1
ATOM 7481 N N . GLN A 1 980 ? 13.098 -47.952 27.391 1.00 48.47 980 GLN A N 1
ATOM 7482 C CA . GLN A 1 980 ? 14.154 -48.475 26.527 1.00 48.47 980 GLN A CA 1
ATOM 7483 C C . GLN A 1 980 ? 15.545 -48.134 27.088 1.00 48.47 980 GLN A C 1
ATOM 7485 O O . GLN A 1 980 ? 15.816 -47.017 27.523 1.00 48.47 980 GLN A O 1
ATOM 7490 N N . ALA A 1 981 ? 16.447 -49.121 27.091 1.00 52.50 981 ALA A N 1
ATOM 7491 C CA . ALA A 1 981 ? 17.807 -48.976 27.600 1.00 52.50 981 ALA A CA 1
ATOM 7492 C C . ALA A 1 981 ? 18.690 -48.197 26.615 1.00 52.50 981 ALA A C 1
ATOM 7494 O O . ALA A 1 981 ? 19.222 -48.762 25.660 1.00 52.50 981 ALA A O 1
ATOM 7495 N N . THR A 1 982 ? 18.857 -46.895 26.849 1.00 51.69 982 THR A N 1
ATOM 7496 C CA . THR A 1 982 ? 19.723 -46.031 26.035 1.00 51.69 982 THR A CA 1
ATOM 7497 C C . THR A 1 982 ? 20.733 -45.285 26.904 1.00 51.69 982 THR A C 1
ATOM 7499 O O . THR A 1 982 ? 20.358 -44.477 27.752 1.00 51.69 982 THR A O 1
ATOM 7502 N N . ILE A 1 983 ? 22.028 -45.516 26.667 1.00 57.12 983 ILE A N 1
ATOM 7503 C CA . ILE A 1 983 ? 23.128 -44.731 27.246 1.00 57.12 983 ILE A CA 1
ATOM 7504 C C . ILE A 1 983 ? 23.616 -43.727 26.205 1.00 57.12 983 ILE A C 1
ATOM 7506 O O . ILE A 1 983 ? 23.746 -44.046 25.023 1.00 57.12 983 ILE A O 1
ATOM 7510 N N . ALA A 1 984 ? 23.971 -42.527 26.657 1.00 54.84 984 ALA A N 1
ATOM 7511 C CA . ALA A 1 984 ? 24.632 -41.526 25.837 1.00 54.84 984 ALA A CA 1
ATOM 7512 C C . ALA A 1 984 ? 25.916 -42.061 25.167 1.00 54.84 984 ALA A C 1
ATOM 7514 O O . ALA A 1 984 ? 26.921 -42.271 25.846 1.00 54.84 984 ALA A O 1
ATOM 7515 N N . LYS A 1 985 ? 25.921 -42.236 23.834 1.00 54.19 985 LYS A N 1
ATOM 7516 C CA . LYS A 1 985 ? 27.116 -42.693 23.089 1.00 54.19 985 LYS A CA 1
ATOM 7517 C C . LYS A 1 985 ? 28.242 -41.650 23.111 1.00 54.19 985 LYS A C 1
ATOM 7519 O O . LYS A 1 985 ? 29.409 -42.013 23.235 1.00 54.19 985 LYS A O 1
ATOM 7524 N N . LYS A 1 986 ? 27.906 -40.355 23.018 1.00 54.03 986 LYS A N 1
ATOM 7525 C CA . LYS A 1 986 ? 28.848 -39.227 23.149 1.00 54.03 986 LYS A CA 1
ATOM 7526 C C . LYS A 1 986 ? 28.183 -38.049 23.860 1.00 54.03 986 LYS A C 1
ATOM 7528 O O . LYS A 1 986 ? 27.098 -37.646 23.462 1.00 54.03 986 LYS A O 1
ATOM 7533 N N . VAL A 1 987 ? 28.837 -37.452 24.854 1.00 58.50 987 VAL A N 1
ATOM 7534 C CA . VAL A 1 987 ? 28.350 -36.237 25.537 1.00 58.50 987 VAL A CA 1
ATOM 7535 C C . VAL A 1 987 ? 29.287 -35.073 25.259 1.00 58.50 987 VAL A C 1
ATOM 7537 O O . VAL A 1 987 ? 30.488 -35.197 25.477 1.00 58.50 987 VAL A O 1
ATOM 7540 N N . ARG A 1 988 ? 28.751 -33.934 24.808 1.00 54.78 988 ARG A N 1
ATOM 7541 C CA . ARG A 1 988 ? 29.526 -32.707 24.589 1.00 54.78 988 ARG A CA 1
ATOM 7542 C C . ARG A 1 988 ? 29.348 -31.744 25.768 1.00 54.78 988 ARG A C 1
ATOM 7544 O O . ARG A 1 988 ? 28.231 -31.319 26.045 1.00 54.78 988 ARG A O 1
ATOM 7551 N N . VAL A 1 989 ? 30.441 -31.370 26.433 1.00 58.25 989 VAL A N 1
ATOM 7552 C CA . VAL A 1 989 ? 30.435 -30.476 27.606 1.00 58.25 989 VAL A CA 1
ATOM 7553 C C . VAL A 1 989 ? 31.080 -29.134 27.260 1.00 58.25 989 VAL A C 1
ATOM 7555 O O . VAL A 1 989 ? 32.174 -29.110 26.701 1.00 58.25 989 VAL A O 1
ATOM 7558 N N . TYR A 1 990 ? 30.411 -28.030 27.612 1.00 52.41 990 TYR A N 1
ATOM 7559 C CA . TYR A 1 990 ? 30.897 -26.654 27.447 1.00 52.41 990 TYR A CA 1
ATOM 7560 C C . TYR A 1 990 ? 31.173 -26.022 28.816 1.00 52.41 990 TYR A C 1
ATOM 7562 O O . TYR A 1 990 ? 30.375 -26.193 29.737 1.00 52.41 990 TYR A O 1
ATOM 7570 N N . VAL A 1 991 ? 32.260 -25.259 28.938 1.00 53.41 991 VAL A N 1
ATOM 7571 C CA . VAL A 1 991 ? 32.603 -24.508 30.159 1.00 53.41 991 VAL A CA 1
ATOM 7572 C C . VAL A 1 991 ? 32.427 -23.005 29.902 1.00 53.41 991 VAL A C 1
ATOM 7574 O O . VAL A 1 991 ? 32.714 -22.530 28.802 1.00 53.41 991 VAL A O 1
ATOM 7577 N N . GLY A 1 992 ? 31.875 -22.279 30.880 1.00 49.97 992 GLY A N 1
ATOM 7578 C CA . GLY A 1 992 ? 31.676 -20.825 30.824 1.00 49.97 992 GLY A CA 1
ATOM 7579 C C . GLY A 1 992 ? 32.945 -20.040 31.180 1.00 49.97 992 GLY A C 1
ATOM 7580 O O . GLY A 1 992 ? 33.857 -20.583 31.784 1.00 49.97 992 GLY A O 1
ATOM 7581 N N . ASP A 1 993 ? 33.004 -18.760 30.808 1.00 52.69 993 ASP A N 1
ATOM 7582 C CA . ASP A 1 993 ? 34.227 -17.932 30.805 1.00 52.69 993 ASP A CA 1
ATOM 7583 C C . ASP A 1 993 ? 34.620 -17.404 32.213 1.00 52.69 993 ASP A C 1
ATOM 7585 O O . ASP A 1 993 ? 34.497 -16.215 32.525 1.00 52.69 993 ASP A O 1
ATOM 7589 N N . GLY A 1 994 ? 35.020 -18.319 33.107 1.00 46.03 994 GLY A N 1
ATOM 7590 C CA . GLY A 1 994 ? 35.091 -18.133 34.564 1.00 46.03 994 GLY A CA 1
ATOM 7591 C C . GLY A 1 994 ? 36.482 -18.058 35.214 1.00 46.03 994 GLY A C 1
ATOM 7592 O O . GLY A 1 994 ? 36.601 -18.384 36.389 1.00 46.03 994 GLY A O 1
ATOM 7593 N N . GLY A 1 995 ? 37.524 -17.594 34.520 1.00 49.69 995 GLY A N 1
ATOM 7594 C CA . GLY A 1 995 ? 38.830 -17.270 35.125 1.00 49.69 995 GLY A CA 1
ATOM 7595 C C . GLY A 1 995 ? 39.773 -18.455 35.411 1.00 49.69 995 GLY A C 1
ATOM 7596 O O . GLY A 1 995 ? 39.374 -19.594 35.627 1.00 49.69 995 GLY A O 1
ATOM 7597 N N . THR A 1 996 ? 41.079 -18.169 35.424 1.00 48.00 996 THR A N 1
ATOM 7598 C CA . THR A 1 996 ? 42.154 -19.169 35.517 1.00 48.00 996 THR A CA 1
ATOM 7599 C C . THR A 1 996 ? 42.148 -19.922 36.857 1.00 48.00 996 THR A C 1
ATOM 7601 O O . THR A 1 996 ? 42.458 -19.362 37.909 1.00 48.00 996 THR A O 1
ATOM 7604 N N . GLY A 1 997 ? 41.852 -21.227 36.808 1.00 48.75 997 GLY A N 1
ATOM 7605 C CA . GLY A 1 997 ? 42.090 -22.176 37.908 1.00 48.75 997 GLY A CA 1
ATOM 7606 C C . GLY A 1 997 ? 40.860 -22.686 38.667 1.00 48.75 997 GLY A C 1
ATOM 7607 O O . GLY A 1 997 ? 41.046 -23.367 39.675 1.00 48.75 997 GLY A O 1
ATOM 7608 N N . LEU A 1 998 ? 39.640 -22.375 38.212 1.00 50.53 998 LEU A N 1
ATOM 7609 C CA . LEU A 1 998 ? 38.385 -22.784 38.870 1.00 50.53 998 LEU A CA 1
ATOM 7610 C C . LEU A 1 998 ? 37.497 -23.695 37.998 1.00 50.53 998 LEU A C 1
ATOM 7612 O O . LEU A 1 998 ? 36.404 -24.061 38.421 1.00 50.53 998 LEU A O 1
ATOM 7616 N N . ASP A 1 999 ? 37.961 -24.090 36.811 1.00 53.28 999 ASP A N 1
ATOM 7617 C CA . ASP A 1 999 ? 37.223 -24.956 35.886 1.00 53.28 999 ASP A CA 1
ATOM 7618 C C . ASP A 1 999 ? 37.584 -26.442 36.069 1.00 53.28 999 ASP A C 1
ATOM 7620 O O . ASP A 1 999 ? 38.735 -26.773 36.381 1.00 53.28 999 ASP A O 1
ATOM 7624 N N . PRO A 1 1000 ? 36.632 -27.378 35.874 1.00 55.00 1000 PRO A N 1
ATOM 7625 C CA . PRO A 1 1000 ? 36.929 -28.804 35.945 1.00 55.00 1000 PRO A CA 1
ATOM 7626 C C . PRO A 1 1000 ? 37.938 -29.191 34.854 1.00 55.00 1000 PRO A C 1
ATOM 7628 O O . PRO A 1 1000 ? 37.705 -28.981 33.674 1.00 55.00 1000 PRO A O 1
ATOM 7631 N N . ILE A 1 1001 ? 39.059 -29.804 35.238 1.00 57.41 1001 ILE A N 1
ATOM 7632 C CA . ILE A 1 1001 ? 40.117 -30.239 34.300 1.00 57.41 1001 ILE A CA 1
ATOM 7633 C C . ILE A 1 1001 ? 39.871 -31.636 33.710 1.00 57.41 1001 ILE A C 1
ATOM 7635 O O . ILE A 1 1001 ? 40.530 -32.054 32.757 1.00 57.41 1001 ILE A O 1
ATOM 7639 N N . ARG A 1 1002 ? 38.931 -32.390 34.286 1.00 61.53 1002 ARG A N 1
ATOM 7640 C CA . ARG A 1 1002 ? 38.482 -33.702 33.806 1.00 61.53 1002 ARG A CA 1
ATOM 7641 C C . ARG A 1 1002 ? 36.979 -33.831 33.987 1.00 61.53 1002 ARG A C 1
ATOM 7643 O O . ARG A 1 1002 ? 36.417 -33.236 34.900 1.00 61.53 1002 ARG A O 1
ATOM 7650 N N . VAL A 1 1003 ? 36.349 -34.649 33.157 1.00 69.19 1003 VAL A N 1
ATOM 7651 C CA . VAL A 1 1003 ? 34.930 -34.999 33.259 1.00 69.19 1003 VAL A CA 1
ATOM 7652 C C . VAL A 1 1003 ? 34.789 -36.513 33.113 1.00 69.19 1003 VAL A C 1
ATOM 7654 O O . VAL A 1 1003 ? 35.530 -37.130 32.344 1.00 69.19 1003 VAL A O 1
ATOM 7657 N N . ALA A 1 1004 ? 33.874 -37.121 33.866 1.00 69.50 1004 ALA A N 1
ATOM 7658 C CA . ALA A 1 1004 ? 33.586 -38.551 33.811 1.00 69.50 1004 ALA A CA 1
ATOM 7659 C C . ALA A 1 1004 ? 32.100 -38.793 33.525 1.00 69.50 1004 ALA A C 1
ATOM 7661 O O . ALA A 1 1004 ? 31.242 -38.104 34.063 1.00 69.50 1004 ALA A O 1
ATOM 7662 N N . LEU A 1 1005 ? 31.805 -39.797 32.708 1.00 73.44 1005 LEU A N 1
ATOM 7663 C CA . LEU A 1 1005 ? 30.462 -40.296 32.450 1.00 73.44 1005 LEU A CA 1
ATOM 7664 C C . LEU A 1 1005 ? 30.294 -41.629 33.187 1.00 73.44 1005 LEU A C 1
ATOM 7666 O O . LEU A 1 1005 ? 31.139 -42.525 33.065 1.00 73.44 1005 LEU A O 1
ATOM 7670 N N . LYS A 1 1006 ? 29.217 -41.756 33.958 1.00 73.00 1006 LYS A N 1
ATOM 7671 C CA . LYS A 1 1006 ? 28.857 -42.964 34.707 1.00 73.00 1006 LYS A CA 1
ATOM 7672 C C . LYS A 1 1006 ? 27.478 -43.468 34.299 1.00 73.00 1006 LYS A C 1
ATOM 7674 O O . LYS A 1 1006 ? 26.627 -42.666 33.932 1.00 73.00 1006 LYS A O 1
ATOM 7679 N N . GLY A 1 1007 ? 27.264 -44.779 34.377 1.00 76.50 1007 GLY A N 1
ATOM 7680 C CA . GLY A 1 1007 ? 25.994 -45.436 34.061 1.00 76.50 1007 GLY A CA 1
ATOM 7681 C C . GLY A 1 1007 ? 25.509 -46.350 35.188 1.00 76.50 1007 GLY A C 1
ATOM 7682 O O . GLY A 1 1007 ? 26.320 -46.819 35.990 1.00 76.50 1007 GLY A O 1
ATOM 7683 N N . ARG A 1 1008 ? 24.195 -46.596 35.268 1.00 70.94 1008 ARG A N 1
ATOM 7684 C CA . ARG A 1 1008 ? 23.599 -47.629 36.142 1.00 70.94 1008 ARG A CA 1
ATOM 7685 C C . ARG A 1 1008 ? 22.315 -48.232 35.555 1.00 70.94 1008 ARG A C 1
ATOM 7687 O O . ARG A 1 1008 ? 21.649 -47.614 34.727 1.00 70.94 1008 ARG A O 1
ATOM 7694 N N . ILE A 1 1009 ? 22.022 -49.472 35.951 1.00 62.16 1009 ILE A N 1
ATOM 7695 C CA . ILE A 1 1009 ? 21.012 -50.337 35.311 1.00 62.16 1009 ILE A CA 1
ATOM 7696 C C . ILE A 1 1009 ? 19.579 -49.994 35.743 1.00 62.16 1009 ILE A C 1
ATOM 7698 O O . ILE A 1 1009 ? 18.614 -50.337 35.065 1.00 62.16 1009 ILE A O 1
ATOM 7702 N N . ASN A 1 1010 ? 19.452 -49.341 36.899 1.00 64.94 1010 ASN A N 1
ATOM 7703 C CA . ASN A 1 1010 ? 18.226 -48.814 37.489 1.00 64.94 1010 ASN A CA 1
ATOM 7704 C C . ASN A 1 1010 ? 18.593 -47.790 38.593 1.00 64.94 1010 ASN A C 1
ATOM 7706 O O . ASN A 1 1010 ? 19.775 -47.686 38.945 1.00 64.94 1010 ASN A O 1
ATOM 7710 N N . PRO A 1 1011 ? 17.630 -47.051 39.178 1.00 62.56 1011 PRO A N 1
ATOM 7711 C CA . PRO A 1 1011 ? 17.914 -46.019 40.178 1.00 62.56 1011 PRO A CA 1
ATOM 7712 C C . PRO A 1 1011 ? 18.538 -46.502 41.495 1.00 62.56 1011 PRO A C 1
ATOM 7714 O O . PRO A 1 1011 ? 19.040 -45.678 42.260 1.00 62.56 1011 PRO A O 1
ATOM 7717 N N . GLU A 1 1012 ? 18.514 -47.803 41.783 1.00 66.75 1012 GLU A N 1
ATOM 7718 C CA . GLU A 1 1012 ? 19.036 -48.373 43.034 1.00 66.75 1012 GLU A C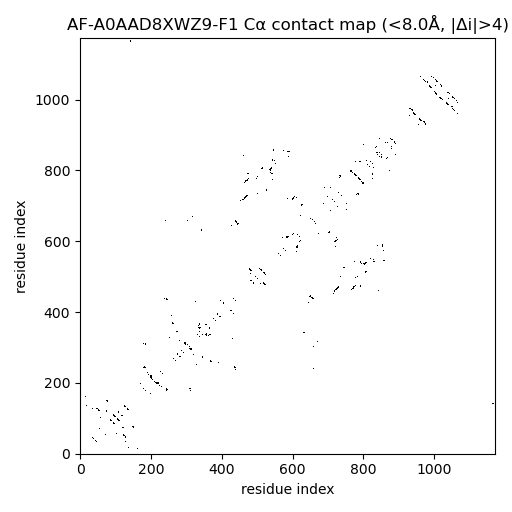A 1
ATOM 7719 C C . GLU A 1 1012 ? 20.410 -49.039 42.861 1.00 66.75 1012 GLU A C 1
ATOM 7721 O O . GLU A 1 1012 ? 21.106 -49.310 43.841 1.00 66.75 1012 GLU A O 1
ATOM 7726 N N . ALA A 1 1013 ? 20.839 -49.276 41.619 1.00 72.19 1013 ALA A N 1
ATOM 7727 C CA . ALA A 1 1013 ? 22.132 -49.869 41.312 1.00 72.19 1013 ALA A CA 1
ATOM 7728 C C . ALA A 1 1013 ? 23.302 -48.899 41.553 1.00 72.19 1013 ALA A C 1
ATOM 7730 O O . ALA A 1 1013 ? 23.166 -47.672 41.491 1.00 72.19 1013 ALA A O 1
ATOM 7731 N N . SER A 1 1014 ? 24.482 -49.473 41.809 1.00 74.00 1014 SER A N 1
ATOM 7732 C CA . SER A 1 1014 ? 25.724 -48.707 41.956 1.00 74.00 1014 SER A CA 1
ATOM 7733 C C . SER A 1 1014 ? 26.134 -48.075 40.624 1.00 74.00 1014 SER A C 1
ATOM 7735 O O . SER A 1 1014 ? 25.989 -48.688 39.571 1.00 74.00 1014 SER A O 1
ATOM 7737 N N . TRP A 1 1015 ? 26.658 -46.849 40.676 1.00 74.00 1015 TRP A N 1
ATOM 7738 C CA . TRP A 1 1015 ? 27.172 -46.147 39.500 1.00 74.00 1015 TRP A CA 1
ATOM 7739 C C . TRP A 1 1015 ? 28.514 -46.723 39.045 1.00 74.00 1015 TRP A C 1
ATOM 7741 O O . TRP A 1 1015 ? 29.479 -46.726 39.815 1.00 74.00 1015 TRP A O 1
ATOM 7751 N N . GLU A 1 1016 ? 28.605 -47.111 37.775 1.00 74.94 1016 GLU A N 1
ATOM 7752 C CA . GLU A 1 1016 ? 29.834 -47.610 37.152 1.00 74.94 1016 GLU A CA 1
ATOM 7753 C C . GLU A 1 1016 ? 30.398 -46.608 36.137 1.00 74.94 1016 GLU A C 1
ATOM 7755 O O . GLU A 1 1016 ? 29.659 -45.880 35.479 1.00 74.94 1016 GLU A O 1
ATOM 7760 N N . SER A 1 1017 ? 31.728 -46.521 36.027 1.00 75.94 1017 SER A N 1
ATOM 7761 C CA . SER A 1 1017 ? 32.392 -45.588 35.106 1.00 75.94 1017 SER A CA 1
ATOM 7762 C C . SER A 1 1017 ? 32.343 -46.115 33.676 1.00 75.94 1017 SER A C 1
ATOM 7764 O O . SER A 1 1017 ? 32.858 -47.198 33.412 1.00 75.94 1017 SER A O 1
ATOM 7766 N N . ILE A 1 1018 ? 31.795 -45.323 32.754 1.00 68.38 1018 ILE A N 1
ATOM 7767 C CA . ILE A 1 1018 ? 31.594 -45.718 31.349 1.00 68.38 1018 ILE A CA 1
ATOM 7768 C C . ILE A 1 1018 ? 32.370 -44.855 30.341 1.00 68.38 1018 ILE A C 1
ATOM 7770 O O . ILE A 1 1018 ? 32.546 -45.261 29.197 1.00 68.38 1018 ILE A O 1
ATOM 7774 N N . GLY A 1 1019 ? 32.885 -43.692 30.755 1.00 68.69 1019 GLY A N 1
ATOM 7775 C CA . GLY A 1 1019 ? 33.761 -42.851 29.931 1.00 68.69 1019 GLY A CA 1
ATOM 7776 C C . GLY A 1 1019 ? 34.408 -41.718 30.730 1.00 68.69 1019 GLY A C 1
ATOM 7777 O O . GLY A 1 1019 ? 33.930 -41.355 31.803 1.00 68.69 1019 GLY A O 1
ATOM 7778 N N . SER A 1 1020 ? 35.512 -41.145 30.244 1.00 71.44 1020 SER A N 1
ATOM 7779 C CA . SER A 1 1020 ? 36.124 -39.951 30.852 1.00 71.44 1020 SER A CA 1
ATOM 7780 C C . SER A 1 1020 ? 36.984 -39.180 29.852 1.00 71.44 1020 SER A C 1
ATOM 7782 O O . SER A 1 1020 ? 37.551 -39.788 28.948 1.00 71.44 1020 SER A O 1
ATOM 7784 N N . GLY A 1 1021 ? 37.119 -37.865 30.034 1.00 66.56 1021 GLY A N 1
ATOM 7785 C CA . GLY A 1 1021 ? 37.957 -37.003 29.196 1.00 66.56 1021 GLY A CA 1
ATOM 7786 C C . GLY A 1 1021 ? 38.586 -35.850 29.982 1.00 66.56 1021 GLY A C 1
ATOM 7787 O O . GLY A 1 1021 ? 38.112 -35.495 31.063 1.00 66.56 1021 GLY A O 1
ATOM 7788 N N . ALA A 1 1022 ? 39.677 -35.286 29.461 1.00 62.22 1022 ALA A N 1
ATOM 7789 C CA . ALA A 1 1022 ? 40.341 -34.108 30.022 1.00 62.22 1022 ALA A CA 1
ATOM 7790 C C . ALA A 1 1022 ? 39.955 -32.847 29.237 1.00 62.22 1022 ALA A C 1
ATOM 7792 O O . ALA A 1 1022 ? 39.832 -32.901 28.017 1.00 62.22 1022 ALA A O 1
ATOM 7793 N N . LEU A 1 1023 ? 39.772 -31.726 29.933 1.00 59.12 1023 LEU A N 1
ATOM 7794 C CA . LEU A 1 1023 ? 39.561 -30.415 29.319 1.00 59.12 1023 LEU A CA 1
ATOM 7795 C C . LEU A 1 1023 ? 40.937 -29.757 29.131 1.00 59.12 1023 LEU A C 1
ATOM 7797 O O . LEU A 1 1023 ? 41.644 -29.508 30.107 1.00 59.12 1023 LEU A O 1
ATOM 7801 N N . GLU A 1 1024 ? 41.355 -29.537 27.881 1.00 51.91 1024 GLU A N 1
ATOM 7802 C CA . GLU A 1 1024 ? 42.628 -28.873 27.577 1.00 51.91 1024 GLU A CA 1
ATOM 7803 C C . GLU A 1 1024 ? 42.516 -27.369 27.868 1.00 51.91 1024 GLU A C 1
ATOM 7805 O O . GLU A 1 1024 ? 41.769 -26.653 27.202 1.00 51.91 1024 GLU A O 1
ATOM 7810 N N . TYR A 1 1025 ? 43.256 -26.887 28.869 1.00 50.22 1025 TYR A N 1
ATOM 7811 C CA . TYR A 1 1025 ? 43.361 -25.463 29.189 1.00 50.22 1025 TYR A CA 1
ATOM 7812 C C . TYR A 1 1025 ? 44.708 -24.919 28.693 1.00 50.22 1025 TYR A C 1
ATOM 7814 O O . TYR A 1 1025 ? 45.766 -25.418 29.082 1.00 50.22 1025 TYR A O 1
ATOM 7822 N N . SER A 1 1026 ? 44.676 -23.891 27.843 1.00 45.25 1026 SER A N 1
ATOM 7823 C CA . SER A 1 1026 ? 45.859 -23.110 27.465 1.00 45.25 1026 SER A CA 1
ATOM 7824 C C . SER A 1 1026 ? 46.019 -21.955 28.455 1.00 45.25 1026 SER A C 1
ATOM 7826 O O . SER A 1 1026 ? 45.109 -21.147 28.610 1.00 45.25 1026 SER A O 1
ATOM 7828 N N . ASN A 1 1027 ? 47.162 -21.869 29.136 1.00 44.03 1027 ASN A N 1
ATOM 7829 C CA . ASN A 1 1027 ? 47.434 -20.837 30.147 1.00 44.03 1027 ASN A CA 1
ATOM 7830 C C . ASN A 1 1027 ? 47.782 -19.449 29.566 1.00 44.03 1027 ASN A C 1
ATOM 7832 O O . ASN A 1 1027 ? 48.194 -18.578 30.331 1.00 44.03 1027 ASN A O 1
ATOM 7836 N N . ASP A 1 1028 ? 47.633 -19.224 28.257 1.00 41.88 1028 ASP A N 1
ATOM 7837 C CA . ASP A 1 1028 ? 48.030 -17.959 27.634 1.00 41.88 1028 ASP A CA 1
ATOM 7838 C C . ASP A 1 1028 ? 46.891 -16.924 27.611 1.00 41.88 1028 ASP A C 1
ATOM 7840 O O . ASP A 1 1028 ? 45.777 -17.148 27.142 1.00 41.88 1028 ASP A O 1
ATOM 7844 N N . ASP A 1 1029 ? 47.219 -15.765 28.173 1.00 46.66 1029 ASP A N 1
ATOM 7845 C CA . ASP A 1 1029 ? 46.370 -14.640 28.551 1.00 46.66 1029 ASP A CA 1
ATOM 7846 C C . ASP A 1 1029 ? 45.671 -13.979 27.334 1.00 46.66 1029 ASP A C 1
ATOM 7848 O O . ASP A 1 1029 ? 46.192 -13.046 26.720 1.00 46.66 1029 ASP A O 1
ATOM 7852 N N . ALA A 1 1030 ? 44.470 -14.447 26.968 1.00 37.62 1030 ALA A N 1
ATOM 7853 C CA . ALA A 1 1030 ? 43.564 -13.756 26.044 1.00 37.62 1030 ALA A CA 1
ATOM 7854 C C . ALA A 1 1030 ? 42.086 -14.093 26.332 1.00 37.62 1030 ALA A C 1
ATOM 7856 O O . ALA A 1 1030 ? 41.601 -15.182 26.040 1.00 37.62 1030 ALA A O 1
ATOM 7857 N N . ARG A 1 1031 ? 41.337 -13.118 26.867 1.00 43.72 1031 ARG A N 1
ATOM 7858 C CA . ARG A 1 1031 ? 39.879 -13.182 27.113 1.00 43.72 1031 ARG A CA 1
ATOM 7859 C C . ARG A 1 1031 ? 39.047 -13.173 25.820 1.00 43.72 1031 ARG A C 1
ATOM 7861 O O . ARG A 1 1031 ? 38.355 -12.187 25.582 1.00 43.72 1031 ARG A O 1
ATOM 7868 N N . ASN A 1 1032 ? 39.170 -14.194 24.971 1.00 42.00 1032 ASN A N 1
ATOM 7869 C CA . ASN A 1 1032 ? 38.232 -14.505 23.878 1.00 42.00 1032 ASN A CA 1
ATOM 7870 C C . ASN A 1 1032 ? 38.594 -15.838 23.185 1.00 42.00 1032 ASN A C 1
ATOM 7872 O O . ASN A 1 1032 ? 38.823 -15.877 21.975 1.00 42.00 1032 ASN A O 1
ATOM 7876 N N . VAL A 1 1033 ? 38.624 -16.951 23.921 1.00 38.72 1033 VAL A N 1
ATOM 7877 C CA . VAL A 1 1033 ? 38.576 -18.282 23.290 1.00 38.72 1033 VAL A CA 1
ATOM 7878 C C . VAL A 1 1033 ? 37.180 -18.846 23.509 1.00 38.72 1033 VAL A C 1
ATOM 7880 O O . VAL A 1 1033 ? 36.773 -19.146 24.624 1.00 38.72 1033 VAL A O 1
ATOM 7883 N N . ARG A 1 1034 ? 36.415 -18.934 22.420 1.00 44.38 1034 ARG A N 1
ATOM 7884 C CA . ARG A 1 1034 ? 35.080 -19.535 22.388 1.00 44.38 1034 ARG A CA 1
ATOM 7885 C C . ARG A 1 1034 ? 35.151 -20.968 22.935 1.00 44.38 1034 ARG A C 1
ATOM 7887 O O . ARG A 1 1034 ? 35.817 -21.799 22.333 1.00 44.38 1034 ARG A O 1
ATOM 7894 N N . SER A 1 1035 ? 34.456 -21.226 24.043 1.00 47.59 1035 SER A N 1
ATOM 7895 C CA . SER A 1 1035 ? 33.919 -22.520 24.494 1.00 47.59 1035 SER A CA 1
ATOM 7896 C C . SER A 1 1035 ? 34.525 -23.775 23.830 1.00 47.59 1035 SER A C 1
ATOM 7898 O O . SER A 1 1035 ? 33.951 -24.317 22.879 1.00 47.59 1035 SER A O 1
ATOM 7900 N N . SER A 1 1036 ? 35.663 -24.268 24.320 1.00 45.88 1036 SER A N 1
ATOM 7901 C CA . SER A 1 1036 ? 36.193 -25.575 23.912 1.00 45.88 1036 SER A CA 1
ATOM 7902 C C . SER A 1 1036 ? 35.237 -26.663 24.402 1.00 45.88 1036 SER A C 1
ATOM 7904 O O . SER A 1 1036 ? 35.036 -26.840 25.602 1.00 45.88 1036 SER A O 1
ATOM 7906 N N . ALA A 1 1037 ? 34.597 -27.365 23.470 1.00 53.03 1037 ALA A N 1
ATOM 7907 C CA . ALA A 1 1037 ? 33.653 -28.421 23.796 1.00 53.03 1037 ALA A CA 1
ATOM 7908 C C . ALA A 1 1037 ? 34.389 -29.765 23.914 1.00 53.03 1037 ALA A C 1
ATOM 7910 O O . ALA A 1 1037 ? 35.013 -30.201 22.947 1.00 53.03 1037 ALA A O 1
ATOM 7911 N N . LEU A 1 1038 ? 34.314 -30.432 25.068 1.00 53.62 1038 LEU A N 1
ATOM 7912 C CA . LEU A 1 1038 ? 34.871 -31.779 25.243 1.00 53.62 1038 LEU A CA 1
ATOM 7913 C C . LEU A 1 1038 ? 33.817 -32.824 24.891 1.00 53.62 1038 LEU A C 1
ATOM 7915 O O . LEU A 1 1038 ? 32.730 -32.811 25.465 1.00 53.62 1038 LEU A O 1
ATOM 7919 N N . TYR A 1 1039 ? 34.161 -33.754 24.003 1.00 58.12 1039 TYR A N 1
ATOM 7920 C CA . TYR A 1 1039 ? 33.356 -34.945 23.754 1.00 58.12 1039 TYR A CA 1
ATOM 7921 C C . TYR A 1 1039 ? 33.816 -36.073 24.668 1.00 58.12 1039 TYR A C 1
ATOM 7923 O O . TYR A 1 1039 ? 34.976 -36.478 24.639 1.00 58.12 1039 TYR A O 1
ATOM 7931 N N . ILE A 1 1040 ? 32.895 -36.587 25.468 1.00 60.28 1040 ILE A N 1
ATOM 7932 C CA . ILE A 1 1040 ? 33.089 -37.779 26.281 1.00 60.28 1040 ILE A CA 1
ATOM 7933 C C . ILE A 1 1040 ? 32.405 -38.909 25.537 1.00 60.28 1040 ILE A C 1
ATOM 7935 O O . ILE A 1 1040 ? 31.177 -38.978 25.500 1.00 60.28 1040 ILE A O 1
ATOM 7939 N N . GLU A 1 1041 ? 33.198 -39.761 24.903 1.00 59.56 1041 GLU A N 1
ATOM 7940 C CA . GLU A 1 1041 ? 32.677 -40.957 24.254 1.00 59.56 1041 GLU A CA 1
ATOM 7941 C C . GLU A 1 1041 ? 32.488 -42.046 25.307 1.00 59.56 1041 GLU A C 1
ATOM 7943 O O . GLU A 1 1041 ? 33.392 -42.334 26.097 1.00 59.56 1041 GLU A O 1
ATOM 7948 N N . SER A 1 1042 ? 31.292 -42.626 25.342 1.00 61.97 1042 SER A N 1
ATOM 7949 C CA . SER A 1 1042 ? 31.062 -43.857 26.085 1.00 61.97 1042 SER A CA 1
ATOM 7950 C C . SER A 1 1042 ? 31.799 -44.989 25.376 1.00 61.97 1042 SER A C 1
ATOM 7952 O O . SER A 1 1042 ? 31.769 -45.077 24.148 1.00 61.97 1042 SER A O 1
ATOM 7954 N N . THR A 1 1043 ? 32.438 -45.884 26.129 1.00 59.50 1043 THR A N 1
ATOM 7955 C CA . THR A 1 1043 ? 33.068 -47.084 25.552 1.00 59.50 1043 THR A CA 1
ATOM 7956 C C . THR A 1 1043 ? 32.054 -48.173 25.165 1.00 59.50 1043 THR A C 1
ATOM 7958 O O . THR A 1 1043 ? 32.467 -49.264 24.784 1.00 59.50 1043 THR A O 1
ATOM 7961 N N . TYR A 1 1044 ? 30.749 -47.903 25.284 1.00 54.19 1044 TYR A N 1
ATOM 7962 C CA . TYR A 1 1044 ? 29.649 -48.853 25.078 1.00 54.19 1044 TYR A CA 1
ATOM 7963 C C . TYR A 1 1044 ? 28.822 -48.494 23.829 1.00 54.19 1044 TYR A C 1
ATOM 7965 O O . TYR A 1 1044 ? 28.558 -47.317 23.573 1.00 54.19 1044 TYR A O 1
ATOM 7973 N N . GLU A 1 1045 ? 28.404 -49.497 23.048 1.00 52.00 1045 GLU A N 1
ATOM 7974 C CA . GLU A 1 1045 ? 27.622 -49.305 21.814 1.00 52.00 1045 GLU A CA 1
ATOM 7975 C C . GLU A 1 1045 ? 26.101 -49.425 22.036 1.00 52.00 1045 GLU A C 1
ATOM 7977 O O . GLU A 1 1045 ? 25.633 -50.063 22.976 1.00 52.00 1045 GLU A O 1
ATOM 7982 N N . SER A 1 1046 ? 25.321 -48.781 21.159 1.00 44.28 1046 SER A N 1
ATOM 7983 C CA . SER A 1 1046 ? 23.850 -48.802 21.168 1.00 44.28 1046 SER A CA 1
ATOM 7984 C C . SER A 1 1046 ? 23.329 -50.234 21.005 1.00 44.28 1046 SER A C 1
ATOM 7986 O O . SER A 1 1046 ? 23.625 -50.861 19.992 1.00 44.28 1046 SER A O 1
ATOM 7988 N N . GLY A 1 1047 ? 22.555 -50.731 21.977 1.00 48.78 1047 GLY A N 1
ATOM 7989 C CA . GLY A 1 1047 ? 21.971 -52.083 21.980 1.00 48.78 1047 GLY A CA 1
ATOM 7990 C C . GLY A 1 1047 ? 22.436 -52.999 23.122 1.00 48.78 1047 GLY A C 1
ATOM 7991 O O . GLY A 1 1047 ? 21.885 -54.085 23.287 1.00 48.78 1047 GLY A O 1
ATOM 7992 N N . ASP A 1 1048 ? 23.408 -52.577 23.936 1.00 50.78 1048 ASP A N 1
ATOM 7993 C CA . ASP A 1 1048 ? 23.859 -53.334 25.111 1.00 50.78 1048 ASP A CA 1
ATOM 7994 C C . ASP A 1 1048 ? 22.994 -52.984 26.346 1.00 50.78 1048 ASP A C 1
ATOM 7996 O O . ASP A 1 1048 ? 23.021 -51.860 26.849 1.00 50.78 1048 ASP A O 1
ATOM 8000 N N . VAL A 1 1049 ? 22.184 -53.939 26.821 1.00 52.44 1049 VAL A N 1
ATOM 8001 C CA . VAL A 1 1049 ? 21.025 -53.744 27.733 1.00 52.44 1049 VAL A CA 1
ATOM 8002 C C . VAL A 1 1049 ? 21.364 -53.356 29.178 1.00 52.44 1049 VAL A C 1
ATOM 8004 O O . VAL A 1 1049 ? 20.484 -53.337 30.040 1.00 52.44 1049 VAL A O 1
ATOM 8007 N N . ASN A 1 1050 ? 22.633 -53.095 29.486 1.00 57.62 1050 ASN A N 1
ATOM 8008 C CA . ASN A 1 1050 ? 23.071 -53.061 30.873 1.00 57.62 1050 ASN A CA 1
ATOM 8009 C C . ASN A 1 1050 ? 22.737 -51.748 31.589 1.00 57.62 1050 ASN A C 1
ATOM 8011 O O . ASN A 1 1050 ? 22.307 -51.841 32.723 1.00 57.62 1050 ASN A O 1
ATOM 8015 N N . TYR A 1 1051 ? 22.839 -50.549 30.998 1.00 62.19 1051 TYR A N 1
ATOM 8016 C CA . TYR A 1 1051 ? 22.546 -49.300 31.733 1.00 62.19 1051 TYR A CA 1
ATOM 8017 C C . TYR A 1 1051 ? 21.402 -48.478 31.133 1.00 62.19 1051 TYR A C 1
ATOM 8019 O O . TYR A 1 1051 ? 21.280 -48.347 29.920 1.00 62.19 1051 TYR A O 1
ATOM 8027 N N . THR A 1 1052 ? 20.579 -47.899 32.007 1.00 62.50 1052 THR A N 1
ATOM 8028 C CA . THR A 1 1052 ? 19.371 -47.123 31.661 1.00 62.50 1052 THR A CA 1
ATOM 8029 C C . THR A 1 1052 ? 19.429 -45.681 32.178 1.00 62.50 1052 THR A C 1
ATOM 8031 O O . THR A 1 1052 ? 18.665 -44.838 31.724 1.00 62.50 1052 THR A O 1
ATOM 8034 N N . TYR A 1 1053 ? 20.364 -45.372 33.084 1.00 61.28 1053 TYR A N 1
ATOM 8035 C CA . TYR A 1 1053 ? 20.600 -44.031 33.630 1.00 61.28 1053 TYR A CA 1
ATOM 8036 C C . TYR A 1 1053 ? 22.050 -43.618 33.400 1.00 61.28 1053 TYR A C 1
ATOM 8038 O O . TYR A 1 1053 ? 22.952 -44.440 33.591 1.00 61.28 1053 TYR A O 1
ATOM 8046 N N . ALA A 1 1054 ? 22.279 -42.344 33.069 1.00 66.88 1054 ALA A N 1
ATOM 8047 C CA . ALA A 1 1054 ? 23.615 -41.782 32.884 1.00 66.88 1054 ALA A CA 1
ATOM 8048 C C . ALA A 1 1054 ? 23.827 -40.522 33.738 1.00 66.88 1054 ALA A C 1
ATOM 8050 O O . ALA A 1 1054 ? 22.968 -39.645 33.783 1.00 66.88 1054 ALA A O 1
ATOM 8051 N N . GLU A 1 1055 ? 24.985 -40.417 34.388 1.00 65.38 1055 GLU A N 1
ATOM 8052 C CA . GLU A 1 1055 ? 25.421 -39.243 35.147 1.00 65.38 1055 GLU A CA 1
ATOM 8053 C C . GLU A 1 1055 ? 26.722 -38.696 34.558 1.00 65.38 1055 GLU A C 1
ATOM 8055 O O . GLU A 1 1055 ? 27.714 -39.420 34.425 1.00 65.38 1055 GLU A O 1
ATOM 8060 N N . VAL A 1 1056 ? 26.747 -37.400 34.247 1.00 67.62 1056 VAL A N 1
ATOM 8061 C CA . VAL A 1 1056 ? 27.989 -36.690 33.909 1.00 67.62 1056 VAL A CA 1
ATOM 8062 C C . VAL A 1 1056 ? 28.533 -36.054 35.177 1.00 67.62 1056 VAL A C 1
ATOM 8064 O O . VAL A 1 1056 ? 27.989 -35.059 35.644 1.00 67.62 1056 VAL A O 1
ATOM 8067 N N . GLY A 1 1057 ? 29.596 -36.633 35.729 1.00 61.91 1057 GLY A N 1
ATOM 8068 C CA . GLY A 1 1057 ? 30.235 -36.193 36.962 1.00 61.91 1057 GLY A CA 1
ATOM 8069 C C . GLY A 1 1057 ? 31.490 -35.346 36.734 1.00 61.91 1057 GLY A C 1
ATOM 8070 O O . GLY A 1 1057 ? 32.345 -35.670 35.904 1.00 61.91 1057 GLY A O 1
ATOM 8071 N N . PHE A 1 1058 ? 31.651 -34.300 37.545 1.00 60.81 1058 PHE A N 1
ATOM 8072 C CA . PHE A 1 1058 ? 32.863 -33.476 37.599 1.00 60.81 1058 PHE A CA 1
ATOM 8073 C C . PHE A 1 1058 ? 33.703 -33.880 38.825 1.00 60.81 1058 PHE A C 1
ATOM 8075 O O . PHE A 1 1058 ? 33.223 -33.739 39.955 1.00 60.81 1058 PHE A O 1
ATOM 8082 N N . PRO A 1 1059 ? 34.931 -34.413 38.657 1.00 52.97 1059 PRO A N 1
ATOM 8083 C CA . PRO A 1 1059 ? 35.799 -34.775 39.771 1.00 52.97 1059 PRO A CA 1
ATOM 8084 C C . PRO A 1 1059 ? 36.136 -33.542 40.611 1.00 52.97 1059 PRO A C 1
ATOM 8086 O O . PRO A 1 1059 ? 36.471 -32.485 40.079 1.00 52.97 1059 PRO A O 1
ATOM 8089 N N . VAL A 1 1060 ? 36.074 -33.685 41.934 1.00 51.78 1060 VAL A N 1
ATOM 8090 C CA . VAL A 1 1060 ? 36.374 -32.596 42.864 1.00 51.78 1060 VAL A CA 1
ATOM 8091 C C . VAL A 1 1060 ? 37.876 -32.338 42.867 1.00 51.78 1060 VAL A C 1
ATOM 8093 O O . VAL A 1 1060 ? 38.637 -33.014 43.556 1.00 51.78 1060 VAL A O 1
ATOM 8096 N N . THR A 1 1061 ? 38.307 -31.326 42.128 1.00 47.00 1061 THR A N 1
ATOM 8097 C CA . THR A 1 1061 ? 39.620 -30.716 42.324 1.00 47.00 1061 THR A CA 1
ATOM 8098 C C . THR A 1 1061 ? 39.444 -29.206 42.361 1.00 47.00 1061 THR A C 1
ATOM 8100 O O . THR A 1 1061 ? 39.427 -28.555 41.328 1.00 47.00 1061 THR A O 1
ATOM 8103 N N . THR A 1 1062 ? 39.302 -28.694 43.589 1.00 45.28 1062 THR A N 1
ATOM 8104 C CA . THR A 1 1062 ? 39.443 -27.287 44.016 1.00 45.28 1062 THR A CA 1
ATOM 8105 C C . THR A 1 1062 ? 38.485 -26.241 43.419 1.00 45.28 1062 THR A C 1
ATOM 8107 O O . THR A 1 1062 ? 38.557 -25.920 42.247 1.00 45.28 1062 THR A O 1
ATOM 8110 N N . LYS A 1 1063 ? 37.651 -25.663 44.308 1.00 49.94 1063 LYS A N 1
ATOM 8111 C CA . LYS A 1 1063 ? 36.836 -24.431 44.188 1.00 49.94 1063 LYS A CA 1
ATOM 8112 C C . LYS A 1 1063 ? 36.344 -24.099 42.771 1.00 49.94 1063 LYS A C 1
ATOM 8114 O O . LYS A 1 1063 ? 36.979 -23.322 42.082 1.00 49.94 1063 LYS A O 1
ATOM 8119 N N . SER A 1 1064 ? 35.163 -24.573 42.394 1.00 40.97 1064 SER A N 1
ATOM 8120 C CA . SER A 1 1064 ? 34.505 -24.167 41.151 1.00 40.97 1064 SER A CA 1
ATOM 8121 C C . SER A 1 1064 ? 33.139 -23.538 41.439 1.00 40.97 1064 SER A C 1
ATOM 8123 O O . SER A 1 1064 ? 32.310 -24.115 42.142 1.00 40.97 1064 SER A O 1
ATOM 8125 N N . ILE A 1 1065 ? 32.931 -22.318 40.936 1.00 37.03 1065 ILE A N 1
ATOM 8126 C CA . ILE A 1 1065 ? 31.649 -21.604 40.910 1.00 37.03 1065 ILE A CA 1
ATOM 8127 C C . ILE A 1 1065 ? 31.169 -21.644 39.457 1.00 37.03 1065 ILE A C 1
ATOM 8129 O O . ILE A 1 1065 ? 31.872 -21.164 38.575 1.00 37.03 1065 ILE A O 1
ATOM 8133 N N . LEU A 1 1066 ? 29.975 -22.182 39.206 1.00 39.81 1066 LEU A N 1
ATOM 8134 C CA . LEU A 1 1066 ? 29.262 -22.015 37.938 1.00 39.81 1066 LEU A CA 1
ATOM 8135 C C . LEU A 1 1066 ? 28.160 -20.982 38.174 1.00 39.81 1066 LEU A C 1
ATOM 8137 O O . LEU A 1 1066 ? 27.181 -21.281 38.842 1.00 39.81 1066 LEU A O 1
ATOM 8141 N N . THR A 1 1067 ? 28.304 -19.768 37.649 1.00 33.72 1067 THR A N 1
ATOM 8142 C CA . THR A 1 1067 ? 27.200 -18.801 37.569 1.00 33.72 1067 THR A CA 1
ATOM 8143 C C . THR A 1 1067 ? 27.193 -18.161 36.190 1.00 33.72 1067 THR A C 1
ATOM 8145 O O . THR A 1 1067 ? 28.201 -17.621 35.743 1.00 33.72 1067 THR A O 1
ATOM 8148 N N . THR A 1 1068 ? 26.031 -18.130 35.543 1.00 30.00 1068 THR A N 1
ATOM 8149 C CA . THR A 1 1068 ? 25.743 -17.190 34.453 1.00 30.00 1068 THR A CA 1
ATOM 8150 C C . THR A 1 1068 ? 24.808 -16.104 34.976 1.00 30.00 1068 THR A C 1
ATOM 8152 O O . THR A 1 1068 ? 23.602 -16.309 35.087 1.00 30.00 1068 THR A O 1
ATOM 8155 N N . ARG A 1 1069 ? 25.362 -14.922 35.269 1.00 25.67 1069 ARG A N 1
ATOM 8156 C CA . ARG A 1 1069 ? 24.644 -13.645 35.159 1.00 25.67 1069 ARG A CA 1
ATOM 8157 C C . ARG A 1 1069 ? 25.329 -12.829 34.074 1.00 25.67 1069 ARG A C 1
ATOM 8159 O O . ARG A 1 1069 ? 26.530 -12.590 34.151 1.00 25.67 1069 ARG A O 1
ATOM 8166 N N . TYR A 1 1070 ? 24.555 -12.360 33.102 1.00 22.89 1070 TYR A N 1
ATOM 8167 C CA . TYR A 1 1070 ? 24.986 -11.292 32.210 1.00 22.89 1070 TYR A CA 1
ATOM 8168 C C . TYR A 1 1070 ? 25.163 -10.021 33.054 1.00 22.89 1070 TYR A C 1
ATOM 8170 O O . TYR A 1 1070 ? 24.192 -9.436 33.528 1.00 22.89 1070 TYR A O 1
ATOM 8178 N N . HIS A 1 1071 ? 26.406 -9.601 33.268 1.00 24.33 1071 HIS A N 1
ATOM 8179 C CA . HIS A 1 1071 ? 26.725 -8.236 33.668 1.00 24.33 1071 HIS A CA 1
ATOM 8180 C C . HIS A 1 1071 ? 27.643 -7.652 32.602 1.00 24.33 1071 HIS A C 1
ATOM 8182 O O . HIS A 1 1071 ? 28.787 -8.071 32.447 1.00 24.33 1071 HIS A O 1
ATOM 8188 N N . SER A 1 1072 ? 27.142 -6.646 31.888 1.00 26.80 1072 SER A N 1
ATOM 8189 C CA . SER A 1 1072 ? 27.973 -5.726 31.123 1.00 26.80 1072 SER A CA 1
ATOM 8190 C C . SER A 1 1072 ? 29.047 -5.129 32.048 1.00 26.80 1072 SER A C 1
ATOM 8192 O O . SER A 1 1072 ? 28.716 -4.393 32.982 1.00 26.80 1072 SER A O 1
ATOM 8194 N N . GLN A 1 1073 ? 30.324 -5.407 31.800 1.00 25.05 1073 GLN A N 1
ATOM 8195 C CA . GLN A 1 1073 ? 31.432 -4.592 32.309 1.00 25.05 1073 GLN A CA 1
ATOM 8196 C C . GLN A 1 1073 ? 32.123 -3.971 31.094 1.00 25.05 1073 GLN A C 1
ATOM 8198 O O . GLN A 1 1073 ? 32.744 -4.663 30.298 1.00 25.05 1073 GLN A O 1
ATOM 8203 N N . GLN A 1 1074 ? 31.885 -2.690 30.798 1.00 27.03 1074 GLN A N 1
ATOM 8204 C CA . GLN A 1 1074 ? 32.672 -1.574 31.340 1.00 27.03 1074 GLN A CA 1
ATOM 8205 C C . GLN A 1 1074 ? 34.171 -1.904 31.440 1.00 27.03 1074 GLN A C 1
ATOM 8207 O O . GLN A 1 1074 ? 34.656 -2.302 32.496 1.00 27.03 1074 GLN A O 1
ATOM 8212 N N . ARG A 1 1075 ? 34.924 -1.647 30.364 1.00 26.16 1075 ARG A N 1
ATOM 8213 C CA . ARG A 1 1075 ? 36.355 -1.333 30.462 1.00 26.16 1075 ARG A CA 1
ATOM 8214 C C . ARG A 1 1075 ? 36.501 0.187 30.533 1.00 26.16 1075 ARG A C 1
ATOM 8216 O O . ARG A 1 1075 ? 36.407 0.866 29.523 1.00 26.16 1075 ARG A O 1
ATOM 8223 N N . GLY A 1 1076 ? 36.690 0.718 31.737 1.00 26.88 1076 GLY A N 1
ATOM 8224 C CA . GLY A 1 1076 ? 37.184 2.079 31.945 1.00 26.88 1076 GLY A CA 1
ATOM 8225 C C . GLY A 1 1076 ? 38.647 2.014 32.369 1.00 26.88 1076 GLY A C 1
ATOM 8226 O O . GLY A 1 1076 ? 38.977 1.283 33.300 1.00 26.88 1076 GLY A O 1
ATOM 8227 N N . ILE A 1 1077 ? 39.520 2.753 31.687 1.00 27.39 1077 ILE A N 1
ATOM 8228 C CA . ILE A 1 1077 ? 40.903 2.974 32.123 1.00 27.39 1077 ILE A CA 1
ATOM 8229 C C . ILE A 1 1077 ? 40.894 4.023 33.242 1.00 27.39 1077 ILE A C 1
ATOM 8231 O O . ILE A 1 1077 ? 40.237 5.057 33.134 1.00 27.39 1077 ILE A O 1
ATOM 8235 N N . THR A 1 1078 ? 41.644 3.764 34.312 1.00 26.30 1078 THR A N 1
ATOM 8236 C CA . THR A 1 1078 ? 41.887 4.719 35.400 1.00 26.30 1078 THR A CA 1
ATOM 8237 C C . THR A 1 1078 ? 43.092 5.586 35.047 1.00 26.30 1078 THR A C 1
ATOM 8239 O O . THR A 1 1078 ? 44.194 5.063 34.907 1.00 26.30 1078 THR A O 1
ATOM 8242 N N . ILE A 1 1079 ? 42.917 6.907 34.964 1.00 27.12 1079 ILE A N 1
ATOM 8243 C CA . ILE A 1 1079 ? 44.036 7.859 34.996 1.00 27.12 1079 ILE A CA 1
ATOM 8244 C C . ILE A 1 1079 ? 43.921 8.673 36.284 1.00 27.12 1079 ILE A C 1
ATOM 8246 O O . ILE A 1 1079 ? 42.871 9.231 36.599 1.00 27.12 1079 ILE A O 1
ATOM 8250 N N . GLN A 1 1080 ? 45.005 8.700 37.054 1.00 25.17 1080 GLN A N 1
ATOM 8251 C CA . GLN A 1 1080 ? 45.078 9.346 38.357 1.00 25.17 1080 GLN A CA 1
ATOM 8252 C C . GLN A 1 1080 ? 45.495 10.814 38.198 1.00 25.17 1080 GLN A C 1
ATOM 8254 O O . GLN A 1 1080 ? 46.611 11.105 37.779 1.00 25.17 1080 GLN A O 1
ATOM 8259 N N . LEU A 1 1081 ? 44.614 11.742 38.576 1.00 26.41 1081 LEU A N 1
ATOM 8260 C CA . LEU A 1 1081 ? 44.937 13.162 38.743 1.00 26.41 1081 LEU A CA 1
ATOM 8261 C C . LEU A 1 1081 ? 44.648 13.560 40.196 1.00 26.41 1081 LEU A C 1
ATOM 8263 O O . LEU A 1 1081 ? 43.553 13.998 40.542 1.00 26.41 1081 LEU A O 1
ATOM 8267 N N . GLY A 1 1082 ? 45.637 13.370 41.071 1.00 41.41 1082 GLY A N 1
ATOM 8268 C CA . GLY A 1 1082 ? 45.531 13.740 42.486 1.00 41.41 1082 GLY A CA 1
ATOM 8269 C C . GLY A 1 1082 ? 44.469 12.947 43.266 1.00 41.41 1082 GLY A C 1
ATOM 8270 O O . GLY A 1 1082 ? 44.271 11.758 43.033 1.00 41.41 1082 GLY A O 1
ATOM 8271 N N . SER A 1 1083 ? 43.819 13.584 44.248 1.00 24.55 1083 SER A N 1
ATOM 8272 C CA . SER A 1 1083 ? 43.021 12.917 45.295 1.00 24.55 1083 SER A CA 1
ATOM 8273 C C . SER A 1 1083 ? 41.501 12.834 45.052 1.00 24.55 1083 SER A C 1
ATOM 8275 O O . SER A 1 1083 ? 40.756 12.601 46.005 1.00 24.55 1083 SER A O 1
ATOM 8277 N N . LYS A 1 1084 ? 40.999 13.001 43.817 1.00 25.88 1084 LYS A N 1
ATOM 8278 C CA . LYS A 1 1084 ? 39.554 12.877 43.511 1.00 25.88 1084 LYS A CA 1
ATOM 8279 C C . LYS A 1 1084 ? 39.279 12.033 42.255 1.00 25.88 1084 LYS A C 1
ATOM 8281 O O . LYS A 1 1084 ? 39.938 12.201 41.238 1.00 25.88 1084 LYS A O 1
ATOM 8286 N N . LEU A 1 1085 ? 38.285 11.140 42.348 1.00 25.77 1085 LEU A N 1
ATOM 8287 C CA . LEU A 1 1085 ? 37.829 10.208 41.302 1.00 25.77 1085 LEU A CA 1
ATOM 8288 C C . LEU A 1 1085 ? 36.680 10.811 40.473 1.00 25.77 1085 LEU A C 1
ATOM 8290 O O . LEU A 1 1085 ? 35.689 11.267 41.041 1.00 25.77 1085 LEU A O 1
ATOM 8294 N N . LEU A 1 1086 ? 36.785 10.755 39.141 1.00 24.34 1086 LEU A N 1
ATOM 8295 C CA . LEU A 1 1086 ? 35.759 11.174 38.175 1.00 24.34 1086 LEU A CA 1
ATOM 8296 C C . LEU A 1 1086 ? 35.513 10.012 37.190 1.00 24.34 1086 LEU A C 1
ATOM 8298 O O . LEU A 1 1086 ? 36.465 9.498 36.609 1.00 24.34 1086 LEU A O 1
ATOM 8302 N N . LYS A 1 1087 ? 34.257 9.568 37.024 1.00 24.94 1087 LYS A N 1
ATOM 8303 C CA . LYS A 1 1087 ? 33.840 8.545 36.040 1.00 24.94 1087 LYS A CA 1
ATOM 8304 C C . LYS A 1 1087 ? 33.064 9.230 34.911 1.00 24.94 1087 LYS A C 1
ATOM 8306 O O . LYS A 1 1087 ? 31.995 9.773 35.169 1.00 24.94 1087 LYS A O 1
ATOM 8311 N N . LEU A 1 1088 ? 33.575 9.170 33.683 1.00 23.88 1088 LEU A N 1
ATOM 8312 C CA . LEU A 1 1088 ? 32.878 9.598 32.462 1.00 23.88 1088 LEU A CA 1
ATOM 8313 C C . LEU A 1 1088 ? 32.511 8.362 31.622 1.00 23.88 1088 LEU A C 1
ATOM 8315 O O . LEU A 1 1088 ? 33.268 7.393 31.591 1.00 23.88 1088 LEU A O 1
ATOM 8319 N N . ARG A 1 1089 ? 31.339 8.388 30.979 1.00 24.09 1089 ARG A N 1
ATOM 8320 C CA . ARG A 1 1089 ? 30.816 7.353 30.068 1.00 24.09 1089 ARG A CA 1
ATOM 8321 C C . ARG A 1 1089 ? 30.650 8.013 28.692 1.00 24.09 1089 ARG A C 1
ATOM 8323 O O . ARG A 1 1089 ? 29.934 9.006 28.619 1.00 24.09 1089 ARG A O 1
ATOM 8330 N N . PHE A 1 1090 ? 31.289 7.487 27.648 1.00 24.34 1090 PHE A N 1
ATOM 8331 C CA . PHE A 1 1090 ? 31.034 7.868 26.253 1.00 24.34 1090 PHE A CA 1
ATOM 8332 C C . PHE A 1 1090 ? 30.430 6.677 25.494 1.00 24.34 1090 PHE A C 1
ATOM 8334 O O . PHE A 1 1090 ? 30.731 5.526 25.811 1.00 24.34 1090 PHE A O 1
ATOM 8341 N N . LEU A 1 1091 ? 29.524 6.996 24.567 1.00 23.17 1091 LEU A N 1
ATOM 8342 C CA . LEU A 1 1091 ? 28.926 6.122 23.557 1.00 23.17 1091 LEU A CA 1
ATOM 8343 C C . LEU A 1 1091 ? 29.919 5.977 22.395 1.00 23.17 1091 LEU A C 1
ATOM 8345 O O . LEU A 1 1091 ? 30.377 7.002 21.897 1.00 23.17 1091 LEU A O 1
ATOM 8349 N N . ASP A 1 1092 ? 30.210 4.748 21.964 1.00 22.77 1092 ASP A N 1
ATOM 8350 C CA . ASP A 1 1092 ? 30.897 4.491 20.693 1.00 22.77 1092 ASP A CA 1
ATOM 8351 C C . ASP A 1 1092 ? 29.868 4.166 19.602 1.00 22.77 1092 ASP A C 1
ATOM 8353 O O . ASP A 1 1092 ? 28.950 3.365 19.802 1.00 22.77 1092 ASP A O 1
ATOM 8357 N N . PHE A 1 1093 ? 30.049 4.825 18.459 1.00 23.91 1093 PHE A N 1
ATOM 8358 C CA . PHE A 1 1093 ? 29.413 4.549 17.173 1.00 23.91 1093 PHE A CA 1
ATOM 8359 C C . PHE A 1 1093 ? 30.125 3.372 16.473 1.00 23.91 1093 PHE A C 1
ATOM 8361 O O . PHE A 1 1093 ? 31.311 3.158 16.725 1.00 23.91 1093 PHE A O 1
ATOM 8368 N N . PRO A 1 1094 ? 29.464 2.630 15.566 1.00 28.02 1094 PRO A N 1
ATOM 8369 C CA . PRO A 1 1094 ? 30.147 1.707 14.668 1.00 28.02 1094 PRO A CA 1
ATOM 8370 C C . PRO A 1 1094 ? 30.793 2.443 13.479 1.00 28.02 1094 PRO A C 1
ATOM 8372 O O . PRO A 1 1094 ? 30.169 3.279 12.826 1.00 28.02 1094 PRO A O 1
ATOM 8375 N N . ASP A 1 1095 ? 32.051 2.095 13.200 1.00 25.66 1095 ASP A N 1
ATOM 8376 C CA . ASP A 1 1095 ? 32.856 2.576 12.077 1.00 25.66 1095 ASP A CA 1
ATOM 8377 C C . ASP A 1 1095 ? 32.350 2.032 10.728 1.00 25.66 1095 ASP A C 1
ATOM 8379 O O . ASP A 1 1095 ? 32.475 0.841 10.443 1.00 25.66 1095 ASP A O 1
ATOM 8383 N N . ASN A 1 1096 ? 31.794 2.920 9.896 1.00 24.52 1096 ASN A N 1
ATOM 8384 C CA . ASN A 1 1096 ? 32.107 3.080 8.465 1.00 24.52 1096 ASN A CA 1
ATOM 8385 C C . ASN A 1 1096 ? 31.273 4.235 7.878 1.00 24.52 1096 ASN A C 1
ATOM 8387 O O . ASN A 1 1096 ? 30.252 4.031 7.230 1.00 24.52 1096 ASN A O 1
ATOM 8391 N N . ALA A 1 1097 ? 31.734 5.470 8.086 1.00 25.95 1097 ALA A N 1
ATOM 8392 C CA . ALA A 1 1097 ? 31.303 6.631 7.312 1.00 25.95 1097 ALA A CA 1
ATOM 8393 C C . ALA A 1 1097 ? 32.541 7.453 6.934 1.00 25.95 1097 ALA A C 1
ATOM 8395 O O . ALA A 1 1097 ? 33.145 8.128 7.771 1.00 25.95 1097 ALA A O 1
ATOM 8396 N N . GLN A 1 1098 ? 32.942 7.383 5.664 1.00 25.66 1098 GLN A N 1
ATOM 8397 C CA . GLN A 1 1098 ? 33.892 8.336 5.103 1.00 25.66 1098 GLN A CA 1
ATOM 8398 C C . GLN A 1 1098 ? 33.166 9.652 4.781 1.00 25.66 1098 GLN A C 1
ATOM 8400 O O . GLN A 1 1098 ? 32.365 9.733 3.862 1.00 25.66 1098 GLN A O 1
ATOM 8405 N N . ALA A 1 1099 ? 33.474 10.659 5.599 1.00 24.62 1099 ALA A N 1
ATOM 8406 C CA . ALA A 1 1099 ? 33.648 12.082 5.300 1.00 24.62 1099 ALA A CA 1
ATOM 8407 C C . ALA A 1 1099 ? 32.720 12.789 4.282 1.00 24.62 1099 ALA A C 1
ATOM 8409 O O . ALA A 1 1099 ? 32.990 12.772 3.087 1.00 24.62 1099 ALA A O 1
ATOM 8410 N N . VAL A 1 1100 ? 31.826 13.654 4.792 1.00 22.23 1100 VAL A N 1
ATOM 8411 C CA . VAL A 1 1100 ? 31.587 14.999 4.225 1.00 22.23 1100 VAL A CA 1
ATOM 8412 C C . VAL A 1 1100 ? 31.463 16.032 5.359 1.00 22.23 1100 VAL A C 1
ATOM 8414 O O . VAL A 1 1100 ? 30.844 15.802 6.394 1.00 22.23 1100 VAL A O 1
ATOM 8417 N N . ASN A 1 1101 ? 32.138 17.163 5.153 1.00 22.67 1101 ASN A N 1
ATOM 8418 C CA . ASN A 1 1101 ? 32.446 18.249 6.083 1.00 22.67 1101 ASN A CA 1
ATOM 8419 C C . ASN A 1 1101 ? 31.235 18.926 6.751 1.00 22.67 1101 ASN A C 1
ATOM 8421 O O . ASN A 1 1101 ? 30.359 19.450 6.068 1.00 22.67 1101 ASN A O 1
ATOM 8425 N N . THR A 1 1102 ? 31.287 19.090 8.079 1.00 23.48 1102 THR A N 1
ATOM 8426 C CA . THR A 1 1102 ? 30.506 20.115 8.793 1.00 23.48 1102 THR A CA 1
ATOM 8427 C C . THR A 1 1102 ? 31.398 21.319 9.098 1.00 23.48 1102 THR A C 1
ATOM 8429 O O . THR A 1 1102 ? 32.436 21.199 9.748 1.00 23.48 1102 THR A O 1
ATOM 8432 N N . VAL A 1 1103 ? 30.987 22.490 8.607 1.00 23.06 1103 VAL A N 1
ATOM 8433 C CA . VAL A 1 1103 ? 31.625 23.789 8.853 1.00 23.06 1103 VAL A CA 1
ATOM 8434 C C . VAL A 1 1103 ? 31.294 24.264 10.272 1.00 23.06 1103 VAL A C 1
ATOM 8436 O O . VAL A 1 1103 ? 30.132 24.433 10.630 1.00 23.06 1103 VAL A O 1
ATOM 8439 N N . LEU A 1 1104 ? 32.335 24.499 11.070 1.00 21.78 1104 LEU A N 1
ATOM 8440 C CA . LEU A 1 1104 ? 32.281 25.145 12.382 1.00 21.78 1104 LEU A CA 1
ATOM 8441 C C . LEU A 1 1104 ? 32.001 26.651 12.249 1.00 21.78 1104 LEU A C 1
ATOM 8443 O O . LEU A 1 1104 ? 32.697 27.336 11.504 1.00 21.78 1104 LEU A O 1
ATOM 8447 N N . TYR A 1 1105 ? 31.106 27.187 13.085 1.00 21.39 1105 TYR A N 1
ATOM 8448 C CA . TYR A 1 1105 ? 31.225 28.555 13.605 1.00 21.39 1105 TYR A CA 1
ATOM 8449 C C . TYR A 1 1105 ? 30.922 28.579 15.119 1.00 21.39 1105 TYR A C 1
ATOM 8451 O O . TYR A 1 1105 ? 29.888 28.054 15.531 1.00 21.39 1105 TYR A O 1
ATOM 8459 N N . PRO A 1 1106 ? 31.805 29.162 15.958 1.00 25.84 1106 PRO A N 1
ATOM 8460 C CA . PRO A 1 1106 ? 31.656 29.209 17.411 1.00 25.84 1106 PRO A CA 1
ATOM 8461 C C . PRO A 1 1106 ? 30.965 30.502 17.878 1.00 25.84 1106 PRO A C 1
ATOM 8463 O O . PRO A 1 1106 ? 31.188 31.575 17.321 1.00 25.84 1106 PRO A O 1
ATOM 8466 N N . GLY A 1 1107 ? 30.180 30.416 18.955 1.00 22.81 1107 GLY A N 1
ATOM 8467 C CA . GLY A 1 1107 ? 29.567 31.573 19.611 1.00 22.81 1107 GLY A CA 1
ATOM 8468 C C . GLY A 1 1107 ? 28.964 31.213 20.969 1.00 22.81 1107 GLY A C 1
ATOM 8469 O O . GLY A 1 1107 ? 27.819 30.795 21.057 1.00 22.81 1107 GLY A O 1
ATOM 8470 N N . SER A 1 1108 ? 29.779 31.359 22.008 1.00 23.56 1108 SER A N 1
ATOM 8471 C CA . SER A 1 1108 ? 29.512 31.220 23.447 1.00 23.56 1108 SER A CA 1
ATOM 8472 C C . SER A 1 1108 ? 28.269 31.951 23.972 1.00 23.56 1108 SER A C 1
ATOM 8474 O O . SER A 1 1108 ? 28.125 33.122 23.637 1.00 23.56 1108 SER A O 1
ATOM 8476 N N . VAL A 1 1109 ? 27.534 31.355 24.928 1.00 24.41 1109 VAL A N 1
ATOM 8477 C CA . VAL A 1 1109 ? 27.148 32.008 26.205 1.00 24.41 1109 VAL A CA 1
ATOM 8478 C C . VAL A 1 1109 ? 27.017 30.951 27.316 1.00 24.41 1109 VAL A C 1
ATOM 8480 O O . VAL A 1 1109 ? 26.441 29.884 27.126 1.00 24.41 1109 VAL A O 1
ATOM 8483 N N . GLU A 1 1110 ? 27.604 31.282 28.462 1.00 24.16 1110 GLU A N 1
ATOM 8484 C CA . GLU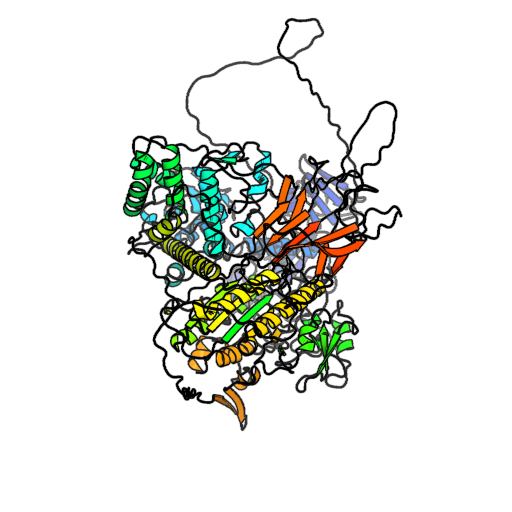 A 1 1110 ? 27.765 30.518 29.696 1.00 24.16 1110 GLU A CA 1
ATOM 8485 C C . GLU A 1 1110 ? 26.455 30.279 30.468 1.00 24.16 1110 GLU A C 1
ATOM 8487 O O . GLU A 1 1110 ? 25.587 31.145 30.570 1.00 24.16 1110 GLU A O 1
ATOM 8492 N N . SER A 1 1111 ? 26.366 29.110 31.105 1.00 23.61 1111 SER A N 1
ATOM 8493 C CA . SER A 1 1111 ? 25.397 28.790 32.152 1.00 23.61 1111 SER A CA 1
ATOM 8494 C C . SER A 1 1111 ? 25.907 29.248 33.525 1.00 23.61 1111 SER A C 1
ATOM 8496 O O . SER A 1 1111 ? 26.948 28.767 33.975 1.00 23.61 1111 SER A O 1
ATOM 8498 N N . PHE A 1 1112 ? 25.143 30.075 34.243 1.00 23.45 1112 PHE A N 1
ATOM 8499 C CA . PHE A 1 1112 ? 25.283 30.215 35.696 1.00 23.45 1112 PHE A CA 1
ATOM 8500 C C . PHE A 1 1112 ? 24.279 29.297 36.394 1.00 23.45 1112 PHE A C 1
ATOM 8502 O O . PHE A 1 1112 ? 23.070 29.509 36.347 1.00 23.45 1112 PHE A O 1
ATOM 8509 N N . GLY A 1 1113 ? 24.805 28.248 37.027 1.00 22.55 1113 GLY A N 1
ATOM 8510 C CA . GLY A 1 1113 ? 24.050 27.376 37.914 1.00 22.55 1113 GLY A CA 1
ATOM 8511 C C . GLY A 1 1113 ? 23.841 28.000 39.292 1.00 22.55 1113 GLY A C 1
ATOM 8512 O O . GLY A 1 1113 ? 24.651 28.795 39.762 1.00 22.55 1113 GLY A O 1
ATOM 8513 N N . CYS A 1 1114 ? 22.782 27.566 39.972 1.00 23.44 1114 CYS A N 1
ATOM 8514 C CA . CYS A 1 1114 ? 22.694 27.635 41.425 1.00 23.44 1114 CYS A CA 1
ATOM 8515 C C . CYS A 1 1114 ? 21.801 26.499 41.935 1.00 23.44 1114 CYS A C 1
ATOM 8517 O O . CYS A 1 1114 ? 20.577 26.579 41.920 1.00 23.44 1114 CYS A O 1
ATOM 8519 N N . SER A 1 1115 ? 22.438 25.419 42.388 1.00 23.92 1115 SER A N 1
ATOM 8520 C CA . SER A 1 1115 ? 21.829 24.402 43.240 1.00 23.92 1115 SER A CA 1
ATOM 8521 C C . SER A 1 1115 ? 21.997 24.811 44.704 1.00 23.92 1115 SER A C 1
ATOM 8523 O O . SER A 1 1115 ? 23.129 25.058 45.132 1.00 23.92 1115 SER A O 1
ATOM 8525 N N . ARG A 1 1116 ? 20.935 24.764 45.514 1.00 25.28 1116 ARG A N 1
ATOM 8526 C CA . ARG A 1 1116 ? 21.103 24.509 46.952 1.00 25.28 1116 ARG A CA 1
ATOM 8527 C C . ARG A 1 1116 ? 19.887 23.813 47.554 1.00 25.28 1116 ARG A C 1
ATOM 8529 O O . ARG A 1 1116 ? 18.793 24.357 47.605 1.00 25.28 1116 ARG A O 1
ATOM 8536 N N . THR A 1 1117 ? 20.128 22.603 48.042 1.00 26.33 1117 THR A N 1
ATOM 8537 C CA . THR A 1 1117 ? 19.254 21.839 48.932 1.00 26.33 1117 THR A CA 1
ATOM 8538 C C . THR A 1 1117 ? 19.307 22.449 50.336 1.00 26.33 1117 THR A C 1
ATOM 8540 O O . THR A 1 1117 ? 20.400 22.652 50.868 1.00 26.33 1117 THR A O 1
ATOM 8543 N N . VAL A 1 1118 ? 18.153 22.694 50.960 1.00 25.19 1118 VAL A N 1
ATOM 8544 C CA . VAL A 1 1118 ? 18.035 23.007 52.396 1.00 25.19 1118 VAL A CA 1
ATOM 8545 C C . VAL A 1 1118 ? 17.063 21.999 53.016 1.00 25.19 1118 VAL A C 1
ATOM 8547 O O . VAL A 1 1118 ? 15.966 21.801 52.500 1.00 25.19 1118 VAL A O 1
ATOM 8550 N N . ARG A 1 1119 ? 17.498 21.310 54.081 1.00 28.23 1119 ARG A N 1
ATOM 8551 C CA . ARG A 1 1119 ? 16.669 20.411 54.906 1.00 28.23 1119 ARG A CA 1
ATOM 8552 C C . ARG A 1 1119 ? 16.008 21.201 56.037 1.00 28.23 1119 ARG A C 1
ATOM 8554 O O . ARG A 1 1119 ? 16.528 22.227 56.456 1.00 28.23 1119 ARG A O 1
ATOM 8561 N N . ALA A 1 1120 ? 14.881 20.683 56.516 1.00 25.53 1120 ALA A N 1
ATOM 8562 C CA . ALA A 1 1120 ? 14.061 21.249 57.582 1.00 25.53 1120 ALA A CA 1
ATOM 8563 C C . ALA A 1 1120 ? 14.828 21.460 58.904 1.00 25.53 1120 ALA A C 1
ATOM 8565 O O . ALA A 1 1120 ? 15.511 20.548 59.368 1.00 25.53 1120 ALA A O 1
ATOM 8566 N N . GLY A 1 1121 ? 14.636 22.636 59.514 1.00 31.23 1121 GLY A N 1
ATOM 8567 C CA . GLY A 1 1121 ? 15.120 23.000 60.850 1.00 31.23 1121 GLY A CA 1
ATOM 8568 C C . GLY A 1 1121 ? 15.978 24.272 60.863 1.00 31.23 1121 GLY A C 1
ATOM 8569 O O . GLY A 1 1121 ? 17.042 24.294 60.262 1.00 31.23 1121 GLY A O 1
ATOM 8570 N N . ASP A 1 1122 ? 15.503 25.282 61.599 1.00 26.41 1122 ASP A N 1
ATOM 8571 C CA . ASP A 1 1122 ? 16.229 26.450 62.141 1.00 26.41 1122 ASP A CA 1
ATOM 8572 C C . ASP A 1 1122 ? 16.364 27.750 61.306 1.00 26.41 1122 ASP A C 1
ATOM 8574 O O . ASP A 1 1122 ? 17.278 27.977 60.523 1.00 26.41 1122 ASP A O 1
ATOM 8578 N N . ALA A 1 1123 ? 15.373 28.625 61.531 1.00 24.89 1123 ALA A N 1
ATOM 8579 C CA . ALA A 1 1123 ? 15.437 29.969 62.132 1.00 24.89 1123 ALA A CA 1
ATOM 8580 C C . ALA A 1 1123 ? 16.566 30.996 61.811 1.00 24.89 1123 ALA A C 1
ATOM 8582 O O . ALA A 1 1123 ? 17.697 30.886 62.265 1.00 24.89 1123 ALA A O 1
ATOM 8583 N N . ILE A 1 1124 ? 16.093 32.130 61.258 1.00 26.52 1124 ILE A N 1
ATOM 8584 C CA . ILE A 1 1124 ? 16.346 33.545 61.643 1.00 26.52 1124 ILE A CA 1
ATOM 8585 C C . ILE A 1 1124 ? 17.697 34.206 61.260 1.00 26.52 1124 ILE A C 1
ATOM 8587 O O . ILE A 1 1124 ? 18.666 34.175 62.005 1.00 26.52 1124 ILE A O 1
ATOM 8591 N N . ALA A 1 1125 ? 17.633 34.960 60.148 1.00 23.84 1125 ALA A N 1
ATOM 8592 C CA . ALA A 1 1125 ? 17.713 36.439 60.054 1.00 23.84 1125 ALA A CA 1
ATOM 8593 C C . ALA A 1 1125 ? 19.044 37.190 60.398 1.00 23.84 1125 ALA A C 1
ATOM 8595 O O . ALA A 1 1125 ? 20.049 36.574 60.727 1.00 23.84 1125 ALA A O 1
ATOM 8596 N N . PRO A 1 1126 ? 19.128 38.527 60.188 1.00 31.97 1126 PRO A N 1
ATOM 8597 C CA . PRO A 1 1126 ? 19.664 39.106 58.949 1.00 31.97 1126 PRO A CA 1
ATOM 8598 C C . PRO A 1 1126 ? 20.729 40.199 59.196 1.00 31.97 1126 PRO A C 1
ATOM 8600 O O . PRO A 1 1126 ? 20.855 40.701 60.305 1.00 31.97 1126 PRO A O 1
ATOM 8603 N N . THR A 1 1127 ? 21.470 40.607 58.161 1.00 24.45 1127 THR A N 1
ATOM 8604 C CA . THR A 1 1127 ? 22.017 41.972 57.897 1.00 24.45 1127 THR A CA 1
ATOM 8605 C C . THR A 1 1127 ? 23.080 41.845 56.791 1.00 24.45 1127 THR A C 1
ATOM 8607 O O . THR A 1 1127 ? 23.791 40.851 56.763 1.00 24.45 1127 THR A O 1
ATOM 8610 N N . THR A 1 1128 ? 23.299 42.730 55.819 1.00 24.78 1128 THR A N 1
ATOM 8611 C CA . THR A 1 1128 ? 22.662 43.951 55.291 1.00 24.78 1128 THR A CA 1
ATOM 8612 C C . THR A 1 1128 ? 23.458 44.281 54.023 1.00 24.78 1128 THR A C 1
ATOM 8614 O O . THR A 1 1128 ? 24.674 44.373 54.130 1.00 24.78 1128 THR A O 1
ATOM 8617 N N . GLU A 1 1129 ? 22.810 44.515 52.879 1.00 24.77 1129 GLU A N 1
ATOM 8618 C CA . GLU A 1 1129 ? 23.037 45.702 52.031 1.00 24.77 1129 GLU A CA 1
ATOM 8619 C C . GLU A 1 1129 ? 21.955 45.812 50.931 1.00 24.77 1129 GLU A C 1
ATOM 8621 O O . GLU A 1 1129 ? 21.508 44.817 50.368 1.00 24.77 1129 GLU A O 1
ATOM 8626 N N . LYS A 1 1130 ? 21.472 47.050 50.751 1.00 23.42 1130 LYS A N 1
ATOM 8627 C CA . LYS A 1 1130 ? 20.317 47.557 49.969 1.00 23.42 1130 LYS A CA 1
ATOM 8628 C C . LYS A 1 1130 ? 20.671 47.680 48.463 1.00 23.42 1130 LYS A C 1
ATOM 8630 O O . LYS A 1 1130 ? 21.853 47.737 48.159 1.00 23.42 1130 LYS A O 1
ATOM 8635 N N . TYR A 1 1131 ? 19.782 47.767 47.461 1.00 21.77 1131 TYR A N 1
ATOM 8636 C CA . TYR A 1 1131 ? 18.551 48.567 47.237 1.00 21.77 1131 TYR A CA 1
ATOM 8637 C C . TYR A 1 1131 ? 17.705 47.921 46.096 1.00 21.77 1131 TYR A C 1
ATOM 8639 O O . TYR A 1 1131 ? 18.303 47.374 45.176 1.00 21.77 1131 TYR A O 1
ATOM 8647 N N . MET A 1 1132 ? 16.369 47.782 46.240 1.00 23.73 1132 MET A N 1
ATOM 8648 C CA . MET A 1 1132 ? 15.236 48.535 45.602 1.00 23.73 1132 MET A CA 1
ATOM 8649 C C . MET A 1 1132 ? 15.175 48.483 44.051 1.00 23.73 1132 MET A C 1
ATOM 8651 O O . MET A 1 1132 ? 16.196 48.664 43.405 1.00 23.73 1132 MET A O 1
ATOM 8655 N N . CYS A 1 1133 ? 14.036 48.229 43.381 1.00 21.30 1133 CYS A N 1
ATOM 8656 C CA . CYS A 1 1133 ? 12.683 48.778 43.601 1.00 21.30 1133 CYS A CA 1
ATOM 8657 C C . CYS A 1 1133 ? 11.511 47.801 43.304 1.00 21.30 1133 CYS A C 1
ATOM 8659 O O . CYS A 1 1133 ? 11.458 47.198 42.236 1.00 21.30 1133 CYS A O 1
ATOM 8661 N N . ASP A 1 1134 ? 10.587 47.706 44.269 1.00 25.23 1134 ASP A N 1
ATOM 8662 C CA . ASP A 1 1134 ? 9.139 48.031 44.264 1.00 25.23 1134 ASP A CA 1
ATOM 8663 C C . ASP A 1 1134 ? 8.153 47.587 43.153 1.00 25.23 1134 ASP A C 1
ATOM 8665 O O . ASP A 1 1134 ? 8.113 48.130 42.053 1.00 25.23 1134 ASP A O 1
ATOM 8669 N N . HIS A 1 1135 ? 7.284 46.643 43.556 1.00 25.81 1135 HIS A N 1
ATOM 8670 C CA . HIS A 1 1135 ? 5.806 46.667 43.688 1.00 25.81 1135 HIS A CA 1
ATOM 8671 C C . HIS A 1 1135 ? 4.893 47.556 42.815 1.00 25.81 1135 HIS A C 1
ATOM 8673 O O . HIS A 1 1135 ? 5.033 48.774 42.786 1.00 25.81 1135 HIS A O 1
ATOM 8679 N N . LEU A 1 1136 ? 3.777 46.946 42.372 1.00 23.06 1136 LEU A N 1
ATOM 8680 C CA . LEU A 1 1136 ? 2.405 47.412 42.656 1.00 23.06 1136 LEU A CA 1
ATOM 8681 C C . LEU A 1 1136 ? 1.406 46.229 42.696 1.00 23.06 1136 LEU A C 1
ATOM 8683 O O . LEU A 1 1136 ? 1.553 45.257 41.961 1.00 23.06 1136 LEU A O 1
ATOM 8687 N N . ASP A 1 1137 ? 0.437 46.342 43.608 1.00 24.39 1137 ASP A N 1
ATOM 8688 C CA . ASP A 1 1137 ? -0.490 45.337 44.162 1.00 24.39 1137 ASP A CA 1
ATOM 8689 C C . ASP A 1 1137 ? -1.950 45.463 43.650 1.00 24.39 1137 ASP A C 1
ATOM 8691 O O . ASP A 1 1137 ? -2.355 46.541 43.212 1.00 24.39 1137 ASP A O 1
ATOM 8695 N N . MET A 1 1138 ? -2.742 44.404 43.929 1.00 23.14 1138 MET A N 1
ATOM 8696 C CA . MET A 1 1138 ? -4.226 44.283 44.072 1.00 23.14 1138 MET A CA 1
ATOM 8697 C C . MET A 1 1138 ? -5.083 43.802 42.861 1.00 23.14 1138 MET A C 1
ATOM 8699 O O . MET A 1 1138 ? -4.734 44.087 41.721 1.00 23.14 1138 MET A O 1
ATOM 8703 N N . PRO A 1 1139 ? -6.305 43.233 43.072 1.00 28.44 1139 PRO A N 1
ATOM 8704 C CA . PRO A 1 1139 ? -6.665 42.023 43.841 1.00 28.44 1139 PRO A CA 1
ATOM 8705 C C . PRO A 1 1139 ? -7.707 41.105 43.114 1.00 28.44 1139 PRO A C 1
ATOM 8707 O O . PRO A 1 1139 ? -8.253 41.449 42.071 1.00 28.44 1139 PRO A O 1
ATOM 8710 N N . GLN A 1 1140 ? -8.019 39.938 43.699 1.00 32.69 1140 GLN A N 1
ATOM 8711 C CA . GLN A 1 1140 ? -9.082 38.991 43.292 1.00 32.69 1140 GLN A CA 1
ATOM 8712 C C . GLN A 1 1140 ? -10.509 39.583 43.344 1.00 32.69 1140 GLN A C 1
ATOM 8714 O O . GLN A 1 1140 ? -10.840 40.175 44.368 1.00 32.69 1140 GLN A O 1
ATOM 8719 N N . GLN A 1 1141 ? -11.369 39.287 42.347 1.00 23.30 1141 GLN A N 1
ATOM 8720 C CA . GLN A 1 1141 ? -12.806 38.955 42.509 1.00 23.30 1141 GLN A CA 1
ATOM 8721 C C . GLN A 1 1141 ? -13.367 38.146 41.309 1.00 23.30 1141 GLN A C 1
ATOM 8723 O O . GLN A 1 1141 ? -13.114 38.480 40.159 1.00 23.30 1141 GLN A O 1
ATOM 8728 N N . ASP A 1 1142 ? -14.094 37.079 41.657 1.00 24.98 1142 ASP A N 1
ATOM 8729 C CA . ASP A 1 1142 ? -15.133 36.273 40.983 1.00 24.98 1142 ASP A CA 1
ATOM 8730 C C . ASP A 1 1142 ? -15.416 36.359 39.463 1.00 24.98 1142 ASP A C 1
ATOM 8732 O O . ASP A 1 1142 ? -15.777 37.402 38.927 1.00 24.98 1142 ASP A O 1
ATOM 8736 N N . GLY A 1 1143 ? -15.499 35.168 38.843 1.00 26.72 1143 GLY A N 1
ATOM 8737 C CA . GLY A 1 1143 ? -16.484 34.853 37.795 1.00 26.72 1143 GLY A CA 1
ATOM 8738 C C . GLY A 1 1143 ? -15.958 34.675 36.363 1.00 26.72 1143 GLY A C 1
ATOM 8739 O O . GLY A 1 1143 ? -15.451 35.611 35.766 1.00 26.72 1143 GLY A O 1
ATOM 8740 N N . MET A 1 1144 ? -16.223 33.488 35.794 1.00 22.28 1144 MET A N 1
ATOM 8741 C CA . MET A 1 1144 ? -16.095 33.083 34.377 1.00 22.28 1144 MET A CA 1
ATOM 8742 C C . MET A 1 1144 ? -14.679 32.828 33.827 1.00 22.28 1144 MET A C 1
ATOM 8744 O O . MET A 1 1144 ? -13.968 33.738 33.416 1.00 22.28 1144 MET A O 1
ATOM 8748 N N . TRP A 1 1145 ? -14.329 31.545 33.686 1.00 22.17 1145 TRP A N 1
ATOM 8749 C CA . TRP A 1 1145 ? -13.257 31.110 32.788 1.00 22.17 1145 TRP A CA 1
ATOM 8750 C C . TRP A 1 1145 ? -13.822 30.974 31.369 1.00 22.17 1145 TRP A C 1
ATOM 8752 O O . TRP A 1 1145 ? -14.537 30.021 31.065 1.00 22.17 1145 TRP A O 1
ATOM 8762 N N . VAL A 1 1146 ? -13.526 31.959 30.523 1.00 21.42 1146 VAL A N 1
ATOM 8763 C CA . VAL A 1 1146 ? -13.593 31.849 29.061 1.00 21.42 1146 VAL A CA 1
ATOM 8764 C C . VAL A 1 1146 ? -12.153 31.666 28.590 1.00 21.42 1146 VAL A C 1
ATOM 8766 O O . VAL A 1 1146 ? -11.372 32.615 28.617 1.00 21.42 1146 VAL A O 1
ATOM 8769 N N . ASP A 1 1147 ? -11.787 30.448 28.192 1.00 22.83 1147 ASP A N 1
ATOM 8770 C CA . ASP A 1 1147 ? -10.508 30.185 27.530 1.00 22.83 1147 ASP A CA 1
ATOM 8771 C C . ASP A 1 1147 ? -10.622 30.571 26.050 1.00 22.83 1147 ASP A C 1
ATOM 8773 O O . ASP A 1 1147 ? -11.102 29.810 25.212 1.00 22.83 1147 ASP A O 1
ATOM 8777 N N . SER A 1 1148 ? -10.159 31.774 25.718 1.00 21.56 1148 SER A N 1
ATOM 8778 C CA . SER A 1 1148 ? -9.801 32.153 24.352 1.00 21.56 1148 SER A CA 1
ATOM 8779 C C . SER A 1 1148 ? -8.411 32.782 24.369 1.00 21.56 1148 SER A C 1
ATOM 8781 O O . SER A 1 1148 ? -8.257 33.979 24.617 1.00 21.56 1148 SER A O 1
ATOM 8783 N N . MET A 1 1149 ? -7.382 31.974 24.108 1.00 21.00 1149 MET A N 1
ATOM 8784 C CA . MET A 1 1149 ? -6.060 32.488 23.768 1.00 21.00 1149 MET A CA 1
ATOM 8785 C C . MET A 1 1149 ? -6.056 32.830 22.276 1.00 21.00 1149 MET A C 1
ATOM 8787 O O . MET A 1 1149 ? -5.897 31.970 21.414 1.00 21.00 1149 MET A O 1
ATOM 8791 N N . ILE A 1 1150 ? -6.271 34.112 21.990 1.00 21.64 1150 ILE A N 1
ATOM 8792 C CA . ILE A 1 1150 ? -6.022 34.734 20.690 1.00 21.64 1150 ILE A CA 1
ATOM 8793 C C . ILE A 1 1150 ? -4.510 34.676 20.440 1.00 21.64 1150 ILE A C 1
ATOM 8795 O O . ILE A 1 1150 ? -3.742 35.389 21.089 1.00 21.64 1150 ILE A O 1
ATOM 8799 N N . ILE A 1 1151 ? -4.074 33.833 19.503 1.00 21.66 1151 ILE A N 1
ATOM 8800 C CA . ILE A 1 1151 ? -2.732 33.912 18.919 1.00 21.66 1151 ILE A CA 1
ATOM 8801 C C . ILE A 1 1151 ? -2.827 34.837 17.701 1.00 21.66 1151 ILE A C 1
ATOM 8803 O O . ILE A 1 1151 ? -3.405 34.499 16.675 1.00 21.66 1151 ILE A O 1
ATOM 8807 N N . SER A 1 1152 ? -2.278 36.038 17.862 1.00 20.38 1152 SER A N 1
ATOM 8808 C CA . SER A 1 1152 ? -1.972 36.994 16.793 1.00 20.38 1152 SER A CA 1
ATOM 8809 C C . SER A 1 1152 ? -0.826 36.460 15.904 1.00 20.38 1152 SER A C 1
ATOM 8811 O O . SER A 1 1152 ? 0.059 35.772 16.422 1.00 20.38 1152 SER A O 1
ATOM 8813 N N . PRO A 1 1153 ? -0.817 36.736 14.583 1.00 24.69 1153 PRO A N 1
ATOM 8814 C CA . PRO A 1 1153 ? 0.013 36.025 13.617 1.00 24.69 1153 PRO A CA 1
ATOM 8815 C C . PRO A 1 1153 ? 1.444 36.574 13.566 1.00 24.69 1153 PRO A C 1
ATOM 8817 O O . PRO A 1 1153 ? 1.663 37.762 13.328 1.00 24.69 1153 PRO A O 1
ATOM 8820 N N . ALA A 1 1154 ? 2.437 35.696 13.703 1.00 22.41 1154 ALA A N 1
ATOM 8821 C CA . ALA A 1 1154 ? 3.788 35.963 13.222 1.00 22.41 1154 ALA A CA 1
ATOM 8822 C C . ALA A 1 1154 ? 4.539 34.660 12.908 1.00 22.41 1154 ALA A C 1
ATOM 8824 O O . ALA A 1 1154 ? 4.712 33.817 13.783 1.00 22.41 1154 ALA A O 1
ATOM 8825 N N . HIS A 1 1155 ? 5.076 34.614 11.684 1.00 24.08 1155 HIS A N 1
ATOM 8826 C CA . HIS A 1 1155 ? 6.104 33.718 11.136 1.00 24.08 1155 HIS A CA 1
ATOM 8827 C C . HIS A 1 1155 ? 5.665 32.472 10.347 1.00 24.08 1155 HIS A C 1
ATOM 8829 O O . HIS A 1 1155 ? 5.586 31.364 10.861 1.00 24.08 1155 HIS A O 1
ATOM 8835 N N . GLU A 1 1156 ? 5.555 32.680 9.031 1.00 26.17 1156 GLU A N 1
ATOM 8836 C CA . GLU A 1 1156 ? 5.761 31.685 7.972 1.00 26.17 1156 GLU A CA 1
ATOM 8837 C C . GLU A 1 1156 ? 7.222 31.202 7.906 1.00 26.17 1156 GLU A C 1
ATOM 8839 O O . GLU A 1 1156 ? 8.145 32.005 8.107 1.00 26.17 1156 GLU A O 1
ATOM 8844 N N . LYS A 1 1157 ? 7.417 29.922 7.537 1.00 25.16 1157 LYS A N 1
ATOM 8845 C CA . LYS A 1 1157 ? 8.445 29.438 6.587 1.00 25.16 1157 LYS A CA 1
ATOM 8846 C C . LYS A 1 1157 ? 8.429 27.912 6.419 1.00 25.16 1157 LYS A C 1
ATOM 8848 O O . LYS A 1 1157 ? 8.686 27.204 7.385 1.00 25.16 1157 LYS A O 1
ATOM 8853 N N . LEU A 1 1158 ? 8.360 27.448 5.170 1.00 22.72 1158 LEU A N 1
ATOM 8854 C CA . LEU A 1 1158 ? 9.163 26.328 4.657 1.00 22.72 1158 LEU A CA 1
ATOM 8855 C C . LEU A 1 1158 ? 9.271 26.458 3.124 1.00 22.72 1158 LEU A C 1
ATOM 8857 O O . LEU A 1 1158 ? 8.273 26.723 2.465 1.00 22.72 1158 LEU A O 1
ATOM 8861 N N . SER A 1 1159 ? 10.476 26.330 2.557 1.00 22.41 1159 SER A N 1
ATOM 8862 C CA . SER A 1 1159 ? 10.712 26.327 1.104 1.00 22.41 1159 SER A CA 1
ATOM 8863 C C . SER A 1 1159 ? 11.754 25.277 0.721 1.00 22.41 1159 SER A C 1
ATOM 8865 O O . SER A 1 1159 ? 12.796 25.174 1.370 1.00 22.41 1159 SER A O 1
ATOM 8867 N N . VAL A 1 1160 ? 11.478 24.523 -0.347 1.00 22.52 1160 VAL A N 1
ATOM 8868 C CA . VAL A 1 1160 ? 12.410 23.602 -1.021 1.00 22.52 1160 VAL A CA 1
ATOM 8869 C C . VAL A 1 1160 ? 12.295 23.826 -2.536 1.00 22.52 1160 VAL A C 1
ATOM 8871 O O . VAL A 1 1160 ? 11.215 24.103 -3.045 1.00 22.52 1160 VAL A O 1
ATOM 8874 N N . ALA A 1 1161 ? 13.446 23.806 -3.210 1.00 23.25 1161 ALA A N 1
ATOM 8875 C CA . ALA A 1 1161 ? 13.712 24.314 -4.556 1.00 23.25 1161 ALA A CA 1
ATOM 8876 C C . ALA A 1 1161 ? 13.382 23.329 -5.695 1.00 23.25 1161 ALA A C 1
ATOM 8878 O O . ALA A 1 1161 ? 13.453 22.118 -5.490 1.00 23.25 1161 ALA A O 1
ATOM 8879 N N . LYS A 1 1162 ? 13.140 23.853 -6.907 1.00 24.08 1162 LYS A N 1
ATOM 8880 C CA . LYS A 1 1162 ? 13.179 23.118 -8.186 1.00 24.08 1162 LYS A CA 1
ATOM 8881 C C . LYS A 1 1162 ? 13.673 24.029 -9.320 1.00 24.08 1162 LYS A C 1
ATOM 8883 O O . LYS A 1 1162 ? 13.282 25.187 -9.378 1.00 24.08 1162 LYS A O 1
ATOM 8888 N N . ASP A 1 1163 ? 14.490 23.465 -10.208 1.00 24.58 1163 ASP A N 1
ATOM 8889 C CA . ASP A 1 1163 ? 14.927 24.022 -11.496 1.00 24.58 1163 ASP A CA 1
ATOM 8890 C C . ASP A 1 1163 ? 14.528 23.023 -12.598 1.00 24.58 1163 ASP A C 1
ATOM 8892 O O . ASP A 1 1163 ? 14.859 21.846 -12.469 1.00 24.58 1163 ASP A O 1
ATOM 8896 N N . LEU A 1 1164 ? 13.864 23.471 -13.675 1.00 24.23 1164 LEU A N 1
ATOM 8897 C CA . LEU A 1 1164 ? 13.989 22.918 -15.040 1.00 24.23 1164 LEU A CA 1
ATOM 8898 C C . LEU A 1 1164 ? 13.236 23.793 -16.067 1.00 24.23 1164 LEU A C 1
ATOM 8900 O O . LEU A 1 1164 ? 12.109 24.218 -15.848 1.00 24.23 1164 LEU A O 1
ATOM 8904 N N . ARG A 1 1165 ? 13.925 24.065 -17.182 1.00 24.95 1165 ARG A N 1
ATOM 8905 C CA . ARG A 1 1165 ? 13.672 25.039 -18.267 1.00 24.95 1165 ARG A CA 1
ATOM 8906 C C . ARG A 1 1165 ? 13.191 24.336 -19.551 1.00 24.95 1165 ARG A C 1
ATOM 8908 O O . ARG A 1 1165 ? 13.794 23.313 -19.863 1.00 24.95 1165 ARG A O 1
ATOM 8915 N N . LEU A 1 1166 ? 12.239 24.893 -20.330 1.00 22.41 1166 LEU A N 1
ATOM 8916 C CA . LEU A 1 1166 ? 12.111 24.761 -21.815 1.00 22.41 1166 LEU A CA 1
ATOM 8917 C C . LEU A 1 1166 ? 10.914 25.553 -22.418 1.00 22.41 1166 LEU A C 1
ATOM 8919 O O . LEU A 1 1166 ? 10.021 25.945 -21.685 1.00 22.41 1166 LEU A O 1
ATOM 8923 N N . THR A 1 1167 ? 10.915 25.775 -23.745 1.00 24.75 1167 THR A N 1
ATOM 8924 C CA . THR A 1 1167 ? 10.714 27.083 -24.423 1.00 24.75 1167 THR A CA 1
ATOM 8925 C C . THR A 1 1167 ? 9.557 27.197 -25.466 1.00 24.75 1167 THR A C 1
ATOM 8927 O O . THR A 1 1167 ? 9.371 26.249 -26.219 1.00 24.75 1167 THR A O 1
ATOM 8930 N N . LEU A 1 1168 ? 8.923 28.402 -25.597 1.00 26.02 1168 LEU A N 1
ATOM 8931 C CA . LEU A 1 1168 ? 8.645 29.233 -26.830 1.00 26.02 1168 LEU A CA 1
ATOM 8932 C C . LEU A 1 1168 ? 7.160 29.664 -27.210 1.00 26.02 1168 LEU A C 1
ATOM 8934 O O . LEU A 1 1168 ? 6.217 29.005 -26.797 1.00 26.02 1168 LEU A O 1
ATOM 8938 N N . ILE A 1 1169 ? 7.044 30.771 -28.016 1.00 25.50 1169 ILE A N 1
ATOM 8939 C CA . ILE A 1 1169 ? 6.051 31.469 -28.955 1.00 25.50 1169 ILE A CA 1
ATOM 8940 C C . ILE A 1 1169 ? 4.585 31.846 -28.586 1.00 25.50 1169 ILE A C 1
ATOM 8942 O O . ILE A 1 1169 ? 3.789 31.036 -28.136 1.00 25.50 1169 ILE A O 1
ATOM 8946 N N . VAL A 1 1170 ? 4.237 33.107 -28.926 1.00 25.91 1170 VAL A N 1
ATOM 8947 C CA . VAL A 1 1170 ? 3.021 33.908 -28.650 1.00 25.91 1170 VAL A CA 1
ATOM 8948 C C . VAL A 1 1170 ? 2.072 34.012 -29.862 1.00 25.91 1170 VAL A C 1
ATOM 8950 O O . VAL A 1 1170 ? 2.512 34.393 -30.945 1.00 25.91 1170 VAL A O 1
ATOM 8953 N N . ILE A 1 1171 ? 0.767 33.781 -29.648 1.00 26.56 1171 ILE A N 1
ATOM 8954 C CA . ILE A 1 1171 ? -0.350 34.160 -30.536 1.00 26.56 1171 ILE A CA 1
ATOM 8955 C C . ILE A 1 1171 ? -1.500 34.685 -29.650 1.00 26.56 1171 ILE A C 1
ATOM 8957 O O . ILE A 1 1171 ? -1.893 34.012 -28.701 1.00 26.56 1171 ILE A O 1
ATOM 8961 N N . VAL A 1 1172 ? -2.009 35.893 -29.916 1.00 27.80 1172 VAL A N 1
ATOM 8962 C CA . VAL A 1 1172 ? -3.056 36.554 -29.106 1.00 27.80 1172 VAL A CA 1
ATOM 8963 C C . VAL A 1 1172 ? -4.451 36.161 -29.631 1.00 27.80 1172 VAL A C 1
ATOM 8965 O O . VAL A 1 1172 ? -4.649 36.045 -30.833 1.00 27.80 1172 VAL A O 1
ATOM 8968 N N . LYS A 1 1173 ? -5.418 35.924 -28.741 1.00 24.11 1173 LYS A N 1
ATOM 8969 C CA . LYS A 1 1173 ? -6.842 35.738 -29.060 1.00 24.11 1173 LYS A CA 1
ATOM 8970 C C . LYS A 1 1173 ? -7.662 36.701 -28.164 1.00 24.11 1173 LYS A C 1
ATOM 8972 O O . LYS A 1 1173 ? -7.442 36.697 -26.958 1.00 24.11 1173 LYS A O 1
ATOM 8977 N N . LEU A 1 1174 ? -8.496 37.565 -28.769 1.00 29.67 1174 LEU A N 1
ATOM 8978 C CA . LEU A 1 1174 ? -9.468 38.513 -28.150 1.00 29.67 1174 LEU A CA 1
ATOM 8979 C C . LEU A 1 1174 ? -10.578 37.741 -27.451 1.00 29.67 1174 LEU A C 1
ATOM 8981 O O . LEU A 1 1174 ? -10.898 36.634 -27.937 1.00 29.67 1174 LEU A O 1
#

Mean predicted aligned error: 19.07 Å

InterPro domains:
  IPR010869 Protein of unknown function DUF1501 [PF07394] (708-811)
  IPR014917 Protein of unknown function DUF1800 [PF08811] (150-434)